Protein AF-0000000068599208 (afdb_homodimer)

Solvent-accessible surface area (backbone atoms only — not comparable to full-atom values): 52312 Å² total; per-residue (Å²): 107,69,65,44,22,52,49,22,46,52,49,43,52,50,44,40,50,46,37,23,48,51,23,28,38,49,35,40,52,51,52,30,48,41,53,28,25,32,39,45,52,43,44,79,51,53,27,65,34,34,43,33,36,42,42,16,14,53,29,18,14,55,30,34,52,46,36,64,61,46,26,70,73,67,27,31,35,56,40,32,36,53,15,32,59,48,28,39,50,16,25,51,36,27,32,53,22,52,75,43,81,79,21,56,68,43,41,28,54,20,24,30,32,40,15,30,18,52,21,27,28,51,50,30,40,32,53,38,31,20,40,29,40,13,80,92,35,38,46,48,22,42,15,49,43,46,22,41,19,26,36,24,28,20,55,27,31,55,52,43,41,52,44,47,72,72,52,29,43,27,38,71,73,48,80,60,89,42,71,69,40,35,52,34,56,75,69,59,52,31,51,39,74,72,43,57,50,66,88,34,52,65,26,42,36,37,45,48,46,27,43,58,54,22,50,52,35,36,52,48,31,50,50,45,34,48,41,37,71,74,66,51,64,73,36,80,82,54,52,61,71,42,5,52,65,39,77,67,80,70,58,74,82,62,67,78,75,74,80,70,68,75,71,68,78,65,76,73,78,72,74,66,79,92,69,82,72,74,72,78,70,74,54,75,88,67,48,68,67,55,39,42,45,41,37,54,65,68,35,66,46,33,23,42,46,27,50,43,30,19,44,54,28,26,51,48,24,34,54,64,32,47,50,43,49,43,36,41,58,72,65,63,42,43,64,62,59,48,33,46,29,51,18,35,18,32,31,32,20,10,62,32,14,36,57,29,22,57,46,32,77,73,77,38,47,43,60,43,38,15,52,12,29,35,43,29,17,52,17,35,42,36,28,26,57,50,41,22,72,86,48,69,74,49,87,69,92,67,56,72,69,55,44,48,35,47,25,49,30,27,36,24,48,15,23,36,45,27,9,38,18,46,10,31,22,56,54,35,50,56,54,50,33,43,64,69,30,91,44,83,65,35,32,64,53,39,39,20,45,35,47,22,36,16,35,42,14,21,36,49,27,27,62,44,19,42,43,20,64,75,68,31,60,42,57,33,32,46,51,52,20,51,53,28,33,51,42,12,49,46,25,59,73,61,44,68,79,72,69,78,63,70,63,62,70,75,41,59,94,66,67,80,74,75,78,71,76,74,75,76,75,76,76,74,75,71,70,70,75,70,74,72,74,84,78,73,137,106,70,65,44,24,50,50,24,45,53,50,43,51,49,43,43,51,46,36,23,47,50,23,28,38,49,34,41,52,51,53,31,49,41,53,29,25,33,38,48,50,44,45,80,51,53,26,66,34,32,43,32,37,41,42,15,14,54,29,19,14,55,29,33,52,47,35,64,62,47,28,69,74,66,27,30,34,57,42,32,36,52,15,32,57,47,29,40,50,15,26,51,36,27,33,53,21,51,75,43,80,77,21,56,66,43,40,29,54,19,23,29,31,40,16,30,17,51,22,28,26,51,49,29,41,34,53,38,32,21,40,30,40,14,82,89,35,38,45,47,23,42,12,48,43,46,21,41,18,26,36,24,26,19,55,25,31,54,56,44,42,52,44,46,72,72,53,27,44,28,39,72,73,49,81,60,89,42,71,69,40,36,53,34,57,75,68,59,53,31,52,40,73,72,42,56,50,67,90,34,52,66,26,42,36,37,44,49,47,27,43,58,54,20,49,54,35,35,54,46,32,51,48,46,34,50,41,35,71,73,66,50,64,75,36,82,81,53,53,60,70,41,5,55,64,39,76,66,81,71,59,74,82,64,65,78,75,72,79,70,67,76,69,68,75,63,77,71,80,75,70,67,80,93,64,81,70,78,67,78,67,71,55,75,86,68,48,70,67,54,38,42,46,41,39,54,66,67,34,65,48,35,22,42,48,28,51,42,30,19,43,56,28,25,53,48,23,33,53,65,31,46,50,44,49,43,38,42,58,71,64,63,43,44,65,62,58,47,35,46,28,52,20,36,19,32,31,32,21,10,64,33,13,36,57,29,21,57,46,32,75,73,77,39,48,44,60,42,37,14,51,13,29,34,43,28,16,51,18,36,42,38,28,26,57,51,41,22,74,85,49,70,74,50,87,70,92,66,56,73,69,55,43,48,34,46,24,48,29,27,37,25,48,16,21,35,44,28,9,36,18,45,9,30,22,57,55,35,49,55,54,50,35,45,64,68,30,90,44,84,68,35,32,64,52,38,40,20,46,34,46,22,35,17,35,43,14,22,37,49,27,27,62,44,18,41,44,20,63,74,69,31,60,42,58,33,35,47,52,51,20,50,54,27,34,51,44,12,51,47,25,58,72,58,42,70,79,74,69,78,61,68,63,62,71,75,39,56,94,74,68,78,74,75,78,71,76,74,74,74,74,73,77,74,75,71,73,73,73,74,77,75,77,85,78,76,134

InterPro domains:
  IPR011701 Major facilitator superfamily [PF07690] (306-489)
  IPR020846 Major facilitator superfamily domain [PS50850] (301-537)
  IPR036259 MFS transporter superfamily [G3DSA:1.20.1250.20] (47-239)
  IPR036259 MFS transporter superfamily [G3DSA:1.20.1250.20] (295-498)
  IPR036259 MFS transporter superfamily [SSF103473] (67-496)
  IPR050171 Major Facilitator Superfamily (MFS) Transporters [PTHR23517] (13-494)

Sequence (1074 aa):
MASRARNSVAQLVVACALTALLGGSLQIHKLASLDSAGRRFGRVRTSAKVGFLVPFALAKSGANAGVGGVADRRGRRRTTIVGWCVGCVAPILGFIAGGVEDGLSVVTASALFLGFAQGTVWTALVLASVDLCGKARRGFASGLNETVGYTAIALFAEVYGSMERNWVRCAWKTQSRSAACAAKNVAGTCATADDWVKQCVGECVCEGYMRGPMGVELAMCLIGLAVAVFVFKETSRLSDSGSVFGGGGSHPWASEIQEEDEDELRANEVESSDGGTIRVIAAPKESLKDAMIRTTWRNKNTAVVCAAAFCANFETAVAWGLMSVWARDSLGLTGRERDFFTACYSFMKGFTQIAAGTLSDTIGRRRPIAYGLIGGSIALLIAAFGAGFHGKLSIGKTGESELKSMQLAYLTLSSTTLGVCTGMTYPVLAAAAVDHAPDARHYASTLGVVRFWRDLGYVMGVPIAAVADAASAELALILVAAFMATAGYAVNRVYEEAIPTLENASIDPRSSGYVHTPSEPTAGVDIELSSASNGSLMASRARNSVAQLVVACALTALLGGSLQIHKLASLDSAGRRFGRVRTSAKVGFLVPFALAKSGANAGVGGVADRRGRRRTTIVGWCVGCVAPILGFIAGGVEDGLSVVTASALFLGFAQGTVWTALVLASVDLCGKARRGFASGLNETVGYTAIALFAEVYGSMERNWVRCAWKTQSRSAACAAKNVAGTCATADDWVKQCVGECVCEGYMRGPMGVELAMCLIGLAVAVFVFKETSRLSDSGSVFGGGGSHPWASEIQEEDEDELRANEVESSDGGTIRVIAAPKESLKDAMIRTTWRNKNTAVVCAAAFCANFETAVAWGLMSVWARDSLGLTGRERDFFTACYSFMKGFTQIAAGTLSDTIGRRRPIAYGLIGGSIALLIAAFGAGFHGKLSIGKTGESELKSMQLAYLTLSSTTLGVCTGMTYPVLAAAAVDHAPDARHYASTLGVVRFWRDLGYVMGVPIAAVADAASAELALILVAAFMATAGYAVNRVYEEAIPTLENASIDPRSSGYVHTPSEPTAGVDIELSSASNGSL

Secondary structure (DSSP, 8-state):
-HHHHHHHHHHHHHHHHHHHHHHHHHHHHHHHHHHHHHHTT----HHHHTTTHHHHHHHHHHHHHHHHHHHHHH-HHHHHHHHHHHHTHHHHHHHHHTTSSS-HHHHHHHHHHHHHHHHHHHHHHHHHHHHHH-GGGHHHHHHHHHHHHHHHHHHHHHHHHHHHHHH-EEEE-S--SSHHHHHHHHHT--SSGGG--GGGBTTEEEE-SSHHHHHHHHHHHHHHHHHHHHT----TT--GGGSTTTTS---TTS-------TTTTTT-----SS-------------HHHHHHIIIII-HHHHHHHHHHHHHHHHHHIIIIIHHHIIIIIS---HHHHHHHHHHHHHHHHHHHHHHHHHHHHH-SHHHHHHHHHHHHHHHHHIIIIISGGGTTSSS---HHHHHHHHHHHHHHHHHHHHHHHHHHHHHHHHHHHHTSSSGGGHHHHHHHHHHHHHHGGGGHHHHHHHHHHS-HHHHHHHHHHHHHHHHHHHHHH-------THHHHS-TT---------------------------/-HHHHHHHHHHHHHHHHHHHHHHHHHHHHHHHHHHHHHHTT----HHHHTTTHHHHHHHHHHHHHHHHHHHHHH-HHHHHHHHHHHHTHHHHHHHHHTTSSS-HHHHHHHHHHHHHHHHHHHHHHHHHHHHHH-GGGHHHHHHHHHHHHHHHHHHHHHHHHHHHHHH-EEEE-S--SSHHHHHHHHHT--SSGGG--GGGBTTEEEE-SSHHHHHHHHHHHHHHHHHHHHT----TT--GGGSTTTTS---TTS-------TTTTTT-----SS-------------HHHHHHIIIII-HHHHHHHHHHHHHHHHHHIIIIIHHHIIIIIS---HHHHHHHHHHHHHHHHHHHHHHHHHHHHH-SHHHHHHHHHHHHHHHHHIIIIISGGGTTSSS---HHHHHHHHHHHHHHHHHHHHHHHHHHHHHHHHHHHHTSSSGGGHHHHHHHHHHHHHHGGGGHHHHHHHHHHS-HHHHHHHHHHHHHHHHHHHHHHPPP----THHHHS-TT---------------------------

pLDDT: mean 80.69, std 23.67, range [20.53, 98.5]

Radius of gyration: 32.49 Å; Cα contacts (8 Å, |Δi|>4): 1851; chains: 2; bounding box: 89×99×117 Å

Nearest PDB structures (foldseek):
  4iu9-assembly1_B  TM=7.649E-01  e=3.755E-07  Escherichia coli K-12
  4iu8-assembly1_A  TM=7.713E-01  e=1.629E-06  Escherichia coli K-12
  4iu9-assembly2_A  TM=7.721E-01  e=2.110E-06  Escherichia coli K-12
  6h7d-assembly1_A  TM=6.397E-01  e=1.013E-06  Arabidopsis thaliana
  4jr9-assembly1_A  TM=6.734E-01  e=1.313E-06  Escherichia coli K-12

Foldseek 3Di:
DVVLLVVLVVLLVLLLVLLLLLLLLVLLLLVLQLLCVFQAQQDQFLLLSLLLLQLLLQLLLVLLLCQVVVCLVPFLLVQLLVLLVLLLQLLVLLQVLQVDRHSSVSSSVSSNSSSNSCNRNLVSSLVLQCLQADVVCSLLSNLSSLLSSLLSSLVSLVVSVVQQQPFKFKDFDDAFPDPVVNVLVVVVQQGGSLSDASVRGPGIHMHRSGNVSSVVSSVSSVVSSCCSVPPNDTRSPRDRCSHNPNPDDDPPVPPPPPPPDVPPVPDDPPPPDPDQPLPPPQPPPQDLVNLLCCQCPVDLQSVLLLLLLLLLLLLVLCLSRVVLCCLCHPLSDDSVLSSNLSSLLSNLLSVLQSVLSVVCVPPHLLCLSLVLLLQLLVLLLLLLQFLHPQCPNPDDDDDSVRSSVRNSVSSSSSSNSNSNSSSNNNSSSLVSQQLPAPDPNCSSSSSSSSSSSNSSSSNVSSVLSVVCSVPRSSVSSNVSSVSSNVSSVSSNPGHDGSPPPPVVVPPDVRDPDPPPPDPPPPPPPCPVPVPPPPPDD/DVVLLVVLVVLLVLLLVLLLLLLLLVLLLLVLQLLCVFQAQQDQFLLLSLLLLQLLLQLLLVLLLCQLVVCLVPFLLVLLLVLLVLLLQLLVLLQVLQPDRHSSVSSSVSSNSSSNSCNRNLVSSLVLQCLQADVVCSLLSNLSSLLSSLLSSLVSLVVSVVQQQPFKFKDFDDAFPDPVVNVLVVVVQQGGSLSDASVRGPGIHMHRSGNVSSVVSSVSSVVSSCCSVPPNDTRSPRDRCSHNPNPDDCPVPPPPPPPPDPPPVPDDPPPPDPPQPLPPPQPPPDDLVNLLCCQCPVDLQSVLLLLLLLLLLLLVLCLSRVVLCCLCHPLSDDSVLSSNLSSLLSNLLSVLQSVLSVVCVPPHLLCLSLVLLLQLLVLLLLLLQFLHPQCPNPPDDDDSVRSSVRNSVSSSSSSNSNSNSSSNNNSSSLVSQQLPAPDPSCSSSSSSSSSSSNSSSSNVSSVLSVVCSVPRSSVSSNVSSVSSNVSSVSSNPGHDGSPPPPVVVVPDVRPPDPPPPDPPPPPPPPPVPPPPPPPDD

Structure (mmCIF, N/CA/C/O backbone):
data_AF-0000000068599208-model_v1
#
loop_
_entity.id
_entity.type
_entity.pdbx_description
1 polymer 'Major facilitator superfamily domain, general substrate transporter'
#
loop_
_atom_site.group_PDB
_atom_site.id
_atom_site.type_symbol
_atom_site.label_atom_id
_atom_site.label_alt_id
_atom_site.label_comp_id
_atom_site.label_asym_id
_atom_site.label_entity_id
_atom_site.label_seq_id
_atom_site.pdbx_PDB_ins_code
_atom_site.Cartn_x
_atom_site.Cartn_y
_atom_site.Cartn_z
_atom_site.occupancy
_atom_site.B_iso_or_equiv
_atom_site.auth_seq_id
_atom_site.auth_comp_id
_atom_site.auth_asym_id
_atom_site.auth_atom_id
_atom_site.pdbx_PDB_model_num
ATOM 1 N N . MET A 1 1 ? 20.953 31.047 -22.375 1 53.97 1 MET A N 1
ATOM 2 C CA . MET A 1 1 ? 20.516 30.484 -21.094 1 53.97 1 MET A CA 1
ATOM 3 C C . MET A 1 1 ? 19.422 29.438 -21.297 1 53.97 1 MET A C 1
ATOM 5 O O . MET A 1 1 ? 19.516 28.328 -20.766 1 53.97 1 MET A O 1
ATOM 9 N N . ALA A 1 2 ? 18.469 29.797 -22.203 1 56.53 2 ALA A N 1
ATOM 10 C CA . ALA A 1 2 ? 17.391 28.859 -22.531 1 56.53 2 ALA A CA 1
ATOM 11 C C . ALA A 1 2 ? 17.938 27.641 -23.25 1 56.53 2 ALA A C 1
ATOM 13 O O . ALA A 1 2 ? 17.5 26.516 -23.016 1 56.53 2 ALA A O 1
ATOM 14 N N . SER A 1 3 ? 18.891 27.875 -24.078 1 63.75 3 SER A N 1
ATOM 15 C CA . SER A 1 3 ? 19.469 26.75 -24.828 1 63.75 3 SER A CA 1
ATOM 16 C C . SER A 1 3 ? 20.234 25.812 -23.906 1 63.75 3 SER A C 1
ATOM 18 O O . SER A 1 3 ? 20.156 24.594 -24.047 1 63.75 3 SER A O 1
ATOM 20 N N . ARG A 1 4 ? 20.844 26.281 -22.953 1 69.5 4 ARG A N 1
ATOM 21 C CA . ARG A 1 4 ? 21.594 25.453 -22 1 69.5 4 ARG A CA 1
ATOM 22 C C . ARG A 1 4 ? 20.656 24.672 -21.094 1 69.5 4 ARG A C 1
ATOM 24 O O . ARG A 1 4 ? 20.906 23.5 -20.781 1 69.5 4 ARG A O 1
ATOM 31 N N . ALA A 1 5 ? 19.609 25.375 -20.781 1 72.94 5 ALA A N 1
ATOM 32 C CA . ALA A 1 5 ? 18.609 24.688 -19.969 1 72.94 5 ALA A CA 1
ATOM 33 C C . ALA A 1 5 ? 17.969 23.531 -20.719 1 72.94 5 ALA A C 1
ATOM 35 O O . ALA A 1 5 ? 17.734 22.469 -20.156 1 72.94 5 ALA A O 1
ATOM 36 N N . ARG A 1 6 ? 17.781 23.797 -21.984 1 76 6 ARG A N 1
ATOM 37 C CA . ARG A 1 6 ? 17.203 22.75 -22.812 1 76 6 ARG A CA 1
ATOM 38 C C . ARG A 1 6 ? 18.156 21.562 -22.953 1 76 6 ARG A C 1
ATOM 40 O O . ARG A 1 6 ? 17.734 20.406 -22.953 1 76 6 ARG A O 1
ATOM 47 N N . ASN A 1 7 ? 19.359 21.891 -23.031 1 82.31 7 ASN A N 1
ATOM 48 C CA . ASN A 1 7 ? 20.359 20.828 -23.109 1 82.31 7 ASN A CA 1
ATOM 49 C C . ASN A 1 7 ? 20.469 20.062 -21.812 1 82.31 7 ASN A C 1
ATOM 51 O O . ASN A 1 7 ? 20.672 18.844 -21.812 1 82.31 7 ASN A O 1
ATOM 55 N N . SER A 1 8 ? 20.297 20.734 -20.766 1 87.88 8 SER A N 1
ATOM 56 C CA . SER A 1 8 ? 20.359 20.078 -19.469 1 87.88 8 SER A CA 1
ATOM 57 C C . SER A 1 8 ? 19.172 19.156 -19.266 1 87.88 8 SER A C 1
ATOM 59 O O . SER A 1 8 ? 19.297 18.078 -18.672 1 87.88 8 SER A O 1
ATOM 61 N N . VAL A 1 9 ? 18.109 19.609 -19.797 1 89.94 9 VAL A N 1
ATOM 62 C CA . VAL A 1 9 ? 16.922 18.781 -19.688 1 89.94 9 VAL A CA 1
ATOM 63 C C . VAL A 1 9 ? 17.094 17.531 -20.547 1 89.94 9 VAL A C 1
ATOM 65 O O . VAL A 1 9 ? 16.734 16.422 -20.125 1 89.94 9 VAL A O 1
ATOM 68 N N . ALA A 1 10 ? 17.625 17.703 -21.688 1 92.5 10 ALA A N 1
ATOM 69 C CA . ALA A 1 10 ? 17.859 16.562 -22.578 1 92.5 10 ALA A CA 1
ATOM 70 C C . ALA A 1 10 ? 18.828 15.562 -21.938 1 92.5 10 ALA A C 1
ATOM 72 O O . ALA A 1 10 ? 18.609 14.352 -22.016 1 92.5 10 ALA A O 1
ATOM 73 N N . GLN A 1 11 ? 19.812 16.031 -21.344 1 93.69 11 GLN A N 1
ATOM 74 C CA . GLN A 1 11 ? 20.797 15.148 -20.719 1 93.69 11 GLN A CA 1
ATOM 75 C C . GLN A 1 11 ? 20.234 14.492 -19.453 1 93.69 11 GLN A C 1
ATOM 77 O O . GLN A 1 11 ? 20.609 13.367 -19.125 1 93.69 11 GLN A O 1
ATOM 82 N N . LEU A 1 12 ? 19.391 15.211 -18.859 1 92.94 12 LEU A N 1
ATOM 83 C CA . LEU A 1 12 ? 18.719 14.586 -17.734 1 92.94 12 LEU A CA 1
ATOM 84 C C . LEU A 1 12 ? 17.859 13.406 -18.188 1 92.94 12 LEU A C 1
ATOM 86 O O . LEU A 1 12 ? 17.828 12.375 -17.516 1 92.94 12 LEU A O 1
ATOM 90 N N . VAL A 1 13 ? 17.219 13.578 -19.266 1 94.88 13 VAL A N 1
ATOM 91 C CA . VAL A 1 13 ? 16.422 12.5 -19.828 1 94.88 13 VAL A CA 1
ATOM 92 C C . VAL A 1 13 ? 17.328 11.336 -20.219 1 94.88 13 VAL A C 1
ATOM 94 O O . VAL A 1 13 ? 16.969 10.172 -20.016 1 94.88 13 VAL A O 1
ATOM 97 N N . VAL A 1 14 ? 18.422 11.648 -20.703 1 96.31 14 VAL A N 1
ATOM 98 C CA . VAL A 1 14 ? 19.375 10.609 -21.094 1 96.31 14 VAL A CA 1
ATOM 99 C C . VAL A 1 14 ? 19.859 9.867 -19.844 1 96.31 14 VAL A C 1
ATOM 101 O O . VAL A 1 14 ? 19.938 8.641 -19.844 1 96.31 14 VAL A O 1
ATOM 104 N N . ALA A 1 15 ? 20.172 10.602 -18.828 1 95.12 15 ALA A N 1
ATOM 105 C CA . ALA A 1 15 ? 20.594 9.977 -17.578 1 95.12 15 ALA A CA 1
ATOM 106 C C . ALA A 1 15 ? 19.516 9.062 -17.016 1 95.12 15 ALA A C 1
ATOM 108 O O . ALA A 1 15 ? 19.797 7.961 -16.547 1 95.12 15 ALA A O 1
ATOM 109 N N . CYS A 1 16 ? 18.344 9.523 -17.094 1 94.81 16 CYS A N 1
ATOM 110 C CA . CYS A 1 16 ? 17.219 8.727 -16.609 1 94.81 16 CYS A CA 1
ATOM 111 C C . CYS A 1 16 ? 17.047 7.477 -17.453 1 94.81 16 CYS A C 1
ATOM 113 O O . CYS A 1 16 ? 16.75 6.402 -16.922 1 94.81 16 CYS A O 1
ATOM 115 N N . ALA A 1 17 ? 17.172 7.605 -18.719 1 97.19 17 ALA A N 1
ATOM 116 C CA . ALA A 1 17 ? 17.062 6.453 -19.609 1 97.19 17 ALA A CA 1
ATOM 117 C C . ALA A 1 17 ? 18.125 5.41 -19.297 1 97.19 17 ALA A C 1
ATOM 119 O O . ALA A 1 17 ? 17.859 4.207 -19.328 1 97.19 17 ALA A O 1
ATOM 120 N N . LEU A 1 18 ? 19.281 5.887 -19.047 1 97.81 18 LEU A N 1
ATOM 121 C CA . LEU A 1 18 ? 20.375 4.988 -18.688 1 97.81 18 LEU A CA 1
ATOM 122 C C . LEU A 1 18 ? 20.094 4.289 -17.359 1 97.81 18 LEU A C 1
ATOM 124 O O . LEU A 1 18 ? 20.391 3.1 -17.219 1 97.81 18 LEU A O 1
ATOM 128 N N . THR A 1 19 ? 19.562 5.039 -16.469 1 96.38 19 THR A N 1
ATOM 129 C CA . THR A 1 19 ? 19.203 4.453 -15.188 1 96.38 19 THR A CA 1
ATOM 130 C C . THR A 1 19 ? 18.109 3.4 -15.359 1 96.38 19 THR A C 1
ATOM 132 O O . THR A 1 19 ? 18.141 2.348 -14.719 1 96.38 19 THR A O 1
ATOM 135 N N . ALA A 1 20 ? 17.156 3.703 -16.156 1 97 20 ALA A N 1
ATOM 136 C CA . ALA A 1 20 ? 16.078 2.75 -16.438 1 97 20 ALA A CA 1
ATOM 137 C C . ALA A 1 20 ? 16.625 1.464 -17.047 1 97 20 ALA A C 1
ATOM 139 O O . ALA A 1 20 ? 16.219 0.365 -16.672 1 97 20 ALA A O 1
ATOM 140 N N . LEU A 1 21 ? 17.531 1.623 -17.953 1 97.75 21 LEU A N 1
ATOM 141 C CA . LEU A 1 21 ? 18.156 0.46 -18.578 1 97.75 21 LEU A CA 1
ATOM 142 C C . LEU A 1 21 ? 18.922 -0.355 -17.547 1 97.75 21 LEU A C 1
ATOM 144 O O . LEU A 1 21 ? 18.922 -1.588 -17.594 1 97.75 21 LEU A O 1
ATOM 148 N N . LEU A 1 22 ? 19.594 0.342 -16.703 1 97.38 22 LEU A N 1
ATOM 149 C CA . LEU A 1 22 ? 20.359 -0.311 -15.656 1 97.38 22 LEU A CA 1
ATOM 150 C C . LEU A 1 22 ? 19.453 -1.092 -14.711 1 97.38 22 LEU A C 1
ATOM 152 O O . LEU A 1 22 ? 19.75 -2.232 -14.352 1 97.38 22 LEU A O 1
ATOM 156 N N . GLY A 1 23 ? 18.406 -0.489 -14.312 1 96.62 23 GLY A N 1
ATOM 157 C CA . GLY A 1 23 ? 17.438 -1.161 -13.461 1 96.62 23 GLY A CA 1
ATOM 158 C C . GLY A 1 23 ? 16.797 -2.377 -14.117 1 96.62 23 GLY A C 1
ATOM 159 O O . GLY A 1 23 ? 16.641 -3.422 -13.484 1 96.62 23 GLY A O 1
ATOM 160 N N . GLY A 1 24 ? 16.422 -2.203 -15.367 1 97.06 24 GLY A N 1
ATOM 161 C CA . GLY A 1 24 ? 15.883 -3.332 -16.094 1 97.06 24 GLY A CA 1
ATOM 162 C C . GLY A 1 24 ? 16.859 -4.488 -16.219 1 97.06 24 GLY A C 1
ATOM 163 O O . GLY A 1 24 ? 16.469 -5.652 -16.062 1 97.06 24 GLY A O 1
ATOM 164 N N . SER A 1 25 ? 18.094 -4.16 -16.5 1 97.56 25 SER A N 1
ATOM 165 C CA . SER A 1 25 ? 19.125 -5.184 -16.594 1 97.56 25 SER A CA 1
ATOM 166 C C . SER A 1 25 ? 19.297 -5.934 -15.281 1 97.56 25 SER A C 1
ATOM 168 O O . SER A 1 25 ? 19.484 -7.152 -15.273 1 97.56 25 SER A O 1
ATOM 170 N N . LEU A 1 26 ? 19.281 -5.215 -14.242 1 97.19 26 LEU A N 1
ATOM 171 C CA . LEU A 1 26 ? 19.406 -5.816 -12.922 1 97.19 26 LEU A CA 1
ATOM 172 C C . LEU A 1 26 ? 18.266 -6.797 -12.672 1 97.19 26 LEU A C 1
ATOM 174 O O . LEU A 1 26 ? 18.484 -7.91 -12.188 1 97.19 26 LEU A O 1
ATOM 178 N N . GLN A 1 27 ? 17.094 -6.391 -13.023 1 96.69 27 GLN A N 1
ATOM 179 C CA . GLN A 1 27 ? 15.914 -7.203 -12.727 1 96.69 27 GLN A CA 1
ATOM 180 C C . GLN A 1 27 ? 15.938 -8.508 -13.523 1 96.69 27 GLN A C 1
ATOM 182 O O . GLN A 1 27 ? 15.641 -9.57 -12.984 1 96.69 27 GLN A O 1
ATOM 187 N N . ILE A 1 28 ? 16.266 -8.414 -14.781 1 97.06 28 ILE A N 1
ATOM 188 C CA . ILE A 1 28 ? 16.297 -9.594 -15.641 1 97.06 28 ILE A CA 1
ATOM 189 C C . ILE A 1 28 ? 17.359 -10.57 -15.133 1 97.06 28 ILE A C 1
ATOM 191 O O . ILE A 1 28 ? 17.094 -11.773 -15.016 1 97.06 28 ILE A O 1
ATOM 195 N N . HIS A 1 29 ? 18.484 -10.047 -14.812 1 97.75 29 HIS A N 1
ATOM 196 C CA . HIS A 1 29 ? 19.578 -10.891 -14.336 1 97.75 29 HIS A CA 1
ATOM 197 C C . HIS A 1 29 ? 19.234 -11.562 -13.016 1 97.75 29 HIS A C 1
ATOM 199 O O . HIS A 1 29 ? 19.5 -12.75 -12.828 1 97.75 29 HIS A O 1
ATOM 205 N N . LYS A 1 30 ? 18.703 -10.812 -12.164 1 96.25 30 LYS A N 1
ATOM 206 C CA . LYS A 1 30 ? 18.375 -11.289 -10.828 1 96.25 30 LYS A CA 1
ATOM 207 C C . LYS A 1 30 ? 17.328 -12.398 -10.883 1 96.25 30 LYS A C 1
ATOM 209 O O . LYS A 1 30 ? 17.5 -13.453 -10.273 1 96.25 30 LYS A O 1
ATOM 214 N N . LEU A 1 31 ? 16.25 -12.195 -11.602 1 96.31 31 LEU A N 1
ATOM 215 C CA . LEU A 1 31 ? 15.164 -13.172 -11.633 1 96.31 31 LEU A CA 1
ATOM 216 C C . LEU A 1 31 ? 15.586 -14.438 -12.375 1 96.31 31 LEU A C 1
ATOM 218 O O . LEU A 1 31 ? 15.227 -15.547 -11.977 1 96.31 31 LEU A O 1
ATOM 222 N N . ALA A 1 32 ? 16.344 -14.242 -13.453 1 96.69 32 ALA A N 1
ATOM 223 C CA . ALA A 1 32 ? 16.859 -15.406 -14.18 1 96.69 32 ALA A CA 1
ATOM 224 C C . ALA A 1 32 ? 17.766 -16.25 -13.289 1 96.69 32 ALA A C 1
ATOM 226 O O . ALA A 1 32 ? 17.703 -17.469 -13.312 1 96.69 32 ALA A O 1
ATOM 227 N N . SER A 1 33 ? 18.609 -15.578 -12.555 1 96.31 33 SER A N 1
ATOM 228 C CA . SER A 1 33 ? 19.531 -16.266 -11.641 1 96.31 33 SER A CA 1
ATOM 229 C C . SER A 1 33 ? 18.766 -17.016 -10.562 1 96.31 33 SER A C 1
ATOM 231 O O . SER A 1 33 ? 19.094 -18.172 -10.258 1 96.31 33 SER A O 1
ATOM 233 N N . LEU A 1 34 ? 17.766 -16.422 -10.078 1 94.81 34 LEU A N 1
ATOM 234 C CA . LEU A 1 34 ? 16.984 -17 -8.992 1 94.81 34 LEU A CA 1
ATOM 235 C C . LEU A 1 34 ? 16.219 -18.234 -9.469 1 94.81 34 LEU A C 1
ATOM 237 O O . LEU A 1 34 ? 16.25 -19.281 -8.82 1 94.81 34 LEU A O 1
ATOM 241 N N . ASP A 1 35 ? 15.578 -18.156 -10.57 1 95.38 35 ASP A N 1
ATOM 242 C CA . ASP A 1 35 ? 14.695 -19.219 -11.039 1 95.38 35 ASP A CA 1
ATOM 243 C C . ASP A 1 35 ? 15.492 -20.375 -11.625 1 95.38 35 ASP A C 1
ATOM 245 O O . ASP A 1 35 ? 15.086 -21.531 -11.516 1 95.38 35 ASP A O 1
ATOM 249 N N . SER A 1 36 ? 16.594 -20.078 -12.227 1 95.69 36 SER A N 1
ATOM 250 C CA . SER A 1 36 ? 17.391 -21.141 -12.836 1 95.69 36 SER A CA 1
ATOM 251 C C . SER A 1 36 ? 18.031 -22.016 -11.766 1 95.69 36 SER A C 1
ATOM 253 O O . SER A 1 36 ? 18.281 -23.203 -12 1 95.69 36 SER A O 1
ATOM 255 N N . ALA A 1 37 ? 18.328 -21.484 -10.609 1 95 37 ALA A N 1
ATOM 256 C CA . ALA A 1 37 ? 19.062 -22.203 -9.57 1 95 37 ALA A CA 1
ATOM 257 C C . ALA A 1 37 ? 18.359 -23.5 -9.18 1 95 37 ALA A C 1
ATOM 259 O O . ALA A 1 37 ? 18.984 -24.547 -9.078 1 95 37 ALA A O 1
ATOM 260 N N . GLY A 1 38 ? 17.094 -23.438 -9.016 1 92.56 38 GLY A N 1
ATOM 261 C CA . GLY A 1 38 ? 16.344 -24.625 -8.648 1 92.56 38 GLY A CA 1
ATOM 262 C C . GLY A 1 38 ? 15.805 -25.375 -9.852 1 92.56 38 GLY A C 1
ATOM 263 O O . GLY A 1 38 ? 15.938 -26.594 -9.93 1 92.56 38 GLY A O 1
ATOM 264 N N . ARG A 1 39 ? 15.32 -24.688 -10.758 1 94.06 39 ARG A N 1
ATOM 265 C CA . ARG A 1 39 ? 14.523 -25.281 -11.828 1 94.06 39 ARG A CA 1
ATOM 266 C C . ARG A 1 39 ? 15.414 -25.797 -12.945 1 94.06 39 ARG A C 1
ATOM 268 O O . ARG A 1 39 ? 15.047 -26.734 -13.656 1 94.06 39 ARG A O 1
ATOM 275 N N . ARG A 1 40 ? 16.516 -25.188 -13.102 1 94.25 40 ARG A N 1
ATOM 276 C CA . ARG A 1 40 ? 17.438 -25.609 -14.156 1 94.25 40 ARG A CA 1
ATOM 277 C C . ARG A 1 40 ? 18.641 -26.328 -13.562 1 94.25 40 ARG A C 1
ATOM 279 O O . ARG A 1 40 ? 19.094 -27.344 -14.109 1 94.25 40 ARG A O 1
ATOM 286 N N . PHE A 1 41 ? 19.141 -25.859 -12.445 1 95.12 41 PHE A N 1
ATOM 287 C CA . PHE A 1 41 ? 20.422 -26.359 -11.961 1 95.12 41 PHE A CA 1
ATOM 288 C C . PHE A 1 41 ? 20.234 -27.25 -10.734 1 95.12 41 PHE A C 1
ATOM 290 O O . PHE A 1 41 ? 21.203 -27.719 -10.148 1 95.12 41 PHE A O 1
ATOM 297 N N . GLY A 1 42 ? 19.062 -27.359 -10.242 1 92.5 42 GLY A N 1
ATOM 298 C CA . GLY A 1 42 ? 18.688 -28.422 -9.312 1 92.5 42 GLY A CA 1
ATOM 299 C C . GLY A 1 42 ? 19.062 -28.109 -7.871 1 92.5 42 GLY A C 1
ATOM 300 O O . GLY A 1 42 ? 19.328 -29.016 -7.082 1 92.5 42 GLY A O 1
ATOM 301 N N . ARG A 1 43 ? 19.094 -26.891 -7.527 1 93.56 43 ARG A N 1
ATOM 302 C CA . ARG A 1 43 ? 19.391 -26.547 -6.141 1 93.56 43 ARG A CA 1
ATOM 303 C C . ARG A 1 43 ? 18.109 -26.5 -5.305 1 93.56 43 ARG A C 1
ATOM 305 O O . ARG A 1 43 ? 17.109 -25.891 -5.711 1 93.56 43 ARG A O 1
ATOM 312 N N . VAL A 1 44 ? 18.203 -27.062 -4.141 1 91.44 44 VAL A N 1
ATOM 313 C CA . VAL A 1 44 ? 17.016 -27.156 -3.297 1 91.44 44 VAL A CA 1
ATOM 314 C C . VAL A 1 44 ? 17.031 -26.047 -2.252 1 91.44 44 VAL A C 1
ATOM 316 O O . VAL A 1 44 ? 16 -25.422 -1.995 1 91.44 44 VAL A O 1
ATOM 319 N N . ARG A 1 45 ? 18.203 -25.812 -1.685 1 93.81 45 ARG A N 1
ATOM 320 C CA . ARG A 1 45 ? 18.312 -24.859 -0.577 1 93.81 45 ARG A CA 1
ATOM 321 C C . ARG A 1 45 ? 18.094 -23.438 -1.054 1 93.81 45 ARG A C 1
ATOM 323 O O . ARG A 1 45 ? 18.594 -23.047 -2.113 1 93.81 45 ARG A O 1
ATOM 330 N N . THR A 1 46 ? 17.312 -22.734 -0.205 1 95.06 46 THR A N 1
ATOM 331 C CA . THR A 1 46 ? 17.062 -21.328 -0.506 1 95.06 46 THR A CA 1
ATOM 332 C C . THR A 1 46 ? 18.359 -20.531 -0.492 1 95.06 46 THR A C 1
ATOM 334 O O . THR A 1 46 ? 18.562 -19.641 -1.32 1 95.06 46 THR A O 1
ATOM 337 N N . SER A 1 47 ? 19.266 -20.859 0.389 1 95.62 47 SER A N 1
ATOM 338 C CA . SER A 1 47 ? 20.547 -20.141 0.498 1 95.62 47 SER A CA 1
ATOM 339 C C . SER A 1 47 ? 21.375 -20.312 -0.765 1 95.62 47 SER A C 1
ATOM 341 O O . SER A 1 47 ? 22.078 -19.391 -1.184 1 95.62 47 SER A O 1
ATOM 343 N N . ALA A 1 48 ? 21.266 -21.438 -1.35 1 94.44 48 ALA A N 1
ATOM 344 C CA . ALA A 1 48 ? 21.984 -21.672 -2.6 1 94.44 48 ALA A CA 1
ATOM 345 C C . ALA A 1 48 ? 21.375 -20.875 -3.744 1 94.44 48 ALA A C 1
ATOM 347 O O . ALA A 1 48 ? 22.094 -20.359 -4.605 1 94.44 48 ALA A O 1
ATOM 348 N N . LYS A 1 49 ? 20.125 -20.797 -3.752 1 95.38 49 LYS A N 1
ATOM 349 C CA . LYS A 1 49 ? 19.406 -20.094 -4.82 1 95.38 49 LYS A CA 1
ATOM 350 C C . LYS A 1 49 ? 19.703 -18.594 -4.781 1 95.38 49 LYS A C 1
ATOM 352 O O . LYS A 1 49 ? 19.734 -17.938 -5.824 1 95.38 49 LYS A O 1
ATOM 357 N N . VAL A 1 50 ? 19.906 -18.062 -3.594 1 96.06 50 VAL A N 1
ATOM 358 C CA . VAL A 1 50 ? 20.125 -16.625 -3.479 1 96.06 50 VAL A CA 1
ATOM 359 C C . VAL A 1 50 ? 21.625 -16.344 -3.34 1 96.06 50 VAL A C 1
ATOM 361 O O . VAL A 1 50 ? 22.031 -15.219 -3.027 1 96.06 50 VAL A O 1
ATOM 364 N N . GLY A 1 51 ? 22.484 -17.281 -3.621 1 95.69 51 GLY A N 1
ATOM 365 C CA . GLY A 1 51 ? 23.922 -17.172 -3.449 1 95.69 51 GLY A CA 1
ATOM 366 C C . GLY A 1 51 ? 24.531 -16.062 -4.273 1 95.69 51 GLY A C 1
ATOM 367 O O . GLY A 1 51 ? 25.578 -15.508 -3.895 1 95.69 51 GLY A O 1
ATOM 368 N N . PHE A 1 52 ? 23.969 -15.688 -5.371 1 95.69 52 PHE A N 1
ATOM 369 C CA . PHE A 1 52 ? 24.5 -14.656 -6.25 1 95.69 52 PHE A CA 1
ATOM 370 C C . PHE A 1 52 ? 24.516 -13.305 -5.551 1 95.69 52 PHE A C 1
ATOM 372 O O . PHE A 1 52 ? 25.234 -12.391 -5.973 1 95.69 52 PHE A O 1
ATOM 379 N N . LEU A 1 53 ? 23.797 -13.086 -4.441 1 95.12 53 LEU A N 1
ATOM 380 C CA . LEU A 1 53 ? 23.703 -11.812 -3.744 1 95.12 53 LEU A CA 1
ATOM 381 C C . LEU A 1 53 ? 25.016 -11.453 -3.076 1 95.12 53 LEU A C 1
ATOM 383 O O . LEU A 1 53 ? 25.344 -10.281 -2.9 1 95.12 53 LEU A O 1
ATOM 387 N N . VAL A 1 54 ? 25.828 -12.445 -2.752 1 95.19 54 VAL A N 1
ATOM 388 C CA . VAL A 1 54 ? 27.062 -12.195 -2.027 1 95.19 54 VAL A CA 1
ATOM 389 C C . VAL A 1 54 ? 28.078 -11.508 -2.949 1 95.19 54 VAL A C 1
ATOM 391 O O . VAL A 1 54 ? 28.5 -10.391 -2.682 1 95.19 54 VAL A O 1
ATOM 394 N N . PRO A 1 55 ? 28.406 -12.156 -4.07 1 97.12 55 PRO A N 1
ATOM 395 C CA . PRO A 1 55 ? 29.344 -11.438 -4.945 1 97.12 55 PRO A CA 1
ATOM 396 C C . PRO A 1 55 ? 28.766 -10.133 -5.48 1 97.12 55 PRO A C 1
ATOM 398 O O . PRO A 1 55 ? 29.484 -9.164 -5.68 1 97.12 55 PRO A O 1
ATOM 401 N N . PHE A 1 56 ? 27.531 -10.062 -5.766 1 96.88 56 PHE A N 1
ATOM 402 C CA . PHE A 1 56 ? 26.875 -8.844 -6.191 1 96.88 56 PHE A CA 1
ATOM 403 C C . PHE A 1 56 ? 27.094 -7.723 -5.184 1 96.88 56 PHE A C 1
ATOM 405 O O . PHE A 1 56 ? 27.516 -6.621 -5.547 1 96.88 56 PHE A O 1
ATOM 412 N N . ALA A 1 57 ? 26.797 -8.008 -3.922 1 95.94 57 ALA A N 1
ATOM 413 C CA . ALA A 1 57 ? 26.844 -7.023 -2.842 1 95.94 57 ALA A CA 1
ATOM 414 C C . ALA A 1 57 ? 28.266 -6.543 -2.588 1 95.94 57 ALA A C 1
ATOM 416 O O . ALA A 1 57 ? 28.5 -5.348 -2.381 1 95.94 57 ALA A O 1
ATOM 417 N N . LEU A 1 58 ? 29.172 -7.434 -2.566 1 95.75 58 LEU A N 1
ATOM 418 C CA . LEU A 1 58 ? 30.562 -7.082 -2.301 1 95.75 58 LEU A CA 1
ATOM 419 C C . LEU A 1 58 ? 31.125 -6.199 -3.41 1 95.75 58 LEU A C 1
ATOM 421 O O . LEU A 1 58 ? 31.797 -5.207 -3.139 1 95.75 58 LEU A O 1
ATOM 425 N N . ALA A 1 59 ? 30.781 -6.562 -4.598 1 96.44 59 ALA A N 1
ATOM 426 C CA . ALA A 1 59 ? 31.25 -5.762 -5.727 1 96.44 59 ALA A CA 1
ATOM 427 C C . ALA A 1 59 ? 30.594 -4.387 -5.738 1 96.44 59 ALA A C 1
ATOM 429 O O . ALA A 1 59 ? 31.266 -3.375 -5.977 1 96.44 59 ALA A O 1
ATOM 430 N N . LYS A 1 60 ? 29.328 -4.395 -5.512 1 94.5 60 LYS A N 1
ATOM 431 C CA . LYS A 1 60 ? 28.594 -3.129 -5.527 1 94.5 60 LYS A CA 1
ATOM 432 C C . LYS A 1 60 ? 29.047 -2.213 -4.398 1 94.5 60 LYS A C 1
ATOM 434 O O . LYS A 1 60 ? 29.266 -1.018 -4.613 1 94.5 60 LYS A O 1
ATOM 439 N N . SER A 1 61 ? 29.188 -2.762 -3.223 1 93.69 61 SER A N 1
ATOM 440 C CA . SER A 1 61 ? 29.656 -1.98 -2.08 1 93.69 61 SER A CA 1
ATOM 441 C C . SER A 1 61 ? 31.078 -1.458 -2.305 1 93.69 61 SER A C 1
ATOM 443 O O . SER A 1 61 ? 31.359 -0.301 -1.998 1 93.69 61 SER A O 1
ATOM 445 N N . GLY A 1 62 ? 31.922 -2.287 -2.801 1 91.31 62 GLY A N 1
ATOM 446 C CA . GLY A 1 62 ? 33.281 -1.865 -3.117 1 91.31 62 GLY A CA 1
ATOM 447 C C . GLY A 1 62 ? 33.344 -0.761 -4.156 1 91.31 62 GLY A C 1
ATOM 448 O O . GLY A 1 62 ? 34.094 0.203 -4.008 1 91.31 62 GLY A O 1
ATOM 449 N N . ALA A 1 63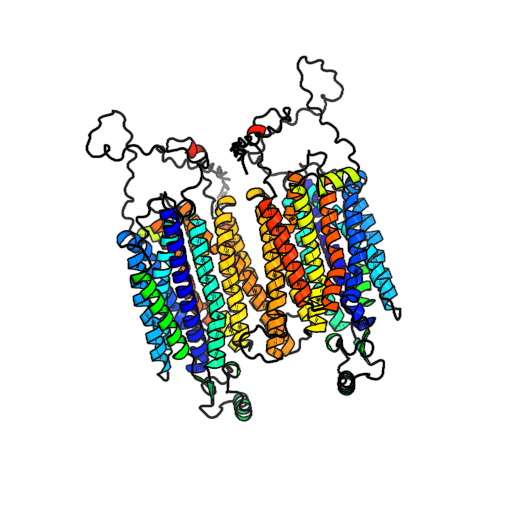 ? 32.562 -0.889 -5.18 1 90.69 63 ALA A N 1
ATOM 450 C CA . ALA A 1 63 ? 32.5 0.128 -6.227 1 90.69 63 ALA A CA 1
ATOM 451 C C . ALA A 1 63 ? 32 1.457 -5.672 1 90.69 63 ALA A C 1
ATOM 453 O O . ALA A 1 63 ? 32.531 2.518 -6 1 90.69 63 ALA A O 1
ATOM 454 N N . ASN A 1 64 ? 31.031 1.394 -4.859 1 84.25 64 ASN A N 1
ATOM 455 C CA . ASN A 1 64 ? 30.438 2.604 -4.305 1 84.25 64 ASN A CA 1
ATOM 456 C C . ASN A 1 64 ? 31.422 3.34 -3.391 1 84.25 64 ASN A C 1
ATOM 458 O O . ASN A 1 64 ? 31.375 4.566 -3.285 1 84.25 64 ASN A O 1
ATOM 462 N N . ALA A 1 65 ? 32.281 2.619 -2.803 1 81.44 65 ALA A N 1
ATOM 463 C CA . ALA A 1 65 ? 33.25 3.225 -1.896 1 81.44 65 ALA A CA 1
ATOM 464 C C . ALA A 1 65 ? 34.219 4.121 -2.656 1 81.44 65 ALA A C 1
ATOM 466 O O . ALA A 1 65 ? 34.719 5.121 -2.119 1 81.44 65 ALA A O 1
ATOM 467 N N . GLY A 1 66 ? 34.406 3.838 -3.92 1 80.5 66 GLY A N 1
ATOM 468 C CA . GLY A 1 66 ? 35.469 4.57 -4.625 1 80.5 66 GLY A CA 1
ATOM 469 C C . GLY A 1 66 ? 34.938 5.391 -5.789 1 80.5 66 GLY A C 1
ATOM 470 O O . GLY A 1 66 ? 35.594 6.305 -6.266 1 80.5 66 GLY A O 1
ATOM 471 N N . VAL A 1 67 ? 33.75 5.164 -6.223 1 83 67 VAL A N 1
ATOM 472 C CA . VAL A 1 67 ? 33.281 5.684 -7.496 1 83 67 VAL A CA 1
ATOM 473 C C . VAL A 1 67 ? 33.062 7.195 -7.395 1 83 67 VAL A C 1
ATOM 475 O O . VAL A 1 67 ? 33.219 7.914 -8.383 1 83 67 VAL A O 1
ATOM 478 N N . GLY A 1 68 ? 32.688 7.617 -6.289 1 76.62 68 GLY A N 1
ATOM 479 C CA . GLY A 1 68 ? 32.562 9.055 -6.148 1 76.62 68 GLY A CA 1
ATOM 480 C C . GLY A 1 68 ? 33.844 9.812 -6.48 1 76.62 68 GLY A C 1
ATOM 481 O O . GLY A 1 68 ? 33.812 10.758 -7.273 1 76.62 68 GLY A O 1
ATOM 482 N N . GLY A 1 69 ? 34.938 9.375 -5.914 1 75.94 69 GLY A N 1
ATOM 483 C CA . GLY A 1 69 ? 36.219 9.992 -6.203 1 75.94 69 GLY A CA 1
ATOM 484 C C . GLY A 1 69 ? 36.656 9.828 -7.648 1 75.94 69 GLY A C 1
ATOM 485 O O . GLY A 1 69 ? 37.188 10.766 -8.25 1 75.94 69 GLY A O 1
ATOM 486 N N . VAL A 1 70 ? 36.406 8.758 -8.148 1 83.25 70 VAL A N 1
ATOM 487 C CA . VAL A 1 70 ? 36.781 8.477 -9.531 1 83.25 70 VAL A CA 1
ATOM 488 C C . VAL A 1 70 ? 35.969 9.352 -10.477 1 83.25 70 VAL A C 1
ATOM 490 O O . VAL A 1 70 ? 36.5 9.906 -11.438 1 83.25 70 VAL A O 1
ATOM 493 N N . ALA A 1 71 ? 34.719 9.438 -10.211 1 85.06 71 ALA A N 1
ATOM 494 C CA . ALA A 1 71 ? 33.844 10.242 -11.047 1 85.06 71 ALA A CA 1
ATOM 495 C C . ALA A 1 71 ? 34.219 11.719 -10.977 1 85.06 71 ALA A C 1
ATOM 497 O O . ALA A 1 71 ? 34.094 12.445 -11.969 1 85.06 71 ALA A O 1
ATOM 498 N N . ASP A 1 72 ? 34.719 12.117 -9.906 1 79 72 ASP A N 1
ATOM 499 C CA . ASP A 1 72 ? 35.156 13.508 -9.758 1 79 72 ASP A CA 1
ATOM 500 C C . ASP A 1 72 ? 36.438 13.758 -10.516 1 79 72 ASP A C 1
ATOM 502 O O . ASP A 1 72 ? 36.656 14.836 -11.07 1 79 72 ASP A O 1
ATOM 506 N N . ARG A 1 73 ? 37.25 12.828 -10.5 1 83.06 73 ARG A N 1
ATOM 507 C CA . ARG A 1 73 ? 38.562 13 -11.109 1 83.06 73 ARG A CA 1
ATOM 508 C C . ARG A 1 73 ? 38.5 12.758 -12.617 1 83.06 73 ARG A C 1
ATOM 510 O O . ARG A 1 73 ? 39.156 13.461 -13.391 1 83.06 73 ARG A O 1
ATOM 517 N N . ARG 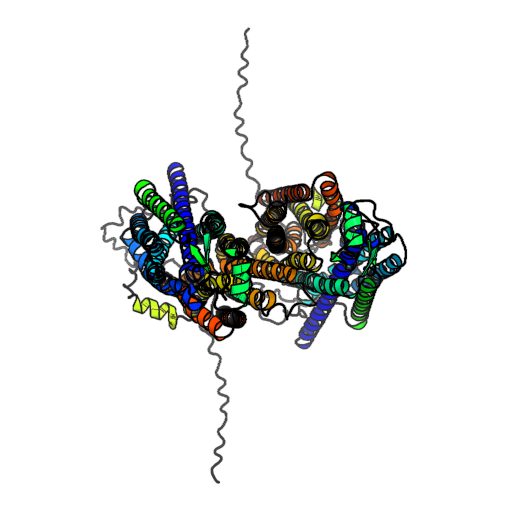A 1 74 ? 37.781 11.758 -12.938 1 90.25 74 ARG A N 1
ATOM 518 C CA . ARG A 1 74 ? 37.844 11.305 -14.32 1 90.25 74 ARG A CA 1
ATOM 519 C C . ARG A 1 74 ? 36.594 11.68 -15.078 1 90.25 74 ARG A C 1
ATOM 521 O O . ARG A 1 74 ? 36.531 11.586 -16.312 1 90.25 74 ARG A O 1
ATOM 528 N N . GLY A 1 75 ? 35.562 12.008 -14.328 1 88.62 75 GLY A N 1
ATOM 529 C CA . GLY A 1 75 ? 34.344 12.422 -14.984 1 88.62 75 GLY A CA 1
ATOM 530 C C . GLY A 1 75 ? 33.219 11.422 -14.82 1 88.62 75 GLY A C 1
ATOM 531 O O . GLY A 1 75 ? 33.469 10.242 -14.562 1 88.62 75 GLY A O 1
ATOM 532 N N . ARG A 1 76 ? 32 11.945 -15.047 1 92.31 76 ARG A N 1
ATOM 533 C CA . ARG A 1 76 ? 30.812 11.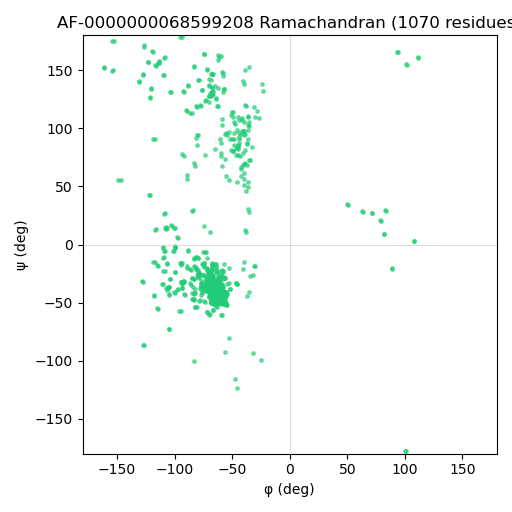109 -14.93 1 92.31 76 ARG A CA 1
ATOM 534 C C . ARG A 1 76 ? 30.656 10.195 -16.141 1 92.31 76 ARG A C 1
ATOM 536 O O . ARG A 1 76 ? 30.312 9.023 -16 1 92.31 76 ARG A O 1
ATOM 543 N N . ARG A 1 77 ? 30.906 10.758 -17.25 1 95.56 77 ARG A N 1
ATOM 544 C CA . ARG A 1 77 ? 30.703 10.031 -18.5 1 95.56 77 ARG A CA 1
ATOM 545 C C . ARG A 1 77 ? 31.641 8.836 -18.594 1 95.56 77 ARG A C 1
ATOM 547 O O . ARG A 1 77 ? 31.219 7.723 -18.891 1 95.56 77 ARG A O 1
ATOM 554 N N . ARG A 1 78 ? 32.875 9.023 -18.359 1 96 78 ARG A N 1
ATOM 555 C CA . ARG A 1 78 ? 33.875 7.941 -18.438 1 96 78 ARG A CA 1
ATOM 556 C C . ARG A 1 78 ? 33.562 6.84 -17.422 1 96 78 ARG A C 1
ATOM 558 O O . ARG A 1 78 ? 33.719 5.656 -17.734 1 96 78 ARG A O 1
ATOM 565 N N . THR A 1 79 ? 33.188 7.266 -16.312 1 94.75 79 THR A N 1
ATOM 566 C CA . THR A 1 79 ? 32.812 6.305 -15.273 1 94.75 79 THR A CA 1
ATOM 567 C C . THR A 1 79 ? 31.641 5.461 -15.719 1 94.75 79 THR A C 1
ATOM 569 O O . THR A 1 79 ? 31.609 4.25 -15.5 1 94.75 79 THR A O 1
ATOM 572 N N . THR A 1 80 ? 30.672 6.074 -16.312 1 96.69 80 THR A N 1
ATOM 573 C CA . THR A 1 80 ? 29.484 5.383 -16.812 1 96.69 80 THR A CA 1
ATOM 574 C C . THR A 1 80 ? 29.859 4.406 -17.922 1 96.69 80 THR A C 1
ATOM 576 O O . THR A 1 80 ? 29.344 3.285 -17.969 1 96.69 80 THR A O 1
ATOM 579 N N . ILE A 1 81 ? 30.734 4.812 -18.75 1 97.81 81 ILE A N 1
ATOM 580 C CA . ILE A 1 81 ? 31.172 3.969 -19.859 1 97.81 81 ILE A CA 1
ATOM 581 C C . ILE A 1 81 ? 31.891 2.732 -19.312 1 97.81 81 ILE A C 1
ATOM 583 O O . ILE A 1 81 ? 31.594 1.608 -19.734 1 97.81 81 ILE A O 1
ATOM 587 N N . VAL A 1 82 ? 32.75 2.896 -18.359 1 97.19 82 VAL A N 1
ATOM 588 C CA . VAL A 1 82 ? 33.5 1.778 -17.766 1 97.19 82 VAL A CA 1
ATOM 589 C C . VAL A 1 82 ? 32.5 0.824 -17.094 1 97.19 82 VAL A C 1
ATOM 591 O O . VAL A 1 82 ? 32.656 -0.397 -17.203 1 97.19 82 VAL A O 1
ATOM 594 N N . GLY A 1 83 ? 31.562 1.369 -16.406 1 97.44 83 GLY A N 1
ATOM 595 C CA . GLY A 1 83 ? 30.562 0.547 -15.758 1 97.44 83 GLY A CA 1
ATOM 596 C C . GLY A 1 83 ? 29.781 -0.323 -16.719 1 97.44 83 GLY A C 1
ATOM 597 O O . GLY A 1 83 ? 29.578 -1.513 -16.469 1 97.44 83 GLY A O 1
ATOM 598 N N . TRP A 1 84 ? 29.344 0.256 -17.797 1 97.88 84 TRP A N 1
ATOM 599 C CA . TRP A 1 84 ? 28.578 -0.498 -18.781 1 97.88 84 TRP A CA 1
ATOM 600 C C . TRP A 1 84 ? 29.453 -1.549 -19.469 1 97.88 84 TRP A C 1
ATOM 602 O O . TRP A 1 84 ? 28.984 -2.639 -19.797 1 97.88 84 TRP A O 1
ATOM 612 N N . CYS A 1 85 ? 30.75 -1.259 -19.672 1 98 85 CYS A N 1
ATOM 613 C CA . CYS A 1 85 ? 31.672 -2.238 -20.25 1 98 85 CYS A CA 1
ATOM 614 C C . CYS A 1 85 ? 31.797 -3.463 -19.359 1 98 85 CYS A C 1
ATOM 616 O O . CYS A 1 85 ? 31.656 -4.598 -19.812 1 98 85 CYS A O 1
ATOM 618 N N . VAL A 1 86 ? 32.031 -3.182 -18.141 1 97.81 86 VAL A N 1
ATOM 619 C CA . VAL A 1 86 ? 32.156 -4.281 -17.188 1 97.81 86 VAL A CA 1
ATOM 620 C C . VAL A 1 86 ? 30.797 -4.984 -17.031 1 97.81 86 VAL A C 1
ATOM 622 O O . VAL A 1 86 ? 30.734 -6.207 -16.859 1 97.81 86 VAL A O 1
ATOM 625 N N . GLY A 1 87 ? 29.734 -4.23 -17.125 1 97.81 87 GLY A N 1
ATOM 626 C CA . GLY A 1 87 ? 28.391 -4.777 -17 1 97.81 87 GLY A CA 1
ATOM 627 C C . GLY A 1 87 ? 28.031 -5.777 -18.078 1 97.81 87 GLY A C 1
ATOM 628 O O . GLY A 1 87 ? 27.234 -6.68 -17.859 1 97.81 87 GLY A O 1
ATOM 629 N N . CYS A 1 88 ? 28.656 -5.719 -19.203 1 98.19 88 CYS A N 1
ATOM 630 C CA . CYS A 1 88 ? 28.375 -6.625 -20.312 1 98.19 88 CYS A CA 1
ATOM 631 C C . CYS A 1 88 ? 28.891 -8.031 -20.016 1 98.19 88 CYS A C 1
ATOM 633 O O . CYS A 1 88 ? 28.391 -9.008 -20.562 1 98.19 88 CYS A O 1
ATOM 635 N N . VAL A 1 89 ? 29.797 -8.125 -19.109 1 98.5 89 VAL A N 1
ATOM 636 C CA . VAL A 1 89 ? 30.391 -9.422 -18.797 1 98.5 89 VAL A CA 1
ATOM 637 C C . VAL A 1 89 ? 29.359 -10.289 -18.062 1 98.5 89 VAL A C 1
ATOM 639 O O . VAL A 1 89 ? 29.328 -11.508 -18.234 1 98.5 89 VAL A O 1
ATOM 642 N N . ALA A 1 90 ? 28.469 -9.648 -17.328 1 98.31 90 ALA A N 1
ATOM 643 C CA . ALA A 1 90 ? 27.484 -10.383 -16.531 1 98.31 90 ALA A CA 1
ATOM 644 C C . ALA A 1 90 ? 26.562 -11.203 -17.422 1 98.31 90 ALA A C 1
ATOM 646 O O . ALA A 1 90 ? 26.484 -12.43 -17.281 1 98.31 90 ALA A O 1
ATOM 647 N N . PRO A 1 91 ? 25.891 -10.578 -18.438 1 98.31 91 PRO A N 1
ATOM 648 C CA . PRO A 1 91 ? 25.016 -11.383 -19.281 1 98.31 91 PRO A CA 1
ATOM 649 C C . PRO A 1 91 ? 25.797 -12.359 -20.172 1 98.31 91 PRO A C 1
ATOM 651 O O . PRO A 1 91 ? 25.281 -13.43 -20.516 1 98.31 91 PRO A O 1
ATOM 654 N N . ILE A 1 92 ? 27.016 -12.094 -20.5 1 98.31 92 ILE A N 1
ATOM 655 C CA . ILE A 1 92 ? 27.828 -13.023 -21.281 1 98.31 92 ILE A CA 1
ATOM 656 C C . ILE A 1 92 ? 28.078 -14.297 -20.484 1 98.31 92 ILE A C 1
ATOM 658 O O . ILE A 1 92 ? 27.906 -15.406 -21 1 98.31 92 ILE A O 1
ATOM 662 N N . LEU A 1 93 ? 28.469 -14.117 -19.25 1 97.94 93 LEU A N 1
ATOM 663 C CA . LEU A 1 93 ? 28.672 -15.273 -18.391 1 97.94 93 LEU A CA 1
ATOM 664 C C . LEU A 1 93 ? 27.359 -16.016 -18.156 1 97.94 93 LEU A C 1
ATOM 666 O O . LEU A 1 93 ? 27.344 -17.25 -18.125 1 97.94 93 LEU A O 1
ATOM 670 N N . GLY A 1 94 ? 26.312 -15.289 -17.984 1 96.94 94 GLY A N 1
ATOM 671 C CA . GLY A 1 94 ? 25.016 -15.93 -17.844 1 96.94 94 GLY A CA 1
ATOM 672 C C . GLY A 1 94 ? 24.625 -16.75 -19.062 1 96.94 94 GLY A C 1
ATOM 673 O O . GLY A 1 94 ? 24.062 -17.844 -18.922 1 96.94 94 GLY A O 1
ATOM 674 N N . PHE A 1 95 ? 24.938 -16.172 -20.172 1 96.38 95 PHE A N 1
ATOM 675 C CA . PHE A 1 95 ? 24.656 -16.859 -21.422 1 96.38 95 PHE A CA 1
ATOM 676 C C . PHE A 1 95 ? 25.438 -18.172 -21.516 1 96.38 95 PHE A C 1
ATOM 678 O O . PHE A 1 95 ? 24.906 -19.203 -21.922 1 96.38 95 PHE A O 1
ATOM 685 N N . ILE A 1 96 ? 26.625 -18.188 -21.094 1 96.19 96 ILE A N 1
ATOM 686 C CA . ILE A 1 96 ? 27.5 -19.359 -21.078 1 96.19 96 ILE A CA 1
ATOM 687 C C . ILE A 1 96 ? 26.969 -20.375 -20.078 1 96.19 96 ILE A C 1
ATOM 689 O O . ILE A 1 96 ? 26.938 -21.578 -20.359 1 96.19 96 ILE A O 1
ATOM 693 N N . ALA A 1 97 ? 26.516 -19.922 -18.953 1 96.31 97 ALA A N 1
ATOM 694 C CA . ALA A 1 97 ? 25.969 -20.797 -17.922 1 96.31 97 ALA A CA 1
ATOM 695 C C . ALA A 1 97 ? 24.781 -21.594 -18.438 1 96.31 97 ALA A C 1
ATOM 697 O O . ALA A 1 97 ? 24.578 -22.734 -18.062 1 96.31 97 ALA A O 1
ATOM 698 N N . GLY A 1 98 ? 24.047 -20.969 -19.312 1 93.38 98 GLY A N 1
ATOM 699 C CA . GLY A 1 98 ? 22.875 -21.625 -19.875 1 93.38 98 GLY A CA 1
ATOM 700 C C . GLY A 1 98 ? 23.219 -22.797 -20.766 1 93.38 98 GLY A C 1
ATOM 701 O O . GLY A 1 98 ? 22.375 -23.672 -21 1 93.38 98 GLY A O 1
ATOM 702 N N . GLY A 1 99 ? 24.453 -22.875 -21.172 1 91.62 99 GLY A N 1
ATOM 703 C CA . GLY A 1 99 ? 24.859 -23.922 -22.094 1 91.62 99 GLY A CA 1
ATOM 704 C C . GLY A 1 99 ? 25.547 -25.094 -21.391 1 91.62 99 GLY A C 1
ATOM 705 O O . GLY A 1 99 ? 25.875 -26.094 -22.031 1 91.62 99 GLY A O 1
ATOM 706 N N . VAL A 1 100 ? 25.688 -24.938 -20.141 1 92.19 100 VAL A N 1
ATOM 707 C CA . VAL A 1 100 ? 26.375 -26 -19.406 1 92.19 100 VAL A CA 1
ATOM 708 C C . VAL A 1 100 ? 25.406 -26.688 -18.453 1 92.19 100 VAL A C 1
ATOM 710 O O . VAL A 1 100 ? 24.391 -26.109 -18.062 1 92.19 100 VAL A O 1
ATOM 713 N N . GLU A 1 101 ? 25.719 -27.953 -18.047 1 87.31 101 GLU A N 1
ATOM 714 C CA . GLU A 1 101 ? 24.828 -28.766 -17.219 1 87.31 101 GLU A CA 1
ATOM 715 C C . GLU A 1 101 ? 24.703 -28.188 -15.812 1 87.31 101 GLU A C 1
ATOM 717 O O . GLU A 1 101 ? 23.594 -28.047 -15.289 1 87.31 101 GLU A O 1
ATOM 722 N N . ASP A 1 102 ? 25.828 -27.891 -15.188 1 90.5 102 ASP A N 1
ATOM 723 C CA . ASP A 1 102 ? 25.812 -27.234 -13.891 1 90.5 102 ASP A CA 1
ATOM 724 C C . ASP A 1 102 ? 26.5 -25.875 -13.953 1 90.5 102 ASP A C 1
ATOM 726 O O . ASP A 1 102 ? 27.703 -25.766 -13.703 1 90.5 102 ASP A O 1
ATOM 730 N N . GLY A 1 103 ? 25.719 -24.891 -14.219 1 94.75 103 GLY A N 1
ATOM 731 C CA . GLY A 1 103 ? 26.266 -23.562 -14.461 1 94.75 103 GLY A CA 1
ATOM 732 C C . GLY A 1 103 ? 26 -22.594 -13.328 1 94.75 103 GLY A C 1
ATOM 733 O O . GLY A 1 103 ? 26.172 -21.391 -13.484 1 94.75 103 GLY A O 1
ATOM 734 N N . LEU A 1 104 ? 25.609 -23.094 -12.148 1 94.94 104 LEU A N 1
ATOM 735 C CA . LEU A 1 104 ? 25.219 -22.188 -11.07 1 94.94 104 LEU A CA 1
ATOM 736 C C . LEU A 1 104 ? 26.406 -21.359 -10.586 1 94.94 104 LEU A C 1
ATOM 738 O O . LEU A 1 104 ? 26.25 -20.203 -10.211 1 94.94 104 LEU A O 1
ATOM 742 N N . SER A 1 105 ? 27.547 -21.984 -10.516 1 96.06 105 SER A N 1
ATOM 743 C CA . SER A 1 105 ? 28.734 -21.25 -10.078 1 96.06 105 SER A CA 1
ATOM 744 C C . SER A 1 105 ? 29.047 -20.094 -11.023 1 96.06 105 SER A C 1
ATOM 746 O O . SER A 1 105 ? 29.484 -19.031 -10.586 1 96.06 105 SER A O 1
ATOM 748 N N . VAL A 1 106 ? 28.844 -20.312 -12.297 1 97.06 106 VAL A N 1
ATOM 749 C CA . VAL A 1 106 ? 29.078 -19.266 -13.281 1 97.06 106 VAL A CA 1
ATOM 750 C C . VAL A 1 106 ? 28.047 -18.156 -13.117 1 97.06 106 VAL A C 1
ATOM 752 O O . VAL A 1 106 ? 28.375 -16.984 -13.242 1 97.06 106 VAL A O 1
ATOM 755 N N . VAL A 1 107 ? 26.828 -18.578 -12.883 1 97.06 107 VAL A N 1
ATOM 756 C CA . VAL A 1 107 ? 25.766 -17.594 -12.625 1 97.06 107 VAL A CA 1
ATOM 757 C C . VAL A 1 107 ? 26.125 -16.766 -11.398 1 97.06 107 VAL A C 1
ATOM 759 O O . VAL A 1 107 ? 26.016 -15.531 -11.43 1 97.06 107 VAL A O 1
ATOM 762 N N . THR A 1 108 ? 26.562 -17.391 -10.367 1 96.94 108 THR A N 1
ATOM 763 C CA . THR A 1 108 ? 26.938 -16.703 -9.141 1 96.94 108 THR A CA 1
ATOM 764 C C . THR A 1 108 ? 28.094 -15.75 -9.383 1 96.94 108 THR A C 1
ATOM 766 O O . THR A 1 108 ? 28.094 -14.617 -8.898 1 96.94 108 THR A O 1
ATOM 769 N N . ALA A 1 109 ? 29.016 -16.172 -10.141 1 96.94 109 ALA A N 1
ATOM 770 C CA . ALA A 1 109 ? 30.172 -15.328 -10.461 1 96.94 109 ALA A CA 1
ATOM 771 C C . ALA A 1 109 ? 29.766 -14.133 -11.32 1 96.94 109 ALA A C 1
ATOM 773 O O . ALA A 1 109 ? 30.328 -13.047 -11.195 1 96.94 109 ALA A O 1
ATOM 774 N N . SER A 1 110 ? 28.828 -14.344 -12.195 1 97.81 110 SER A N 1
ATOM 775 C CA . SER A 1 110 ? 28.375 -13.266 -13.07 1 97.81 110 SER A CA 1
ATOM 776 C C . SER A 1 110 ? 27.828 -12.094 -12.266 1 97.81 110 SER A C 1
ATOM 778 O O . SER A 1 110 ? 27.891 -10.945 -12.711 1 97.81 110 SER A O 1
ATOM 780 N N . ALA A 1 111 ? 27.344 -12.367 -11.07 1 97.69 111 ALA A N 1
ATOM 781 C CA . ALA A 1 111 ? 26.75 -11.336 -10.219 1 97.69 111 ALA A CA 1
ATOM 782 C C . ALA A 1 111 ? 27.812 -10.352 -9.734 1 97.69 111 ALA A C 1
ATOM 784 O O . ALA A 1 111 ? 27.484 -9.211 -9.383 1 97.69 111 ALA A O 1
ATOM 785 N N . LEU A 1 112 ? 29.062 -10.75 -9.734 1 97.75 112 LEU A N 1
ATOM 786 C CA . LEU A 1 112 ? 30.156 -9.852 -9.391 1 97.75 112 LEU A CA 1
ATOM 787 C C . LEU A 1 112 ? 30.234 -8.68 -10.359 1 97.75 112 LEU A C 1
ATOM 789 O O . LEU A 1 112 ? 30.359 -7.527 -9.945 1 97.75 112 LEU A O 1
ATOM 793 N N . PHE A 1 113 ? 30.062 -8.977 -11.57 1 98.31 113 PHE A N 1
ATOM 794 C CA . PHE A 1 113 ? 30.172 -7.961 -12.609 1 98.31 113 PHE A CA 1
ATOM 795 C C . PHE A 1 113 ? 28.906 -7.105 -12.656 1 98.31 113 PHE A C 1
ATOM 797 O O . PHE A 1 113 ? 28.984 -5.902 -12.93 1 98.31 113 PHE A O 1
ATOM 804 N N . LEU A 1 114 ? 27.828 -7.758 -12.445 1 97.81 114 LEU A N 1
ATOM 805 C CA . LEU A 1 114 ? 26.578 -7.008 -12.336 1 97.81 114 LEU A CA 1
ATOM 806 C C . LEU A 1 114 ? 26.656 -5.996 -11.195 1 97.81 114 LEU A C 1
ATOM 808 O O . LEU A 1 114 ? 26.266 -4.836 -11.359 1 97.81 114 LEU A O 1
ATOM 812 N N . GLY A 1 115 ? 27.125 -6.426 -10.047 1 97.44 115 GLY A N 1
ATOM 813 C CA . GLY A 1 115 ? 27.25 -5.551 -8.891 1 97.44 115 GLY A CA 1
ATOM 814 C C . GLY A 1 115 ? 28.172 -4.371 -9.133 1 97.44 115 GLY A C 1
ATOM 815 O O . GLY A 1 115 ? 27.859 -3.244 -8.734 1 97.44 115 GLY A O 1
ATOM 816 N N . PHE A 1 116 ? 29.234 -4.641 -9.75 1 96.69 116 PHE A N 1
ATOM 817 C CA . PHE A 1 116 ? 30.172 -3.576 -10.07 1 96.69 116 PHE A CA 1
ATOM 818 C C . PHE A 1 116 ? 29.531 -2.535 -10.977 1 96.69 116 PHE A C 1
ATOM 820 O O . PHE A 1 116 ? 29.672 -1.332 -10.742 1 96.69 116 PHE A O 1
ATOM 827 N N . ALA A 1 117 ? 28.891 -3.02 -11.961 1 97.19 117 ALA A N 1
ATOM 828 C CA . ALA A 1 117 ? 28.219 -2.115 -12.891 1 97.19 117 ALA A CA 1
ATOM 829 C C . ALA A 1 117 ? 27.141 -1.288 -12.172 1 97.19 117 ALA A C 1
ATOM 831 O O . ALA A 1 117 ? 27.016 -0.086 -12.422 1 97.19 117 ALA A O 1
ATOM 832 N N . GLN A 1 118 ? 26.375 -1.92 -11.32 1 95.75 118 GLN A N 1
ATOM 833 C CA . GLN A 1 118 ? 25.328 -1.229 -10.57 1 95.75 118 GLN A CA 1
ATOM 834 C C . GLN A 1 118 ? 25.922 -0.141 -9.68 1 95.75 118 GLN A C 1
ATOM 836 O O . GLN A 1 118 ? 25.406 0.975 -9.625 1 95.75 118 GLN A O 1
ATOM 841 N N . GLY A 1 119 ? 27 -0.439 -9.039 1 92.56 119 GLY A N 1
ATOM 842 C CA . GLY A 1 119 ? 27.625 0.533 -8.148 1 92.56 119 GLY A CA 1
ATOM 843 C C . GLY A 1 119 ? 28.234 1.705 -8.891 1 92.56 119 GLY A C 1
ATOM 844 O O . GLY A 1 119 ? 28.109 2.852 -8.461 1 92.56 119 GLY A O 1
ATOM 845 N N . THR A 1 120 ? 28.797 1.455 -9.977 1 93.5 120 THR A N 1
ATOM 846 C CA . THR A 1 120 ? 29.547 2.475 -10.711 1 93.5 120 THR A CA 1
ATOM 847 C C . THR A 1 120 ? 28.594 3.34 -11.539 1 93.5 120 THR A C 1
ATOM 849 O O . THR A 1 120 ? 28.547 4.559 -11.359 1 93.5 120 THR A O 1
ATOM 852 N N . VAL A 1 121 ? 27.797 2.703 -12.336 1 95.31 121 VAL A N 1
ATOM 853 C CA . VAL A 1 121 ? 26.938 3.441 -13.258 1 95.31 121 VAL A CA 1
ATOM 854 C C . VAL A 1 121 ? 25.844 4.176 -12.477 1 95.31 121 VAL A C 1
ATOM 856 O O . VAL A 1 121 ? 25.578 5.352 -12.734 1 95.31 121 VAL A O 1
ATOM 859 N N . TRP A 1 122 ? 25.234 3.502 -11.539 1 91.81 122 TRP A N 1
ATOM 860 C CA . TRP A 1 122 ? 24.156 4.109 -10.766 1 91.81 122 TRP A CA 1
ATOM 861 C C . TRP A 1 122 ? 24.641 5.363 -10.039 1 91.81 122 TRP A C 1
ATOM 863 O O . TRP A 1 122 ? 24 6.414 -10.117 1 91.81 122 TRP A O 1
ATOM 873 N N . THR A 1 123 ? 25.734 5.238 -9.422 1 86.38 123 THR A N 1
ATOM 874 C CA . THR A 1 123 ? 26.281 6.367 -8.672 1 86.38 123 THR A CA 1
ATOM 875 C C . THR A 1 123 ? 26.688 7.496 -9.617 1 86.38 123 THR A C 1
ATOM 877 O O . THR A 1 123 ? 26.406 8.664 -9.344 1 86.38 123 THR A O 1
ATOM 880 N N . ALA A 1 124 ? 27.297 7.203 -10.641 1 89.62 124 ALA A N 1
ATOM 881 C CA . ALA A 1 124 ? 27.703 8.211 -11.609 1 89.62 124 ALA A CA 1
ATOM 882 C C . ALA A 1 124 ? 26.484 8.969 -12.156 1 89.62 124 ALA A C 1
ATOM 884 O O . ALA A 1 124 ? 26.547 10.18 -12.352 1 89.62 124 ALA A O 1
ATOM 885 N N . LEU A 1 125 ? 25.453 8.25 -12.375 1 91.56 125 LEU A N 1
ATOM 886 C CA . LEU A 1 125 ? 24.25 8.867 -12.945 1 91.56 125 LEU A CA 1
ATOM 887 C C . LEU A 1 125 ? 23.531 9.719 -11.906 1 91.56 125 LEU A C 1
ATOM 889 O O . LEU A 1 125 ? 22.938 10.742 -12.242 1 91.56 125 LEU A O 1
ATOM 893 N N . VAL A 1 126 ? 23.547 9.297 -10.672 1 85.25 126 VAL A N 1
ATOM 894 C CA . VAL A 1 126 ? 23 10.133 -9.609 1 85.25 126 VAL A CA 1
ATOM 895 C C . VAL A 1 126 ? 23.766 11.453 -9.555 1 85.25 126 VAL A C 1
ATOM 897 O O . VAL A 1 126 ? 23.156 12.523 -9.477 1 85.25 126 VAL A O 1
ATOM 900 N N . LEU A 1 127 ? 25.062 11.344 -9.602 1 81.5 127 LEU A N 1
ATOM 901 C CA . LEU A 1 127 ? 25.906 12.539 -9.57 1 81.5 127 LEU A CA 1
ATOM 902 C C . LEU A 1 127 ? 25.641 13.422 -10.781 1 81.5 127 LEU A C 1
ATOM 904 O O . LEU A 1 127 ? 25.578 14.648 -10.664 1 81.5 127 LEU A O 1
ATOM 908 N N . ALA A 1 128 ? 25.484 12.781 -11.875 1 89 128 ALA A N 1
ATOM 909 C CA . ALA A 1 128 ? 25.188 13.531 -13.094 1 89 128 ALA A CA 1
ATOM 910 C C . ALA A 1 128 ? 23.844 14.258 -12.969 1 89 128 ALA A C 1
ATOM 912 O O . ALA A 1 128 ? 23.719 15.406 -13.414 1 89 128 ALA A O 1
ATOM 913 N N . SER A 1 129 ? 22.891 13.578 -12.445 1 86.88 129 SER A N 1
ATOM 914 C CA . SER A 1 129 ? 21.578 14.195 -12.266 1 86.88 129 SER A CA 1
ATOM 915 C C . SER A 1 129 ? 21.656 15.391 -11.328 1 86.88 129 SER A C 1
ATOM 917 O O . SER A 1 129 ? 20.953 16.391 -11.523 1 86.88 129 SER A O 1
ATOM 919 N N . VAL A 1 130 ? 22.438 15.242 -10.344 1 78.62 130 VAL A N 1
ATOM 920 C CA . VAL A 1 130 ? 22.625 16.344 -9.414 1 78.62 130 VAL A CA 1
ATOM 921 C C . VAL A 1 130 ? 23.297 17.516 -10.133 1 78.62 130 VAL A C 1
ATOM 923 O O . VAL A 1 130 ? 22.906 18.672 -9.938 1 78.62 130 VAL A O 1
ATOM 926 N N . ASP A 1 131 ? 24.25 17.266 -10.898 1 82.25 131 ASP A N 1
ATOM 927 C CA . ASP A 1 131 ? 24.922 18.312 -11.688 1 82.25 131 ASP A CA 1
ATOM 928 C C . ASP A 1 131 ? 23.922 19.016 -12.609 1 82.25 131 ASP A C 1
ATOM 930 O O . ASP A 1 131 ? 24 20.234 -12.781 1 82.25 131 ASP A O 1
ATOM 934 N N . LEU A 1 132 ? 23.094 18.312 -13.156 1 85.94 132 LEU A N 1
ATOM 935 C CA . LEU A 1 132 ? 22.172 18.812 -14.164 1 85.94 132 LEU A CA 1
ATOM 936 C C . LEU A 1 132 ? 21.031 19.594 -13.523 1 85.94 132 LEU A C 1
ATOM 938 O O . LEU A 1 132 ? 20.516 20.547 -14.117 1 85.94 132 LEU A O 1
ATOM 942 N N . CYS A 1 133 ? 20.641 19.141 -12.359 1 81.19 133 CYS A N 1
ATOM 943 C CA . CYS A 1 133 ? 19.516 19.781 -11.688 1 81.19 133 CYS A CA 1
ATOM 944 C C . CYS A 1 133 ? 20 20.938 -10.805 1 81.19 133 CYS A C 1
ATOM 946 O O . CYS A 1 133 ? 19.219 21.812 -10.438 1 81.19 133 CYS A O 1
ATOM 948 N N . GLY A 1 134 ? 21.188 20.938 -10.469 1 73.88 134 GLY A N 1
ATOM 949 C CA . GLY A 1 134 ? 21.719 21.953 -9.586 1 73.88 134 GLY A CA 1
ATOM 950 C C . GLY A 1 134 ? 21.891 21.484 -8.156 1 73.88 134 GLY A C 1
ATOM 951 O O . GLY A 1 134 ? 21.125 20.625 -7.684 1 73.88 134 GLY A O 1
ATOM 952 N N . LYS A 1 135 ? 22.781 22.078 -7.43 1 65.56 135 LYS A N 1
ATOM 953 C CA . LYS A 1 135 ? 23.141 21.672 -6.078 1 65.56 135 LYS A CA 1
ATOM 954 C C . LYS A 1 135 ? 22.031 21.969 -5.086 1 65.56 135 LYS A C 1
ATOM 956 O O . LYS A 1 135 ? 21.906 21.312 -4.055 1 65.56 135 LYS A O 1
ATOM 961 N N . ALA A 1 136 ? 21.203 22.891 -5.441 1 62.16 136 ALA A N 1
ATOM 962 C CA . ALA A 1 136 ? 20.094 23.281 -4.559 1 62.16 136 ALA A CA 1
ATOM 963 C C . ALA A 1 136 ? 18.984 22.234 -4.586 1 62.16 136 ALA A C 1
ATOM 965 O O . ALA A 1 136 ? 18.172 22.172 -3.658 1 62.16 136 ALA A O 1
ATOM 966 N N . ARG A 1 137 ? 19.047 21.438 -5.574 1 72.62 137 ARG A N 1
ATOM 967 C CA . ARG A 1 137 ? 17.984 20.438 -5.723 1 72.62 137 ARG A CA 1
ATOM 968 C C . ARG A 1 137 ? 18.562 19.031 -5.723 1 72.62 137 ARG A C 1
ATOM 970 O O . ARG A 1 137 ? 18.203 18.203 -6.559 1 72.62 137 ARG A O 1
ATOM 977 N N . ARG A 1 138 ? 19.422 18.812 -4.91 1 70.38 138 ARG A N 1
ATOM 978 C CA . ARG A 1 138 ? 20.109 17.516 -4.84 1 70.38 138 ARG A CA 1
ATOM 979 C C . ARG A 1 138 ? 19.156 16.406 -4.449 1 70.38 138 ARG A C 1
ATOM 981 O O . ARG A 1 138 ? 19.234 15.297 -4.973 1 70.38 138 ARG A O 1
ATOM 988 N N . GLY A 1 139 ? 18.312 16.703 -3.502 1 69.44 139 GLY A N 1
ATOM 989 C CA . GLY A 1 139 ? 17.344 15.703 -3.09 1 69.44 139 GLY A CA 1
ATOM 990 C C . GLY A 1 139 ? 16.406 15.281 -4.211 1 69.44 139 GLY A C 1
ATOM 991 O O . GLY A 1 139 ? 16.156 14.086 -4.391 1 69.44 139 GLY A O 1
ATOM 992 N N . PHE A 1 140 ? 16.016 16.203 -4.918 1 73.25 140 PHE A N 1
ATOM 993 C CA . PHE A 1 140 ? 15.141 15.914 -6.051 1 73.25 140 PHE A CA 1
ATOM 994 C C . PHE A 1 140 ? 15.867 15.07 -7.094 1 73.25 140 PHE A C 1
ATOM 996 O O . PHE A 1 140 ? 15.312 14.102 -7.613 1 73.25 140 PHE A O 1
ATOM 1003 N N . ALA A 1 141 ? 17.047 15.523 -7.434 1 77.69 141 ALA A N 1
ATOM 1004 C CA . ALA A 1 141 ? 17.828 14.828 -8.453 1 77.69 141 ALA A CA 1
ATOM 1005 C C . ALA A 1 141 ? 18.062 13.375 -8.062 1 77.69 141 ALA A C 1
ATOM 1007 O O . ALA A 1 141 ? 17.859 12.469 -8.883 1 77.69 141 ALA A O 1
ATOM 1008 N N . SER A 1 142 ? 18.453 13.211 -6.895 1 77.44 142 SER A N 1
ATOM 1009 C CA . SER A 1 142 ? 18.688 11.852 -6.402 1 77.44 142 SER A CA 1
ATOM 1010 C C . SER A 1 142 ? 17.391 11.047 -6.363 1 77.44 142 SER A C 1
ATOM 1012 O O . SER A 1 142 ? 17.375 9.883 -6.754 1 77.44 142 SER A O 1
ATOM 1014 N N . GLY A 1 143 ? 16.359 11.648 -5.902 1 77.88 143 GLY A N 1
ATOM 1015 C CA . GLY A 1 143 ? 15.062 11 -5.855 1 77.88 143 GLY A CA 1
ATOM 1016 C C . GLY A 1 143 ? 14.555 10.594 -7.227 1 77.88 143 GLY A C 1
ATOM 1017 O O . GLY A 1 143 ? 13.992 9.508 -7.387 1 77.88 143 GLY A O 1
ATOM 1018 N N . LEU A 1 144 ? 14.742 11.461 -8.125 1 82.62 144 LEU A N 1
ATOM 1019 C CA . LEU A 1 144 ? 14.305 11.172 -9.484 1 82.62 144 LEU A CA 1
ATOM 1020 C C . LEU A 1 144 ? 15.031 9.961 -10.047 1 82.62 144 LEU A C 1
ATOM 1022 O O . LEU A 1 144 ? 14.414 9.086 -10.656 1 82.62 144 LEU A O 1
ATOM 1026 N N . ASN A 1 145 ? 16.297 9.969 -9.859 1 86.56 145 ASN A N 1
ATOM 1027 C CA . ASN A 1 145 ? 17.094 8.844 -10.344 1 86.56 145 ASN A CA 1
ATOM 1028 C C . ASN A 1 145 ? 16.656 7.527 -9.711 1 86.56 145 ASN A C 1
ATOM 1030 O O . ASN A 1 145 ? 16.516 6.516 -10.398 1 86.56 145 ASN A O 1
ATOM 1034 N N . GLU A 1 146 ? 16.422 7.547 -8.469 1 85.44 146 GLU A N 1
ATOM 1035 C CA . GLU A 1 146 ? 15.984 6.352 -7.754 1 85.44 146 GLU A CA 1
ATOM 1036 C C . GLU A 1 146 ? 14.594 5.91 -8.203 1 85.44 146 GLU A C 1
ATOM 1038 O O . GLU A 1 146 ? 14.336 4.715 -8.344 1 85.44 146 GLU A O 1
ATOM 1043 N N . THR A 1 147 ? 13.75 6.898 -8.391 1 87.94 147 THR A N 1
ATOM 1044 C CA . THR A 1 147 ? 12.398 6.598 -8.852 1 87.94 147 THR A CA 1
ATOM 1045 C C . THR A 1 147 ? 12.43 5.91 -10.211 1 87.94 147 THR A C 1
ATOM 1047 O O . THR A 1 147 ? 11.758 4.898 -10.422 1 87.94 147 THR A O 1
ATOM 1050 N N . VAL A 1 148 ? 13.195 6.445 -11.094 1 91.56 148 VAL A N 1
ATOM 1051 C CA . VAL A 1 148 ? 13.273 5.895 -12.445 1 91.56 148 VAL A CA 1
ATOM 1052 C C . VAL A 1 148 ? 13.867 4.488 -12.391 1 91.56 148 VAL A C 1
ATOM 1054 O O . VAL A 1 148 ? 13.352 3.568 -13.023 1 91.56 148 VAL A O 1
ATOM 1057 N N . GLY A 1 149 ? 14.859 4.332 -11.641 1 93.5 149 GLY A N 1
ATOM 1058 C CA . GLY A 1 149 ? 15.523 3.039 -11.539 1 93.5 149 GLY A CA 1
ATOM 1059 C C . GLY A 1 149 ? 14.625 1.958 -10.961 1 93.5 149 GLY A C 1
ATOM 1060 O O . GLY A 1 149 ? 14.484 0.883 -11.547 1 93.5 149 GLY A O 1
ATOM 1061 N N . TYR A 1 150 ? 13.969 2.256 -9.914 1 91.25 150 TYR A N 1
ATOM 1062 C CA . TYR A 1 150 ? 13.18 1.242 -9.219 1 91.25 150 TYR A CA 1
ATOM 1063 C C . TYR A 1 150 ? 11.844 1.014 -9.93 1 91.25 150 TYR A C 1
ATOM 1065 O O . TYR A 1 150 ? 11.289 -0.088 -9.883 1 91.25 150 TYR A O 1
ATOM 1073 N N . THR A 1 151 ? 11.391 2.016 -10.617 1 90.31 151 THR A N 1
ATOM 1074 C CA . THR A 1 151 ? 10.234 1.8 -11.477 1 90.31 151 THR A CA 1
ATOM 1075 C C . THR A 1 151 ? 10.578 0.853 -12.625 1 90.31 151 THR A C 1
ATOM 1077 O O . THR A 1 151 ? 9.773 -0.007 -12.992 1 90.31 151 THR A O 1
ATOM 1080 N N . ALA A 1 152 ? 11.734 1.044 -13.133 1 95.06 152 ALA A N 1
ATOM 1081 C CA . ALA A 1 152 ? 12.188 0.131 -14.18 1 95.06 152 ALA A CA 1
ATOM 1082 C C . ALA A 1 152 ? 12.305 -1.295 -13.648 1 95.06 152 ALA A C 1
ATOM 1084 O O . ALA A 1 152 ? 11.922 -2.25 -14.328 1 95.06 152 ALA A O 1
ATOM 1085 N N . ILE A 1 153 ? 12.852 -1.419 -12.5 1 94.75 153 ILE A N 1
ATOM 1086 C CA . ILE A 1 153 ? 12.969 -2.734 -11.883 1 94.75 153 ILE A CA 1
ATOM 1087 C C . ILE A 1 153 ? 11.586 -3.373 -11.758 1 94.75 153 ILE A C 1
ATOM 1089 O O . ILE A 1 153 ? 11.406 -4.547 -12.086 1 94.75 153 ILE A O 1
ATOM 1093 N N . ALA A 1 154 ? 10.609 -2.596 -11.406 1 93.44 154 ALA A N 1
ATOM 1094 C CA . ALA A 1 154 ? 9.25 -3.092 -11.258 1 93.44 154 ALA A CA 1
ATOM 1095 C C . ALA A 1 154 ? 8.664 -3.504 -12.609 1 93.44 154 ALA A C 1
ATOM 1097 O O . ALA A 1 154 ? 8.062 -4.574 -12.734 1 93.44 154 ALA A O 1
ATOM 1098 N N . LEU A 1 155 ? 8.875 -2.752 -13.602 1 91.75 155 LEU A N 1
ATOM 1099 C CA . LEU A 1 155 ? 8.312 -3.006 -14.922 1 91.75 155 LEU A CA 1
ATOM 1100 C C . LEU A 1 155 ? 8.969 -4.227 -15.57 1 91.75 155 LEU A C 1
ATOM 1102 O O . LEU A 1 155 ? 8.297 -5.008 -16.25 1 91.75 155 LEU A O 1
ATOM 1106 N N . PHE A 1 156 ? 10.18 -4.379 -15.312 1 95.19 156 PHE A N 1
ATOM 1107 C CA . PHE A 1 156 ? 10.906 -5.457 -15.977 1 95.19 156 PHE A CA 1
ATOM 1108 C C . PHE A 1 156 ? 10.656 -6.785 -15.273 1 95.19 156 PHE A C 1
ATOM 1110 O O . PHE A 1 156 ? 11.07 -7.84 -15.766 1 95.19 156 PHE A O 1
ATOM 1117 N N . ALA A 1 157 ? 10.055 -6.727 -14.125 1 92.94 157 ALA A N 1
ATOM 1118 C CA . ALA A 1 157 ? 9.562 -7.98 -13.555 1 92.94 157 ALA A CA 1
ATOM 1119 C C . ALA A 1 157 ? 8.531 -8.633 -14.477 1 92.94 157 ALA A C 1
ATOM 1121 O O . ALA A 1 157 ? 8.547 -9.859 -14.656 1 92.94 157 ALA A O 1
ATOM 1122 N N . GLU A 1 158 ? 7.691 -7.781 -15.039 1 89.38 158 GLU A N 1
ATOM 1123 C CA . GLU A 1 158 ? 6.684 -8.289 -15.969 1 89.38 158 GLU A CA 1
ATOM 1124 C C . GLU A 1 158 ? 7.316 -8.711 -17.297 1 89.38 158 GLU A C 1
ATOM 1126 O O . GLU A 1 158 ? 6.875 -9.672 -17.922 1 89.38 158 GLU A O 1
ATOM 1131 N N . VAL A 1 159 ? 8.258 -8.008 -17.688 1 92.25 159 VAL A N 1
ATOM 1132 C CA . VAL A 1 159 ? 8.961 -8.367 -18.922 1 92.25 159 VAL A CA 1
ATOM 1133 C C . VAL A 1 159 ? 9.617 -9.734 -18.766 1 92.25 159 VAL A C 1
ATOM 1135 O O . VAL A 1 159 ? 9.469 -10.602 -19.625 1 92.25 159 VAL A O 1
ATOM 1138 N N . TYR A 1 160 ? 10.281 -9.922 -17.688 1 95.06 160 TYR A N 1
ATOM 1139 C CA . TYR A 1 160 ? 10.883 -11.219 -17.406 1 95.06 160 TYR A CA 1
ATOM 1140 C C . TYR A 1 160 ? 9.82 -12.305 -17.312 1 95.06 160 TYR A C 1
ATOM 1142 O O . TYR A 1 160 ? 10 -13.406 -17.828 1 95.06 160 TYR A O 1
ATOM 1150 N N . GLY A 1 161 ? 8.773 -11.984 -16.609 1 92.44 161 GLY A N 1
ATOM 1151 C CA . GLY A 1 161 ? 7.691 -12.953 -16.516 1 92.44 161 GLY A CA 1
ATOM 1152 C C . GLY A 1 161 ? 7.176 -13.414 -17.859 1 92.44 161 GLY A C 1
ATOM 1153 O O . GLY A 1 161 ? 6.883 -14.594 -18.062 1 92.44 161 GLY A O 1
ATOM 1154 N N . SER A 1 162 ? 7.027 -12.469 -18.734 1 90.25 162 SER A N 1
ATOM 1155 C CA . SER A 1 162 ? 6.594 -12.797 -20.094 1 90.25 162 SER A CA 1
ATOM 1156 C C . SER A 1 162 ? 7.602 -13.711 -20.781 1 90.25 162 SER A C 1
ATOM 1158 O O . SER A 1 162 ? 7.219 -14.633 -21.5 1 90.25 162 SER A O 1
ATOM 1160 N N . MET A 1 163 ? 8.828 -13.508 -20.578 1 93.62 163 MET A N 1
ATOM 1161 C CA . MET A 1 163 ? 9.867 -14.367 -21.125 1 93.62 163 MET A CA 1
ATOM 1162 C C . MET A 1 163 ? 9.773 -15.773 -20.547 1 93.62 163 MET A C 1
ATOM 1164 O O . MET A 1 163 ? 9.898 -16.766 -21.266 1 93.62 163 MET A O 1
ATOM 1168 N N . GLU A 1 164 ? 9.633 -15.805 -19.266 1 93.81 164 GLU A N 1
ATOM 1169 C CA . GLU A 1 164 ? 9.531 -17.109 -18.609 1 93.81 164 GLU A CA 1
ATOM 1170 C C . GLU A 1 164 ? 8.367 -17.906 -19.188 1 93.81 164 GLU A C 1
ATOM 1172 O O . GLU A 1 164 ? 8.516 -19.094 -19.484 1 93.81 164 GLU A O 1
ATOM 1177 N N . ARG A 1 165 ? 7.23 -17.281 -19.344 1 89.88 165 ARG A N 1
ATOM 1178 C CA . ARG A 1 165 ? 6.027 -17.953 -19.812 1 89.88 165 ARG A CA 1
ATOM 1179 C C . ARG A 1 165 ? 6.184 -18.406 -21.266 1 89.88 165 ARG A C 1
ATOM 1181 O O . ARG A 1 165 ? 5.66 -19.453 -21.656 1 89.88 165 ARG A O 1
ATOM 1188 N N . ASN A 1 166 ? 6.953 -17.688 -22.031 1 90 166 ASN A N 1
ATOM 1189 C CA . ASN A 1 166 ? 7.031 -17.969 -23.469 1 90 166 ASN A CA 1
ATOM 1190 C C . ASN A 1 166 ? 8.266 -18.781 -23.812 1 90 166 ASN A C 1
ATOM 1192 O O . ASN A 1 166 ? 8.273 -19.5 -24.812 1 90 166 ASN A O 1
ATOM 1196 N N . TRP A 1 167 ? 9.273 -18.719 -22.984 1 93.56 167 TRP A N 1
ATOM 1197 C CA . TRP A 1 167 ? 10.547 -19.266 -23.438 1 93.56 167 TRP A CA 1
ATOM 1198 C C . TRP A 1 167 ? 10.945 -20.469 -22.594 1 93.56 167 TRP A C 1
ATOM 1200 O O . TRP A 1 167 ? 11.812 -21.25 -22.984 1 93.56 167 TRP A O 1
ATOM 1210 N N . VAL A 1 168 ? 10.383 -20.656 -21.438 1 94.44 168 VAL A N 1
ATOM 1211 C CA . VAL A 1 168 ? 10.805 -21.734 -20.547 1 94.44 168 VAL A CA 1
ATOM 1212 C C . VAL A 1 168 ? 9.945 -22.969 -20.797 1 94.44 168 VAL A C 1
ATOM 1214 O O . VAL A 1 168 ? 8.727 -22.875 -20.938 1 94.44 168 VAL A O 1
ATOM 1217 N N . ARG A 1 169 ? 10.609 -24.109 -20.938 1 93.81 169 ARG A N 1
ATOM 1218 C CA . ARG A 1 169 ? 9.969 -25.406 -21.078 1 93.81 169 ARG A CA 1
ATOM 1219 C C . ARG A 1 169 ? 10.578 -26.422 -20.125 1 93.81 169 ARG A C 1
ATOM 1221 O O . ARG A 1 169 ? 11.789 -26.422 -19.906 1 93.81 169 ARG A O 1
ATOM 1228 N N . CYS A 1 170 ? 9.703 -27.234 -19.562 1 93.25 170 CYS A N 1
ATOM 1229 C CA . CYS A 1 170 ? 10.156 -28.234 -18.609 1 93.25 170 CYS A CA 1
ATOM 1230 C C . CYS A 1 170 ? 9.891 -29.656 -19.125 1 93.25 170 CYS A C 1
ATOM 1232 O O . CYS A 1 170 ? 9.055 -29.844 -20.016 1 93.25 170 CYS A O 1
ATOM 1234 N N . ALA A 1 171 ? 10.727 -30.609 -18.625 1 91.88 171 ALA A N 1
ATOM 1235 C CA . ALA A 1 171 ? 10.57 -32.031 -18.984 1 91.88 171 ALA A CA 1
ATOM 1236 C C . ALA A 1 171 ? 11.125 -32.938 -17.891 1 91.88 171 ALA A C 1
ATOM 1238 O O . ALA A 1 171 ? 12.031 -32.531 -17.156 1 91.88 171 ALA A O 1
ATOM 1239 N N . TRP A 1 172 ? 10.516 -34.094 -17.797 1 90.81 172 TRP A N 1
ATOM 1240 C CA . TRP A 1 172 ? 11.016 -35.094 -16.875 1 90.81 172 TRP A CA 1
ATOM 1241 C C . TRP A 1 172 ? 12.305 -35.719 -17.391 1 90.81 172 TRP A C 1
ATOM 1243 O O . TRP A 1 172 ? 12.383 -36.125 -18.562 1 90.81 172 TRP A O 1
ATOM 1253 N N . LYS A 1 173 ? 13.383 -35.688 -16.656 1 84.06 173 LYS A N 1
ATOM 1254 C CA . LYS A 1 173 ? 14.672 -36.25 -17.078 1 84.06 173 LYS A CA 1
ATOM 1255 C C . LYS A 1 173 ? 14.898 -37.625 -16.531 1 84.06 173 LYS A C 1
ATOM 1257 O O . LYS A 1 173 ? 15.695 -38.406 -17.078 1 84.06 173 LYS A O 1
ATOM 1262 N N . THR A 1 174 ? 14.5 -37.812 -15.352 1 75.81 174 THR A N 1
ATOM 1263 C CA . THR A 1 174 ? 14.773 -39.125 -14.75 1 75.81 174 THR A CA 1
ATOM 1264 C C . THR A 1 174 ? 13.484 -39.75 -14.211 1 75.81 174 THR A C 1
ATOM 1266 O O . THR A 1 174 ? 12.453 -39.062 -14.125 1 75.81 174 THR A O 1
ATOM 1269 N N . GLN A 1 175 ? 13.711 -40.969 -13.844 1 71.25 175 GLN A N 1
ATOM 1270 C CA . GLN A 1 175 ? 12.609 -41.656 -13.211 1 71.25 175 GLN A CA 1
ATOM 1271 C C . GLN A 1 175 ? 12.312 -41.094 -11.828 1 71.25 175 GLN A C 1
ATOM 1273 O O . GLN A 1 175 ? 13.219 -40.688 -11.109 1 71.25 175 GLN A O 1
ATOM 1278 N N . SER A 1 176 ? 11.055 -41.031 -11.516 1 71.81 176 SER A N 1
ATOM 1279 C CA . SER A 1 176 ? 10.547 -40.406 -10.312 1 71.81 176 SER A CA 1
ATOM 1280 C C . SER A 1 176 ? 10.961 -41.156 -9.055 1 71.81 176 SER A C 1
ATOM 1282 O O . SER A 1 176 ? 10.891 -42.375 -9.016 1 71.81 176 SER A O 1
ATOM 1284 N N . ARG A 1 177 ? 11.531 -40.438 -8.055 1 75.38 177 ARG A N 1
ATOM 1285 C CA . ARG A 1 177 ? 12.055 -41 -6.82 1 75.38 177 ARG A CA 1
ATOM 1286 C C . ARG A 1 177 ? 10.961 -41.125 -5.773 1 75.38 177 ARG A C 1
ATOM 1288 O O . ARG A 1 177 ? 11.016 -42.031 -4.93 1 75.38 177 ARG A O 1
ATOM 1295 N N . SER A 1 178 ? 10.055 -40.188 -5.84 1 78.69 178 SER A N 1
ATOM 1296 C CA . SER A 1 178 ? 8.992 -40.219 -4.844 1 78.69 178 SER A CA 1
ATOM 1297 C C . SER A 1 178 ? 7.637 -40.5 -5.484 1 78.69 178 SER A C 1
ATOM 1299 O O . SER A 1 178 ? 7.469 -40.312 -6.695 1 78.69 178 SER A O 1
ATOM 1301 N N . ALA A 1 179 ? 6.805 -41 -4.641 1 80 179 ALA A N 1
ATOM 1302 C CA . ALA A 1 179 ? 5.449 -41.281 -5.109 1 80 179 ALA A CA 1
ATOM 1303 C C . ALA A 1 179 ? 4.773 -40.031 -5.633 1 80 179 ALA A C 1
ATOM 1305 O O . ALA A 1 179 ? 4.039 -40.062 -6.621 1 80 179 ALA A O 1
ATOM 1306 N N . ALA A 1 180 ? 5.043 -38.969 -4.965 1 78.81 180 ALA A N 1
ATOM 1307 C CA . ALA A 1 180 ? 4.426 -37.688 -5.375 1 78.81 180 ALA A CA 1
ATOM 1308 C C . ALA A 1 180 ? 4.941 -37.25 -6.742 1 78.81 180 ALA A C 1
ATOM 1310 O O . ALA A 1 180 ? 4.168 -36.781 -7.578 1 78.81 180 ALA A O 1
ATOM 1311 N N . CYS A 1 181 ? 6.145 -37.438 -6.953 1 86.06 181 CYS A N 1
ATOM 1312 C CA . CYS A 1 181 ? 6.742 -37.062 -8.234 1 86.06 181 CYS A CA 1
ATOM 1313 C C . CYS A 1 181 ? 6.301 -38.031 -9.336 1 86.06 181 CYS A C 1
ATOM 1315 O O . CYS A 1 181 ? 6.09 -37.594 -10.477 1 86.06 181 CYS A O 1
ATOM 1317 N N . ALA A 1 182 ? 6.176 -39.25 -8.859 1 85.12 182 ALA A N 1
ATOM 1318 C CA . ALA A 1 182 ? 5.711 -40.219 -9.828 1 85.12 182 ALA A CA 1
ATOM 1319 C C . ALA A 1 182 ? 4.297 -39.906 -10.305 1 85.12 182 ALA A C 1
ATOM 1321 O O . ALA A 1 182 ? 3.988 -40.031 -11.492 1 85.12 182 ALA A O 1
ATOM 1322 N N . ALA A 1 183 ? 3.535 -39.562 -9.391 1 84.56 183 ALA A N 1
ATOM 1323 C CA . ALA A 1 183 ? 2.158 -39.219 -9.734 1 84.56 183 ALA A CA 1
ATOM 1324 C C . ALA A 1 183 ? 2.119 -38.031 -10.68 1 84.56 183 ALA A C 1
ATOM 1326 O O . ALA A 1 183 ? 1.318 -38 -11.617 1 84.56 183 ALA A O 1
ATOM 1327 N N . LYS A 1 184 ? 2.984 -37.156 -10.453 1 84.38 184 LYS A N 1
ATOM 1328 C CA . LYS A 1 184 ? 3.039 -35.969 -11.312 1 84.38 184 LYS A CA 1
ATOM 1329 C C . LYS A 1 184 ? 3.605 -36.312 -12.688 1 84.38 184 LYS A C 1
ATOM 1331 O O . LYS A 1 184 ? 3.182 -35.75 -13.695 1 84.38 184 LYS A O 1
ATOM 1336 N N . ASN A 1 185 ? 4.453 -37.188 -12.68 1 82.69 185 ASN A N 1
ATOM 1337 C CA . ASN A 1 185 ? 5.035 -37.625 -13.938 1 82.69 185 ASN A CA 1
ATOM 1338 C C . ASN A 1 185 ? 4.004 -38.344 -14.812 1 82.69 185 ASN A C 1
ATOM 1340 O O . ASN A 1 185 ? 3.914 -38.062 -16.016 1 82.69 185 ASN A O 1
ATOM 1344 N N . VAL A 1 186 ? 3.229 -39.094 -14.133 1 79.88 186 VAL A N 1
ATOM 1345 C CA . VAL A 1 186 ? 2.186 -39.812 -14.852 1 79.88 186 VAL A CA 1
ATOM 1346 C C . VAL A 1 186 ? 1.141 -38.844 -15.375 1 79.88 186 VAL A C 1
ATOM 1348 O O . VAL A 1 186 ? 0.619 -39 -16.484 1 79.88 186 VAL A O 1
ATOM 1351 N N . ALA A 1 187 ? 0.952 -37.844 -14.602 1 80.44 187 ALA A N 1
ATOM 1352 C CA . ALA A 1 187 ? -0.049 -36.844 -14.961 1 80.44 187 ALA A CA 1
ATOM 1353 C C . ALA A 1 187 ? 0.496 -35.875 -16.016 1 80.44 187 ALA A C 1
ATOM 1355 O O . ALA A 1 187 ? -0.263 -35.094 -16.625 1 80.44 187 ALA A O 1
ATOM 1356 N N . GLY A 1 188 ? 1.841 -35.906 -16.281 1 77.69 188 GLY A N 1
ATOM 1357 C CA . GLY A 1 188 ? 2.463 -35.031 -17.266 1 77.69 188 GLY A CA 1
ATOM 1358 C C . GLY A 1 188 ? 2.535 -33.594 -16.828 1 77.69 188 GLY A C 1
ATOM 1359 O O . GLY A 1 188 ? 2.471 -32.656 -17.641 1 77.69 188 GLY A O 1
ATOM 1360 N N . THR A 1 189 ? 2.586 -33.406 -15.492 1 85.19 189 THR A N 1
ATOM 1361 C CA . THR A 1 189 ? 2.566 -32.062 -14.953 1 85.19 189 THR A CA 1
ATOM 1362 C C . THR A 1 189 ? 3.984 -31.5 -14.828 1 85.19 189 THR A C 1
ATOM 1364 O O . THR A 1 189 ? 4.457 -31.25 -13.719 1 85.19 189 THR A O 1
ATOM 1367 N N . CYS A 1 190 ? 4.844 -31.406 -15.836 1 89.25 190 CYS A N 1
ATOM 1368 C CA . CYS A 1 190 ? 6.172 -30.812 -15.938 1 89.25 190 CYS A CA 1
ATOM 1369 C C . CYS A 1 190 ? 6.406 -30.234 -17.328 1 89.25 190 CYS A C 1
ATOM 1371 O O . CYS A 1 190 ? 7.367 -30.594 -18.016 1 89.25 190 CYS A O 1
ATOM 1373 N N . ALA A 1 191 ? 5.484 -29.375 -17.672 1 87.94 191 ALA A N 1
ATOM 1374 C CA . ALA A 1 191 ? 5.562 -28.797 -19.016 1 87.94 191 ALA A CA 1
ATOM 1375 C C . ALA A 1 191 ? 5.934 -27.312 -18.953 1 87.94 191 ALA A C 1
ATOM 1377 O O . ALA A 1 191 ? 6.602 -26.812 -19.859 1 87.94 191 ALA A O 1
ATOM 1378 N N . THR A 1 192 ? 5.453 -26.656 -17.906 1 88.5 192 THR A N 1
ATOM 1379 C CA . THR A 1 192 ? 5.691 -25.234 -17.766 1 88.5 192 THR A CA 1
ATOM 1380 C C . THR A 1 192 ? 6.469 -24.938 -16.484 1 88.5 192 THR A C 1
ATOM 1382 O O . THR A 1 192 ? 6.602 -25.797 -15.617 1 88.5 192 THR A O 1
ATOM 1385 N N . ALA A 1 193 ? 6.969 -23.734 -16.422 1 90.56 193 ALA A N 1
ATOM 1386 C CA . ALA A 1 193 ? 7.746 -23.312 -15.258 1 90.56 193 ALA A CA 1
ATOM 1387 C C . ALA A 1 193 ? 6.945 -23.469 -13.969 1 90.56 193 ALA A C 1
ATOM 1389 O O . ALA A 1 193 ? 7.504 -23.781 -12.914 1 90.56 193 ALA A O 1
ATOM 1390 N N . ASP A 1 194 ? 5.637 -23.375 -14.008 1 89.38 194 ASP A N 1
ATOM 1391 C CA . ASP A 1 194 ? 4.793 -23.391 -12.812 1 89.38 194 ASP A CA 1
ATOM 1392 C C . ASP A 1 194 ? 4.406 -24.828 -12.438 1 89.38 194 ASP A C 1
ATOM 1394 O O . ASP A 1 194 ? 3.871 -25.062 -11.359 1 89.38 194 ASP A O 1
ATOM 1398 N N . ASP A 1 195 ? 4.77 -25.781 -13.25 1 87.19 195 ASP A N 1
ATOM 1399 C CA . ASP A 1 195 ? 4.555 -27.188 -12.938 1 87.19 195 ASP A CA 1
ATOM 1400 C C . ASP A 1 195 ? 5.645 -27.703 -12.008 1 87.19 195 ASP A C 1
ATOM 1402 O O . ASP A 1 195 ? 5.473 -28.75 -11.367 1 87.19 195 ASP A O 1
ATOM 1406 N N . TRP A 1 196 ? 6.734 -26.984 -12.016 1 89.31 196 TRP A N 1
ATOM 1407 C CA . TRP A 1 196 ? 7.883 -27.406 -11.234 1 89.31 196 TRP A CA 1
ATOM 1408 C C . TRP A 1 196 ? 7.586 -27.312 -9.742 1 89.31 196 TRP A C 1
ATOM 1410 O O . TRP A 1 196 ? 6.98 -26.344 -9.273 1 89.31 196 TRP A O 1
ATOM 1420 N N . VAL A 1 197 ? 7.969 -28.359 -9 1 87.44 197 VAL A N 1
ATOM 1421 C CA . VAL A 1 197 ? 7.805 -28.375 -7.555 1 87.44 197 VAL A CA 1
ATOM 1422 C C . VAL A 1 197 ? 9.133 -28.719 -6.883 1 87.44 197 VAL A C 1
ATOM 1424 O O . VAL A 1 197 ? 9.906 -29.516 -7.41 1 87.44 197 VAL A O 1
ATOM 1427 N N . LYS A 1 198 ? 9.344 -28.141 -5.758 1 86.94 198 LYS A N 1
ATOM 1428 C CA . LYS A 1 198 ? 10.594 -28.297 -5.02 1 86.94 198 LYS A CA 1
ATOM 1429 C C . LYS A 1 198 ? 10.859 -29.766 -4.684 1 86.94 198 LYS A C 1
ATOM 1431 O O . LYS A 1 198 ? 12.016 -30.203 -4.668 1 86.94 198 LYS A O 1
ATOM 1436 N N . GLN A 1 199 ? 9.906 -30.516 -4.52 1 85.62 199 GLN A N 1
ATOM 1437 C CA . GLN A 1 199 ? 10.039 -31.922 -4.125 1 85.62 199 GLN A CA 1
ATOM 1438 C C . GLN A 1 199 ? 10.609 -32.75 -5.262 1 85.62 199 GLN A C 1
ATOM 1440 O O . GLN A 1 199 ? 11.188 -33.812 -5.023 1 85.62 199 GLN A O 1
ATOM 1445 N N . CYS A 1 200 ? 10.445 -32.312 -6.469 1 87.75 200 CYS A N 1
ATOM 1446 C CA . CYS A 1 200 ? 10.883 -33.094 -7.625 1 87.75 200 CYS A CA 1
ATOM 1447 C C . CYS A 1 200 ? 12.102 -32.469 -8.281 1 87.75 200 CYS A C 1
ATOM 1449 O O . CYS A 1 200 ? 12.297 -32.562 -9.492 1 87.75 200 CYS A O 1
ATOM 1451 N N . VAL A 1 201 ? 12.844 -31.766 -7.461 1 88.56 201 VAL A N 1
ATOM 1452 C CA . VAL A 1 201 ? 14.055 -31.109 -7.949 1 88.56 201 VAL A CA 1
ATOM 1453 C C . VAL A 1 201 ? 14.984 -32.156 -8.57 1 88.56 201 VAL A C 1
ATOM 1455 O O . VAL A 1 201 ? 15.195 -33.219 -8 1 88.56 201 VAL A O 1
ATOM 1458 N N . GLY A 1 202 ? 15.547 -31.859 -9.789 1 86.44 202 GLY A N 1
ATOM 1459 C CA . GLY A 1 202 ? 16.438 -32.781 -10.484 1 86.44 202 GLY A CA 1
ATOM 1460 C C . GLY A 1 202 ? 15.711 -33.75 -11.383 1 86.44 202 GLY A C 1
ATOM 1461 O O . GLY A 1 202 ? 16.312 -34.344 -12.281 1 86.44 202 GLY A O 1
ATOM 1462 N N . GLU A 1 203 ? 14.414 -33.938 -11.125 1 89.5 203 GLU A N 1
ATOM 1463 C CA . GLU A 1 203 ? 13.602 -34.812 -11.953 1 89.5 203 GLU A CA 1
ATOM 1464 C C . GLU A 1 203 ? 12.852 -34.031 -13.023 1 89.5 203 GLU A C 1
ATOM 1466 O O . GLU A 1 203 ? 12.906 -34.375 -14.203 1 89.5 203 GLU A O 1
ATOM 1471 N N . CYS A 1 204 ? 12.109 -33.125 -12.57 1 91.06 204 CYS A N 1
ATOM 1472 C CA . CYS A 1 204 ? 11.539 -32.125 -13.484 1 91.06 204 CYS A CA 1
ATOM 1473 C C . CYS A 1 204 ? 12.508 -30.984 -13.719 1 91.06 204 CYS A C 1
ATOM 1475 O O . CYS A 1 204 ? 12.812 -30.219 -12.789 1 91.06 204 CYS A O 1
ATOM 1477 N N . VAL A 1 205 ? 13 -30.859 -14.922 1 92.38 205 VAL A N 1
ATOM 1478 C CA . VAL A 1 205 ? 14.023 -29.859 -15.211 1 92.38 205 VAL A CA 1
ATOM 1479 C C . VAL A 1 205 ? 13.516 -28.891 -16.281 1 92.38 205 VAL A C 1
ATOM 1481 O O . VAL A 1 205 ? 12.922 -29.312 -17.281 1 92.38 205 VAL A O 1
ATOM 1484 N N . CYS A 1 206 ? 13.742 -27.672 -15.984 1 94 206 CYS A N 1
ATOM 1485 C CA . CYS A 1 206 ? 13.289 -26.641 -16.906 1 94 206 CYS A CA 1
ATOM 1486 C C . CYS A 1 206 ? 14.461 -25.984 -17.625 1 94 206 CYS A C 1
ATOM 1488 O O . CYS A 1 206 ? 15.516 -25.766 -17.016 1 94 206 CYS A O 1
ATOM 1490 N N . GLU A 1 207 ? 14.273 -25.594 -18.859 1 93.62 207 GLU A N 1
ATOM 1491 C CA . GLU A 1 207 ? 15.258 -24.906 -19.688 1 93.62 207 GLU A CA 1
ATOM 1492 C C . GLU A 1 207 ? 14.711 -23.578 -20.188 1 93.62 207 GLU A C 1
ATOM 1494 O O . GLU A 1 207 ? 13.5 -23.344 -20.156 1 93.62 207 GLU A O 1
ATOM 1499 N N . GLY A 1 208 ? 15.656 -22.688 -20.531 1 94.88 208 GLY A N 1
ATOM 1500 C CA . GLY A 1 208 ? 15.227 -21.438 -21.125 1 94.88 208 GLY A CA 1
ATOM 1501 C C . GLY A 1 208 ? 15.383 -20.25 -20.188 1 94.88 208 GLY A C 1
ATOM 1502 O O . GLY A 1 208 ? 15.062 -19.109 -20.562 1 94.88 208 GLY A O 1
ATOM 1503 N N . TYR A 1 209 ? 15.914 -20.469 -19.047 1 96.06 209 TYR A N 1
ATOM 1504 C CA . TYR A 1 209 ? 16.016 -19.422 -18.047 1 96.06 209 TYR A CA 1
ATOM 1505 C C . TYR A 1 209 ? 17.234 -18.531 -18.297 1 96.06 209 TYR A C 1
ATOM 1507 O O . TYR A 1 209 ? 17.312 -17.406 -17.797 1 96.06 209 TYR A O 1
ATOM 1515 N N . MET A 1 210 ? 18.172 -18.969 -19.031 1 95.5 210 MET A N 1
ATOM 1516 C CA . MET A 1 210 ? 19.453 -18.266 -19.062 1 95.5 210 MET A CA 1
ATOM 1517 C C . MET A 1 210 ? 19.719 -17.656 -20.438 1 95.5 210 MET A C 1
ATOM 1519 O O . MET A 1 210 ? 19.688 -16.438 -20.594 1 95.5 210 MET A O 1
ATOM 1523 N N . ARG A 1 211 ? 19.703 -18.359 -21.453 1 94.12 211 ARG A N 1
ATOM 1524 C CA . ARG A 1 211 ? 20.156 -17.875 -22.75 1 94.12 211 ARG A CA 1
ATOM 1525 C C . ARG A 1 211 ? 19.25 -16.75 -23.266 1 94.12 211 ARG A C 1
ATOM 1527 O O . ARG A 1 211 ? 19.719 -15.695 -23.672 1 94.12 211 ARG A O 1
ATOM 1534 N N . GLY A 1 212 ? 17.984 -16.922 -23.281 1 95.44 212 GLY A N 1
ATOM 1535 C CA . GLY A 1 212 ? 17.062 -15.891 -23.75 1 95.44 212 GLY A CA 1
ATOM 1536 C C . GLY A 1 212 ? 17.156 -14.609 -22.953 1 95.44 212 GLY A C 1
ATOM 1537 O O . GLY A 1 212 ? 17.516 -13.555 -23.484 1 95.44 212 GLY A O 1
ATOM 1538 N N . PRO A 1 213 ? 16.875 -14.719 -21.656 1 97.25 213 PRO A N 1
ATOM 1539 C CA . PRO A 1 213 ? 16.938 -13.516 -20.828 1 97.25 213 PRO A CA 1
ATOM 1540 C C . PRO A 1 213 ? 18.312 -12.852 -20.828 1 97.25 213 PRO A C 1
ATOM 1542 O O . PRO A 1 213 ? 18.406 -11.617 -20.859 1 97.25 213 PRO A O 1
ATOM 1545 N N . MET A 1 214 ? 19.375 -13.609 -20.875 1 98 214 MET A N 1
ATOM 1546 C CA . MET A 1 214 ? 20.719 -13.039 -20.906 1 98 214 MET A CA 1
ATOM 1547 C C . MET A 1 214 ? 21.016 -12.367 -22.234 1 98 214 MET A C 1
ATOM 1549 O O . MET A 1 214 ? 21.734 -11.367 -22.297 1 98 214 MET A O 1
ATOM 1553 N N . GLY A 1 215 ? 20.422 -12.922 -23.234 1 97.69 215 GLY A N 1
ATOM 1554 C CA . GLY A 1 215 ? 20.531 -12.242 -24.516 1 97.69 215 GLY A CA 1
ATOM 1555 C C . GLY A 1 215 ? 19.875 -10.875 -24.516 1 97.69 215 GLY A C 1
ATOM 1556 O O . GLY A 1 215 ? 20.438 -9.914 -25.047 1 97.69 215 GLY A O 1
ATOM 1557 N N . VAL A 1 216 ? 18.734 -10.789 -23.922 1 97.69 216 VAL A N 1
ATOM 1558 C CA . VAL A 1 216 ? 18.031 -9.516 -23.828 1 97.69 216 VAL A CA 1
ATOM 1559 C C . VAL A 1 216 ? 18.812 -8.547 -22.953 1 97.69 216 VAL A C 1
ATOM 1561 O O . VAL A 1 216 ? 18.953 -7.367 -23.281 1 97.69 216 VAL A O 1
ATOM 1564 N N . GLU A 1 217 ? 19.328 -9.031 -21.828 1 98.19 217 GLU A N 1
ATOM 1565 C CA . GLU A 1 217 ? 20.141 -8.188 -20.953 1 98.19 217 GLU A CA 1
ATOM 1566 C C . GLU A 1 217 ? 21.375 -7.676 -21.672 1 98.19 217 GLU A C 1
ATOM 1568 O O . GLU A 1 217 ? 21.766 -6.512 -21.516 1 98.19 217 GLU A O 1
ATOM 1573 N N . LEU A 1 218 ? 22 -8.547 -22.438 1 98.38 218 LEU A N 1
ATOM 1574 C CA . LEU A 1 218 ? 23.188 -8.133 -23.188 1 98.38 218 LEU A CA 1
ATOM 1575 C C . LEU A 1 218 ? 22.844 -7.023 -24.172 1 98.38 218 LEU A C 1
ATOM 1577 O O . LEU A 1 218 ? 23.594 -6.055 -24.312 1 98.38 218 LEU A O 1
ATOM 1581 N N . ALA A 1 219 ? 21.766 -7.227 -24.859 1 98.25 219 ALA A N 1
ATOM 1582 C CA . ALA A 1 219 ? 21.312 -6.18 -25.766 1 98.25 219 ALA A CA 1
ATOM 1583 C C . ALA A 1 219 ? 21.109 -4.859 -25.031 1 98.25 219 ALA A C 1
ATOM 1585 O O . ALA A 1 219 ? 21.469 -3.797 -25.531 1 98.25 219 ALA A O 1
ATOM 1586 N N . MET A 1 220 ? 20.516 -4.918 -23.891 1 98.19 220 MET A N 1
ATOM 1587 C CA . MET A 1 220 ? 20.266 -3.719 -23.094 1 98.19 220 MET A CA 1
ATOM 1588 C C . MET A 1 220 ? 21.594 -3.078 -22.656 1 98.19 220 MET A C 1
ATOM 1590 O O . MET A 1 220 ? 21.719 -1.854 -22.688 1 98.19 220 MET A O 1
ATOM 1594 N N . CYS A 1 221 ? 22.531 -3.896 -22.281 1 97.94 221 CYS A N 1
ATOM 1595 C CA . CYS A 1 221 ? 23.828 -3.389 -21.859 1 97.94 221 CYS A CA 1
ATOM 1596 C C . CYS A 1 221 ? 24.531 -2.705 -23.031 1 97.94 221 CYS A C 1
ATOM 1598 O O . CYS A 1 221 ? 25.141 -1.648 -22.859 1 97.94 221 CYS A O 1
ATOM 1600 N N . LEU A 1 222 ? 24.391 -3.287 -24.172 1 98.25 222 LEU A N 1
ATOM 1601 C CA . LEU A 1 222 ? 25.031 -2.705 -25.359 1 98.25 222 LEU A CA 1
ATOM 1602 C C . LEU A 1 222 ? 24.359 -1.389 -25.734 1 98.25 222 LEU A C 1
ATOM 1604 O O . LEU A 1 222 ? 25.031 -0.445 -26.156 1 98.25 222 LEU A O 1
ATOM 1608 N N . ILE A 1 223 ? 23.109 -1.351 -25.609 1 98.25 223 ILE A N 1
ATOM 1609 C CA . ILE A 1 223 ? 22.391 -0.1 -25.844 1 98.25 223 ILE A CA 1
ATOM 1610 C C . ILE A 1 223 ? 22.828 0.949 -24.828 1 98.25 223 ILE A C 1
ATOM 1612 O O . ILE A 1 223 ? 23.094 2.1 -25.188 1 98.25 223 ILE A O 1
ATOM 1616 N N . GLY A 1 224 ? 22.891 0.544 -23.562 1 98.12 224 GLY A N 1
ATOM 1617 C CA . GLY A 1 224 ? 23.391 1.456 -22.531 1 98.12 224 GLY A CA 1
ATOM 1618 C C . GLY A 1 224 ? 24.781 1.966 -22.812 1 98.12 224 GLY A C 1
ATOM 1619 O O . GLY A 1 224 ? 25.062 3.158 -22.672 1 98.12 224 GLY A O 1
ATOM 1620 N N . LEU A 1 225 ? 25.625 1.073 -23.25 1 98 225 LEU A N 1
ATOM 1621 C CA . LEU A 1 225 ? 27 1.445 -23.594 1 98 225 LEU A CA 1
ATOM 1622 C C . LEU A 1 225 ? 27.016 2.414 -24.781 1 98 225 LEU A C 1
ATOM 1624 O O . LEU A 1 225 ? 27.75 3.41 -24.75 1 98 225 LEU A O 1
ATOM 1628 N N . ALA A 1 226 ? 26.219 2.158 -25.766 1 98.25 226 ALA A N 1
ATOM 1629 C CA . ALA A 1 226 ? 26.141 3.033 -26.938 1 98.25 226 ALA A CA 1
ATOM 1630 C C . ALA A 1 226 ? 25.641 4.418 -26.562 1 98.25 226 ALA A C 1
ATOM 1632 O O . ALA A 1 226 ? 26.172 5.434 -27.016 1 98.25 226 ALA A O 1
ATOM 1633 N N . VAL A 1 227 ? 24.625 4.457 -25.734 1 98.06 227 VAL A N 1
ATOM 1634 C CA . VAL A 1 227 ? 24.078 5.738 -25.297 1 98.06 227 VAL A CA 1
ATOM 1635 C C . VAL A 1 227 ? 25.109 6.488 -24.469 1 98.06 227 VAL A C 1
ATOM 1637 O O . VAL A 1 227 ? 25.25 7.707 -24.594 1 98.06 227 VAL A O 1
ATOM 1640 N N . ALA A 1 228 ? 25.797 5.797 -23.625 1 97.69 228 ALA A N 1
ATOM 1641 C CA . ALA A 1 228 ? 26.828 6.414 -22.797 1 97.69 228 ALA A CA 1
ATOM 1642 C C . ALA A 1 228 ? 27.953 6.984 -23.641 1 97.69 228 ALA A C 1
ATOM 1644 O O . ALA A 1 228 ? 28.5 8.047 -23.328 1 97.69 228 ALA A O 1
ATOM 1645 N N . VAL A 1 229 ? 28.312 6.359 -24.734 1 97.38 229 VAL A N 1
ATOM 1646 C CA . VAL A 1 229 ? 29.453 6.754 -25.578 1 97.38 229 VAL A CA 1
ATOM 1647 C C . VAL A 1 229 ? 29.031 7.871 -26.516 1 97.38 229 VAL A C 1
ATOM 1649 O O . VAL A 1 229 ? 29.766 8.844 -26.703 1 97.38 229 VAL A O 1
ATOM 1652 N N . PHE A 1 230 ? 27.812 7.785 -27.016 1 97.31 230 PHE A N 1
ATOM 1653 C CA . PHE A 1 230 ? 27.5 8.633 -28.156 1 97.31 230 PHE A CA 1
ATOM 1654 C C . PHE A 1 230 ? 26.562 9.766 -27.766 1 97.31 230 PHE A C 1
ATOM 1656 O O . PHE A 1 230 ? 26.5 10.789 -28.438 1 97.31 230 PHE A O 1
ATOM 1663 N N . VAL A 1 231 ? 25.844 9.578 -26.719 1 97 231 VAL A N 1
ATOM 1664 C CA . VAL A 1 231 ? 24.781 10.547 -26.453 1 97 231 VAL A CA 1
ATOM 1665 C C . VAL A 1 231 ? 25.062 11.25 -25.109 1 97 231 VAL A C 1
ATOM 1667 O O . VAL A 1 231 ? 24.891 12.461 -25 1 97 231 VAL A O 1
ATOM 1670 N N . PHE A 1 232 ? 25.438 10.477 -24.109 1 96 232 PHE A N 1
ATOM 1671 C CA . PHE A 1 232 ? 25.672 11.016 -22.766 1 96 232 PHE A CA 1
ATOM 1672 C C . PHE A 1 232 ? 26.906 11.906 -22.75 1 96 232 PHE A C 1
ATOM 1674 O O . PHE A 1 232 ? 27.969 11.508 -23.234 1 96 232 PHE A O 1
ATOM 1681 N N . LYS A 1 233 ? 26.734 13.117 -22.234 1 94.69 233 LYS A N 1
ATOM 1682 C CA . LYS A 1 233 ? 27.828 14.078 -22.188 1 94.69 233 LYS A CA 1
ATOM 1683 C C . LYS A 1 233 ? 28.312 14.297 -20.75 1 94.69 233 LYS A C 1
ATOM 1685 O O . LYS A 1 233 ? 27.594 13.984 -19.797 1 94.69 233 LYS A O 1
ATOM 1690 N N . GLU A 1 234 ? 29.469 14.789 -20.734 1 92.25 234 GLU A N 1
ATOM 1691 C CA . GLU A 1 234 ? 30.062 15.07 -19.422 1 92.25 234 GLU A CA 1
ATOM 1692 C C . GLU A 1 234 ? 29.328 16.203 -18.719 1 92.25 234 GLU A C 1
ATOM 1694 O O . GLU A 1 234 ? 29.047 17.25 -19.328 1 92.25 234 GLU A O 1
ATOM 1699 N N . THR A 1 235 ? 28.953 15.93 -17.484 1 87.81 235 THR A N 1
ATOM 1700 C CA . THR A 1 235 ? 28.125 16.891 -16.766 1 87.81 235 THR A CA 1
ATOM 1701 C C . THR A 1 235 ? 28.906 17.578 -15.664 1 87.81 235 THR A C 1
ATOM 1703 O O . THR A 1 235 ? 28.469 18.594 -15.109 1 87.81 235 THR A O 1
ATOM 1706 N N . SER A 1 236 ? 30.047 17.219 -15.266 1 78.38 236 SER A N 1
ATOM 1707 C CA . SER A 1 236 ? 30.781 17.734 -14.117 1 78.38 236 SER A CA 1
ATOM 1708 C C . SER A 1 236 ? 31.203 19.188 -14.328 1 78.38 236 SER A C 1
ATOM 1710 O O . SER A 1 236 ? 31.422 19.922 -13.367 1 78.38 236 SER A O 1
ATOM 1712 N N . ARG A 1 237 ? 31.219 19.672 -15.5 1 67.31 237 ARG A N 1
ATOM 1713 C CA . ARG A 1 237 ? 31.703 21.031 -15.789 1 67.31 237 ARG A CA 1
ATOM 1714 C C . ARG A 1 237 ? 30.547 22.016 -15.883 1 67.31 237 ARG A C 1
ATOM 1716 O O . ARG A 1 237 ? 30.75 23.188 -16.188 1 67.31 237 ARG A O 1
ATOM 1723 N N . LEU A 1 238 ? 29.391 21.453 -15.57 1 67.75 238 LEU A N 1
ATOM 1724 C CA . LEU A 1 238 ? 28.219 22.328 -15.703 1 67.75 238 LEU A CA 1
ATOM 1725 C C . LEU A 1 238 ? 28.125 23.297 -14.531 1 67.75 238 LEU A C 1
ATOM 1727 O O . LEU A 1 238 ? 28.328 22.906 -13.375 1 67.75 238 LEU A O 1
ATOM 1731 N N . SER A 1 239 ? 28.188 24.625 -14.812 1 55.12 239 SER A N 1
ATOM 1732 C CA . SER A 1 239 ? 27.969 25.672 -13.805 1 55.12 239 SER A CA 1
ATOM 1733 C C . SER A 1 239 ? 26.516 25.688 -13.336 1 55.12 239 SER A C 1
ATOM 1735 O O . SER A 1 239 ? 25.625 25.219 -14.047 1 55.12 239 SER A O 1
ATOM 1737 N N . ASP A 1 240 ? 26.234 26.016 -12.086 1 57.75 240 ASP A N 1
ATOM 1738 C CA . ASP A 1 240 ? 24.906 26.094 -11.492 1 57.75 240 ASP A CA 1
ATOM 1739 C C . ASP A 1 240 ? 23.953 26.859 -12.398 1 57.75 240 ASP A C 1
ATOM 1741 O O . ASP A 1 240 ? 22.75 26.547 -12.445 1 57.75 240 ASP A O 1
ATOM 1745 N N . SER A 1 241 ? 24.391 27.812 -13.109 1 53.38 241 SER A N 1
ATOM 1746 C CA . SER A 1 241 ? 23.547 28.641 -13.969 1 53.38 241 SER A CA 1
ATOM 1747 C C . SER A 1 241 ? 23 27.828 -15.133 1 53.38 241 SER A C 1
ATOM 1749 O O . SER A 1 241 ? 21.969 28.172 -15.711 1 53.38 241 SER A O 1
ATOM 1751 N N . GLY A 1 242 ? 23.547 26.766 -15.398 1 55.88 242 GLY A N 1
ATOM 1752 C CA . GLY A 1 242 ? 23.109 25.969 -16.531 1 55.88 242 GLY A CA 1
ATOM 1753 C C . GLY A 1 242 ? 22.266 24.781 -16.141 1 55.88 242 GLY A C 1
ATOM 1754 O O . GLY A 1 242 ? 21.922 23.938 -16.984 1 55.88 242 GLY A O 1
ATOM 1755 N N . SER A 1 243 ? 21.797 24.859 -14.945 1 71.25 243 SER A N 1
ATOM 1756 C CA . SER A 1 243 ? 21.016 23.734 -14.461 1 71.25 243 SER A CA 1
ATOM 1757 C C . SER A 1 243 ? 19.562 23.828 -14.922 1 71.25 243 SER A C 1
ATOM 1759 O O . SER A 1 243 ? 19.125 24.875 -15.383 1 71.25 243 SER A O 1
ATOM 1761 N N . VAL A 1 244 ? 18.891 22.812 -15.055 1 70.06 244 VAL A N 1
ATOM 1762 C CA . VAL A 1 244 ? 17.5 22.703 -15.508 1 70.06 244 VAL A CA 1
ATOM 1763 C C . VAL A 1 244 ? 16.641 23.734 -14.789 1 70.06 244 VAL A C 1
ATOM 1765 O O . VAL A 1 244 ? 15.75 24.328 -15.398 1 70.06 244 VAL A O 1
ATOM 1768 N N . PHE A 1 245 ? 16.938 24.094 -13.484 1 56.09 245 PHE A N 1
ATOM 1769 C CA . PHE A 1 245 ? 16.125 25 -12.672 1 56.09 245 PHE A CA 1
ATOM 1770 C C . PHE A 1 245 ? 16.828 26.328 -12.445 1 56.09 245 PHE A C 1
ATOM 1772 O O . PHE A 1 245 ? 16.422 27.125 -11.609 1 56.09 245 PHE A O 1
ATOM 1779 N N . GLY A 1 246 ? 18 26.609 -12.867 1 52.53 246 GLY A N 1
ATOM 1780 C CA . GLY A 1 246 ? 18.812 27.797 -12.672 1 52.53 246 GLY A CA 1
ATOM 1781 C C . GLY A 1 246 ? 18.125 29.062 -13.156 1 52.53 246 GLY A C 1
ATOM 1782 O O . GLY A 1 246 ? 18.609 30.172 -12.906 1 52.53 246 GLY A O 1
ATOM 1783 N N . GLY A 1 247 ? 17.453 29.156 -14.258 1 39.78 247 GLY A N 1
ATOM 1784 C CA . GLY A 1 247 ? 16.984 30.469 -14.68 1 39.78 247 GLY A CA 1
ATOM 1785 C C . GLY A 1 247 ? 16.078 31.141 -13.672 1 39.78 247 GLY A C 1
ATOM 1786 O O . GLY A 1 247 ? 15.578 32.25 -13.906 1 39.78 247 GLY A O 1
ATOM 1787 N N . GLY A 1 248 ? 15.156 30.609 -13.094 1 35.25 248 GLY A N 1
ATOM 1788 C CA . GLY A 1 248 ? 14.125 31.359 -12.406 1 35.25 248 GLY A CA 1
ATOM 1789 C C . GLY A 1 248 ? 14.656 32.188 -11.242 1 35.25 248 GLY A C 1
ATOM 1790 O O . GLY A 1 248 ? 15.789 31.984 -10.805 1 35.25 248 GLY A O 1
ATOM 1791 N N . GLY A 1 249 ? 13.742 33.438 -10.758 1 30.33 249 GLY A N 1
ATOM 1792 C CA . GLY A 1 249 ? 13.875 34.469 -9.75 1 30.33 249 GLY A CA 1
ATOM 1793 C C . GLY A 1 249 ? 14.555 34 -8.484 1 30.33 249 GLY A C 1
ATOM 1794 O O . GLY A 1 249 ? 14.672 32.781 -8.25 1 30.33 249 GLY A O 1
ATOM 1795 N N . SER A 1 250 ? 15.195 35.031 -7.824 1 27.59 250 SER A N 1
ATOM 1796 C CA . SER A 1 250 ? 15.734 35.125 -6.469 1 27.59 250 SER A CA 1
ATOM 1797 C C . SER A 1 250 ? 14.828 34.406 -5.469 1 27.59 250 SER A C 1
ATOM 1799 O O . SER A 1 250 ? 13.719 34.875 -5.195 1 27.59 250 SER A O 1
ATOM 1801 N N . HIS A 1 251 ? 14.406 33.469 -5.566 1 26.5 251 HIS A N 1
ATOM 1802 C CA . HIS A 1 251 ? 13.75 33.219 -4.293 1 26.5 251 HIS A CA 1
ATOM 1803 C C . HIS A 1 251 ? 14.531 33.812 -3.133 1 26.5 251 HIS A C 1
ATOM 1805 O O . HIS A 1 251 ? 15.758 33.688 -3.078 1 26.5 251 HIS A O 1
ATOM 1811 N N . PRO A 1 252 ? 14.008 35 -2.549 1 26.94 252 PRO A N 1
ATOM 1812 C CA . PRO A 1 252 ? 14.602 35.938 -1.594 1 26.94 252 PRO A CA 1
ATOM 1813 C C . PRO A 1 252 ? 15.523 35.25 -0.585 1 26.94 252 PRO A C 1
ATOM 1815 O O . PRO A 1 252 ? 16.203 35.938 0.195 1 26.94 252 PRO A O 1
ATOM 1818 N N . TRP A 1 253 ? 15.25 34.031 -0.345 1 24.92 253 TRP A N 1
ATOM 1819 C CA . TRP A 1 253 ? 16.047 33.688 0.825 1 24.92 253 TRP A CA 1
ATOM 1820 C C . TRP A 1 253 ? 17.531 33.656 0.48 1 24.92 253 TRP A C 1
ATOM 1822 O O . TRP A 1 253 ? 18.391 33.656 1.372 1 24.92 253 TRP A O 1
ATOM 1832 N N . ALA A 1 254 ? 17.844 33.25 -0.875 1 25.17 254 ALA A N 1
ATOM 1833 C CA . ALA A 1 254 ? 19.297 33.312 -0.989 1 25.17 254 ALA A CA 1
ATOM 1834 C C . ALA A 1 254 ? 19.75 34.656 -1.534 1 25.17 254 ALA A C 1
ATOM 1836 O O . ALA A 1 254 ? 19.422 35.031 -2.67 1 25.17 254 ALA A O 1
ATOM 1837 N N . SER A 1 255 ? 19.812 35.75 -0.806 1 24.25 255 SER A N 1
ATOM 1838 C CA . SER A 1 255 ? 20.5 37 -1.118 1 24.25 255 SER A CA 1
ATOM 1839 C C . SER A 1 255 ? 21.625 36.75 -2.119 1 24.25 255 SER A C 1
ATOM 1841 O O . SER A 1 255 ? 22.234 35.688 -2.148 1 24.25 255 SER A O 1
ATOM 1843 N N . GLU A 1 256 ? 21.672 37.562 -3.129 1 23.75 256 GLU A N 1
ATOM 1844 C CA . GLU A 1 256 ? 22.656 37.812 -4.176 1 23.75 256 GLU A CA 1
ATOM 1845 C C . GLU A 1 256 ? 24.062 37.781 -3.621 1 23.75 256 GLU A C 1
ATOM 1847 O O . GLU A 1 256 ? 24.484 38.719 -2.924 1 23.75 256 GLU A O 1
ATOM 1852 N N . ILE A 1 257 ? 24.625 36.781 -3.203 1 24.42 257 ILE A N 1
ATOM 1853 C CA . ILE A 1 257 ? 26.047 37.031 -3.004 1 24.42 257 ILE A CA 1
ATOM 1854 C C . ILE A 1 257 ? 26.672 37.531 -4.305 1 24.42 257 ILE A C 1
ATOM 1856 O O . ILE A 1 257 ? 26.531 36.906 -5.355 1 24.42 257 ILE A O 1
ATOM 1860 N N . GLN A 1 258 ? 26.812 38.844 -4.535 1 22.39 258 GLN A N 1
ATOM 1861 C CA . GLN A 1 258 ? 27.547 39.594 -5.543 1 22.39 258 GLN A CA 1
ATOM 1862 C C . GLN A 1 258 ? 28.75 38.812 -6.051 1 22.39 258 GLN A C 1
ATOM 1864 O O . GLN A 1 258 ? 29.562 38.312 -5.262 1 22.39 258 GLN A O 1
ATOM 1869 N N . GLU A 1 259 ? 28.609 38.406 -7.199 1 24.2 259 GLU A N 1
ATOM 1870 C CA . GLU A 1 259 ? 29.688 37.844 -8.008 1 24.2 259 GLU A CA 1
ATOM 1871 C C . GLU A 1 259 ? 30.859 38.844 -8.102 1 24.2 259 GLU A C 1
ATOM 1873 O O . GLU A 1 259 ? 30.781 39.844 -8.828 1 24.2 259 GLU A O 1
ATOM 1878 N N . GLU A 1 260 ? 31.484 39.281 -7.027 1 23.86 260 GLU A N 1
ATOM 1879 C CA . GLU A 1 260 ? 32.719 40.031 -7.246 1 23.86 260 GLU A CA 1
ATOM 1880 C C . GLU A 1 260 ? 33.562 39.406 -8.359 1 23.86 260 GLU A C 1
ATOM 1882 O O . GLU A 1 260 ? 33.438 38.219 -8.625 1 23.86 260 GLU A O 1
ATOM 1887 N N . ASP A 1 261 ? 34.156 40.281 -9.164 1 22.14 261 ASP A N 1
ATOM 1888 C CA . ASP A 1 261 ? 35 40.25 -10.352 1 22.14 261 ASP A CA 1
ATOM 1889 C C . ASP A 1 261 ? 36.062 39.156 -10.227 1 22.14 261 ASP A C 1
ATOM 1891 O O . ASP A 1 261 ? 36.906 39.219 -9.32 1 22.14 261 ASP A O 1
ATOM 1895 N N . GLU A 1 262 ? 35.844 38.156 -10.688 1 24.45 262 GLU A N 1
ATOM 1896 C CA . GLU A 1 262 ? 36.781 37.031 -10.727 1 24.45 262 GLU A CA 1
ATOM 1897 C C . GLU A 1 262 ? 38.094 37.406 -11.422 1 24.45 262 GLU A C 1
ATOM 1899 O O . GLU A 1 262 ? 39 36.594 -11.531 1 24.45 262 GLU A O 1
ATOM 1904 N N . ASP A 1 263 ? 38.031 38.5 -12.156 1 23.66 263 ASP A N 1
ATOM 1905 C CA . ASP A 1 263 ? 39.281 38.688 -12.875 1 23.66 263 ASP A CA 1
ATOM 1906 C C . ASP A 1 263 ? 40.406 39.062 -11.914 1 23.66 263 ASP A C 1
ATOM 1908 O O . ASP A 1 263 ? 41.531 38.625 -12.109 1 23.66 263 ASP A O 1
ATOM 1912 N N . GLU A 1 264 ? 40.25 40.188 -11.211 1 22.47 264 GLU A N 1
ATOM 1913 C CA . GLU A 1 264 ? 41.344 40.812 -10.484 1 22.47 264 GLU A CA 1
ATOM 1914 C C . GLU A 1 264 ? 41.719 40.031 -9.242 1 22.47 264 GLU A C 1
ATOM 1916 O O . GLU A 1 264 ? 42.719 40.281 -8.602 1 22.47 264 GLU A O 1
ATOM 1921 N N . LEU A 1 265 ? 40.812 39.281 -8.578 1 23.73 265 LEU A N 1
ATOM 1922 C CA . LEU A 1 265 ? 41.406 38.75 -7.359 1 23.73 265 LEU A CA 1
ATOM 1923 C C . LEU A 1 265 ? 42.375 37.625 -7.684 1 23.73 265 LEU A C 1
ATOM 1925 O O . LEU A 1 265 ? 42.562 36.719 -6.879 1 23.73 265 LEU A O 1
ATOM 1929 N N . ARG A 1 266 ? 42.812 37.469 -8.953 1 23.08 266 ARG A N 1
ATOM 1930 C CA . ARG A 1 266 ? 44 36.656 -9.258 1 23.08 266 ARG A CA 1
ATOM 1931 C C . ARG A 1 266 ? 45.156 37 -8.352 1 23.08 266 ARG A C 1
ATOM 1933 O O . ARG A 1 266 ? 45.75 36.125 -7.723 1 23.08 266 ARG A O 1
ATOM 1940 N N . ALA A 1 267 ? 46.281 37.531 -8.812 1 21.64 267 ALA A N 1
ATOM 1941 C CA . ALA A 1 267 ? 47.656 37.781 -8.383 1 21.64 267 ALA A CA 1
ATOM 1942 C C . ALA A 1 267 ? 47.719 38.875 -7.324 1 21.64 267 ALA A C 1
ATOM 1944 O O . ALA A 1 267 ? 48.781 39.125 -6.762 1 21.64 267 ALA A O 1
ATOM 1945 N N . ASN A 1 268 ? 46.875 39.875 -7.406 1 21.61 268 ASN A N 1
ATOM 1946 C CA . ASN A 1 268 ? 47.406 41 -6.652 1 21.61 268 ASN A CA 1
ATOM 1947 C C . ASN A 1 268 ? 47.375 40.75 -5.148 1 21.61 268 ASN A C 1
ATOM 1949 O O . ASN A 1 268 ? 46.375 40.219 -4.637 1 21.61 268 ASN A O 1
ATOM 1953 N N . GLU A 1 269 ? 48.688 40.844 -4.426 1 23.67 269 GLU A N 1
ATOM 1954 C CA . GLU A 1 269 ? 49.25 41.125 -3.123 1 23.67 269 GLU A CA 1
ATOM 1955 C C . GLU A 1 269 ? 48.469 42.219 -2.4 1 23.67 269 GLU A C 1
ATOM 1957 O O . GLU A 1 269 ? 48.719 43.406 -2.57 1 23.67 269 GLU A O 1
ATOM 1962 N N . VAL A 1 270 ? 47.125 42.344 -2.637 1 22.72 270 VAL A N 1
ATOM 1963 C CA . VAL A 1 270 ? 46.719 43.469 -1.81 1 22.72 270 VAL A CA 1
ATOM 1964 C C . VAL A 1 270 ? 47.031 43.188 -0.344 1 22.72 270 VAL A C 1
ATOM 1966 O O . VAL A 1 270 ? 46.656 42.125 0.182 1 22.72 270 VAL A O 1
ATOM 1969 N N . GLU A 1 271 ? 48.094 43.75 0.277 1 23.64 271 GLU A N 1
ATOM 1970 C CA . GLU A 1 271 ? 48.531 44.062 1.637 1 23.64 271 GLU A CA 1
ATOM 1971 C C . GLU A 1 271 ? 47.344 44.562 2.482 1 23.64 271 GLU A C 1
ATOM 1973 O O . GLU A 1 271 ? 47.531 45.062 3.594 1 23.64 271 GLU A O 1
ATOM 1978 N N . SER A 1 272 ? 45.969 44.406 1.992 1 22.25 272 SER A N 1
ATOM 1979 C CA . SER A 1 272 ? 45.219 45.219 2.936 1 22.25 272 SER A CA 1
ATOM 1980 C C . SER A 1 272 ? 45.406 44.75 4.371 1 22.25 272 SER A C 1
ATOM 1982 O O . SER A 1 272 ? 45.75 43.594 4.605 1 22.25 272 SER A O 1
ATOM 1984 N N . SER A 1 273 ? 45.438 45.562 5.367 1 23.8 273 SER A N 1
ATOM 1985 C CA . SER A 1 273 ? 45.812 45.531 6.777 1 23.8 273 SER A CA 1
ATOM 1986 C C . SER A 1 273 ? 45.031 44.438 7.531 1 23.8 273 SER A C 1
ATOM 1988 O O . SER A 1 273 ? 45.656 43.656 8.258 1 23.8 273 SER A O 1
ATOM 1990 N N . ASP A 1 274 ? 43.75 44.531 8.281 1 22.14 274 ASP A N 1
ATOM 1991 C CA . ASP A 1 274 ? 43.344 43.469 9.203 1 22.14 274 ASP A CA 1
ATOM 1992 C C . ASP A 1 274 ? 42.625 42.344 8.469 1 22.14 274 ASP A C 1
ATOM 1994 O O . ASP A 1 274 ? 41.688 41.719 9 1 22.14 274 ASP A O 1
ATOM 1998 N N . GLY A 1 275 ? 42.719 41.875 7.215 1 22.34 275 GLY A N 1
ATOM 1999 C CA . GLY A 1 275 ? 42.062 41.25 6.074 1 22.34 275 GLY A CA 1
ATOM 2000 C C . GLY A 1 275 ? 41.781 39.781 6.285 1 22.34 275 GLY A C 1
ATOM 2001 O O . GLY A 1 275 ? 42.719 38.938 6.246 1 22.34 275 GLY A O 1
ATOM 2002 N N . GLY A 1 276 ? 40.812 39.281 7.02 1 22.7 276 GLY A N 1
ATOM 2003 C CA . GLY A 1 276 ? 40.562 37.906 7.484 1 22.7 276 GLY A CA 1
ATOM 2004 C C . GLY A 1 276 ? 40.281 36.938 6.355 1 22.7 276 GLY A C 1
ATOM 2005 O O . GLY A 1 276 ? 39.406 37.188 5.523 1 22.7 276 GLY A O 1
ATOM 2006 N N . THR A 1 277 ? 41.25 36.344 5.605 1 24.27 277 THR A N 1
ATOM 2007 C CA . THR A 1 277 ? 41.344 35.344 4.555 1 24.27 277 THR A CA 1
ATOM 2008 C C . THR A 1 277 ? 40.531 34.094 4.926 1 24.27 277 THR A C 1
ATOM 2010 O O . THR A 1 277 ? 40.719 33.5 5.992 1 24.27 277 THR A O 1
ATOM 2013 N N . ILE A 1 278 ? 39.344 34.094 4.547 1 25.69 278 ILE A N 1
ATOM 2014 C CA . ILE A 1 278 ? 38.625 32.844 4.758 1 25.69 278 ILE A CA 1
ATOM 2015 C C . ILE A 1 278 ? 39.312 31.703 4.016 1 25.69 278 ILE A C 1
ATOM 2017 O O . ILE A 1 278 ? 39.406 31.719 2.783 1 25.69 278 ILE A O 1
ATOM 2021 N N . ARG A 1 279 ? 40.469 31.078 4.426 1 26.38 279 ARG A N 1
ATOM 2022 C CA . ARG A 1 279 ? 41.188 29.875 3.994 1 26.38 279 ARG A CA 1
ATOM 2023 C C . ARG A 1 279 ? 40.219 28.719 3.779 1 26.38 279 ARG A C 1
ATOM 2025 O O . ARG A 1 279 ? 39.531 28.297 4.707 1 26.38 279 ARG A O 1
ATOM 2032 N N . VAL A 1 280 ? 39.656 28.641 2.637 1 28.47 280 VAL A N 1
ATOM 2033 C CA . VAL A 1 280 ? 39.062 27.344 2.334 1 28.47 280 VAL A CA 1
ATOM 2034 C C . VAL A 1 280 ? 40.094 26.234 2.586 1 28.47 280 VAL A C 1
ATOM 2036 O O . VAL A 1 280 ? 41.156 26.219 1.966 1 28.47 280 VAL A O 1
ATOM 2039 N N . ILE A 1 281 ? 40.312 25.797 3.691 1 31.08 281 ILE A N 1
ATOM 2040 C CA . ILE A 1 281 ? 41.219 24.703 4.105 1 31.08 281 ILE A CA 1
ATOM 2041 C C . ILE A 1 281 ? 40.906 23.453 3.271 1 31.08 281 ILE A C 1
ATOM 2043 O O . ILE A 1 281 ? 39.75 23.031 3.172 1 31.08 281 ILE A O 1
ATOM 2047 N N . ALA A 1 282 ? 41.625 23.188 2.213 1 33.5 282 ALA A N 1
ATOM 2048 C CA . ALA A 1 282 ? 41.625 21.891 1.554 1 33.5 282 ALA A CA 1
ATOM 2049 C C . ALA A 1 282 ? 41.375 20.766 2.549 1 33.5 282 ALA A C 1
ATOM 2051 O O . ALA A 1 282 ? 41.875 20.781 3.674 1 33.5 282 ALA A O 1
ATOM 2052 N N . ALA A 1 283 ? 40.344 19.984 2.465 1 40.94 283 ALA A N 1
ATOM 2053 C CA . ALA A 1 283 ? 40.094 18.859 3.367 1 40.94 283 ALA A CA 1
ATOM 2054 C C . ALA A 1 283 ? 41.344 18.047 3.582 1 40.94 283 ALA A C 1
ATOM 2056 O O . ALA A 1 283 ? 42.094 17.797 2.641 1 40.94 283 ALA A O 1
ATOM 2057 N N . PRO A 1 284 ? 42 17.984 4.598 1 46.31 284 PRO A N 1
ATOM 2058 C CA . PRO A 1 284 ? 43.062 16.984 4.773 1 46.31 284 PRO A CA 1
ATOM 2059 C C . PRO A 1 284 ? 42.719 15.633 4.168 1 46.31 284 PRO A C 1
ATOM 2061 O O . PRO A 1 284 ? 41.531 15.281 4.07 1 46.31 284 PRO A O 1
ATOM 2064 N N . LYS A 1 285 ? 43.469 14.984 3.123 1 58.06 285 LYS A N 1
ATOM 2065 C CA . LYS A 1 285 ? 43.375 13.641 2.559 1 58.06 285 LYS A CA 1
ATOM 2066 C C . LYS A 1 285 ? 43 12.617 3.629 1 58.06 285 LYS A C 1
ATOM 2068 O O . LYS A 1 285 ? 43.875 12.18 4.398 1 58.06 285 LYS A O 1
ATOM 2073 N N . GLU A 1 286 ? 41.844 12.594 4.082 1 73.38 286 GLU A N 1
ATOM 2074 C CA . GLU A 1 286 ? 41.438 11.539 4.996 1 73.38 286 GLU A CA 1
ATOM 2075 C C . GLU A 1 286 ? 41.5 10.172 4.32 1 73.38 286 GLU A C 1
ATOM 2077 O O . GLU A 1 286 ? 41.031 10.008 3.193 1 73.38 286 GLU A O 1
ATOM 2082 N N . SER A 1 287 ? 42.312 9.344 4.871 1 78.12 287 SER A N 1
ATOM 2083 C CA . SER A 1 287 ? 42.375 7.965 4.383 1 78.12 287 SER A CA 1
ATOM 2084 C C . SER A 1 287 ? 41 7.293 4.488 1 78.12 287 SER A C 1
ATOM 2086 O O . SER A 1 287 ? 40.156 7.691 5.305 1 78.12 287 SER A O 1
ATOM 2088 N N . LEU A 1 288 ? 40.75 6.406 3.555 1 81.06 288 LEU A N 1
ATOM 2089 C CA . LEU A 1 288 ? 39.5 5.637 3.592 1 81.06 288 LEU A CA 1
ATOM 2090 C C . LEU A 1 288 ? 39.312 4.988 4.961 1 81.06 288 LEU A C 1
ATOM 2092 O O . LEU A 1 288 ? 38.188 4.926 5.465 1 81.06 288 LEU A O 1
ATOM 2096 N N . LYS A 1 289 ? 40.406 4.555 5.453 1 87.19 289 LYS A N 1
ATOM 2097 C CA . LYS A 1 289 ? 40.344 3.926 6.77 1 87.19 289 LYS A CA 1
ATOM 2098 C C . LYS A 1 289 ? 39.875 4.918 7.832 1 87.19 289 LYS A C 1
ATOM 2100 O O . LYS A 1 289 ? 39.062 4.578 8.695 1 87.19 289 LYS A O 1
ATOM 2105 N N . ASP A 1 290 ? 40.312 6.031 7.777 1 88.69 290 ASP A N 1
ATOM 2106 C CA . ASP A 1 290 ? 39.938 7.055 8.75 1 88.69 290 ASP A CA 1
ATOM 2107 C C . ASP A 1 290 ? 38.469 7.465 8.578 1 88.69 290 ASP A C 1
ATOM 2109 O O . ASP A 1 290 ? 37.781 7.695 9.562 1 88.69 290 ASP A O 1
ATOM 2113 N N . ALA A 1 291 ? 38.125 7.594 7.348 1 86.81 291 ALA A N 1
ATOM 2114 C CA . ALA A 1 291 ? 36.75 7.922 7.062 1 86.81 291 ALA A CA 1
ATOM 2115 C C . ALA A 1 291 ? 35.812 6.836 7.574 1 86.81 291 ALA A C 1
ATOM 2117 O O . ALA A 1 291 ? 34.719 7.129 8.102 1 86.81 291 ALA A O 1
ATOM 2118 N N . MET A 1 292 ? 36.219 5.617 7.414 1 90.75 292 MET A N 1
ATOM 2119 C CA . MET A 1 292 ? 35.438 4.469 7.852 1 90.75 292 MET A CA 1
ATOM 2120 C C . MET A 1 292 ? 35.281 4.457 9.367 1 90.75 292 MET A C 1
ATOM 2122 O O . MET A 1 292 ? 34.188 4.25 9.883 1 90.75 292 MET A O 1
ATOM 2126 N N . ILE A 1 293 ? 36.312 4.699 10.031 1 93.06 293 ILE A N 1
ATOM 2127 C CA . ILE A 1 293 ? 36.281 4.68 11.484 1 93.06 293 ILE A CA 1
ATOM 2128 C C . ILE A 1 293 ? 35.469 5.844 12.008 1 93.06 293 ILE A C 1
ATOM 2130 O O . ILE A 1 293 ? 34.625 5.672 12.914 1 93.06 293 ILE A O 1
ATOM 2134 N N . ARG A 1 294 ? 35.594 6.938 11.469 1 91.12 294 ARG A N 1
ATOM 2135 C CA . ARG A 1 294 ? 34.875 8.133 11.898 1 91.12 294 ARG A CA 1
ATOM 2136 C C . ARG A 1 294 ? 33.375 7.965 11.695 1 91.12 294 ARG A C 1
ATOM 2138 O O . ARG A 1 294 ? 32.594 8.219 12.609 1 91.12 294 ARG A O 1
ATOM 2145 N N . THR A 1 295 ? 33.031 7.535 10.547 1 91.31 295 THR A N 1
ATOM 2146 C CA . THR A 1 295 ? 31.625 7.5 10.148 1 91.31 295 THR A CA 1
ATOM 2147 C C . THR A 1 295 ? 30.922 6.289 10.75 1 91.31 295 THR A C 1
ATOM 2149 O O . THR A 1 295 ? 29.734 6.352 11.078 1 91.31 295 THR A O 1
ATOM 2152 N N . THR A 1 296 ? 31.625 5.219 11.016 1 93.25 296 THR A N 1
ATOM 2153 C CA . THR A 1 296 ? 31.016 3.967 11.461 1 93.25 296 THR A CA 1
ATOM 2154 C C . THR A 1 296 ? 31 3.883 12.984 1 93.25 296 THR A C 1
ATOM 2156 O O . THR A 1 296 ? 30.062 3.369 13.578 1 93.25 296 THR A O 1
ATOM 2159 N N . TRP A 1 297 ? 32.062 4.461 13.656 1 92.25 297 TRP A N 1
ATOM 2160 C CA . TRP A 1 297 ? 32.188 4.133 15.07 1 92.25 297 TRP A CA 1
ATOM 2161 C C . TRP A 1 297 ? 32.312 5.395 15.914 1 92.25 297 TRP A C 1
ATOM 2163 O O . TRP A 1 297 ? 31.922 5.402 17.078 1 92.25 297 TRP A O 1
ATOM 2173 N N . ARG A 1 298 ? 32.844 6.398 15.477 1 91.19 298 ARG A N 1
ATOM 2174 C CA . ARG A 1 298 ? 33.188 7.543 16.312 1 91.19 298 ARG A CA 1
ATOM 2175 C C . ARG A 1 298 ? 31.984 8.477 16.469 1 91.19 298 ARG A C 1
ATOM 2177 O O . ARG A 1 298 ? 31.734 9 17.562 1 91.19 298 ARG A O 1
ATOM 2184 N N . ASN A 1 299 ? 31.406 8.734 15.391 1 93.44 299 ASN A N 1
ATOM 2185 C CA . ASN A 1 299 ? 30.234 9.578 15.43 1 93.44 299 ASN A CA 1
ATOM 2186 C C . ASN A 1 299 ? 28.953 8.758 15.602 1 93.44 299 ASN A C 1
ATOM 2188 O O . ASN A 1 299 ? 28.547 8.031 14.688 1 93.44 299 ASN A O 1
ATOM 2192 N N . LYS A 1 300 ? 28.297 8.961 16.703 1 95.38 300 LYS A N 1
ATOM 2193 C CA . LYS A 1 300 ? 27.125 8.156 17.016 1 95.38 300 LYS A CA 1
ATOM 2194 C C . LYS A 1 300 ? 26 8.406 16.031 1 95.38 300 LYS A C 1
ATOM 2196 O O . LYS A 1 300 ? 25.219 7.5 15.727 1 95.38 300 LYS A O 1
ATOM 2201 N N . ASN A 1 301 ? 25.891 9.586 15.57 1 95.19 301 ASN A N 1
ATOM 2202 C CA . ASN A 1 301 ? 24.844 9.914 14.609 1 95.19 301 ASN A CA 1
ATOM 2203 C C . ASN A 1 301 ? 25.047 9.195 13.281 1 95.19 301 ASN A C 1
ATOM 2205 O O . ASN A 1 301 ? 24.125 8.594 12.742 1 95.19 301 ASN A O 1
ATOM 2209 N N . THR A 1 302 ? 26.281 9.242 12.852 1 94.44 302 THR A N 1
ATOM 2210 C CA . THR A 1 302 ? 26.531 8.586 11.578 1 94.44 302 THR A CA 1
ATOM 2211 C C . THR A 1 302 ? 26.547 7.066 11.742 1 94.44 302 THR A C 1
ATOM 2213 O O . THR A 1 302 ? 26.234 6.328 10.812 1 94.44 302 THR A O 1
ATOM 2216 N N . ALA A 1 303 ? 26.859 6.609 12.859 1 96.25 303 ALA A N 1
ATOM 2217 C CA . ALA A 1 303 ? 26.844 5.172 13.133 1 96.25 303 ALA A CA 1
ATOM 2218 C C . ALA A 1 303 ? 25.438 4.598 12.984 1 96.25 303 ALA A C 1
ATOM 2220 O O . ALA A 1 303 ? 25.266 3.533 12.383 1 96.25 303 ALA A O 1
ATOM 2221 N N . VAL A 1 304 ? 24.5 5.258 13.555 1 96.44 304 VAL A N 1
ATOM 2222 C CA . VAL A 1 304 ? 23.141 4.766 13.469 1 96.44 304 VAL A CA 1
ATOM 2223 C C . VAL A 1 304 ? 22.625 4.891 12.039 1 96.44 304 VAL A C 1
ATOM 2225 O O . VAL A 1 304 ? 21.812 4.082 11.586 1 96.44 304 VAL A O 1
ATOM 2228 N N . VAL A 1 305 ? 23.109 5.855 11.344 1 95.31 305 VAL A N 1
ATOM 2229 C CA . VAL A 1 305 ? 22.75 6 9.938 1 95.31 305 VAL A CA 1
ATOM 2230 C C . VAL A 1 305 ? 23.328 4.844 9.125 1 95.31 305 VAL A C 1
ATOM 2232 O O . VAL A 1 305 ? 22.688 4.312 8.227 1 95.31 305 VAL A O 1
ATOM 2235 N N . CYS A 1 306 ? 24.531 4.496 9.445 1 95.44 306 CYS A N 1
ATOM 2236 C CA . CYS A 1 306 ? 25.141 3.342 8.797 1 95.44 306 CYS A CA 1
ATOM 2237 C C . CYS A 1 306 ? 24.344 2.076 9.07 1 95.44 306 CYS A C 1
ATOM 2239 O O . CYS A 1 306 ? 24.109 1.277 8.156 1 95.44 306 CYS A O 1
ATOM 2241 N N . ALA A 1 307 ? 23.922 1.913 10.227 1 96.56 307 ALA A N 1
ATOM 2242 C CA . ALA A 1 307 ? 23.094 0.755 10.586 1 96.56 307 ALA A CA 1
ATOM 2243 C C . ALA A 1 307 ? 21.766 0.768 9.836 1 96.56 307 ALA A C 1
ATOM 2245 O O . ALA A 1 307 ? 21.312 -0.274 9.367 1 96.56 307 ALA A O 1
ATOM 2246 N N . ALA A 1 308 ? 21.203 1.896 9.789 1 97.25 308 ALA A N 1
ATOM 2247 C CA . ALA A 1 308 ? 19.953 2.045 9.062 1 97.25 308 ALA A CA 1
ATOM 2248 C C . ALA A 1 308 ? 20.141 1.743 7.578 1 97.25 308 ALA A C 1
ATOM 2250 O O . ALA A 1 308 ? 19.297 1.097 6.957 1 97.25 308 ALA A O 1
ATOM 2251 N N . ALA A 1 309 ? 21.188 2.234 7.074 1 95.06 309 ALA A N 1
ATOM 2252 C CA . ALA A 1 309 ? 21.5 1.993 5.668 1 95.06 309 ALA A CA 1
ATOM 2253 C C . ALA A 1 309 ? 21.703 0.505 5.395 1 95.06 309 ALA A C 1
ATOM 2255 O O . ALA A 1 309 ? 21.203 -0.024 4.398 1 95.06 309 ALA A O 1
ATOM 2256 N N . PHE A 1 310 ? 22.375 -0.122 6.254 1 96.06 310 PHE A N 1
ATOM 2257 C CA . PHE A 1 310 ? 22.578 -1.562 6.16 1 96.06 310 PHE A CA 1
ATOM 2258 C C . PHE A 1 310 ? 21.25 -2.307 6.172 1 96.06 310 PHE A C 1
ATOM 2260 O O . PHE A 1 310 ? 21.031 -3.213 5.363 1 96.06 310 PHE A O 1
ATOM 2267 N N . CYS A 1 311 ? 20.375 -1.893 7 1 96.25 311 CYS A N 1
ATOM 2268 C CA . CYS A 1 311 ? 19.062 -2.523 7.129 1 96.25 311 CYS A CA 1
ATOM 2269 C C . CYS A 1 311 ? 18.234 -2.332 5.859 1 96.25 311 CYS A C 1
ATOM 2271 O O . CYS A 1 311 ? 17.469 -3.217 5.477 1 96.25 311 CYS A O 1
ATOM 2273 N N . ALA A 1 312 ? 18.406 -1.248 5.266 1 94.38 312 ALA A N 1
ATOM 2274 C CA . ALA A 1 312 ? 17.625 -0.923 4.082 1 94.38 312 ALA A CA 1
ATOM 2275 C C . ALA A 1 312 ? 17.875 -1.918 2.957 1 94.38 312 ALA A C 1
ATOM 2277 O O . ALA A 1 312 ? 16.953 -2.418 2.328 1 94.38 312 ALA A O 1
ATOM 2278 N N . ASN A 1 313 ? 19.109 -2.201 2.715 1 95.56 313 ASN A N 1
ATOM 2279 C CA . ASN A 1 313 ? 19.391 -3.141 1.633 1 95.56 313 ASN A CA 1
ATOM 2280 C C . ASN A 1 313 ? 19.328 -4.586 2.119 1 95.56 313 ASN A C 1
ATOM 2282 O O . ASN A 1 313 ? 19.172 -5.508 1.316 1 95.56 313 ASN A O 1
ATOM 2286 N N . PHE A 1 314 ? 19.484 -4.766 3.406 1 96.12 314 PHE A N 1
ATOM 2287 C CA . PHE A 1 314 ? 19.219 -6.086 3.969 1 96.12 314 PHE A CA 1
ATOM 2288 C C . PHE A 1 314 ? 17.781 -6.508 3.689 1 96.12 314 PHE A C 1
ATOM 2290 O O . PHE A 1 314 ? 17.547 -7.617 3.209 1 96.12 314 PHE A O 1
ATOM 2297 N N . GLU A 1 315 ? 16.906 -5.633 3.988 1 96.19 315 GLU A N 1
ATOM 2298 C CA . GLU A 1 315 ? 15.508 -5.949 3.742 1 96.19 315 GLU A CA 1
ATOM 2299 C C . GLU A 1 315 ? 15.227 -6.117 2.25 1 96.19 315 GLU A C 1
ATOM 2301 O O . GLU A 1 315 ? 14.391 -6.93 1.854 1 96.19 315 GLU A O 1
ATOM 2306 N N . THR A 1 316 ? 15.867 -5.391 1.42 1 93.44 316 THR A N 1
ATOM 2307 C CA . THR A 1 316 ? 15.711 -5.547 -0.022 1 93.44 316 THR A CA 1
ATOM 2308 C C . THR A 1 316 ? 16.188 -6.918 -0.475 1 93.44 316 THR A C 1
ATOM 2310 O O . THR A 1 316 ? 15.57 -7.551 -1.331 1 93.44 316 THR A O 1
ATOM 2313 N N . ALA A 1 317 ? 17.266 -7.328 0.093 1 95.12 317 ALA A N 1
ATOM 2314 C CA . ALA A 1 317 ? 17.781 -8.656 -0.221 1 95.12 317 ALA A CA 1
ATOM 2315 C C . ALA A 1 317 ? 16.781 -9.742 0.167 1 95.12 317 ALA A C 1
ATOM 2317 O O . ALA A 1 317 ? 16.641 -10.75 -0.529 1 95.12 317 ALA A O 1
ATOM 2318 N N . VAL A 1 318 ? 16.141 -9.531 1.206 1 95.81 318 VAL A N 1
ATOM 2319 C CA . VAL A 1 318 ? 15.125 -10.477 1.675 1 95.81 318 VAL A CA 1
ATOM 2320 C C . VAL A 1 318 ? 13.938 -10.484 0.713 1 95.81 318 VAL A C 1
ATOM 2322 O O . VAL A 1 318 ? 13.438 -11.547 0.34 1 95.81 318 VAL A O 1
ATOM 2325 N N . ALA A 1 319 ? 13.516 -9.328 0.321 1 93.44 319 ALA A N 1
ATOM 2326 C CA . ALA A 1 319 ? 12.398 -9.211 -0.608 1 93.44 319 ALA A CA 1
ATOM 2327 C C . ALA A 1 319 ? 12.734 -9.852 -1.953 1 93.44 319 ALA A C 1
ATOM 2329 O O . ALA A 1 319 ? 11.906 -10.562 -2.533 1 93.44 319 ALA A O 1
ATOM 2330 N N . TRP A 1 320 ? 13.93 -9.664 -2.385 1 90.44 320 TRP A N 1
ATOM 2331 C CA . TRP A 1 320 ? 14.375 -10.148 -3.686 1 90.44 320 TRP A CA 1
ATOM 2332 C C . TRP A 1 320 ? 14.609 -11.656 -3.658 1 90.44 320 TRP A C 1
ATOM 2334 O O . TRP A 1 320 ? 14.32 -12.352 -4.633 1 90.44 320 TRP A O 1
ATOM 2344 N N . GLY A 1 321 ? 15.117 -12.078 -2.576 1 94.19 321 GLY A N 1
ATOM 2345 C CA . GLY A 1 321 ? 15.594 -13.453 -2.553 1 94.19 321 GLY A CA 1
ATOM 2346 C C . GLY A 1 321 ? 14.672 -14.391 -1.789 1 94.19 321 GLY A C 1
ATOM 2347 O O . GLY A 1 321 ? 13.836 -15.07 -2.387 1 94.19 321 GLY A O 1
ATOM 2348 N N . LEU A 1 322 ? 14.742 -14.203 -0.542 1 95.56 322 LEU A N 1
ATOM 2349 C CA . LEU A 1 322 ? 14.039 -15.133 0.342 1 95.56 322 LEU A CA 1
ATOM 2350 C C . LEU A 1 322 ? 12.539 -15.125 0.059 1 95.56 322 LEU A C 1
ATOM 2352 O O . LEU A 1 322 ? 11.93 -16.172 -0.135 1 95.56 322 LEU A O 1
ATOM 2356 N N . MET A 1 323 ? 11.953 -13.977 0.01 1 96.25 323 MET A N 1
ATOM 2357 C CA . MET A 1 323 ? 10.508 -13.891 -0.173 1 96.25 323 MET A CA 1
ATOM 2358 C C . MET A 1 323 ? 10.102 -14.414 -1.549 1 96.25 323 MET A C 1
ATOM 2360 O O . MET A 1 323 ? 9.062 -15.062 -1.69 1 96.25 323 MET A O 1
ATOM 2364 N N . SER A 1 324 ? 10.93 -14.141 -2.48 1 94.38 324 SER A N 1
ATOM 2365 C CA . SER A 1 324 ? 10.648 -14.594 -3.838 1 94.38 324 SER A CA 1
ATOM 2366 C C . SER A 1 324 ? 10.688 -16.109 -3.936 1 94.38 324 SER A C 1
ATOM 2368 O O . SER A 1 324 ? 9.789 -16.734 -4.516 1 94.38 324 SER A O 1
ATOM 2370 N N . VAL A 1 325 ? 11.648 -16.734 -3.389 1 95 325 VAL A N 1
ATOM 2371 C CA . VAL A 1 325 ? 11.797 -18.188 -3.426 1 95 325 VAL A CA 1
ATOM 2372 C C . VAL A 1 325 ? 10.719 -18.844 -2.562 1 95 325 VAL A C 1
ATOM 2374 O O . VAL A 1 325 ? 10.117 -19.844 -2.963 1 95 325 VAL A O 1
ATOM 2377 N N . TRP A 1 326 ? 10.539 -18.25 -1.419 1 95.31 326 TRP A N 1
ATOM 2378 C CA . TRP A 1 326 ? 9.523 -18.734 -0.492 1 95.31 326 TRP A CA 1
ATOM 2379 C C . TRP A 1 326 ? 8.148 -18.766 -1.147 1 95.31 326 TRP A C 1
ATOM 2381 O O . TRP A 1 326 ? 7.414 -19.75 -1.04 1 95.31 326 TRP A O 1
ATOM 2391 N N . ALA A 1 327 ? 7.832 -17.781 -1.891 1 94.81 327 ALA A N 1
ATOM 2392 C CA . ALA A 1 327 ? 6.523 -17.641 -2.531 1 94.81 327 ALA A CA 1
ATOM 2393 C C . ALA A 1 327 ? 6.32 -18.719 -3.59 1 94.81 327 ALA A C 1
ATOM 2395 O O . ALA A 1 327 ? 5.25 -19.328 -3.668 1 94.81 327 ALA A O 1
ATOM 2396 N N . ARG A 1 328 ? 7.395 -19.031 -4.34 1 92.88 328 ARG A N 1
ATOM 2397 C CA . ARG A 1 328 ? 7.277 -19.969 -5.441 1 92.88 328 ARG A CA 1
ATOM 2398 C C . ARG A 1 328 ? 7.41 -21.406 -4.945 1 92.88 328 ARG A C 1
ATOM 2400 O O . ARG A 1 328 ? 6.602 -22.266 -5.301 1 92.88 328 ARG A O 1
ATOM 2407 N N . ASP A 1 329 ? 8.305 -21.562 -4.102 1 92.12 329 ASP A N 1
ATOM 2408 C CA . ASP A 1 329 ? 8.703 -22.938 -3.801 1 92.12 329 ASP A CA 1
ATOM 2409 C C . ASP A 1 329 ? 7.902 -23.5 -2.627 1 92.12 329 ASP A C 1
ATOM 2411 O O . ASP A 1 329 ? 7.66 -24.703 -2.553 1 92.12 329 ASP A O 1
ATOM 2415 N N . SER A 1 330 ? 7.551 -22.656 -1.729 1 91.06 330 SER A N 1
ATOM 2416 C CA . SER A 1 330 ? 6.883 -23.156 -0.527 1 91.06 330 SER A CA 1
ATOM 2417 C C . SER A 1 330 ? 5.391 -22.844 -0.56 1 91.06 330 SER A C 1
ATOM 2419 O O . SER A 1 330 ? 4.574 -23.641 -0.091 1 91.06 330 SER A O 1
ATOM 2421 N N . LEU A 1 331 ? 5.059 -21.719 -1.08 1 92.44 331 LEU A N 1
ATOM 2422 C CA . LEU A 1 331 ? 3.656 -21.328 -1.063 1 92.44 331 LEU A CA 1
ATOM 2423 C C . LEU A 1 331 ? 2.961 -21.75 -2.357 1 92.44 331 LEU A C 1
ATOM 2425 O O . LEU A 1 331 ? 1.73 -21.703 -2.443 1 92.44 331 LEU A O 1
ATOM 2429 N N . GLY A 1 332 ? 3.779 -22.078 -3.406 1 90.19 332 GLY A N 1
ATOM 2430 C CA . GLY A 1 332 ? 3.223 -22.594 -4.645 1 90.19 332 GLY A CA 1
ATOM 2431 C C . GLY A 1 332 ? 2.645 -21.516 -5.539 1 90.19 332 GLY A C 1
ATOM 2432 O O . GLY A 1 332 ? 1.789 -21.781 -6.383 1 90.19 332 GLY A O 1
ATOM 2433 N N . LEU A 1 333 ? 3.027 -20.297 -5.367 1 92.19 333 LEU A N 1
ATOM 2434 C CA . LEU A 1 333 ? 2.568 -19.219 -6.23 1 92.19 333 LEU A CA 1
ATOM 2435 C C . LEU A 1 333 ? 3.201 -19.328 -7.613 1 92.19 333 LEU A C 1
ATOM 2437 O O . LEU A 1 333 ? 4.328 -19.797 -7.75 1 92.19 333 LEU A O 1
ATOM 2441 N N . THR A 1 334 ? 2.465 -18.844 -8.617 1 91.25 334 THR A N 1
ATOM 2442 C CA . THR A 1 334 ? 2.98 -18.844 -9.984 1 91.25 334 THR A CA 1
ATOM 2443 C C . THR A 1 334 ? 4.039 -17.75 -10.164 1 91.25 334 THR A C 1
ATOM 2445 O O . THR A 1 334 ? 4.203 -16.891 -9.297 1 91.25 334 THR A O 1
ATOM 2448 N N . GLY A 1 335 ? 4.812 -17.859 -11.258 1 92 335 GLY A N 1
ATOM 2449 C CA . GLY A 1 335 ? 5.781 -16.828 -11.586 1 92 335 GLY A CA 1
ATOM 2450 C C . GLY A 1 335 ? 5.164 -15.445 -11.703 1 92 335 GLY A C 1
ATOM 2451 O O . GLY A 1 335 ? 5.742 -14.461 -11.234 1 92 335 GLY A O 1
ATOM 2452 N N . ARG A 1 336 ? 4.012 -15.359 -12.297 1 89 336 ARG A N 1
ATOM 2453 C CA . ARG A 1 336 ? 3.309 -14.094 -12.469 1 89 336 ARG A CA 1
ATOM 2454 C C . ARG A 1 336 ? 2.938 -13.484 -11.117 1 89 336 ARG A C 1
ATOM 2456 O O . ARG A 1 336 ? 3.113 -12.289 -10.898 1 89 336 ARG A O 1
ATOM 2463 N N . GLU A 1 337 ? 2.422 -14.305 -10.258 1 92.94 337 GLU A N 1
ATOM 2464 C CA . GLU A 1 337 ? 2.025 -13.852 -8.922 1 92.94 337 GLU A CA 1
ATOM 2465 C C . GLU A 1 337 ? 3.227 -13.336 -8.133 1 92.94 337 GLU A C 1
ATOM 2467 O O . GLU A 1 337 ? 3.16 -12.273 -7.52 1 92.94 337 GLU A O 1
ATOM 2472 N N . ARG A 1 338 ? 4.309 -14.102 -8.211 1 94.12 338 ARG A N 1
ATOM 2473 C CA . ARG A 1 338 ? 5.539 -13.695 -7.543 1 94.12 338 ARG A CA 1
ATOM 2474 C C . ARG A 1 338 ? 6.066 -12.383 -8.117 1 94.12 338 ARG A C 1
ATOM 2476 O O . ARG A 1 338 ? 6.43 -11.469 -7.371 1 94.12 338 ARG A O 1
ATOM 2483 N N . ASP A 1 339 ? 6.121 -12.297 -9.383 1 93.25 339 ASP A N 1
ATOM 2484 C CA . ASP A 1 339 ? 6.648 -11.094 -10.031 1 93.25 339 ASP A CA 1
ATOM 2485 C C . ASP A 1 339 ? 5.793 -9.875 -9.695 1 93.25 339 ASP A C 1
ATOM 2487 O O . ASP A 1 339 ? 6.309 -8.766 -9.578 1 93.25 339 ASP A O 1
ATOM 2491 N N . PHE A 1 340 ? 4.566 -10.086 -9.547 1 92.38 340 PHE A N 1
ATOM 2492 C CA . PHE A 1 340 ? 3.658 -8.977 -9.289 1 92.38 340 PHE A CA 1
ATOM 2493 C C . PHE A 1 340 ? 3.93 -8.359 -7.926 1 92.38 340 PHE A C 1
ATOM 2495 O O . PHE A 1 340 ? 4.141 -7.148 -7.812 1 92.38 340 PHE A O 1
ATOM 2502 N N . PHE A 1 341 ? 3.883 -9.188 -6.828 1 94.25 341 PHE A N 1
ATOM 2503 C CA . PHE A 1 341 ? 4.012 -8.562 -5.516 1 94.25 341 PHE A CA 1
ATOM 2504 C C . PHE A 1 341 ? 5.418 -8.016 -5.316 1 94.25 341 PHE A C 1
ATOM 2506 O O . PHE A 1 341 ? 5.602 -7.008 -4.625 1 94.25 341 PHE A O 1
ATOM 2513 N N . THR A 1 342 ? 6.426 -8.633 -5.973 1 93.31 342 THR A N 1
ATOM 2514 C CA . THR A 1 342 ? 7.77 -8.078 -5.879 1 93.31 342 THR A CA 1
ATOM 2515 C C . THR A 1 342 ? 7.871 -6.758 -6.637 1 93.31 342 THR A C 1
ATOM 2517 O O . THR A 1 342 ? 8.609 -5.859 -6.234 1 93.31 342 THR A O 1
ATOM 2520 N N . ALA A 1 343 ? 7.152 -6.688 -7.738 1 93.19 343 ALA A N 1
ATOM 2521 C CA . ALA A 1 343 ? 7.086 -5.426 -8.477 1 93.19 343 ALA A CA 1
ATOM 2522 C C . ALA A 1 343 ? 6.426 -4.336 -7.633 1 93.19 343 ALA A C 1
ATOM 2524 O O . ALA A 1 343 ? 6.793 -3.162 -7.73 1 93.19 343 ALA A O 1
ATOM 2525 N N . CYS A 1 344 ? 5.434 -4.73 -6.867 1 94.75 344 CYS A N 1
ATOM 2526 C CA . CYS A 1 344 ? 4.781 -3.773 -5.98 1 94.75 344 CYS A CA 1
ATOM 2527 C C . CYS A 1 344 ? 5.781 -3.154 -5.012 1 94.75 344 CYS A C 1
ATOM 2529 O O . CYS A 1 344 ? 5.73 -1.952 -4.746 1 94.75 344 CYS A O 1
ATOM 2531 N N . TYR A 1 345 ? 6.613 -3.973 -4.457 1 94.81 345 TYR A N 1
ATOM 2532 C CA . TYR A 1 345 ? 7.648 -3.473 -3.559 1 94.81 345 TYR A CA 1
ATOM 2533 C C . TYR A 1 345 ? 8.523 -2.438 -4.258 1 94.81 345 TYR A C 1
ATOM 2535 O O . TYR A 1 345 ? 8.703 -1.325 -3.756 1 94.81 345 TYR A O 1
ATOM 2543 N N . SER A 1 346 ? 9.031 -2.822 -5.445 1 93.38 346 SER A N 1
ATOM 2544 C CA . SER A 1 346 ? 9.977 -1.964 -6.156 1 93.38 346 SER A CA 1
ATOM 2545 C C . SER A 1 346 ? 9.297 -0.685 -6.641 1 93.38 346 SER A C 1
ATOM 2547 O O . SER A 1 346 ? 9.891 0.395 -6.586 1 93.38 346 SER A O 1
ATOM 2549 N N . PHE A 1 347 ? 8.188 -0.788 -7.094 1 92.25 347 PHE A N 1
ATOM 2550 C CA . PHE A 1 347 ? 7.473 0.367 -7.617 1 92.25 347 PHE A CA 1
ATOM 2551 C C . PHE A 1 347 ? 7.18 1.373 -6.512 1 92.25 347 PHE A C 1
ATOM 2553 O O . PHE A 1 347 ? 7.418 2.572 -6.676 1 92.25 347 PHE A O 1
ATOM 2560 N N . MET A 1 348 ? 6.621 0.847 -5.402 1 93.44 348 MET A N 1
ATOM 2561 C CA . MET A 1 348 ? 6.289 1.732 -4.289 1 93.44 348 MET A CA 1
ATOM 2562 C C . MET A 1 348 ? 7.547 2.35 -3.689 1 93.44 348 MET A C 1
ATOM 2564 O O . MET A 1 348 ? 7.539 3.512 -3.277 1 93.44 348 MET A O 1
ATOM 2568 N N . LYS A 1 349 ? 8.578 1.543 -3.631 1 92 349 LYS A N 1
ATOM 2569 C CA . LYS A 1 349 ? 9.859 2.059 -3.166 1 92 349 LYS A CA 1
ATOM 2570 C C . LYS A 1 349 ? 10.336 3.221 -4.035 1 92 349 LYS A C 1
ATOM 2572 O O . LYS A 1 349 ? 10.75 4.258 -3.516 1 92 349 LYS A O 1
ATOM 2577 N N . GLY A 1 350 ? 10.312 3.066 -5.328 1 88.69 350 GLY A N 1
ATOM 2578 C CA . GLY A 1 350 ? 10.734 4.109 -6.246 1 88.69 350 GLY A CA 1
ATOM 2579 C C . GLY A 1 350 ? 9.844 5.34 -6.199 1 88.69 350 GLY A C 1
ATOM 2580 O O . GLY A 1 350 ? 10.344 6.465 -6.086 1 88.69 350 GLY A O 1
ATOM 2581 N N . PHE A 1 351 ? 8.672 5.164 -6.148 1 84.25 351 PHE A N 1
ATOM 2582 C CA . PHE A 1 351 ? 7.691 6.242 -6.258 1 84.25 351 PHE A CA 1
ATOM 2583 C C . PHE A 1 351 ? 7.723 7.125 -5.016 1 84.25 351 PHE A C 1
ATOM 2585 O O . PHE A 1 351 ? 7.547 8.344 -5.109 1 84.25 351 PHE A O 1
ATOM 2592 N N . THR A 1 352 ? 7.941 6.602 -3.902 1 87.31 352 THR A N 1
ATOM 2593 C CA . THR A 1 352 ? 7.871 7.34 -2.646 1 87.31 352 THR A CA 1
ATOM 2594 C C . THR A 1 352 ? 9.172 8.086 -2.389 1 87.31 352 THR A C 1
ATOM 2596 O O . THR A 1 352 ? 9.211 9.023 -1.586 1 87.31 352 THR A O 1
ATOM 2599 N N . GLN A 1 353 ? 10.18 7.812 -3.105 1 85.31 353 GLN A N 1
ATOM 2600 C CA . GLN A 1 353 ? 11.5 8.359 -2.805 1 85.31 353 GLN A CA 1
ATOM 2601 C C . GLN A 1 353 ? 11.57 9.844 -3.148 1 85.31 353 GLN A C 1
ATOM 2603 O O . GLN A 1 353 ? 12.211 10.625 -2.441 1 85.31 353 GLN A O 1
ATOM 2608 N N . ILE A 1 354 ? 11.008 10.242 -4.207 1 76.81 354 ILE A N 1
ATOM 2609 C CA . ILE A 1 354 ? 11.039 11.648 -4.582 1 76.81 354 ILE A CA 1
ATOM 2610 C C . ILE A 1 354 ? 10.352 12.492 -3.508 1 76.81 354 ILE A C 1
ATOM 2612 O O . ILE A 1 354 ? 10.875 13.531 -3.098 1 76.81 354 ILE A O 1
ATOM 2616 N N . ALA A 1 355 ? 9.258 12.016 -3.041 1 78.12 355 ALA A N 1
ATOM 2617 C CA . ALA A 1 355 ? 8.508 12.727 -2.01 1 78.12 355 ALA A CA 1
ATOM 2618 C C . ALA A 1 355 ? 9.266 12.742 -0.687 1 78.12 355 ALA A C 1
ATOM 2620 O O . ALA A 1 355 ? 9.328 13.766 -0.008 1 78.12 355 ALA A O 1
ATOM 2621 N N . ALA A 1 356 ? 9.828 11.664 -0.362 1 80.06 356 ALA A N 1
ATOM 2622 C CA . ALA A 1 356 ? 10.516 11.523 0.917 1 80.06 356 ALA A CA 1
ATOM 2623 C C . ALA A 1 356 ? 11.758 12.414 0.963 1 80.06 356 ALA A C 1
ATOM 2625 O O . ALA A 1 356 ? 12.062 13.016 1.995 1 80.06 356 ALA A O 1
ATOM 2626 N N . GLY A 1 357 ? 12.461 12.438 -0.099 1 74.88 357 GLY A N 1
ATOM 2627 C CA . GLY A 1 357 ? 13.625 13.312 -0.153 1 74.88 357 GLY A CA 1
ATOM 2628 C C . GLY A 1 357 ? 13.289 14.773 0.071 1 74.88 357 GLY A C 1
ATOM 2629 O O . GLY A 1 357 ? 13.922 15.445 0.886 1 74.88 357 GLY A O 1
ATOM 2630 N N . THR A 1 358 ? 12.32 15.203 -0.555 1 71.62 358 THR A N 1
ATOM 2631 C CA . THR A 1 358 ? 11.898 16.594 -0.441 1 71.62 358 THR A CA 1
ATOM 2632 C C . THR A 1 358 ? 11.32 16.875 0.943 1 71.62 358 THR A C 1
ATOM 2634 O O . THR A 1 358 ? 11.57 17.938 1.523 1 71.62 358 THR A O 1
ATOM 2637 N N . LEU A 1 359 ? 10.664 15.938 1.5 1 75.38 359 LEU A N 1
ATOM 2638 C CA . LEU A 1 359 ? 10 16.109 2.787 1 75.38 359 LEU A CA 1
ATOM 2639 C C . LEU A 1 359 ? 11.016 16.125 3.926 1 75.38 359 LEU A C 1
ATOM 2641 O O . LEU A 1 359 ? 10.828 16.844 4.91 1 75.38 359 LEU A O 1
ATOM 2645 N N . SER A 1 360 ? 12.023 15.383 3.801 1 77.56 360 SER A N 1
ATOM 2646 C CA . SER A 1 360 ? 13 15.266 4.879 1 77.56 360 SER A CA 1
ATOM 2647 C C . SER A 1 360 ? 13.758 16.562 5.086 1 77.56 360 SER A C 1
ATOM 2649 O O . SER A 1 360 ? 14.281 16.828 6.176 1 77.56 360 SER A O 1
ATOM 2651 N N . ASP A 1 361 ? 13.805 17.375 4.129 1 71.56 361 ASP A N 1
ATOM 2652 C CA . ASP A 1 361 ? 14.461 18.672 4.234 1 71.56 361 ASP A CA 1
ATOM 2653 C C . ASP A 1 361 ? 13.695 19.609 5.176 1 71.56 361 ASP A C 1
ATOM 2655 O O . ASP A 1 361 ? 14.273 20.516 5.762 1 71.56 361 ASP A O 1
ATOM 2659 N N . THR A 1 362 ? 12.469 19.281 5.316 1 70.12 362 THR A N 1
ATOM 2660 C CA . THR A 1 362 ? 11.633 20.172 6.109 1 70.12 362 THR A CA 1
ATOM 2661 C C . THR A 1 362 ? 11.344 19.562 7.48 1 70.12 362 THR A C 1
ATOM 2663 O O . THR A 1 362 ? 11.336 20.266 8.492 1 70.12 362 THR A O 1
ATOM 2666 N N . ILE A 1 363 ? 11.164 18.312 7.574 1 75.31 363 ILE A N 1
ATOM 2667 C CA . ILE A 1 363 ? 10.695 17.719 8.828 1 75.31 363 ILE A CA 1
ATOM 2668 C C . ILE A 1 363 ? 11.875 17.094 9.57 1 75.31 363 ILE A C 1
ATOM 2670 O O . ILE A 1 363 ? 11.734 16.641 10.711 1 75.31 363 ILE A O 1
ATOM 2674 N N . GLY A 1 364 ? 13.008 17.094 8.945 1 81.31 364 GLY A N 1
ATOM 2675 C CA . GLY A 1 364 ? 14.18 16.469 9.547 1 81.31 364 GLY A CA 1
ATOM 2676 C C . GLY A 1 364 ? 14.461 15.078 9.008 1 81.31 364 GLY A C 1
ATOM 2677 O O . GLY A 1 364 ? 13.742 14.594 8.133 1 81.31 364 GLY A O 1
ATOM 2678 N N . ARG A 1 365 ? 15.508 14.477 9.594 1 87.44 365 ARG A N 1
ATOM 2679 C CA . ARG A 1 365 ? 15.984 13.203 9.062 1 87.44 365 ARG A CA 1
ATOM 2680 C C . ARG A 1 365 ? 15.555 12.039 9.953 1 87.44 365 ARG A C 1
ATOM 2682 O O . ARG A 1 365 ? 15.281 10.938 9.461 1 87.44 365 ARG A O 1
ATOM 2689 N N . ARG A 1 366 ? 15.422 12.297 11.164 1 92.81 366 ARG A N 1
ATOM 2690 C CA . ARG A 1 366 ? 15.266 11.273 12.188 1 92.81 366 ARG A CA 1
ATOM 2691 C C . ARG A 1 366 ? 13.969 10.5 12 1 92.81 366 ARG A C 1
ATOM 2693 O O . ARG A 1 366 ? 13.969 9.266 11.953 1 92.81 366 ARG A O 1
ATOM 2700 N N . ARG A 1 367 ? 12.883 11.133 11.852 1 89.38 367 ARG A N 1
ATOM 2701 C CA . ARG A 1 367 ? 11.562 10.5 11.844 1 89.38 367 ARG A CA 1
ATOM 2702 C C . ARG A 1 367 ? 11.383 9.641 10.594 1 89.38 367 ARG A C 1
ATOM 2704 O O . ARG A 1 367 ? 10.969 8.484 10.688 1 89.38 367 ARG A O 1
ATOM 2711 N N . PRO A 1 368 ? 11.688 10.195 9.398 1 89.44 368 PRO A N 1
ATOM 2712 C CA . PRO A 1 368 ? 11.508 9.352 8.211 1 89.44 368 PRO A CA 1
ATOM 2713 C C . PRO A 1 368 ? 12.352 8.078 8.266 1 89.44 368 PRO A C 1
ATOM 2715 O O . PRO A 1 368 ? 11.891 7.016 7.832 1 89.44 368 PRO A O 1
ATOM 2718 N N . ILE A 1 369 ? 13.508 8.141 8.805 1 94.31 369 ILE A N 1
ATOM 2719 C CA . ILE A 1 369 ? 14.359 6.961 8.859 1 94.31 369 ILE A CA 1
ATOM 2720 C C . ILE A 1 369 ? 13.836 5.988 9.914 1 94.31 369 ILE A C 1
ATOM 2722 O O . ILE A 1 369 ? 13.656 4.801 9.641 1 94.31 369 ILE A O 1
ATOM 2726 N N . ALA A 1 370 ? 13.57 6.52 11.07 1 95.56 370 ALA A N 1
ATOM 2727 C CA . ALA A 1 370 ? 13.141 5.672 12.172 1 95.56 370 ALA A CA 1
ATOM 2728 C C . ALA A 1 370 ? 11.812 4.988 11.867 1 95.56 370 ALA A C 1
ATOM 2730 O O . ALA A 1 370 ? 11.703 3.766 11.961 1 95.56 370 ALA A O 1
ATOM 2731 N N . TYR A 1 371 ? 10.883 5.734 11.422 1 91.75 371 TYR A N 1
ATOM 2732 C CA . TYR A 1 371 ? 9.555 5.18 11.195 1 91.75 371 TYR A CA 1
ATOM 2733 C C . TYR A 1 371 ? 9.492 4.406 9.883 1 91.75 371 TYR A C 1
ATOM 2735 O O . TYR A 1 371 ? 8.648 3.523 9.711 1 91.75 371 TYR A O 1
ATOM 2743 N N . GLY A 1 372 ? 10.383 4.754 8.961 1 94.56 372 GLY A N 1
ATOM 2744 C CA . GLY A 1 372 ? 10.523 3.904 7.785 1 94.56 372 GLY A CA 1
ATOM 2745 C C . GLY A 1 372 ? 10.992 2.5 8.117 1 94.56 372 GLY A C 1
ATOM 2746 O O . GLY A 1 372 ? 10.438 1.52 7.617 1 94.56 372 GLY A O 1
ATOM 2747 N N . LEU A 1 373 ? 11.93 2.41 9 1 97.31 373 LEU A N 1
ATOM 2748 C CA . LEU A 1 373 ? 12.461 1.112 9.398 1 97.31 373 LEU A CA 1
ATOM 2749 C C . LEU A 1 373 ? 11.453 0.338 10.234 1 97.31 373 LEU A C 1
ATOM 2751 O O . LEU A 1 373 ? 11.273 -0.867 10.039 1 97.31 373 LEU A O 1
ATOM 2755 N N . ILE A 1 374 ? 10.805 1.012 11.078 1 96.75 374 ILE A N 1
ATOM 2756 C CA . ILE A 1 374 ? 9.805 0.358 11.914 1 96.75 374 ILE A CA 1
ATOM 2757 C C . ILE A 1 374 ? 8.633 -0.098 11.055 1 96.75 374 ILE A C 1
ATOM 2759 O O . ILE A 1 374 ? 8.117 -1.205 11.227 1 96.75 374 ILE A O 1
ATOM 2763 N N . GLY A 1 375 ? 8.203 0.781 10.195 1 95.62 375 GLY A N 1
ATOM 2764 C CA . GLY A 1 375 ? 7.16 0.387 9.258 1 95.62 375 GLY A CA 1
ATOM 2765 C C . GLY A 1 375 ? 7.547 -0.8 8.398 1 95.62 375 GLY A C 1
ATOM 2766 O O . GLY A 1 375 ? 6.719 -1.669 8.117 1 95.62 375 GLY A O 1
ATOM 2767 N N . GLY A 1 376 ? 8.789 -0.795 7.945 1 97.25 376 GLY A N 1
ATOM 2768 C CA . GLY A 1 376 ? 9.281 -1.952 7.215 1 97.25 376 GLY A CA 1
ATOM 2769 C C . GLY A 1 376 ? 9.242 -3.232 8.031 1 97.25 376 GLY A C 1
ATOM 2770 O O . GLY A 1 376 ? 8.945 -4.301 7.5 1 97.25 376 GLY A O 1
ATOM 2771 N N . SER A 1 377 ? 9.57 -3.076 9.25 1 97.88 377 SER A N 1
ATOM 2772 C CA . SER A 1 377 ? 9.492 -4.219 10.148 1 97.88 377 SER A CA 1
ATOM 2773 C C . SER A 1 377 ? 8.07 -4.77 10.219 1 97.88 377 SER A C 1
ATOM 2775 O O . SER A 1 377 ? 7.867 -5.984 10.141 1 97.88 377 SER A O 1
ATOM 2777 N N . ILE A 1 378 ? 7.102 -3.949 10.305 1 96.69 378 ILE A N 1
ATOM 2778 C CA . ILE A 1 378 ? 5.699 -4.348 10.359 1 96.69 378 ILE A CA 1
ATOM 2779 C C . ILE A 1 378 ? 5.301 -5.012 9.047 1 96.69 378 ILE A C 1
ATOM 2781 O O . ILE A 1 378 ? 4.562 -6 9.039 1 96.69 378 ILE A O 1
ATOM 2785 N N . ALA A 1 379 ? 5.773 -4.48 7.973 1 97.31 379 ALA A N 1
ATOM 2786 C CA . ALA A 1 379 ? 5.477 -5.047 6.66 1 97.31 379 ALA A CA 1
ATOM 2787 C C . ALA A 1 379 ? 5.973 -6.488 6.566 1 97.31 379 ALA A C 1
ATOM 2789 O O . ALA A 1 379 ? 5.281 -7.352 6.016 1 97.31 379 ALA A O 1
ATOM 2790 N N . LEU A 1 380 ? 7.176 -6.758 7.094 1 97.88 380 LEU A N 1
ATOM 2791 C CA . LEU A 1 380 ? 7.723 -8.109 7.055 1 97.88 380 LEU A CA 1
ATOM 2792 C C . LEU A 1 380 ? 6.922 -9.047 7.953 1 97.88 380 LEU A C 1
ATOM 2794 O O . LEU A 1 380 ? 6.754 -10.227 7.633 1 97.88 380 LEU A O 1
ATOM 2798 N N . LEU A 1 381 ? 6.441 -8.516 9.031 1 97.44 381 LEU A N 1
ATOM 2799 C CA . LEU A 1 381 ? 5.609 -9.328 9.914 1 97.44 381 LEU A CA 1
ATOM 2800 C C . LEU A 1 381 ? 4.277 -9.664 9.25 1 97.44 381 LEU A C 1
ATOM 2802 O O . LEU A 1 381 ? 3.727 -10.742 9.469 1 97.44 381 LEU A O 1
ATOM 2806 N N . ILE A 1 382 ? 3.779 -8.758 8.469 1 95.69 382 ILE A N 1
ATOM 2807 C CA . ILE A 1 382 ? 2.564 -9.016 7.703 1 95.69 382 ILE A CA 1
ATOM 2808 C C . ILE A 1 382 ? 2.795 -10.188 6.75 1 95.69 382 ILE A C 1
ATOM 2810 O O . ILE A 1 382 ? 1.93 -11.055 6.605 1 95.69 382 ILE A O 1
ATOM 2814 N N . ALA A 1 383 ? 3.924 -10.227 6.152 1 96.44 383 ALA A N 1
ATOM 2815 C CA . ALA A 1 383 ? 4.246 -11.352 5.277 1 96.44 383 ALA A CA 1
ATOM 2816 C C . ALA A 1 383 ? 4.367 -12.648 6.07 1 96.44 383 ALA A C 1
ATOM 2818 O O . ALA A 1 383 ? 3.803 -13.672 5.684 1 96.44 383 ALA A O 1
ATOM 2819 N N . ALA A 1 384 ? 5.094 -12.602 7.184 1 96.5 384 ALA A N 1
ATOM 2820 C CA . ALA A 1 384 ? 5.363 -13.805 7.973 1 96.5 384 ALA A CA 1
ATOM 2821 C C . ALA A 1 384 ? 4.074 -14.391 8.539 1 96.5 384 ALA A C 1
ATOM 2823 O O . ALA A 1 384 ? 3.83 -15.594 8.414 1 96.5 384 ALA A O 1
ATOM 2824 N N . PHE A 1 385 ? 3.225 -13.57 9.039 1 94.38 385 PHE A N 1
ATOM 2825 C CA . PHE A 1 385 ? 2.039 -14.055 9.727 1 94.38 385 PHE A CA 1
ATOM 2826 C C . PHE A 1 385 ? 0.862 -14.18 8.773 1 94.38 385 PHE A C 1
ATOM 2828 O O . PHE A 1 385 ? -0.012 -15.023 8.953 1 94.38 385 PHE A O 1
ATOM 2835 N N . GLY A 1 386 ? 0.819 -13.367 7.812 1 92.62 386 GLY A N 1
ATOM 2836 C CA . GLY A 1 386 ? -0.291 -13.383 6.875 1 92.62 386 GLY A CA 1
ATOM 2837 C C . GLY A 1 386 ? -0.176 -14.492 5.84 1 92.62 386 GLY A C 1
ATOM 2838 O O . GLY A 1 386 ? -1.142 -15.211 5.586 1 92.62 386 GLY A O 1
ATOM 2839 N N . ALA A 1 387 ? 0.959 -14.578 5.273 1 92.75 387 ALA A N 1
ATOM 2840 C CA . ALA A 1 387 ? 1.159 -15.562 4.211 1 92.75 387 ALA A CA 1
ATOM 2841 C C . ALA A 1 387 ? 1.758 -16.859 4.77 1 92.75 387 ALA A C 1
ATOM 2843 O O . ALA A 1 387 ? 1.641 -17.922 4.152 1 92.75 387 ALA A O 1
ATOM 2844 N N . GLY A 1 388 ? 2.312 -16.734 5.969 1 92.38 388 GLY A N 1
ATOM 2845 C CA . GLY A 1 388 ? 3.039 -17.875 6.504 1 92.38 388 GLY A CA 1
ATOM 2846 C C . GLY A 1 388 ? 2.189 -18.766 7.391 1 92.38 388 GLY A C 1
ATOM 2847 O O . GLY A 1 388 ? 0.966 -18.625 7.434 1 92.38 388 GLY A O 1
ATOM 2848 N N . PHE A 1 389 ? 2.771 -19.766 7.852 1 90 389 PHE A N 1
ATOM 2849 C CA . PHE A 1 389 ? 2.234 -20.734 8.812 1 90 389 PHE A CA 1
ATOM 2850 C C . PHE A 1 389 ? 1.03 -21.453 8.227 1 90 389 PHE A C 1
ATOM 2852 O O . PHE A 1 389 ? 0.11 -21.828 8.961 1 90 389 PHE A O 1
ATOM 2859 N N . HIS A 1 390 ? 0.989 -21.594 6.922 1 80 390 HIS A N 1
ATOM 2860 C CA . HIS A 1 390 ? 0.001 -22.375 6.191 1 80 390 HIS A CA 1
ATOM 2861 C C . HIS A 1 390 ? -1.416 -22.031 6.637 1 80 390 HIS A C 1
ATOM 2863 O O . HIS A 1 390 ? -2.24 -22.922 6.844 1 80 390 HIS A O 1
ATOM 2869 N N . GLY A 1 391 ? -1.599 -20.719 6.969 1 75.12 391 GLY A N 1
ATOM 2870 C CA . GLY A 1 391 ? -2.947 -20.266 7.266 1 75.12 391 GLY A CA 1
ATOM 2871 C C . GLY A 1 391 ? -3.379 -20.578 8.688 1 75.12 391 GLY A C 1
ATOM 2872 O O . GLY A 1 391 ? -4.543 -20.375 9.047 1 75.12 391 GLY A O 1
ATOM 2873 N N . LYS A 1 392 ? -2.59 -20.984 9.445 1 78.12 392 LYS A N 1
ATOM 2874 C CA . LYS A 1 392 ? -2.953 -21.344 10.812 1 78.12 392 LYS A CA 1
ATOM 2875 C C . LYS A 1 392 ? -3.428 -20.125 11.602 1 78.12 392 LYS A C 1
ATOM 2877 O O . LYS A 1 392 ? -4.199 -20.266 12.555 1 78.12 392 LYS A O 1
ATOM 2882 N N . LEU A 1 393 ? -3.104 -19.031 11.148 1 75.94 393 LEU A N 1
ATOM 2883 C CA . LEU A 1 393 ? -3.457 -17.828 11.891 1 75.94 393 LEU A CA 1
ATOM 2884 C C . LEU A 1 393 ? -4.703 -17.172 11.305 1 75.94 393 LEU A C 1
ATOM 2886 O O . LEU A 1 393 ? -5.207 -16.188 11.844 1 75.94 393 LEU A O 1
ATOM 2890 N N . SER A 1 394 ? -5.188 -17.688 10.297 1 69.81 394 SER A N 1
ATOM 2891 C CA . SER A 1 394 ? -6.406 -17.156 9.695 1 69.81 394 SER A CA 1
ATOM 2892 C C . SER A 1 394 ? -7.645 -17.609 10.461 1 69.81 394 SER A C 1
ATOM 2894 O O . SER A 1 394 ? -7.68 -18.734 10.984 1 69.81 394 SER A O 1
ATOM 2896 N N . ILE A 1 395 ? -8.523 -16.688 10.531 1 63.91 395 ILE A N 1
ATOM 2897 C CA . ILE A 1 395 ? -9.758 -17.016 11.234 1 63.91 395 ILE A CA 1
ATOM 2898 C C . ILE A 1 395 ? -10.695 -17.797 10.297 1 63.91 395 ILE A C 1
ATOM 2900 O O . ILE A 1 395 ? -11.078 -17.281 9.242 1 63.91 395 ILE A O 1
ATOM 2904 N N . GLY A 1 396 ? -10.984 -18.984 10.711 1 68 396 GLY A N 1
ATOM 2905 C CA . GLY A 1 396 ? -11.922 -19.812 9.961 1 68 396 GLY A CA 1
ATOM 2906 C C . GLY A 1 396 ? -11.242 -20.719 8.961 1 68 396 GLY A C 1
ATOM 2907 O O . GLY A 1 396 ? -10.062 -20.547 8.641 1 68 396 GLY A O 1
ATOM 2908 N N . LYS A 1 397 ? -11.984 -21.688 8.477 1 67.62 397 LYS A N 1
ATOM 2909 C CA . LYS A 1 397 ? -11.461 -22.656 7.516 1 67.62 397 LYS A CA 1
ATOM 2910 C C . LYS A 1 397 ? -11.352 -22.047 6.121 1 67.62 397 LYS A C 1
ATOM 2912 O O . LYS A 1 397 ? -12.211 -21.266 5.711 1 67.62 397 LYS A O 1
ATOM 2917 N N . THR A 1 398 ? -10.234 -22.266 5.512 1 75 398 THR A N 1
ATOM 2918 C CA . THR A 1 398 ? -10 -21.734 4.176 1 75 398 THR A CA 1
ATOM 2919 C C . THR A 1 398 ? -9.695 -22.859 3.191 1 75 398 THR A C 1
ATOM 2921 O O . THR A 1 398 ? -8.93 -23.766 3.502 1 75 398 THR A O 1
ATOM 2924 N N . GLY A 1 399 ? -10.438 -22.859 2.115 1 79.12 399 GLY A N 1
ATOM 2925 C CA . GLY A 1 399 ? -10.07 -23.781 1.05 1 79.12 399 GLY A CA 1
ATOM 2926 C C . GLY A 1 399 ? -8.688 -23.516 0.49 1 79.12 399 GLY A C 1
ATOM 2927 O O . GLY A 1 399 ? -8.094 -22.469 0.746 1 79.12 399 GLY A O 1
ATOM 2928 N N . GLU A 1 400 ? -8.125 -24.5 -0.187 1 79.62 400 GLU A N 1
ATOM 2929 C CA . GLU A 1 400 ? -6.77 -24.406 -0.713 1 79.62 400 GLU A CA 1
ATOM 2930 C C . GLU A 1 400 ? -6.621 -23.234 -1.675 1 79.62 400 GLU A C 1
ATOM 2932 O O . GLU A 1 400 ? -5.633 -22.5 -1.621 1 79.62 400 GLU A O 1
ATOM 2937 N N . SER A 1 401 ? -7.605 -23.078 -2.525 1 82.5 401 SER A N 1
ATOM 2938 C CA . SER A 1 401 ? -7.539 -22 -3.508 1 82.5 401 SER A CA 1
ATOM 2939 C C . SER A 1 401 ? -7.645 -20.625 -2.838 1 82.5 401 SER A C 1
ATOM 2941 O O . SER A 1 401 ? -6.949 -19.688 -3.219 1 82.5 401 SER A O 1
ATOM 2943 N N . GLU A 1 402 ? -8.508 -20.547 -1.88 1 85.44 402 GLU A N 1
ATOM 2944 C CA . GLU A 1 402 ? -8.664 -19.297 -1.148 1 85.44 402 GLU A CA 1
ATOM 2945 C C . GLU A 1 402 ? -7.418 -18.969 -0.333 1 85.44 402 GLU A C 1
ATOM 2947 O O . GLU A 1 402 ? -7.031 -17.812 -0.225 1 85.44 402 GLU A O 1
ATOM 2952 N N . LEU A 1 403 ? -6.848 -20.016 0.215 1 87.38 403 LEU A N 1
ATOM 2953 C CA . LEU A 1 403 ? -5.633 -19.812 0.993 1 87.38 403 LEU A CA 1
ATOM 2954 C C . LEU A 1 403 ? -4.535 -19.188 0.132 1 87.38 403 LEU A C 1
ATOM 2956 O O . LEU A 1 403 ? -3.879 -18.234 0.548 1 87.38 403 LEU A O 1
ATOM 2960 N N . LYS A 1 404 ? -4.348 -19.703 -1.058 1 88.88 404 LYS A N 1
ATOM 2961 C CA . LYS A 1 404 ? -3.318 -19.203 -1.959 1 88.88 404 LYS A CA 1
ATOM 2962 C C . LYS A 1 404 ? -3.598 -17.75 -2.354 1 88.88 404 LYS A C 1
ATOM 2964 O O . LYS A 1 404 ? -2.686 -16.922 -2.381 1 88.88 404 LYS A O 1
ATOM 2969 N N . SER A 1 405 ? -4.805 -17.516 -2.656 1 90.81 405 SER A N 1
ATOM 2970 C CA . SER A 1 405 ? -5.184 -16.156 -3.021 1 90.81 405 SER A CA 1
ATOM 2971 C C . SER A 1 405 ? -4.949 -15.195 -1.865 1 90.81 405 SER A C 1
ATOM 2973 O O . SER A 1 405 ? -4.48 -14.07 -2.072 1 90.81 405 SER A O 1
ATOM 2975 N N . MET A 1 406 ? -5.277 -15.656 -0.664 1 91.5 406 MET A N 1
ATOM 2976 C CA . MET A 1 406 ? -5.07 -14.82 0.517 1 91.5 406 MET A CA 1
ATOM 2977 C C . MET A 1 406 ? -3.584 -14.609 0.78 1 91.5 406 MET A C 1
ATOM 2979 O O . MET A 1 406 ? -3.172 -13.523 1.195 1 91.5 406 MET A O 1
ATOM 2983 N N . GLN A 1 407 ? -2.842 -15.633 0.597 1 93.5 407 GLN A N 1
ATOM 2984 C CA . GLN A 1 407 ? -1.398 -15.508 0.771 1 93.5 407 GLN A CA 1
ATOM 2985 C C . GLN A 1 407 ? -0.82 -14.461 -0.177 1 93.5 407 GLN A C 1
ATOM 2987 O O . GLN A 1 407 ? -0.008 -13.625 0.23 1 93.5 407 GLN A O 1
ATOM 2992 N N . LEU A 1 408 ? -1.236 -14.508 -1.45 1 95.19 408 LEU A N 1
ATOM 2993 C CA . LEU A 1 408 ? -0.795 -13.508 -2.416 1 95.19 408 LEU A CA 1
ATOM 2994 C C . LEU A 1 408 ? -1.237 -12.109 -1.991 1 95.19 408 LEU A C 1
ATOM 2996 O O . LEU A 1 408 ? -0.481 -11.148 -2.133 1 95.19 408 LEU A O 1
ATOM 3000 N N . ALA A 1 409 ? -2.434 -12 -1.507 1 94.75 409 ALA A N 1
ATOM 3001 C CA . ALA A 1 409 ? -2.951 -10.703 -1.077 1 94.75 409 ALA A CA 1
ATOM 3002 C C . ALA A 1 409 ? -2.137 -10.148 0.085 1 94.75 409 ALA A C 1
ATOM 3004 O O . ALA A 1 409 ? -1.814 -8.953 0.109 1 94.75 409 ALA A O 1
ATOM 3005 N N . TYR A 1 410 ? -1.792 -10.969 1.046 1 94.88 410 TYR A N 1
ATOM 3006 C CA . TYR A 1 410 ? -0.979 -10.539 2.178 1 94.88 410 TYR A CA 1
ATOM 3007 C C . TYR A 1 410 ? 0.423 -10.148 1.725 1 94.88 410 TYR A C 1
ATOM 3009 O O . TYR A 1 410 ? 1.001 -9.188 2.236 1 94.88 410 TYR A O 1
ATOM 3017 N N . LEU A 1 411 ? 0.961 -10.922 0.812 1 96.75 411 LEU A N 1
ATOM 3018 C CA . LEU A 1 411 ? 2.279 -10.586 0.281 1 96.75 411 LEU A CA 1
ATOM 3019 C C . LEU A 1 411 ? 2.238 -9.266 -0.483 1 96.75 411 LEU A C 1
ATOM 3021 O O . LEU A 1 411 ? 3.191 -8.484 -0.431 1 96.75 411 LEU A O 1
ATOM 3025 N N . THR A 1 412 ? 1.14 -9.039 -1.204 1 96.12 412 THR A N 1
ATOM 3026 C CA . THR A 1 412 ? 0.972 -7.777 -1.915 1 96.12 412 THR A CA 1
ATOM 3027 C C . THR A 1 412 ? 0.89 -6.613 -0.934 1 96.12 412 THR A C 1
ATOM 3029 O O . THR A 1 412 ? 1.548 -5.586 -1.122 1 96.12 412 THR A O 1
ATOM 3032 N N . LEU A 1 413 ? 0.125 -6.77 0.117 1 96.06 413 LEU A N 1
ATOM 3033 C CA . LEU A 1 413 ? 0.036 -5.75 1.156 1 96.06 413 LEU A CA 1
ATOM 3034 C C . LEU A 1 413 ? 1.399 -5.5 1.791 1 96.06 413 LEU A C 1
ATOM 3036 O O . LEU A 1 413 ? 1.794 -4.352 1.991 1 96.06 413 LEU A O 1
ATOM 3040 N N . SER A 1 414 ? 2.043 -6.59 2.131 1 96.94 414 SER A N 1
ATOM 3041 C CA . SER A 1 414 ? 3.365 -6.504 2.742 1 96.94 414 SER A CA 1
ATOM 3042 C C . SER A 1 414 ? 4.352 -5.785 1.829 1 96.94 414 SER A C 1
ATOM 3044 O O . SER A 1 414 ? 5.039 -4.855 2.26 1 96.94 414 SER A O 1
ATOM 3046 N N . SER A 1 415 ? 4.391 -6.168 0.573 1 97.25 415 SER A N 1
ATOM 3047 C CA . SER A 1 415 ? 5.348 -5.609 -0.379 1 97.25 415 SER A CA 1
ATOM 3048 C C . SER A 1 415 ? 5.051 -4.141 -0.663 1 97.25 415 SER A C 1
ATOM 3050 O O . SER A 1 415 ? 5.973 -3.332 -0.804 1 97.25 415 SER A O 1
ATOM 3052 N N . THR A 1 416 ? 3.791 -3.82 -0.792 1 95.94 416 THR A N 1
ATOM 3053 C CA . THR A 1 416 ? 3.406 -2.43 -1.009 1 95.94 416 THR A CA 1
ATOM 3054 C C . THR A 1 416 ? 3.814 -1.564 0.18 1 95.94 416 THR A C 1
ATOM 3056 O O . THR A 1 416 ? 4.402 -0.496 0.004 1 95.94 416 THR A O 1
ATOM 3059 N N . THR A 1 417 ? 3.539 -2.049 1.362 1 95.94 417 THR A N 1
ATOM 3060 C CA . THR A 1 417 ? 3.875 -1.32 2.58 1 95.94 417 THR A CA 1
ATOM 3061 C C . THR A 1 417 ? 5.391 -1.229 2.756 1 95.94 417 THR A C 1
ATOM 3063 O O . THR A 1 417 ? 5.914 -0.171 3.105 1 95.94 417 THR A O 1
ATOM 3066 N N . LEU A 1 418 ? 6.051 -2.316 2.516 1 96.56 418 LEU A N 1
ATOM 3067 C CA . LEU A 1 418 ? 7.504 -2.355 2.617 1 96.56 418 LEU A CA 1
ATOM 3068 C C . LEU A 1 418 ? 8.148 -1.373 1.644 1 96.56 418 LEU A C 1
ATOM 3070 O O . LEU A 1 418 ? 9.109 -0.685 1.992 1 96.56 418 LEU A O 1
ATOM 3074 N N . GLY A 1 419 ? 7.637 -1.341 0.424 1 95.75 419 GLY A N 1
ATOM 3075 C CA . GLY A 1 419 ? 8.148 -0.413 -0.572 1 95.75 419 GLY A CA 1
ATOM 3076 C C . GLY A 1 419 ? 8 1.041 -0.164 1 95.75 419 GLY A C 1
ATOM 3077 O O . GLY A 1 419 ? 8.945 1.821 -0.275 1 95.75 419 GLY A O 1
ATOM 3078 N N . VAL A 1 420 ? 6.875 1.394 0.35 1 93.31 420 VAL A N 1
ATOM 3079 C CA . VAL A 1 420 ? 6.617 2.764 0.784 1 93.31 420 VAL A CA 1
ATOM 3080 C C . VAL A 1 420 ? 7.57 3.133 1.92 1 93.31 420 VAL A C 1
ATOM 3082 O O . VAL A 1 420 ? 8.18 4.203 1.901 1 93.31 420 VAL A O 1
ATOM 3085 N N . CYS A 1 421 ? 7.684 2.252 2.857 1 94.69 421 CYS A N 1
ATOM 3086 C CA . CYS A 1 421 ? 8.516 2.518 4.023 1 94.69 421 CYS A CA 1
ATOM 3087 C C . CYS A 1 421 ? 9.984 2.617 3.637 1 94.69 421 CYS A C 1
ATOM 3089 O O . CYS A 1 421 ? 10.711 3.473 4.148 1 94.69 421 CYS A O 1
ATOM 3091 N N . THR A 1 422 ? 10.406 1.743 2.777 1 94.81 422 THR A N 1
ATOM 3092 C CA . THR A 1 422 ? 11.789 1.774 2.316 1 94.81 422 THR A CA 1
ATOM 3093 C C . THR A 1 422 ? 12.062 3.041 1.51 1 94.81 422 THR A C 1
ATOM 3095 O O . THR A 1 422 ? 13.141 3.627 1.611 1 94.81 422 THR A O 1
ATOM 3098 N N . GLY A 1 423 ? 11.148 3.412 0.708 1 92.06 423 GLY A N 1
ATOM 3099 C CA . GLY A 1 423 ? 11.297 4.641 -0.054 1 92.06 423 GLY A CA 1
ATOM 3100 C C . GLY A 1 423 ? 11.391 5.879 0.82 1 92.06 423 GLY A C 1
ATOM 3101 O O . GLY A 1 423 ? 12.047 6.855 0.45 1 92.06 423 GLY A O 1
ATOM 3102 N N . MET A 1 424 ? 10.766 5.84 1.943 1 89.62 424 MET A N 1
ATOM 3103 C CA . MET A 1 424 ? 10.805 6.953 2.887 1 89.62 424 MET A CA 1
ATOM 3104 C C . MET A 1 424 ? 12.18 7.051 3.551 1 89.62 424 MET A C 1
ATOM 3106 O O . MET A 1 424 ? 12.617 8.141 3.916 1 89.62 424 MET A O 1
ATOM 3110 N N . THR A 1 425 ? 12.844 5.984 3.66 1 91.38 425 THR A N 1
ATOM 3111 C CA . THR A 1 425 ? 14.094 5.898 4.398 1 91.38 425 THR A CA 1
ATOM 3112 C C . THR A 1 425 ? 15.289 6.117 3.471 1 91.38 425 THR A C 1
ATOM 3114 O O . THR A 1 425 ? 16.203 6.867 3.803 1 91.38 425 THR A O 1
ATOM 3117 N N . TYR A 1 426 ? 15.227 5.664 2.342 1 88.62 426 TYR A N 1
ATOM 3118 C CA . TYR A 1 426 ? 16.359 5.422 1.47 1 88.62 426 TYR A CA 1
ATOM 3119 C C . TYR A 1 426 ? 17.016 6.73 1.036 1 88.62 426 TYR A C 1
ATOM 3121 O O . TYR A 1 426 ? 18.203 6.934 1.237 1 88.62 426 TYR A O 1
ATOM 3129 N N . PRO A 1 427 ? 16.297 7.727 0.533 1 80.62 427 PRO A N 1
ATOM 3130 C CA . PRO A 1 427 ? 16.953 8.969 0.105 1 80.62 427 PRO A CA 1
ATOM 3131 C C . PRO A 1 427 ? 17.391 9.836 1.278 1 80.62 427 PRO A C 1
ATOM 3133 O O . PRO A 1 427 ? 18.281 10.68 1.127 1 80.62 427 PRO A O 1
ATOM 3136 N N . VAL A 1 428 ? 16.859 9.617 2.383 1 85.62 428 VAL A N 1
ATOM 3137 C CA . VAL A 1 428 ? 17.094 10.445 3.559 1 85.62 428 VAL A CA 1
ATOM 3138 C C . VAL A 1 428 ? 18.422 10.047 4.203 1 85.62 428 VAL A C 1
ATOM 3140 O O . VAL A 1 428 ? 19.062 10.852 4.883 1 85.62 428 VAL A O 1
ATOM 3143 N N . LEU A 1 429 ? 18.844 8.844 3.916 1 88.75 429 LEU A N 1
ATOM 3144 C CA . LEU A 1 429 ? 20.062 8.312 4.523 1 88.75 429 LEU A CA 1
ATOM 3145 C C . LEU A 1 429 ? 21.281 9.117 4.09 1 88.75 429 LEU A C 1
ATOM 3147 O O . LEU A 1 429 ? 22.141 9.453 4.91 1 88.75 429 LEU A O 1
ATOM 3151 N N . ALA A 1 430 ? 21.344 9.453 2.881 1 79.94 430 ALA A N 1
ATOM 3152 C CA . ALA A 1 430 ? 22.469 10.234 2.371 1 79.94 430 ALA A CA 1
ATOM 3153 C C . ALA A 1 430 ? 22.5 11.617 3.014 1 79.94 430 ALA A C 1
ATOM 3155 O O . ALA A 1 430 ? 23.578 12.094 3.406 1 79.94 430 ALA A O 1
ATOM 3156 N N . ALA A 1 431 ? 21.359 12.18 3.078 1 77.69 431 ALA A N 1
ATOM 3157 C CA . ALA A 1 431 ? 21.281 13.508 3.68 1 77.69 431 ALA A CA 1
ATOM 3158 C C . ALA A 1 431 ? 21.641 13.461 5.16 1 77.69 431 ALA A C 1
ATOM 3160 O O . ALA A 1 431 ? 22.344 14.344 5.664 1 77.69 431 ALA A O 1
ATOM 3161 N N . ALA A 1 432 ? 21.156 12.508 5.812 1 86.62 432 ALA A N 1
ATOM 3162 C CA . ALA A 1 432 ? 21.438 12.359 7.242 1 86.62 432 ALA A CA 1
ATOM 3163 C C . ALA A 1 432 ? 22.922 12.164 7.492 1 86.62 432 ALA A C 1
ATOM 3165 O O . ALA A 1 432 ? 23.453 12.641 8.492 1 86.62 432 ALA A O 1
ATOM 3166 N N . ALA A 1 433 ? 23.594 11.523 6.641 1 86.06 433 ALA A N 1
ATOM 3167 C CA . ALA A 1 433 ? 25.031 11.297 6.754 1 86.06 433 ALA A CA 1
ATOM 3168 C C . ALA A 1 433 ? 25.812 12.594 6.586 1 86.06 433 ALA A C 1
ATOM 3170 O O . ALA A 1 433 ? 26.688 12.906 7.395 1 86.06 433 ALA A O 1
ATOM 3171 N N . VAL A 1 434 ? 25.453 13.312 5.645 1 77.38 434 VAL A N 1
ATOM 3172 C CA . VAL A 1 434 ? 26.188 14.531 5.309 1 77.38 434 VAL A CA 1
ATOM 3173 C C . VAL A 1 434 ? 25.938 15.586 6.383 1 77.38 434 VAL A C 1
ATOM 3175 O O . VAL A 1 434 ? 26.828 16.375 6.695 1 77.38 434 VAL A O 1
ATOM 3178 N N . ASP A 1 435 ? 24.781 15.57 6.922 1 82.31 435 ASP A N 1
ATOM 3179 C CA . ASP A 1 435 ? 24.438 16.531 7.969 1 82.31 435 ASP A CA 1
ATOM 3180 C C . ASP A 1 435 ? 25.391 16.406 9.156 1 82.31 435 ASP A C 1
ATOM 3182 O O . ASP A 1 435 ? 25.609 17.375 9.883 1 82.31 435 ASP A O 1
ATOM 3186 N N . HIS A 1 436 ? 26.047 15.328 9.344 1 87.69 436 HIS A N 1
ATOM 3187 C CA . HIS A 1 436 ? 26.906 15.125 10.492 1 87.69 436 HIS A CA 1
ATOM 3188 C C . HIS A 1 436 ? 28.359 14.945 10.07 1 87.69 436 HIS A C 1
ATOM 3190 O O . HIS A 1 436 ? 29.188 14.461 10.844 1 87.69 436 HIS A O 1
ATOM 3196 N N . ALA A 1 437 ? 28.578 15.266 8.82 1 83.12 437 ALA A N 1
ATOM 3197 C CA . ALA A 1 437 ? 29.969 15.328 8.391 1 83.12 437 ALA A CA 1
ATOM 3198 C C . ALA A 1 437 ? 30.703 16.469 9.07 1 83.12 437 ALA A C 1
ATOM 3200 O O . ALA A 1 437 ? 30.125 17.516 9.352 1 83.12 437 ALA A O 1
ATOM 3201 N N . PRO A 1 438 ? 31.953 16.281 9.328 1 83.44 438 PRO A N 1
ATOM 3202 C CA . PRO A 1 438 ? 32.719 17.344 10.008 1 83.44 438 PRO A CA 1
ATOM 3203 C C . PRO A 1 438 ? 32.688 18.656 9.234 1 83.44 438 PRO A C 1
ATOM 3205 O O . PRO A 1 438 ? 32.531 19.719 9.828 1 83.44 438 PRO A O 1
ATOM 3208 N N . ASP A 1 439 ? 32.938 18.625 8.039 1 76.62 439 ASP A N 1
ATOM 3209 C CA . ASP A 1 439 ? 32.844 19.781 7.152 1 76.62 439 ASP A CA 1
ATOM 3210 C C . ASP A 1 439 ? 32.562 19.359 5.711 1 76.62 439 ASP A C 1
ATOM 3212 O O . ASP A 1 439 ? 32.406 18.172 5.43 1 76.62 439 ASP A O 1
ATOM 3216 N N . ALA A 1 440 ? 32.375 20.344 4.883 1 68.12 440 ALA A N 1
ATOM 3217 C CA . ALA A 1 440 ? 31.984 20.109 3.498 1 68.12 440 ALA A CA 1
ATOM 3218 C C . ALA A 1 440 ? 33 19.234 2.773 1 68.12 440 ALA A C 1
ATOM 3220 O O . ALA A 1 440 ? 32.656 18.5 1.848 1 68.12 440 ALA A O 1
ATOM 3221 N N . ARG A 1 441 ? 34.188 19.281 3.307 1 65.81 441 ARG A N 1
ATOM 3222 C CA . ARG A 1 441 ? 35.25 18.531 2.68 1 65.81 441 ARG A CA 1
ATOM 3223 C C . ARG A 1 441 ? 35.094 17.031 2.959 1 65.81 441 ARG A C 1
ATOM 3225 O O . ARG A 1 441 ? 35.719 16.203 2.287 1 65.81 441 ARG A O 1
ATOM 3232 N N . HIS A 1 442 ? 34.344 16.672 3.855 1 78 442 HIS A N 1
ATOM 3233 C CA . HIS A 1 442 ? 34.188 15.273 4.273 1 78 442 HIS A CA 1
ATOM 3234 C C . HIS A 1 442 ? 32.812 14.719 3.824 1 78 442 HIS A C 1
ATOM 3236 O O . HIS A 1 442 ? 32.438 13.617 4.219 1 78 442 HIS A O 1
ATOM 3242 N N . TYR A 1 443 ? 32.188 15.406 2.959 1 73.5 443 TYR A N 1
ATOM 3243 C CA . TYR A 1 443 ? 30.875 14.961 2.494 1 73.5 443 TYR A CA 1
ATOM 3244 C C . TYR A 1 443 ? 30.984 13.68 1.679 1 73.5 443 TYR A C 1
ATOM 3246 O O . TYR A 1 443 ? 30.312 12.688 1.955 1 73.5 443 TYR A O 1
ATOM 3254 N N . ALA A 1 444 ? 31.922 13.719 0.792 1 71.06 444 ALA A N 1
ATOM 3255 C CA . ALA A 1 444 ? 32.062 12.594 -0.128 1 71.06 444 ALA A CA 1
ATOM 3256 C C . ALA A 1 444 ? 32.5 11.328 0.612 1 71.06 444 ALA A C 1
ATOM 3258 O O . ALA A 1 444 ? 31.969 10.242 0.353 1 71.06 444 ALA A O 1
ATOM 3259 N N . SER A 1 445 ? 33.438 11.516 1.439 1 77.81 445 SER A N 1
ATOM 3260 C CA . SER A 1 445 ? 33.969 10.359 2.176 1 77.81 445 SER A CA 1
ATOM 3261 C C . SER A 1 445 ? 32.906 9.812 3.131 1 77.81 445 SER A C 1
ATOM 3263 O O . SER A 1 445 ? 32.75 8.594 3.273 1 77.81 445 SER A O 1
ATOM 3265 N N . THR A 1 446 ? 32.156 10.664 3.756 1 82.69 446 THR A N 1
ATOM 3266 C CA . THR A 1 446 ? 31.109 10.234 4.66 1 82.69 446 THR A CA 1
ATOM 3267 C C . THR A 1 446 ? 30 9.5 3.898 1 82.69 446 THR A C 1
ATOM 3269 O O . THR A 1 446 ? 29.547 8.445 4.336 1 82.69 446 THR A O 1
ATOM 3272 N N . LEU A 1 447 ? 29.672 10.031 2.77 1 80.69 447 LEU A N 1
ATOM 3273 C CA . LEU A 1 447 ? 28.641 9.414 1.94 1 80.69 447 LEU A CA 1
ATOM 3274 C C . LEU A 1 447 ? 29.109 8.055 1.42 1 80.69 447 LEU A C 1
ATOM 3276 O O . LEU A 1 447 ? 28.328 7.105 1.363 1 80.69 447 LEU A O 1
ATOM 3280 N N . GLY A 1 448 ? 30.297 8.047 1.044 1 79.5 448 GLY A N 1
ATOM 3281 C CA . GLY A 1 448 ? 30.859 6.793 0.564 1 79.5 448 GLY A CA 1
ATOM 3282 C C . GLY A 1 448 ? 30.797 5.68 1.594 1 79.5 448 GLY A C 1
ATOM 3283 O O . GLY A 1 448 ? 30.453 4.539 1.263 1 79.5 448 GLY A O 1
ATOM 3284 N N . VAL A 1 449 ? 31.078 6.016 2.744 1 86.06 449 VAL A N 1
ATOM 3285 C CA . VAL A 1 449 ? 31.078 5.023 3.814 1 86.06 449 VAL A CA 1
ATOM 3286 C C . VAL A 1 449 ? 29.641 4.559 4.074 1 86.06 449 VAL A C 1
ATOM 3288 O O . VAL A 1 449 ? 29.406 3.361 4.246 1 86.06 449 VAL A O 1
ATOM 3291 N N . VAL A 1 450 ? 28.75 5.469 4.086 1 88.62 450 VAL A N 1
ATOM 3292 C CA . VAL A 1 450 ? 27.359 5.109 4.332 1 88.62 450 VAL A CA 1
ATOM 3293 C C . VAL A 1 450 ? 26.844 4.23 3.191 1 88.62 450 VAL A C 1
ATOM 3295 O O . VAL A 1 450 ? 26.125 3.26 3.426 1 88.62 450 VAL A O 1
ATOM 3298 N N . ARG A 1 451 ? 27.156 4.504 2.033 1 86.44 451 ARG A N 1
ATOM 3299 C CA . ARG A 1 451 ? 26.719 3.715 0.883 1 86.44 451 ARG A CA 1
ATOM 3300 C C . ARG A 1 451 ? 27.375 2.336 0.892 1 86.44 451 ARG A C 1
ATOM 3302 O O . ARG A 1 451 ? 26.781 1.355 0.45 1 86.44 451 ARG A O 1
ATOM 3309 N N . PHE A 1 452 ? 28.594 2.336 1.328 1 88.12 452 PHE A N 1
ATOM 3310 C CA . PHE A 1 452 ? 29.266 1.051 1.498 1 88.12 452 PHE A CA 1
ATOM 3311 C C . PHE A 1 452 ? 28.453 0.138 2.412 1 88.12 452 PHE A C 1
ATOM 3313 O O . PHE A 1 452 ? 28.172 -1.008 2.059 1 88.12 452 PHE A O 1
ATOM 3320 N N . TRP A 1 453 ? 28.109 0.654 3.527 1 92.19 453 TRP A N 1
ATOM 3321 C CA . TRP A 1 453 ? 27.328 -0.131 4.484 1 92.19 453 TRP A CA 1
ATOM 3322 C C . TRP A 1 453 ? 25.953 -0.467 3.924 1 92.19 453 TRP A C 1
ATOM 3324 O O . TRP A 1 453 ? 25.438 -1.569 4.137 1 92.19 453 TRP A O 1
ATOM 3334 N N . ARG A 1 454 ? 25.359 0.454 3.27 1 93.62 454 ARG A N 1
ATOM 3335 C CA . ARG A 1 454 ? 24.047 0.237 2.676 1 93.62 454 ARG A CA 1
ATOM 3336 C C . ARG A 1 454 ? 24.062 -0.951 1.72 1 93.62 454 ARG A C 1
ATOM 3338 O O . ARG A 1 454 ? 23.25 -1.874 1.852 1 93.62 454 ARG A O 1
ATOM 3345 N N . ASP A 1 455 ? 24.984 -1.002 0.842 1 92.75 455 ASP A N 1
ATOM 3346 C CA . ASP A 1 455 ? 25.016 -2.033 -0.19 1 92.75 455 ASP A CA 1
ATOM 3347 C C . ASP A 1 455 ? 25.547 -3.354 0.372 1 92.75 455 ASP A C 1
ATOM 3349 O O . ASP A 1 455 ? 25.219 -4.426 -0.146 1 92.75 455 ASP A O 1
ATOM 3353 N N . LEU A 1 456 ? 26.328 -3.252 1.438 1 92.5 456 LEU A N 1
ATOM 3354 C CA . LEU A 1 456 ? 26.766 -4.477 2.105 1 92.5 456 LEU A CA 1
ATOM 3355 C C . LEU A 1 456 ? 25.562 -5.223 2.691 1 92.5 456 LEU A C 1
ATOM 3357 O O . LEU A 1 456 ? 25.625 -6.43 2.92 1 92.5 456 LEU A O 1
ATOM 3361 N N . GLY A 1 457 ? 24.547 -4.516 2.9 1 95.44 457 GLY A N 1
ATOM 3362 C CA . GLY A 1 457 ? 23.344 -5.125 3.441 1 95.44 457 GLY A CA 1
ATOM 3363 C C . GLY A 1 457 ? 22.828 -6.266 2.59 1 95.44 457 GLY A C 1
ATOM 3364 O O . GLY A 1 457 ? 22.203 -7.203 3.105 1 95.44 457 GLY A O 1
ATOM 3365 N N . TYR A 1 458 ? 23.062 -6.234 1.313 1 94.81 458 TYR A N 1
ATOM 3366 C CA . TYR A 1 458 ? 22.594 -7.277 0.414 1 94.81 458 TYR A CA 1
ATOM 3367 C C . TYR A 1 458 ? 23.203 -8.625 0.778 1 94.81 458 TYR A C 1
ATOM 3369 O O . TYR A 1 458 ? 22.609 -9.68 0.503 1 94.81 458 TYR A O 1
ATOM 3377 N N . VAL A 1 459 ? 24.375 -8.602 1.366 1 94.75 459 VAL A N 1
ATOM 3378 C CA . VAL A 1 459 ? 25.094 -9.828 1.691 1 94.75 459 VAL A CA 1
ATOM 3379 C C . VAL A 1 459 ? 24.281 -10.664 2.676 1 94.75 459 VAL A C 1
ATOM 3381 O O . VAL A 1 459 ? 24.328 -11.898 2.643 1 94.75 459 VAL A O 1
ATOM 3384 N N . MET A 1 460 ? 23.531 -10.047 3.412 1 95.56 460 MET A N 1
ATOM 3385 C CA . MET A 1 460 ? 22.781 -10.711 4.469 1 95.56 460 MET A CA 1
ATOM 3386 C C . MET A 1 460 ? 21.641 -11.539 3.889 1 95.56 460 MET A C 1
ATOM 3388 O O . MET A 1 460 ? 21.031 -12.352 4.59 1 95.56 460 MET A O 1
ATOM 3392 N N . GLY A 1 461 ? 21.453 -11.414 2.631 1 95 461 GLY A N 1
ATOM 3393 C CA . GLY A 1 461 ? 20.438 -12.227 1.975 1 95 461 GLY A CA 1
ATOM 3394 C C . GLY A 1 461 ? 20.719 -13.719 2.068 1 95 461 GLY A C 1
ATOM 3395 O O . GLY A 1 461 ? 19.781 -14.523 2.141 1 95 461 GLY A O 1
ATOM 3396 N N . VAL A 1 462 ? 21.969 -14.102 2.092 1 94.69 462 VAL A N 1
ATOM 3397 C CA . VAL A 1 462 ? 22.328 -15.516 2.068 1 94.69 462 VAL A CA 1
ATOM 3398 C C . VAL A 1 462 ? 22.25 -16.094 3.48 1 94.69 462 VAL A C 1
ATOM 3400 O O . VAL A 1 462 ? 21.594 -17.109 3.705 1 94.69 462 VAL A O 1
ATOM 3403 N N . PRO A 1 463 ? 22.812 -15.414 4.449 1 96.19 463 PRO A N 1
ATOM 3404 C CA . PRO A 1 463 ? 22.688 -15.969 5.801 1 96.19 463 PRO A CA 1
ATOM 3405 C C . PRO A 1 463 ? 21.234 -16.078 6.266 1 96.19 463 PRO A C 1
ATOM 3407 O O . PRO A 1 463 ? 20.875 -17.031 6.941 1 96.19 463 PRO A O 1
ATOM 3410 N N . ILE A 1 464 ? 20.438 -15.164 5.945 1 96.75 464 ILE A N 1
ATOM 3411 C CA . ILE A 1 464 ? 19.047 -15.211 6.395 1 96.75 464 ILE A CA 1
ATOM 3412 C C . ILE A 1 464 ? 18.297 -16.312 5.648 1 96.75 464 ILE A C 1
ATOM 3414 O O . ILE A 1 464 ? 17.406 -16.953 6.207 1 96.75 464 ILE A O 1
ATOM 3418 N N . ALA A 1 465 ? 18.656 -16.516 4.414 1 96.38 465 ALA A N 1
ATOM 3419 C CA . ALA A 1 465 ? 18.078 -17.641 3.67 1 96.38 465 ALA A CA 1
ATOM 3420 C C . ALA A 1 465 ? 18.5 -18.969 4.289 1 96.38 465 ALA A C 1
ATOM 3422 O O . ALA A 1 465 ? 17.719 -19.938 4.281 1 96.38 465 ALA A O 1
ATOM 3423 N N . ALA A 1 466 ? 19.688 -19.016 4.793 1 96 466 ALA A N 1
ATOM 3424 C CA . ALA A 1 466 ? 20.141 -20.219 5.48 1 96 466 ALA A CA 1
ATOM 3425 C C . ALA A 1 466 ? 19.328 -20.469 6.746 1 96 466 ALA A C 1
ATOM 3427 O O . ALA A 1 466 ? 19.078 -21.625 7.109 1 96 466 ALA A O 1
ATOM 3428 N N . VAL A 1 467 ? 18.953 -19.453 7.398 1 96.44 467 VAL A N 1
ATOM 3429 C CA . VAL A 1 467 ? 18.078 -19.578 8.555 1 96.44 467 VAL A CA 1
ATOM 3430 C C . VAL A 1 467 ? 16.719 -20.141 8.117 1 96.44 467 VAL A C 1
ATOM 3432 O O . VAL A 1 467 ? 16.141 -20.984 8.797 1 96.44 467 VAL A O 1
ATOM 3435 N N . ALA A 1 468 ? 16.266 -19.672 7.008 1 96.12 468 ALA A N 1
ATOM 3436 C CA . ALA A 1 468 ? 15.008 -20.188 6.477 1 96.12 468 ALA A CA 1
ATOM 3437 C C . ALA A 1 468 ? 15.117 -21.672 6.156 1 96.12 468 ALA A C 1
ATOM 3439 O O . ALA A 1 468 ? 14.18 -22.438 6.383 1 96.12 468 ALA A O 1
ATOM 3440 N N . ASP A 1 469 ? 16.266 -22.078 5.613 1 95.88 469 ASP A N 1
ATOM 3441 C CA . ASP A 1 469 ? 16.5 -23.484 5.285 1 95.88 469 ASP A CA 1
ATOM 3442 C C . ASP A 1 469 ? 16.5 -24.359 6.547 1 95.88 469 ASP A C 1
ATOM 3444 O O . ASP A 1 469 ? 16.016 -25.484 6.531 1 95.88 469 ASP A O 1
ATOM 3448 N N . ALA A 1 470 ? 17.031 -23.812 7.574 1 95.69 470 ALA A N 1
ATOM 3449 C CA . ALA A 1 470 ? 17.234 -24.578 8.805 1 95.69 470 ALA A CA 1
ATOM 3450 C C . ALA A 1 470 ? 15.953 -24.609 9.641 1 95.69 470 ALA A C 1
ATOM 3452 O O . ALA A 1 470 ? 15.711 -25.562 10.375 1 95.69 470 ALA A O 1
ATOM 3453 N N . ALA A 1 471 ? 15.188 -23.578 9.516 1 95.38 471 ALA A N 1
ATOM 3454 C CA . ALA A 1 471 ? 13.992 -23.484 10.352 1 95.38 471 ALA A CA 1
ATOM 3455 C C . ALA A 1 471 ? 12.75 -23.234 9.5 1 95.38 471 ALA A C 1
ATOM 3457 O O . ALA A 1 471 ? 12.125 -24.188 9.023 1 95.38 471 ALA A O 1
ATOM 3458 N N . SER A 1 472 ? 12.477 -21.984 9.211 1 95.75 472 SER A N 1
ATOM 3459 C CA . SER A 1 472 ? 11.352 -21.625 8.352 1 95.75 472 SER A CA 1
ATOM 3460 C C . SER A 1 472 ? 11.508 -20.219 7.797 1 95.75 472 SER A C 1
ATOM 3462 O O . SER A 1 472 ? 12.227 -19.391 8.367 1 95.75 472 SER A O 1
ATOM 3464 N N . ALA A 1 473 ? 10.945 -20.062 6.715 1 96.19 473 ALA A N 1
ATOM 3465 C CA . ALA A 1 473 ? 10.953 -18.734 6.121 1 96.19 473 ALA A CA 1
ATOM 3466 C C . ALA A 1 473 ? 10.312 -17.703 7.059 1 96.19 473 ALA A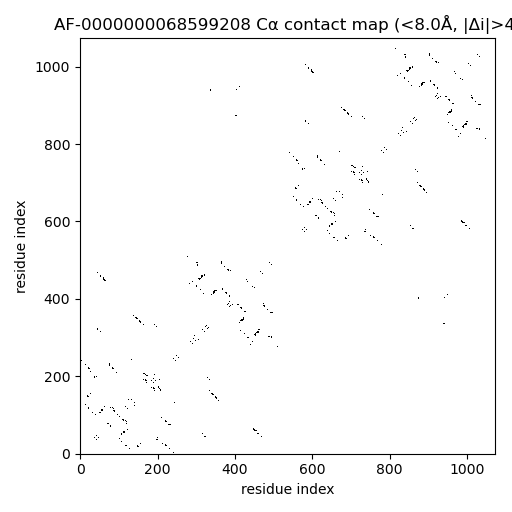 C 1
ATOM 3468 O O . ALA A 1 473 ? 10.75 -16.562 7.125 1 96.19 473 ALA A O 1
ATOM 3469 N N . GLU A 1 474 ? 9.25 -18.094 7.797 1 96.62 474 GLU A N 1
ATOM 3470 C CA . GLU A 1 474 ? 8.555 -17.219 8.734 1 96.62 474 GLU A CA 1
ATOM 3471 C C . GLU A 1 474 ? 9.492 -16.734 9.836 1 96.62 474 GLU A C 1
ATOM 3473 O O . GLU A 1 474 ? 9.531 -15.539 10.141 1 96.62 474 GLU A O 1
ATOM 3478 N N . LEU A 1 475 ? 10.234 -17.656 10.352 1 96.31 475 LEU A N 1
ATOM 3479 C CA . LEU A 1 475 ? 11.172 -17.281 11.406 1 96.31 475 LEU A CA 1
ATOM 3480 C C . LEU A 1 475 ? 12.234 -16.328 10.867 1 96.31 475 LEU A C 1
ATOM 3482 O O . LEU A 1 475 ? 12.641 -15.383 11.555 1 96.31 475 LEU A O 1
ATOM 3486 N N . ALA A 1 476 ? 12.75 -16.625 9.695 1 97.69 476 ALA A N 1
ATOM 3487 C CA . ALA A 1 476 ? 13.734 -15.75 9.07 1 97.69 476 ALA A CA 1
ATOM 3488 C C . ALA A 1 476 ? 13.18 -14.328 8.93 1 97.69 476 ALA A C 1
ATOM 3490 O O . ALA A 1 476 ? 13.867 -13.359 9.242 1 97.69 476 ALA A O 1
ATOM 3491 N N . LEU A 1 477 ? 11.953 -14.219 8.477 1 98.06 477 LEU A N 1
ATOM 3492 C CA . LEU A 1 477 ? 11.32 -12.914 8.297 1 98.06 477 LEU A CA 1
ATOM 3493 C C . LEU A 1 477 ? 11.141 -12.211 9.633 1 98.06 477 LEU A C 1
ATOM 3495 O O . LEU A 1 477 ? 11.336 -10.992 9.734 1 98.06 477 LEU A O 1
ATOM 3499 N N . ILE A 1 478 ? 10.742 -12.891 10.641 1 97.75 478 ILE A N 1
ATOM 3500 C CA . ILE A 1 478 ? 10.547 -12.328 11.977 1 97.75 478 ILE A CA 1
ATOM 3501 C C . ILE A 1 478 ? 11.875 -11.805 12.516 1 97.75 478 ILE A C 1
ATOM 3503 O O . ILE A 1 478 ? 11.922 -10.742 13.141 1 97.75 478 ILE A O 1
ATOM 3507 N N . LEU A 1 479 ? 12.93 -12.523 12.234 1 97.5 479 LEU A N 1
ATOM 3508 C CA . LEU A 1 479 ? 14.25 -12.109 12.695 1 97.5 479 LEU A CA 1
ATOM 3509 C C . LEU A 1 479 ? 14.672 -10.805 12.016 1 97.5 479 LEU A C 1
ATOM 3511 O O . LEU A 1 479 ? 15.203 -9.906 12.672 1 97.5 479 LEU A O 1
ATOM 3515 N N . VAL A 1 480 ? 14.516 -10.75 10.75 1 97.88 480 VAL A N 1
ATOM 3516 C CA . VAL A 1 480 ? 14.852 -9.523 10.031 1 97.88 480 VAL A CA 1
ATOM 3517 C C . VAL A 1 480 ? 14 -8.367 10.539 1 97.88 480 VAL A C 1
ATOM 3519 O O . VAL A 1 480 ? 14.492 -7.254 10.719 1 97.88 480 VAL A O 1
ATOM 3522 N N . ALA A 1 481 ? 12.703 -8.633 10.727 1 98.31 481 ALA A N 1
ATOM 3523 C CA . ALA A 1 481 ? 11.797 -7.613 11.25 1 98.31 481 ALA A CA 1
ATOM 3524 C C . ALA A 1 481 ? 12.289 -7.086 12.594 1 98.31 481 ALA A C 1
ATOM 3526 O O . ALA A 1 481 ? 12.258 -5.879 12.844 1 98.31 481 ALA A O 1
ATOM 3527 N N . ALA A 1 482 ? 12.695 -8 13.438 1 97.81 482 ALA A N 1
ATOM 3528 C CA . ALA A 1 482 ? 13.203 -7.602 14.742 1 97.81 482 ALA A CA 1
ATOM 3529 C C . ALA A 1 482 ? 14.445 -6.719 14.602 1 97.81 482 ALA A C 1
ATOM 3531 O O . ALA A 1 482 ? 14.586 -5.727 15.32 1 97.81 482 ALA A O 1
ATOM 3532 N N . PHE A 1 483 ? 15.32 -7.125 13.719 1 97.19 483 PHE A N 1
ATOM 3533 C CA . PHE A 1 483 ? 16.531 -6.348 13.469 1 97.19 483 PHE A CA 1
ATOM 3534 C C . PHE A 1 483 ? 16.172 -4.945 12.992 1 97.19 483 PHE A C 1
ATOM 3536 O O . PHE A 1 483 ? 16.766 -3.963 13.453 1 97.19 483 PHE A O 1
ATOM 3543 N N . MET A 1 484 ? 15.273 -4.836 12.078 1 97.56 484 MET A N 1
ATOM 3544 C CA . MET A 1 484 ? 14.859 -3.551 11.523 1 97.56 484 MET A CA 1
ATOM 3545 C C . MET A 1 484 ? 14.195 -2.684 12.586 1 97.56 484 MET A C 1
ATOM 3547 O O . MET A 1 484 ? 14.445 -1.479 12.656 1 97.56 484 MET A O 1
ATOM 3551 N N . ALA A 1 485 ? 13.328 -3.277 13.398 1 97.88 485 ALA A N 1
ATOM 3552 C CA . ALA A 1 485 ? 12.672 -2.539 14.477 1 97.88 485 ALA A CA 1
ATOM 3553 C C . ALA A 1 485 ? 13.695 -1.968 15.453 1 97.88 485 ALA A C 1
ATOM 3555 O O . ALA A 1 485 ? 13.555 -0.832 15.914 1 97.88 485 ALA A O 1
ATOM 3556 N N . THR A 1 486 ? 14.664 -2.758 15.766 1 97.69 486 THR A N 1
ATOM 3557 C CA . THR A 1 486 ? 15.711 -2.318 16.688 1 97.69 486 THR A CA 1
ATOM 3558 C C . THR A 1 486 ? 16.516 -1.17 16.078 1 97.69 486 THR A C 1
ATOM 3560 O O . THR A 1 486 ? 16.844 -0.203 16.781 1 97.69 486 THR A O 1
ATOM 3563 N N . ALA A 1 487 ? 16.859 -1.271 14.797 1 97.44 487 ALA A N 1
ATOM 3564 C CA . ALA A 1 487 ? 17.594 -0.199 14.117 1 97.44 487 ALA A CA 1
ATOM 3565 C C . ALA A 1 487 ? 16.766 1.082 14.07 1 97.44 487 ALA A C 1
ATOM 3567 O O . ALA A 1 487 ? 17.281 2.176 14.289 1 97.44 487 ALA A O 1
ATOM 3568 N N . GLY A 1 488 ? 15.516 0.927 13.727 1 97.5 488 GLY A N 1
ATOM 3569 C CA . GLY A 1 488 ? 14.641 2.09 13.742 1 97.5 488 GLY A CA 1
ATOM 3570 C C . GLY A 1 488 ? 14.547 2.752 15.102 1 97.5 488 GLY A C 1
ATOM 3571 O O . GLY A 1 488 ? 14.578 3.98 15.203 1 97.5 488 GLY A O 1
ATOM 3572 N N . TYR A 1 489 ? 14.438 1.929 16.109 1 97.25 489 TYR A N 1
ATOM 3573 C CA . TYR A 1 489 ? 14.398 2.438 17.469 1 97.25 489 TYR A CA 1
ATOM 3574 C C . TYR A 1 489 ? 15.695 3.148 17.828 1 97.25 489 TYR A C 1
ATOM 3576 O O . TYR A 1 489 ? 15.68 4.203 18.469 1 97.25 489 TYR A O 1
ATOM 3584 N N . ALA A 1 490 ? 16.781 2.627 17.438 1 97.19 490 ALA A N 1
ATOM 3585 C CA . ALA A 1 490 ? 18.078 3.23 17.703 1 97.19 490 ALA A CA 1
ATOM 3586 C C . ALA A 1 490 ? 18.203 4.598 17.047 1 97.19 490 ALA A C 1
ATOM 3588 O O . ALA A 1 490 ? 18.703 5.547 17.641 1 97.19 490 ALA A O 1
ATOM 3589 N N . VAL A 1 491 ? 17.781 4.676 15.812 1 97.12 491 VAL A N 1
ATOM 3590 C CA . VAL A 1 491 ? 17.828 5.961 15.117 1 97.12 491 VAL A CA 1
ATOM 3591 C C . VAL A 1 491 ? 16.953 6.973 15.852 1 97.12 491 VAL A C 1
ATOM 3593 O O . VAL A 1 491 ? 17.344 8.125 16.031 1 97.12 491 VAL A O 1
ATOM 3596 N N . ASN A 1 492 ? 15.82 6.562 16.266 1 95.62 492 ASN A N 1
ATOM 3597 C CA . ASN A 1 492 ? 14.883 7.445 16.953 1 95.62 492 ASN A CA 1
ATOM 3598 C C . ASN A 1 492 ? 15.469 7.969 18.25 1 95.62 492 ASN A C 1
ATOM 3600 O O . ASN A 1 492 ? 15.172 9.094 18.656 1 95.62 492 ASN A O 1
ATOM 3604 N N . ARG A 1 493 ? 16.297 7.281 18.906 1 95.75 493 ARG A N 1
ATOM 3605 C CA . ARG A 1 493 ? 16.828 7.641 20.234 1 95.75 493 ARG A CA 1
ATOM 3606 C C . ARG A 1 493 ? 18.156 8.375 20.109 1 95.75 493 ARG A C 1
ATOM 3608 O O . ARG A 1 493 ? 18.453 9.258 20.922 1 95.75 493 ARG A O 1
ATOM 3615 N N . VAL A 1 494 ? 18.922 8.047 19.109 1 95.88 494 VAL A N 1
ATOM 3616 C CA . VAL A 1 494 ? 20.312 8.469 19.109 1 95.88 494 VAL A CA 1
ATOM 3617 C C . VAL A 1 494 ? 20.5 9.617 18.125 1 95.88 494 VAL A C 1
ATOM 3619 O O . VAL A 1 494 ? 21.234 10.57 18.406 1 95.88 494 VAL A O 1
ATOM 3622 N N . TYR A 1 495 ? 19.922 9.57 16.969 1 95.5 495 TYR A N 1
ATOM 3623 C CA . TYR A 1 495 ? 20.172 10.555 15.922 1 95.5 495 TYR A CA 1
ATOM 3624 C C . TYR A 1 495 ? 19.703 11.938 16.344 1 95.5 495 TYR A C 1
ATOM 3626 O O . TYR A 1 495 ? 18.531 12.109 16.719 1 95.5 495 TYR A O 1
ATOM 3634 N N . GLU A 1 496 ? 20.547 12.875 16.281 1 93.56 496 GLU A N 1
ATOM 3635 C CA . GLU A 1 496 ? 20.234 14.266 16.594 1 93.56 496 GLU A CA 1
ATOM 3636 C C . GLU A 1 496 ? 20.109 15.094 15.32 1 93.56 496 GLU A C 1
ATOM 3638 O O . GLU A 1 496 ? 20.969 15.023 14.438 1 93.56 496 GLU A O 1
ATOM 3643 N N . GLU A 1 497 ? 19 15.844 15.289 1 89.31 497 GLU A N 1
ATOM 3644 C CA . GLU A 1 497 ? 18.812 16.672 14.109 1 89.31 497 GLU A CA 1
ATOM 3645 C C . GLU A 1 497 ? 19.875 17.766 14.023 1 89.31 497 GLU A C 1
ATOM 3647 O O . GLU A 1 497 ? 20.234 18.359 15.039 1 89.31 497 GLU A O 1
ATOM 3652 N N . ALA A 1 498 ? 20.484 17.953 12.922 1 71.5 498 ALA A N 1
ATOM 3653 C CA . ALA A 1 498 ? 21.484 19 12.742 1 71.5 498 ALA A CA 1
ATOM 3654 C C . ALA A 1 498 ? 20.812 20.344 12.422 1 71.5 498 ALA A C 1
ATOM 3656 O O . ALA A 1 498 ? 20.125 20.469 11.406 1 71.5 498 ALA A O 1
ATOM 3657 N N . ILE A 1 499 ? 20.047 21.125 13.336 1 52.72 499 ILE A N 1
ATOM 3658 C CA . ILE A 1 499 ? 19.359 22.391 13.141 1 52.72 499 ILE A CA 1
ATOM 3659 C C . ILE A 1 499 ? 20.297 23.406 12.492 1 52.72 499 ILE A C 1
ATOM 3661 O O . ILE A 1 499 ? 21.391 23.656 13.008 1 52.72 499 ILE A O 1
ATOM 3665 N N . PRO A 1 500 ? 20.062 23.812 11.367 1 45.78 500 PRO A N 1
ATOM 3666 C CA . PRO A 1 500 ? 20.906 24.938 10.914 1 45.78 500 PRO A CA 1
ATOM 3667 C C . PRO A 1 500 ? 20.922 26.094 11.906 1 45.78 500 PRO A C 1
ATOM 3669 O O . PRO A 1 500 ? 19.875 26.453 12.461 1 45.78 500 PRO A O 1
ATOM 3672 N N . THR A 1 501 ? 21.734 26.328 12.898 1 36.78 501 THR A N 1
ATOM 3673 C CA . THR A 1 501 ? 21.766 27.547 13.703 1 36.78 501 THR A CA 1
ATOM 3674 C C . THR A 1 501 ? 21.453 28.766 12.844 1 36.78 501 THR A C 1
ATOM 3676 O O . THR A 1 501 ? 22.094 28.984 11.812 1 36.78 501 THR A O 1
ATOM 3679 N N . LEU A 1 502 ? 20.312 29.312 12.867 1 34.47 502 LEU A N 1
ATOM 3680 C CA . LEU A 1 502 ? 20.047 30.672 12.383 1 34.47 502 LEU A CA 1
ATOM 3681 C C . LEU A 1 502 ? 21.219 31.594 12.711 1 34.47 502 LEU A C 1
ATOM 3683 O O . LEU A 1 502 ? 21.328 32.688 12.141 1 34.47 502 LEU A O 1
ATOM 3687 N N . GLU A 1 503 ? 21.859 31.609 13.938 1 33.88 503 GLU A N 1
ATOM 3688 C CA . GLU A 1 503 ? 22.953 32.531 14.234 1 33.88 503 GLU A CA 1
ATOM 3689 C C . GLU A 1 503 ? 24.047 32.438 13.172 1 33.88 503 GLU A C 1
ATOM 3691 O O . GLU A 1 503 ? 24.781 33.406 12.961 1 33.88 503 GLU A O 1
ATOM 3696 N N . ASN A 1 504 ? 24.266 31.375 12.641 1 34.31 504 ASN A N 1
ATOM 3697 C CA . ASN A 1 504 ? 25.328 31.375 11.625 1 34.31 504 ASN A CA 1
ATOM 3698 C C . ASN A 1 504 ? 24.844 32.031 10.328 1 34.31 504 ASN A C 1
ATOM 3700 O O . ASN A 1 504 ? 25.562 32.031 9.328 1 34.31 504 ASN A O 1
ATOM 3704 N N . ALA A 1 505 ? 23.609 32.375 10.188 1 34.62 505 ALA A N 1
ATOM 3705 C CA . ALA A 1 505 ? 23.25 33.25 9.078 1 34.62 505 ALA A CA 1
ATOM 3706 C C . ALA A 1 505 ? 23.812 34.656 9.312 1 34.62 505 ALA A C 1
ATOM 3708 O O . ALA A 1 505 ? 24.062 35.406 8.352 1 34.62 505 ALA A O 1
ATOM 3709 N N . SER A 1 506 ? 23.75 35.25 10.547 1 32.41 506 SER A N 1
ATOM 3710 C CA . SER A 1 506 ? 24.391 36.531 10.805 1 32.41 506 SER A CA 1
ATOM 3711 C C . SER A 1 506 ? 25.891 36.344 11.055 1 32.41 506 SER A C 1
ATOM 3713 O O . SER A 1 506 ? 26.578 37.312 11.406 1 32.41 506 SER A O 1
ATOM 3715 N N . ILE A 1 507 ? 26.297 35.188 11.531 1 31.2 507 ILE A N 1
ATOM 3716 C CA . ILE A 1 507 ? 27.75 35.156 11.75 1 31.2 507 ILE A CA 1
ATOM 3717 C C . ILE A 1 507 ? 28.469 35.344 10.422 1 31.2 507 ILE A C 1
ATOM 3719 O O . ILE A 1 507 ? 28 34.906 9.383 1 31.2 507 ILE A O 1
ATOM 3723 N N . ASP A 1 508 ? 29.562 36.25 10.383 1 30.11 508 ASP A N 1
ATOM 3724 C CA . ASP A 1 508 ? 30.609 36.406 9.383 1 30.11 508 ASP A CA 1
ATOM 3725 C C . ASP A 1 508 ? 31.031 35.094 8.789 1 30.11 508 ASP A C 1
ATOM 3727 O O . ASP A 1 508 ? 31.188 34.094 9.508 1 30.11 508 ASP A O 1
ATOM 3731 N N . PRO A 1 509 ? 30.734 34.781 7.488 1 31.27 509 PRO A N 1
ATOM 3732 C CA . PRO A 1 509 ? 31.141 33.5 6.918 1 31.27 509 PRO A CA 1
ATOM 3733 C C . PRO A 1 509 ? 32.438 32.969 7.539 1 31.27 509 PRO A C 1
ATOM 3735 O O . PRO A 1 509 ? 32.906 31.906 7.141 1 31.27 509 PRO A O 1
ATOM 3738 N N . ARG A 1 510 ? 33.188 33.906 8.18 1 30.67 510 ARG A N 1
ATOM 3739 C CA . ARG A 1 510 ? 34.531 33.562 8.695 1 30.67 510 ARG A CA 1
ATOM 3740 C C . ARG A 1 510 ? 34.438 32.75 9.977 1 30.67 510 ARG A C 1
ATOM 3742 O O . ARG A 1 510 ? 35.438 32.25 10.477 1 30.67 510 ARG A O 1
ATOM 3749 N N . SER A 1 511 ? 33.5 33.125 10.875 1 27.58 511 SER A N 1
ATOM 3750 C CA . SER A 1 511 ? 33.656 32.531 12.195 1 27.58 511 SER A CA 1
ATOM 3751 C C . SER A 1 511 ? 33.094 31.094 12.234 1 27.58 511 SER A C 1
ATOM 3753 O O . SER A 1 511 ? 31.953 30.859 11.844 1 27.58 511 SER A O 1
ATOM 3755 N N . SER A 1 512 ? 33.969 30.094 12.016 1 28.52 512 SER A N 1
ATOM 3756 C CA . SER A 1 512 ? 33.875 28.641 12.117 1 28.52 512 SER A CA 1
ATOM 3757 C C . SER A 1 512 ? 33.062 28.219 13.32 1 28.52 512 SER A C 1
ATOM 3759 O O . SER A 1 512 ? 32.969 27.031 13.625 1 28.52 512 SER A O 1
ATOM 3761 N N . GLY A 1 513 ? 32.719 29.078 14.391 1 26.2 513 GLY A N 1
ATOM 3762 C CA . GLY A 1 513 ? 32.688 28.578 15.75 1 26.2 513 GLY A CA 1
ATOM 3763 C C . GLY A 1 513 ? 31.391 27.828 16.062 1 26.2 513 GLY A C 1
ATOM 3764 O O . GLY A 1 513 ? 30.297 28.344 15.859 1 26.2 513 GLY A O 1
ATOM 3765 N N . TYR A 1 514 ? 31.328 26.531 15.742 1 26.47 514 TYR A N 1
ATOM 3766 C CA . TYR A 1 514 ? 30.328 25.594 16.266 1 26.47 514 TYR A CA 1
ATOM 3767 C C . TYR A 1 514 ? 30.078 25.859 17.75 1 26.47 514 TYR A C 1
ATOM 3769 O O . TYR A 1 514 ? 31 25.906 18.547 1 26.47 514 TYR A O 1
ATOM 3777 N N . VAL A 1 515 ? 29.297 26.875 18.156 1 27.5 515 VAL A N 1
ATOM 3778 C CA . VAL A 1 515 ? 29.094 26.984 19.594 1 27.5 515 VAL A CA 1
ATOM 3779 C C . VAL A 1 515 ? 28.422 25.719 20.125 1 27.5 515 VAL A C 1
ATOM 3781 O O . VAL A 1 515 ? 27.359 25.312 19.656 1 27.5 515 VAL A O 1
ATOM 3784 N N . HIS A 1 516 ? 29.203 24.734 20.547 1 26.02 516 HIS A N 1
ATOM 3785 C CA . HIS A 1 516 ? 28.797 23.594 21.375 1 26.02 516 HIS A CA 1
ATOM 3786 C C . HIS A 1 516 ? 27.984 24.047 22.578 1 26.02 516 HIS A C 1
ATOM 3788 O O . HIS A 1 516 ? 28.422 24.922 23.328 1 26.02 516 HIS A O 1
ATOM 3794 N N . THR A 1 517 ? 26.75 24.219 22.469 1 26.8 517 THR A N 1
ATOM 3795 C CA . THR A 1 517 ? 26.062 24.5 23.734 1 26.8 517 THR A CA 1
ATOM 3796 C C . THR A 1 517 ? 26.484 23.516 24.812 1 26.8 517 THR A C 1
ATOM 3798 O O . THR A 1 517 ? 26.438 22.297 24.594 1 26.8 517 THR A O 1
ATOM 3801 N N . PRO A 1 518 ? 27.328 23.906 25.75 1 25.62 518 PRO A N 1
ATOM 3802 C CA . PRO A 1 518 ? 27.828 23.062 26.828 1 25.62 518 PRO A CA 1
ATOM 3803 C C . PRO A 1 518 ? 26.703 22.344 27.594 1 25.62 518 PRO A C 1
ATOM 3805 O O . PRO A 1 518 ? 25.625 22.922 27.781 1 25.62 518 PRO A O 1
ATOM 3808 N N . SER A 1 519 ? 26.609 21.047 27.469 1 25.45 519 SER A N 1
ATOM 3809 C CA . SER A 1 519 ? 25.812 20.203 28.344 1 25.45 519 SER A CA 1
ATOM 3810 C C . SER A 1 519 ? 25.922 20.656 29.797 1 25.45 519 SER A C 1
ATOM 3812 O O . SER A 1 519 ? 27.031 20.859 30.297 1 25.45 519 SER A O 1
ATOM 3814 N N . GLU A 1 520 ? 25.016 21.422 30.344 1 24.69 520 GLU A N 1
ATOM 3815 C CA . GLU A 1 520 ? 25.047 21.75 31.766 1 24.69 520 GLU A CA 1
ATOM 3816 C C . GLU A 1 520 ? 25.422 20.531 32.594 1 24.69 520 GLU A C 1
ATOM 3818 O O . GLU A 1 520 ? 24.906 19.438 32.375 1 24.69 520 GLU A O 1
ATOM 3823 N N . PRO A 1 521 ? 26.625 20.453 33.156 1 27.3 521 PRO A N 1
ATOM 3824 C CA . PRO A 1 521 ? 27.031 19.375 34.062 1 27.3 521 PRO A CA 1
ATOM 3825 C C . PRO A 1 521 ? 25.969 19.031 35.094 1 27.3 521 PRO A C 1
ATOM 3827 O O . PRO A 1 521 ? 25.344 19.938 35.656 1 27.3 521 PRO A O 1
ATOM 3830 N N . THR A 1 522 ? 25.094 18.062 34.812 1 24.89 522 THR A N 1
ATOM 3831 C CA . THR A 1 522 ? 24.266 17.578 35.938 1 24.89 522 THR A CA 1
ATOM 3832 C C . THR A 1 522 ? 25.094 17.5 37.219 1 24.89 522 THR A C 1
ATOM 3834 O O . THR A 1 522 ? 26.188 16.906 37.219 1 24.89 522 THR A O 1
ATOM 3837 N N . ALA A 1 523 ? 25.062 18.516 38.031 1 24.8 523 ALA A N 1
ATOM 3838 C CA . ALA A 1 523 ? 25.562 18.5 39.406 1 24.8 523 ALA A CA 1
ATOM 3839 C C . ALA A 1 523 ? 25.297 17.156 40.062 1 24.8 523 ALA A C 1
ATOM 3841 O O . ALA A 1 523 ? 24.172 16.672 40.062 1 24.8 523 ALA A O 1
ATOM 3842 N N . GLY A 1 524 ? 26.234 16.188 39.969 1 24.52 524 GLY A N 1
ATOM 3843 C CA . GLY A 1 524 ? 26.359 14.984 40.781 1 24.52 524 GLY A CA 1
ATOM 3844 C C . GLY A 1 524 ? 26.062 15.234 42.25 1 24.52 524 GLY A C 1
ATOM 3845 O O . GLY A 1 524 ? 26.812 15.938 42.938 1 24.52 524 GLY A O 1
ATOM 3846 N N . VAL A 1 525 ? 24.75 15.523 42.594 1 23.75 525 VAL A N 1
ATOM 3847 C CA . VAL A 1 525 ? 24.453 15.492 44.031 1 23.75 525 VAL A CA 1
ATOM 3848 C C . VAL A 1 525 ? 25.078 14.25 44.656 1 23.75 525 VAL A C 1
ATOM 3850 O O . VAL A 1 525 ? 24.75 13.125 44.281 1 23.75 525 VAL A O 1
ATOM 3853 N N . ASP A 1 526 ? 26.297 14.383 44.938 1 24.03 526 ASP A N 1
ATOM 3854 C CA . ASP A 1 526 ? 27.062 13.477 45.781 1 24.03 526 ASP A CA 1
ATOM 3855 C C . ASP A 1 526 ? 26.281 13.141 47.062 1 24.03 526 ASP A C 1
ATOM 3857 O O . ASP A 1 526 ? 26.109 14 47.938 1 24.03 526 ASP A O 1
ATOM 3861 N N . ILE A 1 527 ? 24.969 12.633 46.875 1 23.05 527 ILE A N 1
ATOM 3862 C CA . ILE A 1 527 ? 24.469 12.117 48.125 1 23.05 527 ILE A CA 1
ATOM 3863 C C . ILE A 1 527 ? 25.531 11.234 48.781 1 23.05 527 ILE A C 1
ATOM 3865 O O . ILE A 1 527 ? 25.969 10.242 48.188 1 23.05 527 ILE A O 1
ATOM 3869 N N . GLU A 1 528 ? 26.391 11.914 49.438 1 22.02 528 GLU A N 1
ATOM 3870 C CA . GLU A 1 528 ? 27.312 11.312 50.406 1 22.02 528 GLU A CA 1
ATOM 3871 C C . GLU A 1 528 ? 26.609 10.242 51.219 1 22.02 528 GLU A C 1
ATOM 3873 O O . GLU A 1 528 ? 25.734 10.547 52.031 1 22.02 528 GLU A O 1
ATOM 3878 N N . LEU A 1 529 ? 26.109 9.133 50.469 1 21.86 529 LEU A N 1
ATOM 3879 C CA . LEU A 1 529 ? 25.797 8.016 51.375 1 21.86 529 LEU A CA 1
ATOM 3880 C C . LEU A 1 529 ? 26.906 7.84 52.406 1 21.86 529 LEU A C 1
ATOM 3882 O O . LEU A 1 529 ? 28.062 7.59 52.062 1 21.86 529 LEU A O 1
ATOM 3886 N N . SER A 1 530 ? 26.875 8.766 53.406 1 21.75 530 SER A N 1
ATOM 3887 C CA . SER A 1 530 ? 27.641 8.578 54.625 1 21.75 530 SER A CA 1
ATOM 3888 C C . SER A 1 530 ? 27.656 7.105 55.031 1 21.75 530 SER A C 1
ATOM 3890 O O . SER A 1 530 ? 26.609 6.469 55.156 1 21.75 530 SER A O 1
ATOM 3892 N N . SER A 1 531 ? 28.656 6.367 54.469 1 22.23 531 SER A N 1
ATOM 3893 C CA . SER A 1 531 ? 29.094 5.094 55.031 1 22.23 531 SER A CA 1
ATOM 3894 C C . SER A 1 531 ? 29.125 5.148 56.562 1 22.23 531 SER A C 1
ATOM 3896 O O . SER A 1 531 ? 30.031 5.766 57.125 1 22.23 531 SER A O 1
ATOM 3898 N N . ALA A 1 532 ? 28 5.602 57.219 1 21.08 532 ALA A N 1
ATOM 3899 C CA . ALA A 1 532 ? 28.125 5.336 58.656 1 21.08 532 ALA A CA 1
ATOM 3900 C C . ALA A 1 532 ? 28.734 3.957 58.906 1 21.08 532 ALA A C 1
ATOM 3902 O O . ALA A 1 532 ? 28.25 2.955 58.344 1 21.08 532 ALA A O 1
ATOM 3903 N N . SER A 1 533 ? 30.078 3.953 59.156 1 20.59 533 SER A N 1
ATOM 3904 C CA . SER A 1 533 ? 30.953 2.99 59.781 1 20.59 533 SER A CA 1
ATOM 3905 C C . SER A 1 533 ? 30.281 2.35 61 1 20.59 533 SER A C 1
ATOM 3907 O O . SER A 1 533 ? 30.047 3.012 62.031 1 20.59 533 SER A O 1
ATOM 3909 N N . ASN A 1 534 ? 29.062 1.712 60.844 1 20.88 534 ASN A N 1
ATOM 3910 C CA . ASN A 1 534 ? 28.812 0.884 62.031 1 20.88 534 ASN A CA 1
ATOM 3911 C C . ASN A 1 534 ? 30.062 0.113 62.438 1 20.88 534 ASN A C 1
ATOM 3913 O O . ASN A 1 534 ? 30.641 -0.61 61.656 1 20.88 534 ASN A O 1
ATOM 3917 N N . GLY A 1 535 ? 30.922 0.612 63.438 1 21.06 535 GLY A N 1
ATOM 3918 C CA . GLY A 1 535 ? 31.938 0.091 64.312 1 21.06 535 GLY A CA 1
ATOM 3919 C C . GLY A 1 535 ? 31.719 -1.357 64.75 1 21.06 535 GLY A C 1
ATOM 3920 O O . GLY A 1 535 ? 32.594 -2.199 64.562 1 21.06 535 GLY A O 1
ATOM 3921 N N . SER A 1 536 ? 31.016 -1.674 66 1 20.53 536 SER A N 1
ATOM 3922 C CA . SER A 1 536 ? 31.219 -2.561 67.125 1 20.53 536 SER A CA 1
ATOM 3923 C C . SER A 1 536 ? 30.719 -3.967 66.812 1 20.53 536 SER A C 1
ATOM 3925 O O . SER A 1 536 ? 31.328 -4.953 67.25 1 20.53 536 SER A O 1
ATOM 3927 N N . LEU A 1 537 ? 29.859 -4.91 66.875 1 21.25 537 LEU A N 1
ATOM 3928 C CA . LEU A 1 537 ? 30.406 -6.262 66.938 1 21.25 537 LEU A CA 1
ATOM 3929 C C . LEU A 1 537 ? 30.969 -6.668 65.562 1 21.25 537 LEU A C 1
ATOM 3931 O O . LEU A 1 537 ? 30.391 -6.34 64.5 1 21.25 537 LEU A O 1
ATOM 3935 N N . MET B 1 1 ? -1.379 18.578 39.031 1 53.53 1 MET B N 1
ATOM 3936 C CA . MET B 1 1 ? -1.121 18.688 37.594 1 53.53 1 MET B CA 1
ATOM 3937 C C . MET B 1 1 ? -0.945 17.312 36.969 1 53.53 1 MET B C 1
ATOM 3939 O O . MET B 1 1 ? -1.567 17 35.938 1 53.53 1 MET B O 1
ATOM 3943 N N . ALA B 1 2 ? -0.177 16.469 37.688 1 58.31 2 ALA B N 1
ATOM 3944 C CA . ALA B 1 2 ? 0.019 15.102 37.219 1 58.31 2 ALA B CA 1
ATOM 3945 C C . ALA B 1 2 ? -1.287 14.312 37.25 1 58.31 2 ALA B C 1
ATOM 3947 O O . ALA B 1 2 ? -1.567 13.508 36.375 1 58.31 2 ALA B O 1
ATOM 3948 N N . SER B 1 3 ? -2.092 14.578 38.281 1 63.38 3 SER B N 1
ATOM 3949 C CA . SER B 1 3 ? -3.359 13.867 38.406 1 63.38 3 SER B CA 1
ATOM 3950 C C . SER B 1 3 ? -4.332 14.273 37.281 1 63.38 3 SER B C 1
ATOM 3952 O O . SER B 1 3 ? -5.043 13.43 36.75 1 63.38 3 SER B O 1
ATOM 3954 N N . ARG B 1 4 ? -4.32 15.453 36.938 1 69.31 4 ARG B N 1
ATOM 3955 C CA . ARG B 1 4 ? -5.195 15.93 35.875 1 69.31 4 ARG B CA 1
ATOM 3956 C C . ARG B 1 4 ? -4.77 15.383 34.5 1 69.31 4 ARG B C 1
ATOM 3958 O O . ARG B 1 4 ? -5.609 15.031 33.688 1 69.31 4 ARG B O 1
ATOM 3965 N N . ALA B 1 5 ? -3.467 15.336 34.406 1 72.62 5 ALA B N 1
ATOM 3966 C CA . ALA B 1 5 ? -2.941 14.781 33.188 1 72.62 5 ALA B CA 1
ATOM 3967 C C . ALA B 1 5 ? -3.309 13.305 33.031 1 72.62 5 ALA B C 1
ATOM 3969 O O . ALA B 1 5 ? -3.648 12.844 31.938 1 72.62 5 ALA B O 1
ATOM 3970 N N . ARG B 1 6 ? -3.262 12.664 34.156 1 75.69 6 ARG B N 1
ATOM 3971 C CA . ARG B 1 6 ? -3.621 11.25 34.156 1 75.69 6 ARG B CA 1
ATOM 3972 C C . ARG B 1 6 ? -5.102 11.062 33.844 1 75.69 6 ARG B C 1
ATOM 3974 O O . ARG B 1 6 ? -5.473 10.125 33.125 1 75.69 6 ARG B O 1
ATOM 3981 N N . ASN B 1 7 ? -5.832 11.938 34.312 1 81.94 7 ASN B N 1
ATOM 3982 C CA . ASN B 1 7 ? -7.258 11.875 34.031 1 81.94 7 ASN B CA 1
ATOM 3983 C C . ASN B 1 7 ? -7.547 12.195 32.562 1 81.94 7 ASN B C 1
ATOM 3985 O O . ASN B 1 7 ? -8.438 11.594 31.953 1 81.94 7 ASN B O 1
ATOM 3989 N N . SER B 1 8 ? -6.797 13.062 32.031 1 87.69 8 SER B N 1
ATOM 3990 C CA . SER B 1 8 ? -6.98 13.406 30.641 1 87.69 8 SER B CA 1
ATOM 3991 C C . SER B 1 8 ? -6.57 12.258 29.719 1 87.69 8 SER B C 1
ATOM 3993 O O . SER B 1 8 ? -7.207 12.023 28.688 1 87.69 8 SER B O 1
ATOM 3995 N N . VAL B 1 9 ? -5.594 11.594 30.188 1 89.81 9 VAL B N 1
ATOM 3996 C CA . VAL B 1 9 ? -5.164 10.445 29.406 1 89.81 9 VAL B CA 1
ATOM 3997 C C . VAL B 1 9 ? -6.227 9.352 29.469 1 89.81 9 VAL B C 1
ATOM 3999 O O . VAL B 1 9 ? -6.531 8.711 28.453 1 89.81 9 VAL B O 1
ATOM 4002 N N . ALA B 1 10 ? -6.77 9.148 30.609 1 92.38 10 ALA B N 1
ATOM 4003 C CA . ALA B 1 10 ? -7.82 8.148 30.766 1 92.38 10 ALA B CA 1
ATOM 4004 C C . ALA B 1 10 ? -9.039 8.492 29.906 1 92.38 10 ALA B C 1
ATOM 4006 O O . ALA B 1 10 ? -9.625 7.613 29.281 1 92.38 10 ALA B O 1
ATOM 4007 N N . GLN B 1 11 ? -9.391 9.688 29.875 1 93.56 11 GLN B N 1
ATOM 4008 C CA . GLN B 1 11 ? -10.555 10.102 29.094 1 93.56 11 GLN B CA 1
ATOM 4009 C C . GLN B 1 11 ? -10.258 10.055 27.594 1 93.56 11 GLN B C 1
ATOM 4011 O O . GLN B 1 11 ? -11.164 9.812 26.797 1 93.56 11 GLN B O 1
ATOM 4016 N N . LEU B 1 12 ? -9.062 10.297 27.328 1 92.75 12 LEU B N 1
ATOM 4017 C CA . LEU B 1 12 ? -8.688 10.133 25.922 1 92.75 12 LEU B CA 1
ATOM 4018 C C . LEU B 1 12 ? -8.836 8.68 25.484 1 92.75 12 LEU B C 1
ATOM 4020 O O . LEU B 1 12 ? -9.289 8.406 24.375 1 92.75 12 LEU B O 1
ATOM 4024 N N . VAL B 1 13 ? -8.453 7.812 26.328 1 94.81 13 VAL B N 1
ATOM 4025 C CA . VAL B 1 13 ? -8.602 6.387 26.047 1 94.81 13 VAL B CA 1
ATOM 4026 C C . VAL B 1 13 ? -10.078 6.039 25.922 1 94.81 13 VAL B C 1
ATOM 4028 O O . VAL B 1 13 ? -10.461 5.254 25.047 1 94.81 13 VAL B O 1
ATOM 4031 N N . VAL B 1 14 ? -10.836 6.609 26.719 1 96.25 14 VAL B N 1
ATOM 4032 C CA . VAL B 1 14 ? -12.273 6.375 26.672 1 96.25 14 VAL B CA 1
ATOM 4033 C C . VAL B 1 14 ? -12.836 6.898 25.344 1 96.25 14 VAL B C 1
ATOM 4035 O O . VAL B 1 14 ? -13.641 6.223 24.703 1 96.25 14 VAL B O 1
ATOM 4038 N N . ALA B 1 15 ? -12.43 8.07 24.969 1 95.12 15 ALA B N 1
ATOM 4039 C CA . ALA B 1 15 ? -12.883 8.641 23.703 1 95.12 15 ALA B CA 1
ATOM 4040 C C . ALA B 1 15 ? -12.477 7.75 22.531 1 95.12 15 ALA B C 1
ATOM 4042 O O . ALA B 1 15 ? -13.273 7.531 21.609 1 95.12 15 ALA B O 1
ATOM 4043 N N . CYS B 1 16 ? -11.32 7.273 22.594 1 94.75 16 CYS B N 1
ATOM 4044 C CA . CYS B 1 16 ? -10.836 6.391 21.547 1 94.75 16 CYS B CA 1
ATOM 4045 C C . CYS B 1 16 ? -11.617 5.086 21.516 1 94.75 16 CYS B C 1
ATOM 4047 O O . CYS B 1 16 ? -11.93 4.562 20.453 1 94.75 16 CYS B O 1
ATOM 4049 N N . ALA B 1 17 ? -11.898 4.566 22.656 1 97.12 17 ALA B N 1
ATOM 4050 C CA . ALA B 1 17 ? -12.688 3.336 22.734 1 97.12 17 ALA B CA 1
ATOM 4051 C C . ALA B 1 17 ? -14.078 3.533 22.141 1 97.12 17 ALA B C 1
ATOM 4053 O O . ALA B 1 17 ? -14.594 2.652 21.453 1 97.12 17 ALA B O 1
ATOM 4054 N N . LEU B 1 18 ? -14.625 4.645 22.422 1 97.75 18 LEU B N 1
ATOM 4055 C CA . LEU B 1 18 ? -15.938 4.965 21.875 1 97.75 18 LEU B CA 1
ATOM 4056 C C . LEU B 1 18 ? -15.875 5.102 20.359 1 97.75 18 LEU B C 1
ATOM 4058 O O . LEU B 1 18 ? -16.781 4.656 19.656 1 97.75 18 LEU B O 1
ATOM 4062 N N . THR B 1 19 ? -14.828 5.707 19.922 1 96.44 19 THR B N 1
ATOM 4063 C CA . THR B 1 19 ? -14.648 5.84 18.484 1 96.44 19 THR B CA 1
ATOM 4064 C C . THR B 1 19 ? -14.469 4.473 17.828 1 96.44 19 THR B C 1
ATOM 4066 O O . THR B 1 19 ? -15.008 4.219 16.75 1 96.44 19 THR B O 1
ATOM 4069 N N . ALA B 1 20 ? -13.719 3.637 18.469 1 97 20 ALA B N 1
ATOM 4070 C CA . ALA B 1 20 ? -13.516 2.283 17.953 1 97 20 ALA B CA 1
ATOM 4071 C C . ALA B 1 20 ? -14.844 1.527 17.875 1 97 20 ALA B C 1
ATOM 4073 O O . ALA B 1 20 ? -15.109 0.835 16.891 1 97 20 ALA B O 1
ATOM 4074 N N . LEU B 1 21 ? -15.625 1.675 18.891 1 97.75 21 LEU B N 1
ATOM 4075 C CA . LEU B 1 21 ? -16.938 1.032 18.891 1 97.75 21 LEU B CA 1
ATOM 4076 C C . LEU B 1 21 ? -17.812 1.574 17.781 1 97.75 21 LEU B C 1
ATOM 4078 O O . LEU B 1 21 ? -18.562 0.82 17.156 1 97.75 21 LEU B O 1
ATOM 4082 N N . LEU B 1 22 ? -17.734 2.834 17.594 1 97.44 22 LEU B N 1
ATOM 4083 C CA . LEU B 1 22 ? -18.5 3.48 16.547 1 97.44 22 LEU B CA 1
ATOM 4084 C C . LEU B 1 22 ? -18.078 2.984 15.172 1 97.44 22 LEU B C 1
ATOM 4086 O O . LEU B 1 22 ? -18.922 2.686 14.328 1 97.44 22 LEU B O 1
ATOM 4090 N N . GLY B 1 23 ? -16.828 2.914 14.953 1 96.69 23 GLY B N 1
ATOM 4091 C CA . GLY B 1 23 ? -16.312 2.393 13.703 1 96.69 23 GLY B CA 1
ATOM 4092 C C . GLY B 1 23 ? -16.688 0.946 13.453 1 96.69 23 GLY B C 1
ATOM 4093 O O . GLY B 1 23 ? -17.062 0.581 12.336 1 96.69 23 GLY B O 1
ATOM 4094 N N . GLY B 1 24 ? -16.547 0.157 14.484 1 97.12 24 GLY B N 1
ATOM 4095 C CA . GLY B 1 24 ? -16.953 -1.234 14.359 1 97.12 24 GLY B CA 1
ATOM 4096 C C . GLY B 1 24 ? -18.438 -1.398 14.039 1 97.12 24 GLY B C 1
ATOM 4097 O O . GLY B 1 24 ? -18.797 -2.23 13.211 1 97.12 24 GLY B O 1
ATOM 4098 N N . SER B 1 25 ? -19.234 -0.607 14.695 1 97.56 25 SER B N 1
ATOM 4099 C CA . SER B 1 25 ? -20.672 -0.646 14.445 1 97.56 25 SER B CA 1
ATOM 4100 C C . SER B 1 25 ? -21 -0.273 13 1 97.56 25 SER B C 1
ATOM 4102 O O . SER B 1 25 ? -21.875 -0.88 12.375 1 97.56 25 SER B O 1
ATOM 4104 N N . LEU B 1 26 ? -20.344 0.71 12.539 1 97.25 26 LEU B N 1
ATOM 4105 C CA . LEU B 1 26 ? -20.531 1.139 11.156 1 97.25 26 LEU B CA 1
ATOM 4106 C C . LEU B 1 26 ? -20.188 0.011 10.188 1 97.25 26 LEU B C 1
ATOM 4108 O O . LEU B 1 26 ? -20.938 -0.247 9.242 1 97.25 26 LEU B O 1
ATOM 4112 N N . GLN B 1 27 ? -19.109 -0.646 10.453 1 96.81 27 GLN B N 1
ATOM 4113 C CA . GLN B 1 27 ? -18.641 -1.672 9.531 1 96.81 27 GLN B CA 1
ATOM 4114 C C . GLN B 1 27 ? -19.594 -2.857 9.484 1 96.81 27 GLN B C 1
ATOM 4116 O O . GLN B 1 27 ? -19.906 -3.369 8.406 1 96.81 27 GLN B O 1
ATOM 4121 N N . ILE B 1 28 ? -20.047 -3.283 10.633 1 97.12 28 ILE B N 1
ATOM 4122 C CA . ILE B 1 28 ? -20.969 -4.422 10.703 1 97.12 28 ILE B CA 1
ATOM 4123 C C . ILE B 1 28 ? -22.266 -4.086 9.977 1 97.12 28 ILE B C 1
ATOM 4125 O O . ILE B 1 28 ? -22.766 -4.883 9.172 1 97.12 28 ILE B O 1
ATOM 4129 N N . HIS B 1 29 ? -22.75 -2.928 10.227 1 97.75 29 HIS B N 1
ATOM 4130 C CA . HIS B 1 29 ? -24.016 -2.508 9.617 1 97.75 29 HIS B CA 1
ATOM 4131 C C . HIS B 1 29 ? -23.875 -2.4 8.102 1 97.75 29 HIS B C 1
ATOM 4133 O O . HIS B 1 29 ? -24.766 -2.832 7.359 1 97.75 29 HIS B O 1
ATOM 4139 N N . LYS B 1 30 ? -22.859 -1.817 7.699 1 96.25 30 LYS B N 1
ATOM 4140 C CA . LYS B 1 30 ? -22.609 -1.572 6.281 1 96.25 30 LYS B CA 1
ATOM 4141 C C . LYS B 1 30 ? -22.484 -2.883 5.512 1 96.25 30 LYS B C 1
ATOM 4143 O O . LYS B 1 30 ? -23.141 -3.07 4.48 1 96.25 30 LYS B O 1
ATOM 4148 N N . LEU B 1 31 ? -21.672 -3.801 5.98 1 96.31 31 LEU B N 1
ATOM 4149 C CA . LEU B 1 31 ? -21.422 -5.043 5.258 1 96.31 31 LEU B CA 1
ATOM 4150 C C . LEU B 1 31 ? -22.672 -5.934 5.27 1 96.31 31 LEU B C 1
ATOM 4152 O O . LEU B 1 31 ? -22.969 -6.586 4.27 1 96.31 31 LEU B O 1
ATOM 4156 N N . ALA B 1 32 ? -23.344 -5.941 6.41 1 96.75 32 ALA B N 1
ATOM 4157 C CA . ALA B 1 32 ? -24.594 -6.707 6.477 1 96.75 32 ALA B CA 1
ATOM 4158 C C . ALA B 1 32 ? -25.625 -6.172 5.484 1 96.75 32 ALA B C 1
ATOM 4160 O O . ALA B 1 32 ? -26.328 -6.945 4.828 1 96.75 32 ALA B O 1
ATOM 4161 N N . SER B 1 33 ? -25.719 -4.879 5.422 1 96.31 33 SER B N 1
ATOM 4162 C CA . SER B 1 33 ? -26.641 -4.238 4.496 1 96.31 33 SER B CA 1
ATOM 4163 C C . SER B 1 33 ? -26.297 -4.559 3.047 1 96.31 33 SER B C 1
ATOM 4165 O O . SER B 1 33 ? -27.172 -4.867 2.242 1 96.31 33 SER B O 1
ATOM 4167 N N . LEU B 1 34 ? -25.078 -4.551 2.76 1 94.81 34 LEU B N 1
ATOM 4168 C CA . LEU B 1 34 ? -24.594 -4.773 1.4 1 94.81 34 LEU B CA 1
ATOM 4169 C C . LEU B 1 34 ? -24.844 -6.211 0.965 1 94.81 34 LEU B C 1
ATOM 4171 O O . LEU B 1 34 ? -25.375 -6.457 -0.119 1 94.81 34 LEU B O 1
ATOM 4175 N N . ASP B 1 35 ? -24.516 -7.141 1.786 1 95.44 35 ASP B N 1
ATOM 4176 C CA . ASP B 1 35 ? -24.578 -8.555 1.415 1 95.44 35 ASP B CA 1
ATOM 4177 C C . ASP B 1 35 ? -26.016 -9.07 1.43 1 95.44 35 ASP B C 1
ATOM 4179 O O . ASP B 1 35 ? -26.375 -9.938 0.63 1 95.44 35 ASP B O 1
ATOM 4183 N N . SER B 1 36 ? -26.797 -8.555 2.301 1 95.69 36 SER B N 1
ATOM 4184 C CA . SER B 1 36 ? -28.188 -9.031 2.383 1 95.69 36 SER B CA 1
ATOM 4185 C C . SER B 1 36 ? -29 -8.578 1.177 1 95.69 36 SER B C 1
ATOM 4187 O O . SER B 1 36 ? -29.938 -9.25 0.773 1 95.69 36 SER B O 1
ATOM 4189 N N . ALA B 1 37 ? -28.672 -7.48 0.573 1 95.12 37 ALA B N 1
ATOM 4190 C CA . ALA B 1 37 ? -29.453 -6.891 -0.511 1 95.12 37 ALA B CA 1
ATOM 4191 C C . ALA B 1 37 ? -29.594 -7.871 -1.671 1 95.12 37 ALA B C 1
ATOM 4193 O O . ALA B 1 37 ? -30.703 -8.047 -2.201 1 95.12 37 ALA B O 1
ATOM 4194 N N . GLY B 1 38 ? -28.562 -8.5 -2.033 1 92.75 38 GLY B N 1
ATOM 4195 C CA . GLY B 1 38 ? -28.609 -9.453 -3.129 1 92.75 38 GLY B CA 1
ATOM 4196 C C . GLY B 1 38 ? -28.906 -10.867 -2.672 1 92.75 38 GLY B C 1
ATOM 4197 O O . GLY B 1 38 ? -29.75 -11.547 -3.246 1 92.75 38 GLY B O 1
ATOM 4198 N N . ARG B 1 39 ? -28.297 -11.242 -1.649 1 94.19 39 ARG B N 1
ATOM 4199 C CA . ARG B 1 39 ? -28.25 -12.648 -1.26 1 94.19 39 ARG B CA 1
ATOM 4200 C C . ARG B 1 39 ? -29.484 -13.023 -0.447 1 94.19 39 ARG B C 1
ATOM 4202 O O . ARG B 1 39 ? -29.922 -14.18 -0.456 1 94.19 39 ARG B O 1
ATOM 4209 N N . ARG B 1 40 ? -30 -12.078 0.234 1 94.38 40 ARG B N 1
ATOM 4210 C CA . ARG B 1 40 ? -31.188 -12.344 1.053 1 94.38 40 ARG B CA 1
ATOM 4211 C C . ARG B 1 40 ? -32.438 -11.711 0.436 1 94.38 40 ARG B C 1
ATOM 4213 O O . ARG B 1 40 ? -33.5 -12.328 0.415 1 94.38 40 ARG B O 1
ATOM 4220 N N . PHE B 1 41 ? -32.312 -10.547 -0.13 1 95.12 41 PHE B N 1
ATOM 4221 C CA . PHE B 1 41 ? -33.5 -9.797 -0.529 1 95.12 41 PHE B CA 1
ATOM 4222 C C . PHE B 1 41 ? -33.625 -9.773 -2.047 1 95.12 41 PHE B C 1
ATOM 4224 O O . PHE B 1 41 ? -34.531 -9.148 -2.58 1 95.12 41 PHE B O 1
ATOM 4231 N N . GLY B 1 42 ? -32.688 -10.281 -2.758 1 92.62 42 GLY B N 1
ATOM 4232 C CA . GLY B 1 42 ? -32.844 -10.617 -4.164 1 92.62 42 GLY B CA 1
ATOM 4233 C C . GLY B 1 42 ? -32.656 -9.438 -5.09 1 92.62 42 GLY B C 1
ATOM 4234 O O . GLY B 1 42 ? -33.25 -9.383 -6.168 1 92.62 42 GLY B O 1
ATOM 4235 N N . ARG B 1 43 ? -31.875 -8.516 -4.703 1 93.75 43 ARG B N 1
ATOM 4236 C CA . ARG B 1 43 ? -31.609 -7.387 -5.59 1 93.75 43 ARG B CA 1
ATOM 4237 C C . ARG B 1 43 ? -30.438 -7.68 -6.508 1 93.75 43 ARG B C 1
ATOM 4239 O O . ARG B 1 43 ? -29.391 -8.148 -6.055 1 93.75 43 ARG B O 1
ATOM 4246 N N . VAL B 1 44 ? -30.594 -7.316 -7.738 1 91.62 44 VAL B N 1
ATOM 4247 C CA . VAL B 1 44 ? -29.562 -7.637 -8.719 1 91.62 44 VAL B CA 1
ATOM 4248 C C . VAL B 1 44 ? -28.688 -6.41 -8.977 1 91.62 44 VAL B C 1
ATOM 4250 O O . VAL B 1 44 ? -27.469 -6.516 -9.055 1 91.62 44 VAL B O 1
ATOM 4253 N N . ARG B 1 45 ? -29.328 -5.242 -9.07 1 93.88 45 ARG B N 1
ATOM 4254 C CA . ARG B 1 45 ? -28.625 -4.02 -9.438 1 93.88 45 ARG B CA 1
ATOM 4255 C C . ARG B 1 45 ? -27.688 -3.566 -8.32 1 93.88 45 ARG B C 1
ATOM 4257 O O . ARG B 1 45 ? -28.047 -3.617 -7.141 1 93.88 45 ARG B O 1
ATOM 4264 N N . THR B 1 46 ? -26.5 -3.17 -8.789 1 95.12 46 THR B N 1
ATOM 4265 C CA . THR B 1 46 ? -25.516 -2.66 -7.836 1 95.12 46 THR B CA 1
ATOM 4266 C C . THR B 1 46 ? -26.031 -1.4 -7.148 1 95.12 46 THR B C 1
ATOM 4268 O O . THR B 1 46 ? -25.828 -1.208 -5.949 1 95.12 46 THR B O 1
ATOM 4271 N N . SER B 1 47 ? -26.75 -0.569 -7.859 1 95.62 47 SER B N 1
ATOM 4272 C CA . SER B 1 47 ? -27.281 0.671 -7.305 1 95.62 47 SER B CA 1
ATOM 4273 C C . SER B 1 47 ? -28.297 0.392 -6.195 1 95.62 47 SER B C 1
ATOM 4275 O O . SER B 1 47 ? -28.359 1.129 -5.207 1 95.62 47 SER B O 1
ATOM 4277 N N . ALA B 1 48 ? -29 -0.659 -6.355 1 94.44 48 ALA B N 1
ATOM 4278 C CA . ALA B 1 48 ? -29.953 -1.041 -5.312 1 94.44 48 ALA B CA 1
ATOM 4279 C C . ALA B 1 48 ? -29.234 -1.557 -4.07 1 94.44 48 ALA B C 1
ATOM 4281 O O . ALA B 1 48 ? -29.656 -1.292 -2.945 1 94.44 48 ALA B O 1
ATOM 4282 N N . LYS B 1 49 ? -28.219 -2.266 -4.27 1 95.44 49 LYS B N 1
ATOM 4283 C CA . LYS B 1 49 ? -27.469 -2.859 -3.166 1 95.44 49 LYS B CA 1
ATOM 4284 C C . LYS B 1 49 ? -26.781 -1.785 -2.328 1 95.44 49 LYS B C 1
ATOM 4286 O O . LYS B 1 49 ? -26.609 -1.948 -1.118 1 95.44 49 LYS B O 1
ATOM 4291 N N . VAL B 1 50 ? -26.391 -0.707 -2.975 1 96.06 50 VAL B N 1
ATOM 4292 C CA . VAL B 1 50 ? -25.672 0.335 -2.244 1 96.06 50 VAL B CA 1
ATOM 4293 C C . VAL B 1 50 ? -26.625 1.475 -1.9 1 96.06 50 VAL B C 1
ATOM 4295 O O . VAL B 1 50 ? -26.188 2.547 -1.472 1 96.06 50 VAL B O 1
ATOM 4298 N N . GLY B 1 51 ? -27.906 1.29 -2.006 1 95.69 51 GLY B N 1
ATOM 4299 C CA . GLY B 1 51 ? -28.922 2.312 -1.795 1 95.69 51 GLY B CA 1
ATOM 4300 C C . GLY B 1 51 ? -28.906 2.891 -0.393 1 95.69 51 GLY B C 1
ATOM 4301 O O . GLY B 1 51 ? -29.281 4.047 -0.186 1 95.69 51 GLY B O 1
ATOM 4302 N N . PHE B 1 52 ? -28.453 2.162 0.589 1 95.69 52 PHE B N 1
ATOM 4303 C CA . PHE B 1 52 ? -28.422 2.611 1.977 1 95.69 52 PHE B CA 1
ATOM 4304 C C . PHE B 1 52 ? -27.469 3.793 2.145 1 95.69 52 PHE B C 1
ATOM 4306 O O . PHE B 1 52 ? -27.562 4.531 3.129 1 95.69 52 PHE B O 1
ATOM 4313 N N . LEU B 1 53 ? -26.562 4.082 1.208 1 95.12 53 LEU B N 1
ATOM 4314 C CA . LEU B 1 53 ? -25.578 5.148 1.311 1 95.12 53 LEU B CA 1
ATOM 4315 C C . LEU B 1 53 ? -26.234 6.516 1.231 1 95.12 53 LEU B C 1
ATOM 4317 O O . LEU B 1 53 ? -25.734 7.492 1.79 1 95.12 53 LEU B O 1
ATOM 4321 N N . VAL B 1 54 ? -27.391 6.594 0.601 1 95.19 54 VAL B N 1
ATOM 4322 C CA . VAL B 1 54 ? -28.047 7.887 0.4 1 95.19 54 VAL B CA 1
ATOM 4323 C C . VAL B 1 54 ? -28.609 8.398 1.727 1 95.19 54 VAL B C 1
ATOM 4325 O O . VAL B 1 54 ? -28.203 9.469 2.201 1 95.19 54 VAL B O 1
ATOM 4328 N N . PRO B 1 55 ? -29.484 7.621 2.355 1 97.12 55 PRO B N 1
ATOM 4329 C CA . PRO B 1 55 ? -29.953 8.133 3.646 1 97.12 55 PRO B CA 1
ATOM 4330 C C . PRO B 1 55 ? -28.828 8.25 4.672 1 97.12 55 PRO B C 1
ATOM 4332 O O . PRO B 1 55 ? -28.844 9.156 5.512 1 97.12 55 PRO B O 1
ATOM 4335 N N . PHE B 1 56 ? -27.891 7.418 4.699 1 96.94 56 PHE B N 1
ATOM 4336 C CA . PHE B 1 56 ? -26.734 7.5 5.574 1 96.94 56 PHE B CA 1
ATOM 4337 C C . PHE B 1 56 ? -26.016 8.836 5.402 1 96.94 56 PHE B C 1
ATOM 4339 O O . PHE B 1 56 ? -25.75 9.539 6.383 1 96.94 56 PHE B O 1
ATOM 4346 N N . ALA B 1 57 ? -25.703 9.164 4.152 1 96 57 ALA B N 1
ATOM 4347 C CA . ALA B 1 57 ? -24.922 10.352 3.811 1 96 57 ALA B CA 1
ATOM 4348 C C . ALA B 1 57 ? -25.672 11.625 4.152 1 96 57 ALA B C 1
ATOM 4350 O O . ALA B 1 57 ? -25.094 12.578 4.68 1 96 57 ALA B O 1
ATOM 4351 N N . LEU B 1 58 ? -26.906 11.664 3.846 1 95.75 58 LEU B N 1
ATOM 4352 C CA . LEU B 1 58 ? -27.719 12.852 4.102 1 95.75 58 LEU B CA 1
ATOM 4353 C C . LEU B 1 58 ? -27.844 13.109 5.602 1 95.75 58 LEU B C 1
ATOM 4355 O O . LEU B 1 58 ? -27.719 14.25 6.055 1 95.75 58 LEU B O 1
ATOM 4359 N N . ALA B 1 59 ? -28.047 12.047 6.301 1 96.44 59 ALA B N 1
ATOM 4360 C CA . ALA B 1 59 ? -28.156 12.188 7.754 1 96.44 59 ALA B CA 1
ATOM 4361 C C . ALA B 1 59 ? -26.828 12.594 8.367 1 96.44 59 ALA B C 1
ATOM 4363 O O . ALA B 1 59 ? -26.766 13.461 9.25 1 96.44 59 ALA B O 1
ATOM 4364 N N . LYS B 1 60 ? -25.797 11.945 7.922 1 94.62 60 LYS B N 1
ATOM 4365 C CA . LYS B 1 60 ? -24.469 12.234 8.469 1 94.62 60 LYS B CA 1
ATOM 4366 C C . LYS B 1 60 ? -24.047 13.664 8.141 1 94.62 60 LYS B C 1
ATOM 4368 O O . LYS B 1 60 ? -23.547 14.383 9 1 94.62 60 LYS B O 1
ATOM 4373 N N . SER B 1 61 ? -24.25 14.062 6.906 1 93.75 61 SER B N 1
ATOM 4374 C CA . SER B 1 61 ? -23.891 15.414 6.492 1 93.75 61 SER B CA 1
ATOM 4375 C C . SER B 1 61 ? -24.719 16.453 7.246 1 93.75 61 SER B C 1
ATOM 4377 O O . SER B 1 61 ? -24.188 17.484 7.68 1 93.75 61 SER B O 1
ATOM 4379 N N . GLY B 1 62 ? -25.984 16.203 7.375 1 91.5 62 GLY B N 1
ATOM 4380 C CA . GLY B 1 62 ? -26.844 17.094 8.133 1 91.5 62 GLY B CA 1
ATOM 4381 C C . GLY B 1 62 ? -26.438 17.219 9.594 1 91.5 62 GLY B C 1
ATOM 4382 O O . GLY B 1 62 ? -26.391 18.328 10.141 1 91.5 62 GLY B O 1
ATOM 4383 N N . ALA B 1 63 ? -26.109 16.141 10.195 1 90.81 63 ALA B N 1
ATOM 4384 C CA . ALA B 1 63 ? -25.672 16.141 11.594 1 90.81 63 ALA B CA 1
ATOM 4385 C C . ALA B 1 63 ? -24.375 16.906 11.75 1 90.81 63 ALA B C 1
ATOM 4387 O O . ALA B 1 63 ? -24.219 17.688 12.703 1 90.81 63 ALA B O 1
ATOM 4388 N N . ASN B 1 64 ? -23.5 16.734 10.867 1 84.38 64 ASN B N 1
ATOM 4389 C CA . ASN B 1 64 ? -22.203 17.391 10.945 1 84.38 64 ASN B CA 1
ATOM 4390 C C . ASN B 1 64 ? -22.312 18.891 10.797 1 84.38 64 ASN B C 1
ATOM 4392 O O . ASN B 1 64 ? -21.516 19.641 11.359 1 84.38 64 ASN B O 1
ATOM 4396 N N . ALA B 1 65 ? -23.297 19.328 10.094 1 81.56 65 ALA B N 1
ATOM 4397 C CA . ALA B 1 65 ? -23.5 20.75 9.883 1 81.56 65 ALA B CA 1
ATOM 4398 C C . ALA B 1 65 ? -23.859 21.453 11.188 1 81.56 65 ALA B C 1
ATOM 4400 O O . ALA B 1 65 ? -23.516 22.625 11.383 1 81.56 65 ALA B O 1
ATOM 4401 N N . GLY B 1 66 ? -24.453 20.734 12.102 1 80.69 66 GLY B N 1
ATOM 4402 C CA . GLY B 1 66 ? -24.953 21.406 13.289 1 80.69 66 GLY B CA 1
ATOM 4403 C C . GLY B 1 66 ? -24.281 20.938 14.57 1 80.69 66 GLY B C 1
ATOM 4404 O O . GLY B 1 66 ? -24.344 21.625 15.594 1 80.69 66 GLY B O 1
ATOM 4405 N N . VAL B 1 67 ? -23.609 19.859 14.555 1 83.12 67 VAL B N 1
ATOM 4406 C CA . VAL B 1 67 ? -23.188 19.188 15.773 1 83.12 67 VAL B CA 1
ATOM 4407 C C . VAL B 1 67 ? -22.094 20 16.469 1 83.12 67 VAL B C 1
ATOM 4409 O O . VAL B 1 67 ? -21.969 19.984 17.688 1 83.12 67 VAL B O 1
ATOM 4412 N N . GLY B 1 68 ? -21.328 20.625 15.711 1 76.5 68 GLY B N 1
ATOM 4413 C CA . GLY B 1 68 ? -20.312 21.469 16.344 1 76.5 68 GLY B CA 1
ATOM 4414 C C . GLY B 1 68 ? -20.906 22.5 17.281 1 76.5 68 GLY B C 1
ATOM 4415 O O . GLY B 1 68 ? -20.484 22.609 18.438 1 76.5 68 GLY B O 1
ATOM 4416 N N . GLY B 1 69 ? -21.906 23.203 16.812 1 75.88 69 GLY B N 1
ATOM 4417 C CA . GLY B 1 69 ? -22.594 24.188 17.641 1 75.88 69 GLY B CA 1
ATOM 4418 C C . GLY B 1 69 ? -23.312 23.578 18.828 1 75.88 69 GLY B C 1
ATOM 4419 O O . GLY B 1 69 ? -23.281 24.125 19.938 1 75.88 69 GLY B O 1
ATOM 4420 N N . VAL B 1 70 ? -23.875 22.516 18.594 1 82.62 70 VAL B N 1
ATOM 4421 C CA . VAL B 1 70 ? -24.625 21.828 19.656 1 82.62 70 VAL B CA 1
ATOM 4422 C C . VAL B 1 70 ? -23.656 21.344 20.734 1 82.62 70 VAL B C 1
ATOM 4424 O O . VAL B 1 70 ? -23.938 21.469 21.922 1 82.62 70 VAL B O 1
ATOM 4427 N N . ALA B 1 71 ? -22.594 20.781 20.297 1 84.69 71 ALA B N 1
ATOM 4428 C CA . ALA B 1 71 ? -21.594 20.281 21.234 1 84.69 71 ALA B CA 1
ATOM 4429 C C . ALA B 1 71 ? -21 21.406 22.062 1 84.69 71 ALA B C 1
ATOM 4431 O O . ALA B 1 71 ? -20.656 21.219 23.234 1 84.69 71 ALA B O 1
ATOM 4432 N N . ASP B 1 72 ? -20.906 22.531 21.5 1 78.75 72 ASP B N 1
ATOM 4433 C CA . ASP B 1 72 ? -20.375 23.688 22.219 1 78.75 72 ASP B CA 1
ATOM 4434 C C . ASP B 1 72 ? -21.391 24.203 23.25 1 78.75 72 ASP B C 1
ATOM 4436 O O . ASP B 1 72 ? -21 24.656 24.328 1 78.75 72 ASP B O 1
ATOM 4440 N N . ARG B 1 73 ? -22.562 24.172 22.906 1 82.88 73 ARG B N 1
ATOM 4441 C CA . ARG B 1 73 ? -23.609 24.734 23.766 1 82.88 73 ARG B CA 1
ATOM 4442 C C . ARG B 1 73 ? -24.016 23.734 24.844 1 82.88 73 ARG B C 1
ATOM 4444 O O . ARG B 1 73 ? -24.234 24.125 26 1 82.88 73 ARG B O 1
ATOM 4451 N N . ARG B 1 74 ? -24.125 22.531 24.406 1 89.81 74 ARG B N 1
ATOM 4452 C CA . ARG B 1 74 ? -24.719 21.562 25.312 1 89.81 74 ARG B CA 1
ATOM 4453 C C . ARG B 1 74 ? -23.672 20.609 25.875 1 89.81 74 ARG B C 1
ATOM 4455 O O . ARG B 1 74 ? -23.953 19.859 26.828 1 89.81 74 ARG B O 1
ATOM 4462 N N . GLY B 1 75 ? -22.547 20.594 25.234 1 88.31 75 GLY B N 1
ATOM 4463 C CA . GLY B 1 75 ? -21.484 19.75 25.734 1 88.31 75 GLY B CA 1
ATOM 4464 C C . GLY B 1 75 ? -21.172 18.562 24.828 1 88.31 75 GLY B C 1
ATOM 4465 O O . GLY B 1 75 ? -22.031 18.156 24.031 1 88.31 75 GLY B O 1
ATOM 4466 N N . ARG B 1 76 ? -19.984 18.016 25.047 1 92.12 76 ARG B N 1
ATOM 4467 C CA . ARG B 1 76 ? -19.531 16.875 24.25 1 92.12 76 ARG B CA 1
ATOM 4468 C C . ARG B 1 76 ? -20.219 15.594 24.734 1 92.12 76 ARG B C 1
ATOM 4470 O O . ARG B 1 76 ? -20.625 14.766 23.906 1 92.12 76 ARG B O 1
ATOM 4477 N N . ARG B 1 77 ? -20.281 15.461 25.984 1 95.44 77 ARG B N 1
ATOM 4478 C CA . ARG B 1 77 ? -20.828 14.25 26.578 1 95.44 77 ARG B CA 1
ATOM 4479 C C . ARG B 1 77 ? -22.297 14.062 26.203 1 95.44 77 ARG B C 1
ATOM 4481 O O . ARG B 1 77 ? -22.703 12.977 25.766 1 95.44 77 ARG B O 1
ATOM 4488 N N . ARG B 1 78 ? -23.094 15.039 26.375 1 95.81 78 ARG B N 1
ATOM 4489 C CA . ARG B 1 78 ? -24.516 14.953 26.047 1 95.81 78 ARG B CA 1
ATOM 4490 C C . ARG B 1 78 ? -24.719 14.664 24.578 1 95.81 78 ARG B C 1
ATOM 4492 O O . ARG B 1 78 ? -25.625 13.898 24.203 1 95.81 78 ARG B O 1
ATOM 4499 N N . THR B 1 79 ? -23.969 15.305 23.797 1 94.62 79 THR B N 1
ATOM 4500 C CA . THR B 1 79 ? -24.047 15.078 22.359 1 94.62 79 THR B CA 1
ATOM 4501 C C . THR B 1 79 ? -23.734 13.625 22.031 1 94.62 79 THR B C 1
ATOM 4503 O O . THR B 1 79 ? -24.406 13.016 21.188 1 94.62 79 THR B O 1
ATOM 4506 N N . THR B 1 80 ? -22.734 13.07 22.641 1 96.69 80 THR B N 1
ATOM 4507 C CA . THR B 1 80 ? -22.344 11.688 22.438 1 96.69 80 THR B CA 1
ATOM 4508 C C . THR B 1 80 ? -23.453 10.734 22.891 1 96.69 80 THR B C 1
ATOM 4510 O O . THR B 1 80 ? -23.75 9.742 22.219 1 96.69 80 THR B O 1
ATOM 4513 N N . ILE B 1 81 ? -24.062 11.055 23.969 1 97.81 81 ILE B N 1
ATOM 4514 C CA . ILE B 1 81 ? -25.125 10.227 24.516 1 97.81 81 ILE B CA 1
ATOM 4515 C C . ILE B 1 81 ? -26.312 10.227 23.547 1 97.81 81 ILE B C 1
ATOM 4517 O O . ILE B 1 81 ? -26.859 9.172 23.219 1 97.81 81 ILE B O 1
ATOM 4521 N N . VAL B 1 82 ? -26.703 11.359 23.031 1 97.19 82 VAL B N 1
ATOM 4522 C CA . VAL B 1 82 ? -27.812 11.461 22.094 1 97.19 82 VAL B CA 1
ATOM 4523 C C . VAL B 1 82 ? -27.5 10.68 20.828 1 97.19 82 VAL B C 1
ATOM 4525 O O . VAL B 1 82 ? -28.359 9.984 20.281 1 97.19 82 VAL B O 1
ATOM 4528 N N . GLY B 1 83 ? -26.297 10.797 20.375 1 97.44 83 GLY B N 1
ATOM 4529 C CA . GLY B 1 83 ? -25.891 10.062 19.188 1 97.44 83 GLY B CA 1
ATOM 4530 C C . GLY B 1 83 ? -26 8.562 19.344 1 97.44 83 GLY B C 1
ATOM 4531 O O . GLY B 1 83 ? -26.516 7.879 18.453 1 97.44 83 GLY B O 1
ATOM 4532 N N . TRP B 1 84 ? -25.547 8.055 20.453 1 97.88 84 TRP B N 1
ATOM 4533 C CA . TRP B 1 84 ? -25.609 6.613 20.688 1 97.88 84 TRP B CA 1
ATOM 4534 C C . TRP B 1 84 ? -27.062 6.156 20.844 1 97.88 84 TRP B C 1
ATOM 4536 O O . TRP B 1 84 ? -27.422 5.055 20.422 1 97.88 84 TRP B O 1
ATOM 4546 N N . CYS B 1 85 ? -27.922 7 21.438 1 98 85 CYS B N 1
ATOM 4547 C CA . CYS B 1 85 ? -29.328 6.664 21.578 1 98 85 CYS B CA 1
ATOM 4548 C C . CYS B 1 85 ? -29.984 6.504 20.203 1 98 85 CYS B C 1
ATOM 4550 O O . CYS B 1 85 ? -30.656 5.504 19.953 1 98 85 CYS B O 1
ATOM 4552 N N . VAL B 1 86 ? -29.734 7.449 19.422 1 97.81 86 VAL B N 1
ATOM 4553 C CA . VAL B 1 86 ? -30.312 7.391 18.078 1 97.81 86 VAL B CA 1
ATOM 4554 C C . VAL B 1 86 ? -29.656 6.25 17.297 1 97.81 86 VAL B C 1
ATOM 4556 O O . VAL B 1 86 ? -30.312 5.59 16.484 1 97.81 86 VAL B O 1
ATOM 4559 N N . GLY B 1 87 ? -28.406 6 17.562 1 97.81 87 GLY B N 1
ATOM 4560 C CA . GLY B 1 87 ? -27.672 4.945 16.875 1 97.81 87 GLY B CA 1
ATOM 4561 C C . GLY B 1 87 ? -28.234 3.561 17.141 1 97.81 87 GLY B C 1
ATOM 4562 O O . GLY B 1 87 ? -28.109 2.664 16.312 1 97.81 87 GLY B O 1
ATOM 4563 N N . CYS B 1 88 ? -28.906 3.361 18.219 1 98.19 88 CYS B N 1
ATOM 4564 C CA . CYS B 1 88 ? -29.469 2.064 18.578 1 98.19 88 CYS B CA 1
ATOM 4565 C C . CYS B 1 88 ? -30.641 1.707 17.672 1 98.19 88 CYS B C 1
ATOM 4567 O O . CYS B 1 88 ? -30.953 0.529 17.5 1 98.19 88 CYS B O 1
ATOM 4569 N N . VAL B 1 89 ? -31.219 2.686 17.078 1 98.5 89 VAL B N 1
ATOM 4570 C CA . VAL B 1 89 ? -32.375 2.449 16.234 1 98.5 89 VAL B CA 1
ATOM 4571 C C . VAL B 1 89 ? -31.969 1.718 14.969 1 98.5 89 VAL B C 1
ATOM 4573 O O . VAL B 1 89 ? -32.719 0.895 14.438 1 98.5 89 VAL B O 1
ATOM 4576 N N . ALA B 1 90 ? -30.734 1.951 14.531 1 98.31 90 ALA B N 1
ATOM 4577 C CA . ALA B 1 90 ? -30.266 1.362 13.281 1 98.31 90 ALA B CA 1
ATOM 4578 C C . ALA B 1 90 ? -30.219 -0.16 13.375 1 98.31 90 ALA B C 1
ATOM 4580 O O . ALA B 1 90 ? -30.875 -0.851 12.586 1 98.31 90 ALA B O 1
ATOM 4581 N N . PRO B 1 91 ? -29.531 -0.737 14.414 1 98.31 91 PRO B N 1
ATOM 4582 C CA . PRO B 1 91 ? -29.516 -2.199 14.5 1 98.31 91 PRO B CA 1
ATOM 4583 C C . PRO B 1 91 ? -30.891 -2.785 14.852 1 98.31 91 PRO B C 1
ATOM 4585 O O . PRO B 1 91 ? -31.203 -3.908 14.453 1 98.31 91 PRO B O 1
ATOM 4588 N N . ILE B 1 92 ? -31.734 -2.066 15.508 1 98.31 92 ILE B N 1
ATOM 4589 C CA . ILE B 1 92 ? -33.062 -2.547 15.812 1 98.31 92 ILE B CA 1
ATOM 4590 C C . ILE B 1 92 ? -33.875 -2.715 14.523 1 98.31 92 ILE B C 1
ATOM 4592 O O . ILE B 1 92 ? -34.5 -3.75 14.305 1 98.31 92 ILE B O 1
ATOM 4596 N N . LEU B 1 93 ? -33.812 -1.724 13.695 1 97.94 93 LEU B N 1
ATOM 4597 C CA . LEU B 1 93 ? -34.5 -1.811 12.406 1 97.94 93 LEU B CA 1
ATOM 4598 C C . LEU B 1 93 ? -33.875 -2.906 11.539 1 97.94 93 LEU B C 1
ATOM 4600 O O . LEU B 1 93 ? -34.594 -3.631 10.844 1 97.94 93 LEU B O 1
ATOM 4604 N N . GLY B 1 94 ? -32.594 -3.02 11.578 1 96.88 94 GLY B N 1
ATOM 4605 C CA . GLY B 1 94 ? -31.953 -4.102 10.852 1 96.88 94 GLY B CA 1
ATOM 4606 C C . GLY B 1 94 ? -32.406 -5.477 11.32 1 96.88 94 GLY B C 1
ATOM 4607 O O . GLY B 1 94 ? -32.594 -6.379 10.508 1 96.88 94 GLY B O 1
ATOM 4608 N N . PHE B 1 95 ? -32.5 -5.555 12.617 1 96.38 95 PHE B N 1
ATOM 4609 C CA . PHE B 1 95 ? -32.969 -6.805 13.203 1 96.38 95 PHE B CA 1
ATOM 4610 C C . PHE B 1 95 ? -34.375 -7.148 12.734 1 96.38 95 PHE B C 1
ATOM 4612 O O . PHE B 1 95 ? -34.656 -8.297 12.398 1 96.38 95 PHE B O 1
ATOM 4619 N N . ILE B 1 96 ? -35.219 -6.203 12.625 1 96.12 96 ILE B N 1
ATOM 4620 C CA . ILE B 1 96 ? -36.594 -6.367 12.164 1 96.12 96 ILE B CA 1
ATOM 4621 C C . ILE B 1 96 ? -36.594 -6.742 10.68 1 96.12 96 ILE B C 1
ATOM 4623 O O . ILE B 1 96 ? -37.344 -7.613 10.258 1 96.12 96 ILE B O 1
ATOM 4627 N N . ALA B 1 97 ? -35.75 -6.141 9.922 1 96.31 97 ALA B N 1
ATOM 4628 C CA . ALA B 1 97 ? -35.656 -6.422 8.492 1 96.31 97 ALA B CA 1
ATOM 4629 C C . ALA B 1 97 ? -35.312 -7.887 8.242 1 96.31 97 ALA B C 1
ATOM 4631 O O . ALA B 1 97 ? -35.781 -8.477 7.262 1 96.31 97 ALA B O 1
ATOM 4632 N N . GLY B 1 98 ? -34.531 -8.438 9.133 1 93.31 98 GLY B N 1
ATOM 4633 C CA . GLY B 1 98 ? -34.156 -9.828 9 1 93.31 98 GLY B CA 1
ATOM 4634 C C . GLY B 1 98 ? -35.312 -10.797 9.156 1 93.31 98 GLY B C 1
ATOM 4635 O O . GLY B 1 98 ? -35.219 -11.945 8.703 1 93.31 98 GLY B O 1
ATOM 4636 N N . GLY B 1 99 ? -36.375 -10.32 9.703 1 91.5 99 GLY B N 1
ATOM 4637 C CA . GLY B 1 99 ? -37.5 -11.195 9.953 1 91.5 99 GLY B CA 1
ATOM 4638 C C . GLY B 1 99 ? -38.594 -11.086 8.906 1 91.5 99 GLY B C 1
ATOM 4639 O O . GLY B 1 99 ? -39.594 -11.812 8.945 1 91.5 99 GLY B O 1
ATOM 4640 N N . VAL B 1 100 ? -38.375 -10.227 7.992 1 92.12 100 VAL B N 1
ATOM 4641 C CA . VAL B 1 100 ? -39.406 -10.039 6.973 1 92.12 100 VAL B CA 1
ATOM 4642 C C . VAL B 1 100 ? -38.875 -10.5 5.617 1 92.12 100 VAL B C 1
ATOM 4644 O O . VAL B 1 100 ? -37.656 -10.555 5.402 1 92.12 100 VAL B O 1
ATOM 4647 N N . GLU B 1 101 ? -39.781 -10.852 4.66 1 87.38 101 GLU B N 1
ATOM 4648 C CA . GLU B 1 101 ? -39.406 -11.406 3.363 1 87.38 101 GLU B CA 1
ATOM 4649 C C . GLU B 1 101 ? -38.656 -10.383 2.51 1 87.38 101 GLU B C 1
ATOM 4651 O O . GLU B 1 101 ? -37.625 -10.68 1.934 1 87.38 101 GLU B O 1
ATOM 4656 N N . ASP B 1 102 ? -39.25 -9.188 2.381 1 90.5 102 ASP B N 1
ATOM 4657 C CA . ASP B 1 102 ? -38.594 -8.102 1.67 1 90.5 102 ASP B CA 1
ATOM 4658 C C . ASP B 1 102 ? -38.312 -6.93 2.604 1 90.5 102 ASP B C 1
ATOM 4660 O O . ASP B 1 102 ? -39.125 -6.008 2.707 1 90.5 102 ASP B O 1
ATOM 4664 N N . GLY B 1 103 ? -37.156 -6.977 3.189 1 94.62 103 GLY B N 1
ATOM 4665 C CA . GLY B 1 103 ? -36.812 -6 4.215 1 94.62 103 GLY B CA 1
ATOM 4666 C C . GLY B 1 103 ? -35.812 -4.973 3.762 1 94.62 103 GLY B C 1
ATOM 4667 O O . GLY B 1 103 ? -35.25 -4.246 4.582 1 94.62 103 GLY B O 1
ATOM 4668 N N . LEU B 1 104 ? -35.562 -4.859 2.461 1 94.94 104 LEU B N 1
ATOM 4669 C CA . LEU B 1 104 ? -34.5 -3.988 1.99 1 94.94 104 LEU B CA 1
ATOM 4670 C C . LEU B 1 104 ? -34.812 -2.527 2.279 1 94.94 104 LEU B C 1
ATOM 4672 O O . LEU B 1 104 ? -33.906 -1.734 2.574 1 94.94 104 LEU B O 1
ATOM 4676 N N . SER B 1 105 ? -36.062 -2.164 2.133 1 96 105 SER B N 1
ATOM 4677 C CA . SER B 1 105 ? -36.438 -0.785 2.412 1 96 105 SER B CA 1
ATOM 4678 C C . SER B 1 105 ? -36.188 -0.424 3.871 1 96 105 SER B C 1
ATOM 4680 O O . SER B 1 105 ? -35.781 0.704 4.176 1 96 105 SER B O 1
ATOM 4682 N N . VAL B 1 106 ? -36.406 -1.37 4.734 1 97.06 106 VAL B N 1
ATOM 4683 C CA . VAL B 1 106 ? -36.156 -1.146 6.156 1 97.06 106 VAL B CA 1
ATOM 4684 C C . VAL B 1 106 ? -34.656 -1.023 6.41 1 97.06 106 VAL B C 1
ATOM 4686 O O . VAL B 1 106 ? -34.219 -0.193 7.211 1 97.06 106 VAL B O 1
ATOM 4689 N N . VAL B 1 107 ? -33.938 -1.875 5.754 1 97.06 107 VAL B N 1
ATOM 4690 C CA . VAL B 1 107 ? -32.469 -1.802 5.855 1 97.06 107 VAL B CA 1
ATOM 4691 C C . VAL B 1 107 ? -32 -0.433 5.383 1 97.06 107 VAL B C 1
ATOM 4693 O O . VAL B 1 107 ? -31.172 0.207 6.043 1 97.06 107 VAL B O 1
ATOM 4696 N N . THR B 1 108 ? -32.5 0.028 4.289 1 96.94 108 THR B N 1
ATOM 4697 C CA . THR B 1 108 ? -32.125 1.319 3.729 1 96.94 108 THR B CA 1
ATOM 4698 C C . THR B 1 108 ? -32.5 2.453 4.68 1 96.94 108 THR B C 1
ATOM 4700 O O . THR B 1 108 ? -31.719 3.375 4.895 1 96.94 108 THR B O 1
ATOM 4703 N N . ALA B 1 109 ? -33.594 2.34 5.277 1 96.94 109 ALA B N 1
ATOM 4704 C CA . ALA B 1 109 ? -34.062 3.357 6.223 1 96.94 109 ALA B CA 1
ATOM 4705 C C . ALA B 1 109 ? -33.188 3.352 7.484 1 96.94 109 ALA B C 1
ATOM 4707 O O . ALA B 1 109 ? -32.969 4.398 8.094 1 96.94 109 ALA B O 1
ATOM 4708 N N . SER B 1 110 ? -32.781 2.189 7.887 1 97.81 110 SER B N 1
ATOM 4709 C CA . SER B 1 110 ? -31.969 2.072 9.086 1 97.81 110 SER B CA 1
ATOM 4710 C C . SER B 1 110 ? -30.672 2.867 8.961 1 97.81 110 SER B C 1
ATOM 4712 O O . SER B 1 110 ? -30.125 3.348 9.953 1 97.81 110 SER B O 1
ATOM 4714 N N . ALA B 1 111 ? -30.219 3.068 7.742 1 97.69 111 ALA B N 1
ATOM 4715 C CA . ALA B 1 111 ? -28.969 3.773 7.484 1 97.69 111 ALA B CA 1
ATOM 4716 C C . ALA B 1 111 ? -29.094 5.254 7.836 1 97.69 111 ALA B C 1
ATOM 4718 O O . ALA B 1 111 ? -28.078 5.918 8.102 1 97.69 111 ALA B O 1
ATOM 4719 N N . LEU B 1 112 ? -30.297 5.777 7.879 1 97.75 112 LEU B N 1
ATOM 4720 C CA . LEU B 1 112 ? -30.531 7.152 8.312 1 97.75 112 LEU B CA 1
ATOM 4721 C C . LEU B 1 112 ? -30.078 7.355 9.75 1 97.75 112 LEU B C 1
ATOM 4723 O O . LEU B 1 112 ? -29.406 8.344 10.062 1 97.75 112 LEU B O 1
ATOM 4727 N N . PHE B 1 113 ? -30.375 6.434 10.531 1 98.31 113 PHE B N 1
ATOM 4728 C CA . PHE B 1 113 ? -30.062 6.527 11.953 1 98.31 113 PHE B CA 1
ATOM 4729 C C . PHE B 1 113 ? -28.578 6.246 12.195 1 98.31 113 PHE B C 1
ATOM 4731 O O . PHE B 1 113 ? -27.969 6.852 13.078 1 98.31 113 PHE B O 1
ATOM 4738 N N . LEU B 1 114 ? -28.094 5.324 11.445 1 97.88 114 LEU B N 1
ATOM 4739 C CA . LEU B 1 114 ? -26.656 5.074 11.508 1 97.88 114 LEU B CA 1
ATOM 4740 C C . LEU B 1 114 ? -25.875 6.332 11.133 1 97.88 114 LEU B C 1
ATOM 4742 O O . LEU B 1 114 ? -24.906 6.691 11.82 1 97.88 114 LEU B O 1
ATOM 4746 N N . GLY B 1 115 ? -26.25 6.988 10.062 1 97.5 115 GLY B N 1
ATOM 4747 C CA . GLY B 1 115 ? -25.578 8.203 9.617 1 97.5 115 GLY B CA 1
ATOM 4748 C C . GLY B 1 115 ? -25.641 9.32 10.641 1 97.5 115 GLY B C 1
ATOM 4749 O O . GLY B 1 115 ? -24.641 10.016 10.859 1 97.5 115 GLY B O 1
ATOM 4750 N N . PHE B 1 116 ? -26.75 9.461 11.227 1 96.75 116 PHE B N 1
ATOM 4751 C CA . PHE B 1 116 ? -26.906 10.477 12.258 1 96.75 116 PHE B CA 1
ATOM 4752 C C . PHE B 1 116 ? -25.969 10.211 13.422 1 96.75 116 PHE B C 1
ATOM 4754 O O . PHE B 1 116 ? -25.297 11.125 13.922 1 96.75 116 PHE B O 1
ATOM 4761 N N . ALA B 1 117 ? -25.953 9.008 13.828 1 97.19 117 ALA B N 1
ATOM 4762 C CA . ALA B 1 117 ? -25.078 8.633 14.938 1 97.19 117 ALA B CA 1
ATOM 4763 C C . ALA B 1 117 ? -23.609 8.867 14.578 1 97.19 117 ALA B C 1
ATOM 4765 O O . ALA B 1 117 ? -22.844 9.359 15.406 1 97.19 117 ALA B O 1
ATOM 4766 N N . GLN B 1 118 ? -23.219 8.484 13.383 1 95.81 118 GLN B N 1
ATOM 4767 C CA . GLN B 1 118 ? -21.844 8.672 12.93 1 95.81 118 GLN B CA 1
ATOM 4768 C C . GLN B 1 118 ? -21.469 10.156 12.914 1 95.81 118 GLN B C 1
ATOM 4770 O O . GLN B 1 118 ? -20.391 10.531 13.367 1 95.81 118 GLN B O 1
ATOM 4775 N N . GLY B 1 119 ? -22.359 10.977 12.445 1 92.69 119 GLY B N 1
ATOM 4776 C CA . GLY B 1 119 ? -22.078 12.406 12.375 1 92.69 119 GLY B CA 1
ATOM 4777 C C . GLY B 1 119 ? -21.984 13.07 13.734 1 92.69 119 GLY B C 1
ATOM 4778 O O . GLY B 1 119 ? -21.125 13.914 13.969 1 92.69 119 GLY B O 1
ATOM 4779 N N . THR B 1 120 ? -22.797 12.664 14.609 1 93.62 120 THR B N 1
ATOM 4780 C CA . THR B 1 120 ? -22.906 13.312 15.914 1 93.62 120 THR B CA 1
ATOM 4781 C C . THR B 1 120 ? -21.812 12.805 16.859 1 93.62 120 THR B C 1
ATOM 4783 O O . THR B 1 120 ? -20.984 13.586 17.344 1 93.62 120 THR B O 1
ATOM 4786 N N . VAL B 1 121 ? -21.734 11.508 17 1 95.25 121 VAL B N 1
ATOM 4787 C CA . VAL B 1 121 ? -20.812 10.93 17.969 1 95.25 121 VAL B CA 1
ATOM 4788 C C . VAL B 1 121 ? -19.375 11.125 17.5 1 95.25 121 VAL B C 1
ATOM 4790 O O . VAL B 1 121 ? -18.516 11.516 18.281 1 95.25 121 VAL B O 1
ATOM 4793 N N . TRP B 1 122 ? -19.125 10.867 16.25 1 91.75 122 TRP B N 1
ATOM 4794 C CA . TRP B 1 122 ? -17.766 10.984 15.719 1 91.75 122 TRP B CA 1
ATOM 4795 C C . TRP B 1 122 ? -17.234 12.406 15.898 1 91.75 122 TRP B C 1
ATOM 4797 O O . TRP B 1 122 ? -16.125 12.602 16.391 1 91.75 122 TRP B O 1
ATOM 4807 N N . THR B 1 123 ? -18.031 13.336 15.555 1 86.44 123 THR B N 1
ATOM 4808 C CA . THR B 1 123 ? -17.609 14.727 15.656 1 86.44 123 THR B CA 1
ATOM 4809 C C . THR B 1 123 ? -17.438 15.133 17.125 1 86.44 123 THR B C 1
ATOM 4811 O O . THR B 1 123 ? -16.469 15.805 17.469 1 86.44 123 THR B O 1
ATOM 4814 N N . ALA B 1 124 ? -18.297 14.773 17.922 1 89.62 124 ALA B N 1
ATOM 4815 C CA . ALA B 1 124 ? -18.203 15.086 19.344 1 89.62 124 ALA B CA 1
ATOM 4816 C C . ALA B 1 124 ? -16.922 14.508 19.953 1 89.62 124 ALA B C 1
ATOM 4818 O O . ALA B 1 124 ? -16.266 15.148 20.766 1 89.62 124 ALA B O 1
ATOM 4819 N N . LEU B 1 125 ? -16.594 13.344 19.531 1 91.31 125 LEU B N 1
ATOM 4820 C CA . LEU B 1 125 ? -15.414 12.672 20.078 1 91.31 125 LEU B CA 1
ATOM 4821 C C . LEU B 1 125 ? -14.133 13.297 19.531 1 91.31 125 LEU B C 1
ATOM 4823 O O . LEU B 1 125 ? -13.117 13.359 20.234 1 91.31 125 LEU B O 1
ATOM 4827 N N . VAL B 1 126 ? -14.141 13.719 18.297 1 85.25 126 VAL B N 1
ATOM 4828 C CA . VAL B 1 126 ? -13 14.469 17.766 1 85.25 126 VAL B CA 1
ATOM 4829 C C . VAL B 1 126 ? -12.781 15.734 18.594 1 85.25 126 VAL B C 1
ATOM 4831 O O . VAL B 1 126 ? -11.656 16.047 18.984 1 85.25 126 VAL B O 1
ATOM 4834 N N . LEU B 1 127 ? -13.859 16.438 18.859 1 81.56 127 LEU B N 1
ATOM 4835 C CA . LEU B 1 127 ? -13.773 17.656 19.641 1 81.56 127 LEU B CA 1
ATOM 4836 C C . LEU B 1 127 ? -13.289 17.359 21.047 1 81.56 127 LEU B C 1
ATOM 4838 O O . LEU B 1 127 ? -12.477 18.109 21.594 1 81.56 127 LEU B O 1
ATOM 4842 N N . ALA B 1 128 ? -13.789 16.312 21.562 1 88.75 128 ALA B N 1
ATOM 4843 C CA . ALA B 1 128 ? -13.352 15.914 22.906 1 88.75 128 ALA B CA 1
ATOM 4844 C C . ALA B 1 128 ? -11.859 15.602 22.922 1 88.75 128 ALA B C 1
ATOM 4846 O O . ALA B 1 128 ? -11.156 15.953 23.875 1 88.75 128 ALA B O 1
ATOM 4847 N N . SER B 1 129 ? -11.43 14.906 21.922 1 86.62 129 SER B N 1
ATOM 4848 C CA . SER B 1 129 ? -10.008 14.578 21.844 1 86.62 129 SER B CA 1
ATOM 4849 C C . SER B 1 129 ? -9.148 15.836 21.734 1 86.62 129 SER B C 1
ATOM 4851 O O . SER B 1 129 ? -8.047 15.891 22.281 1 86.62 129 SER B O 1
ATOM 4853 N N . VAL B 1 130 ? -9.633 16.75 21 1 78.56 130 VAL B N 1
ATOM 4854 C CA . VAL B 1 130 ? -8.93 18.031 20.875 1 78.56 130 VAL B CA 1
ATOM 4855 C C . VAL B 1 130 ? -8.875 18.719 22.234 1 78.56 130 VAL B C 1
ATOM 4857 O O . VAL B 1 130 ? -7.848 19.281 22.625 1 78.56 130 VAL B O 1
ATOM 4860 N N . ASP B 1 131 ? -9.93 18.734 22.922 1 82 131 ASP B N 1
ATOM 4861 C CA . ASP B 1 131 ? -9.969 19.312 24.266 1 82 131 ASP B CA 1
ATOM 4862 C C . ASP B 1 131 ? -8.969 18.641 25.188 1 82 131 ASP B C 1
ATOM 4864 O O . ASP B 1 131 ? -8.32 19.297 26 1 82 131 ASP B O 1
ATOM 4868 N N . LEU B 1 132 ? -8.859 17.422 25.078 1 85.62 132 LEU B N 1
ATOM 4869 C CA . LEU B 1 132 ? -8.047 16.625 25.984 1 85.62 132 LEU B CA 1
ATOM 4870 C C . LEU B 1 132 ? -6.566 16.75 25.656 1 85.62 132 LEU B C 1
ATOM 4872 O O . LEU B 1 132 ? -5.711 16.672 26.531 1 85.62 132 LEU B O 1
ATOM 4876 N N . CYS B 1 133 ? -6.312 16.859 24.359 1 81 133 CYS B N 1
ATOM 4877 C CA . CYS B 1 133 ? -4.922 16.922 23.938 1 81 133 CYS B CA 1
ATOM 4878 C C . CYS B 1 133 ? -4.426 18.375 23.922 1 81 133 CYS B C 1
ATOM 4880 O O . CYS B 1 133 ? -3.217 18.609 23.922 1 81 133 CYS B O 1
ATOM 4882 N N . GLY B 1 134 ? -5.262 19.281 23.906 1 73.62 134 GLY B N 1
ATOM 4883 C CA . GLY B 1 134 ? -4.879 20.672 23.844 1 73.62 134 GLY B CA 1
ATOM 4884 C C . GLY B 1 134 ? -5 21.266 22.453 1 73.62 134 GLY B C 1
ATOM 4885 O O . GLY B 1 134 ? -4.836 20.562 21.453 1 73.62 134 GLY B O 1
ATOM 4886 N N . LYS B 1 135 ? -5.156 22.547 22.344 1 65.69 135 LYS B N 1
ATOM 4887 C CA . LYS B 1 135 ? -5.41 23.25 21.094 1 65.69 135 LYS B CA 1
ATOM 4888 C C . LYS B 1 135 ? -4.16 23.281 20.219 1 65.69 135 LYS B C 1
ATOM 4890 O O . LYS B 1 135 ? -4.262 23.375 18.984 1 65.69 135 LYS B O 1
ATOM 4895 N N . ALA B 1 136 ? -3.029 23.125 20.828 1 62.5 136 ALA B N 1
ATOM 4896 C CA . ALA B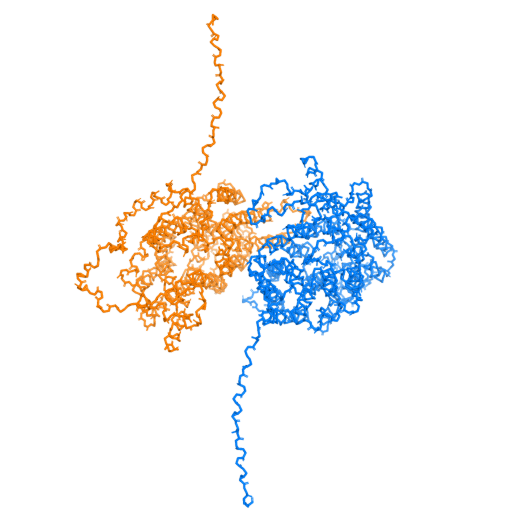 1 136 ? -1.77 23.156 20.094 1 62.5 136 ALA B CA 1
ATOM 4897 C C . ALA B 1 136 ? -1.549 21.859 19.328 1 62.5 136 ALA B C 1
ATOM 4899 O O . ALA B 1 136 ? -0.783 21.828 18.359 1 62.5 136 ALA B O 1
ATOM 4900 N N . ARG B 1 137 ? -2.293 20.891 19.719 1 73 137 ARG B N 1
ATOM 4901 C CA . ARG B 1 137 ? -2.115 19.594 19.094 1 73 137 ARG B CA 1
ATOM 4902 C C . ARG B 1 137 ? -3.412 19.109 18.453 1 73 137 ARG B C 1
ATOM 4904 O O . ARG B 1 137 ? -3.803 17.953 18.625 1 73 137 ARG B O 1
ATOM 4911 N N . ARG B 1 138 ? -4.031 19.938 17.844 1 70.69 138 ARG B N 1
ATOM 4912 C CA . ARG B 1 138 ? -5.324 19.641 17.234 1 70.69 138 ARG B CA 1
ATOM 4913 C C . ARG B 1 138 ? -5.18 18.609 16.109 1 70.69 138 ARG B C 1
ATOM 4915 O O . ARG B 1 138 ? -6.023 17.719 15.969 1 70.69 138 ARG B O 1
ATOM 4922 N N . GLY B 1 139 ? -4.156 18.797 15.32 1 69.81 139 GLY B N 1
ATOM 4923 C CA . GLY B 1 139 ? -3.932 17.844 14.25 1 69.81 139 GLY B CA 1
ATOM 4924 C C . GLY B 1 139 ? -3.703 16.422 14.75 1 69.81 139 GLY B C 1
ATOM 4925 O O . GLY B 1 139 ? -4.266 15.469 14.211 1 69.81 139 GLY B O 1
ATOM 4926 N N . PHE B 1 140 ? -2.979 16.344 15.758 1 73.88 140 PHE B N 1
ATOM 4927 C CA . PHE B 1 140 ? -2.709 15.047 16.344 1 73.88 140 PHE B CA 1
ATOM 4928 C C . PHE B 1 140 ? -3.988 14.43 16.906 1 73.88 140 PHE B C 1
ATOM 4930 O O . PHE B 1 140 ? -4.25 13.242 16.688 1 73.88 140 PHE B O 1
ATOM 4937 N N . ALA B 1 141 ? -4.695 15.227 17.672 1 78.12 141 ALA B N 1
ATOM 4938 C CA . ALA B 1 141 ? -5.926 14.742 18.281 1 78.12 141 ALA B CA 1
ATOM 4939 C C . ALA B 1 141 ? -6.906 14.234 17.234 1 78.12 141 ALA B C 1
ATOM 4941 O O . ALA B 1 141 ? -7.465 13.141 17.375 1 78.12 141 ALA B O 1
ATOM 4942 N N . SER B 1 142 ? -7.07 15 16.266 1 77.81 142 SER B N 1
ATOM 4943 C CA . SER B 1 142 ? -7.961 14.609 15.18 1 77.81 142 SER B CA 1
ATOM 4944 C C . SER B 1 142 ? -7.441 13.375 14.453 1 77.81 142 SER B C 1
ATOM 4946 O O . SER B 1 142 ? -8.211 12.461 14.141 1 77.81 142 SER B O 1
ATOM 4948 N N . GLY B 1 143 ? -6.195 13.352 14.195 1 78.38 143 GLY B N 1
ATOM 4949 C CA . GLY B 1 143 ? -5.582 12.203 13.547 1 78.38 143 GLY B CA 1
ATOM 4950 C C . GLY B 1 143 ? -5.715 10.922 14.344 1 78.38 143 GLY B C 1
ATOM 4951 O O . GLY B 1 143 ? -5.965 9.859 13.781 1 78.38 143 GLY B O 1
ATOM 4952 N N . LEU B 1 144 ? -5.527 11.07 15.586 1 82.88 144 LEU B N 1
ATOM 4953 C CA . LEU B 1 144 ? -5.637 9.906 16.453 1 82.88 144 LEU B CA 1
ATOM 4954 C C . LEU B 1 144 ? -7.051 9.328 16.422 1 82.88 144 LEU B C 1
ATOM 4956 O O . LEU B 1 144 ? -7.227 8.117 16.312 1 82.88 144 LEU B O 1
ATOM 4960 N N . ASN B 1 145 ? -7.984 10.195 16.516 1 86.75 145 ASN B N 1
ATOM 4961 C CA . ASN B 1 145 ? -9.375 9.758 16.469 1 86.75 145 ASN B CA 1
ATOM 4962 C C . ASN B 1 145 ? -9.695 9.055 15.156 1 86.75 145 ASN B C 1
ATOM 4964 O O . ASN B 1 145 ? -10.344 8.008 15.148 1 86.75 145 ASN B O 1
ATOM 4968 N N . GLU B 1 146 ? -9.258 9.602 14.109 1 85.62 146 GLU B N 1
ATOM 4969 C CA . GLU B 1 146 ? -9.508 9.023 12.789 1 85.62 146 GLU B CA 1
ATOM 4970 C C . GLU B 1 146 ? -8.789 7.684 12.633 1 85.62 146 GLU B C 1
ATOM 4972 O O . GLU B 1 146 ? -9.336 6.746 12.055 1 85.62 146 GLU B O 1
ATOM 4977 N N . THR B 1 147 ? -7.574 7.652 13.148 1 88.19 147 THR B N 1
ATOM 4978 C CA . THR B 1 147 ? -6.809 6.414 13.078 1 88.19 147 THR B CA 1
ATOM 4979 C C . THR B 1 147 ? -7.523 5.293 13.828 1 88.19 147 THR B C 1
ATOM 4981 O O . THR B 1 147 ? -7.66 4.184 13.312 1 88.19 147 THR B O 1
ATOM 4984 N N . VAL B 1 148 ? -7.969 5.594 14.984 1 91.69 148 VAL B N 1
ATOM 4985 C CA . VAL B 1 148 ? -8.641 4.59 15.812 1 91.69 148 VAL B CA 1
ATOM 4986 C C . VAL B 1 148 ? -9.93 4.145 15.133 1 91.69 148 VAL B C 1
ATOM 4988 O O . VAL B 1 148 ? -10.219 2.947 15.047 1 91.69 148 VAL B O 1
ATOM 4991 N N . GLY B 1 149 ? -10.633 5.059 14.641 1 93.62 149 GLY B N 1
ATOM 4992 C CA . GLY B 1 149 ? -11.898 4.754 14 1 93.62 149 GLY B CA 1
ATOM 4993 C C . GLY B 1 149 ? -11.742 3.891 12.758 1 93.62 149 GLY B C 1
ATOM 4994 O O . GLY B 1 149 ? -12.398 2.854 12.633 1 93.62 149 GLY B O 1
ATOM 4995 N N . TYR B 1 150 ? -10.859 4.234 11.93 1 91.38 150 TYR B N 1
ATOM 4996 C CA . TYR B 1 150 ? -10.719 3.537 10.656 1 91.38 150 TYR B CA 1
ATOM 4997 C C . TYR B 1 150 ? -9.969 2.221 10.836 1 91.38 150 TYR B C 1
ATOM 4999 O O . TYR B 1 150 ? -10.195 1.265 10.086 1 91.38 150 TYR B O 1
ATOM 5007 N N . THR B 1 151 ? -9.156 2.166 11.844 1 90.5 151 THR B N 1
ATOM 5008 C CA . THR B 1 151 ? -8.57 0.878 12.195 1 90.5 151 THR B CA 1
ATOM 5009 C C . THR B 1 151 ? -9.633 -0.089 12.688 1 90.5 151 THR B C 1
ATOM 5011 O O . THR B 1 151 ? -9.609 -1.276 12.359 1 90.5 151 THR B O 1
ATOM 5014 N N . ALA B 1 152 ? -10.516 0.452 13.445 1 95.19 152 ALA B N 1
ATOM 5015 C CA . ALA B 1 152 ? -11.625 -0.382 13.906 1 95.19 152 ALA B CA 1
ATOM 5016 C C . ALA B 1 152 ? -12.469 -0.864 12.727 1 95.19 152 ALA B C 1
ATOM 5018 O O . ALA B 1 152 ? -12.883 -2.025 12.688 1 95.19 152 ALA B O 1
ATOM 5019 N N . ILE B 1 153 ? -12.727 0.003 11.844 1 94.88 153 ILE B N 1
ATOM 5020 C CA . ILE B 1 153 ? -13.484 -0.366 10.648 1 94.88 153 ILE B CA 1
ATOM 5021 C C . ILE B 1 153 ? -12.781 -1.509 9.922 1 94.88 153 ILE B C 1
ATOM 5023 O O . ILE B 1 153 ? -13.414 -2.486 9.523 1 94.88 153 ILE B O 1
ATOM 5027 N N . ALA B 1 154 ? -11.492 -1.439 9.852 1 93.44 154 ALA B N 1
ATOM 5028 C CA . ALA B 1 154 ? -10.711 -2.477 9.188 1 93.44 154 ALA B CA 1
ATOM 5029 C C . ALA B 1 154 ? -10.789 -3.797 9.945 1 93.44 154 ALA B C 1
ATOM 5031 O O . ALA B 1 154 ? -10.992 -4.855 9.352 1 93.44 154 ALA B O 1
ATOM 5032 N N . LEU B 1 155 ? -10.695 -3.766 11.203 1 91.88 155 LEU B N 1
ATOM 5033 C CA . LEU B 1 155 ? -10.688 -4.965 12.031 1 91.88 155 LEU B CA 1
ATOM 5034 C C . LEU B 1 155 ? -12.055 -5.637 12.039 1 91.88 155 LEU B C 1
ATOM 5036 O O . LEU B 1 155 ? -12.156 -6.863 12.031 1 91.88 155 LEU B O 1
ATOM 5040 N N . PHE B 1 156 ? -13.031 -4.855 11.992 1 95.25 156 PHE B N 1
ATOM 5041 C CA . PHE B 1 156 ? -14.375 -5.406 12.094 1 95.25 156 PHE B CA 1
ATOM 5042 C C . PHE B 1 156 ? -14.844 -5.957 10.758 1 95.25 156 PHE B C 1
ATOM 5044 O O . PHE B 1 156 ? -15.891 -6.594 10.672 1 95.25 156 PHE B O 1
ATOM 5051 N N . ALA B 1 157 ? -14.117 -5.668 9.727 1 93.06 157 ALA B N 1
ATOM 5052 C CA . ALA B 1 157 ? -14.383 -6.391 8.484 1 93.06 157 ALA B CA 1
ATOM 5053 C C . ALA B 1 157 ? -14.172 -7.891 8.664 1 93.06 157 ALA B C 1
ATOM 5055 O O . ALA B 1 157 ? -14.953 -8.703 8.156 1 93.06 157 ALA B O 1
ATOM 5056 N N . GLU B 1 158 ? -13.117 -8.203 9.414 1 89.38 158 GLU B N 1
ATOM 5057 C CA . GLU B 1 158 ? -12.836 -9.609 9.688 1 89.38 158 GLU B CA 1
ATOM 5058 C C . GLU B 1 158 ? -13.844 -10.195 10.672 1 89.38 158 GLU B C 1
ATOM 5060 O O . GLU B 1 158 ? -14.211 -11.367 10.57 1 89.38 158 GLU B O 1
ATOM 5065 N N . VAL B 1 159 ? -14.227 -9.43 11.57 1 92.25 159 VAL B N 1
ATOM 5066 C CA . VAL B 1 159 ? -15.234 -9.875 12.531 1 92.25 159 VAL B CA 1
ATOM 5067 C C . VAL B 1 159 ? -16.531 -10.203 11.797 1 92.25 159 VAL B C 1
ATOM 5069 O O . VAL B 1 159 ? -17.125 -11.273 12 1 92.25 159 VAL B O 1
ATOM 5072 N N . TYR B 1 160 ? -16.938 -9.328 10.945 1 95.12 160 TYR B N 1
ATOM 5073 C CA . TYR B 1 160 ? -18.125 -9.578 10.141 1 95.12 160 TYR B CA 1
ATOM 5074 C C . TYR B 1 160 ? -17.938 -10.812 9.258 1 95.12 160 TYR B C 1
ATOM 5076 O O . TYR B 1 160 ? -18.859 -11.633 9.133 1 95.12 160 TYR B O 1
ATOM 5084 N N . GLY B 1 161 ? -16.812 -10.883 8.641 1 92.56 161 GLY B N 1
ATOM 5085 C CA . GLY B 1 161 ? -16.547 -12.047 7.816 1 92.56 161 GLY B CA 1
ATOM 5086 C C . GLY B 1 161 ? -16.703 -13.359 8.57 1 92.56 161 GLY B C 1
ATOM 5087 O O . GLY B 1 161 ? -17.234 -14.328 8.031 1 92.56 161 GLY B O 1
ATOM 5088 N N . SER B 1 162 ? -16.188 -13.359 9.773 1 90.25 162 SER B N 1
ATOM 5089 C CA . SER B 1 162 ? -16.328 -14.547 10.609 1 90.25 162 SER B CA 1
ATOM 5090 C C . SER B 1 162 ? -17.797 -14.852 10.898 1 90.25 162 SER B C 1
ATOM 5092 O O . SER B 1 162 ? -18.203 -16.016 10.906 1 90.25 162 SER B O 1
ATOM 5094 N N . MET B 1 163 ? -18.562 -13.875 11.078 1 93.69 163 MET B N 1
ATOM 5095 C CA . MET B 1 163 ? -20 -14.062 11.281 1 93.69 163 MET B CA 1
ATOM 5096 C C . MET B 1 163 ? -20.656 -14.625 10.023 1 93.69 163 MET B C 1
ATOM 5098 O O . MET B 1 163 ? -21.5 -15.523 10.109 1 93.69 163 MET B O 1
ATOM 5102 N N . GLU B 1 164 ? -20.312 -14.039 8.945 1 93.88 164 GLU B N 1
ATOM 5103 C CA . GLU B 1 164 ? -20.891 -14.516 7.688 1 93.88 164 GLU B CA 1
ATOM 5104 C C . GLU B 1 164 ? -20.594 -16 7.473 1 93.88 164 GLU B C 1
ATOM 5106 O O . GLU B 1 164 ? -21.484 -16.766 7.113 1 93.88 164 GLU B O 1
ATOM 5111 N N . ARG B 1 165 ? -19.359 -16.391 7.723 1 90.06 165 ARG B N 1
ATOM 5112 C CA . ARG B 1 165 ? -18.938 -17.766 7.488 1 90.06 165 ARG B CA 1
ATOM 5113 C C . ARG B 1 165 ? -19.625 -18.719 8.461 1 90.06 165 ARG B C 1
ATOM 5115 O O . ARG B 1 165 ? -19.938 -19.859 8.109 1 90.06 165 ARG B O 1
ATOM 5122 N N . ASN B 1 166 ? -19.953 -18.25 9.633 1 90 166 ASN B N 1
ATOM 5123 C CA . ASN B 1 166 ? -20.469 -19.141 10.672 1 90 166 ASN B CA 1
ATOM 5124 C C . ASN B 1 166 ? -21.984 -19.062 10.766 1 90 166 ASN B C 1
ATOM 5126 O O . ASN B 1 166 ? -22.641 -20.047 11.156 1 90 166 ASN B O 1
ATOM 5130 N N . TRP B 1 167 ? -22.547 -17.969 10.328 1 93.56 167 TRP B N 1
ATOM 5131 C CA . TRP B 1 167 ? -23.953 -17.766 10.656 1 93.56 167 TRP B CA 1
ATOM 5132 C C . TRP B 1 167 ? -24.812 -17.781 9.391 1 93.56 167 TRP B C 1
ATOM 5134 O O . TRP B 1 167 ? -26.031 -17.938 9.461 1 93.56 167 TRP B O 1
ATOM 5144 N N . VAL B 1 168 ? -24.25 -17.594 8.25 1 94.44 168 VAL B N 1
ATOM 5145 C CA . VAL B 1 168 ? -25.031 -17.5 7.023 1 94.44 168 VAL B CA 1
ATOM 5146 C C . VAL B 1 168 ? -25.172 -18.875 6.383 1 94.44 168 VAL B C 1
ATOM 5148 O O . VAL B 1 168 ? -24.203 -19.625 6.297 1 94.44 168 VAL B O 1
ATOM 5151 N N . ARG B 1 169 ? -26.391 -19.219 6.02 1 93.94 169 ARG B N 1
ATOM 5152 C CA . ARG B 1 169 ? -26.703 -20.453 5.301 1 93.94 169 ARG B CA 1
ATOM 5153 C C . ARG B 1 169 ? -27.594 -20.156 4.098 1 93.94 169 ARG B C 1
ATOM 5155 O O . ARG B 1 169 ? -28.484 -19.312 4.164 1 93.94 169 ARG B O 1
ATOM 5162 N N . CYS B 1 170 ? -27.312 -20.859 3.023 1 93.38 170 CYS B N 1
ATOM 5163 C CA . CYS B 1 170 ? -28.078 -20.672 1.795 1 93.38 170 CYS B CA 1
ATOM 5164 C C . CYS B 1 170 ? -28.828 -21.938 1.405 1 93.38 170 CYS B C 1
ATOM 5166 O O . CYS B 1 170 ? -28.484 -23.031 1.867 1 93.38 170 CYS B O 1
ATOM 5168 N N . ALA B 1 171 ? -29.938 -21.719 0.642 1 91.94 171 ALA B N 1
ATOM 5169 C CA . ALA B 1 171 ? -30.734 -22.844 0.149 1 91.94 171 ALA B CA 1
ATOM 5170 C C . ALA B 1 171 ? -31.484 -22.453 -1.123 1 91.94 171 ALA B C 1
ATOM 5172 O O . ALA B 1 171 ? -31.797 -21.281 -1.334 1 91.94 171 ALA B O 1
ATOM 5173 N N . TRP B 1 172 ? -31.688 -23.438 -1.949 1 91 172 TRP B N 1
ATOM 5174 C CA . TRP B 1 172 ? -32.5 -23.234 -3.15 1 91 172 TRP B CA 1
ATOM 5175 C C . TRP B 1 172 ? -33.969 -23.109 -2.803 1 91 172 TRP B C 1
ATOM 5177 O O . TRP B 1 172 ? -34.531 -23.938 -2.062 1 91 172 TRP B O 1
ATOM 5187 N N . LYS B 1 173 ? -34.625 -22.062 -3.178 1 84 173 LYS B N 1
ATOM 5188 C CA . LYS B 1 173 ? -36.031 -21.828 -2.85 1 84 173 LYS B CA 1
ATOM 5189 C C . LYS B 1 173 ? -36.969 -22.234 -4.004 1 84 173 LYS B C 1
ATOM 5191 O O . LYS B 1 173 ? -38.125 -22.516 -3.803 1 84 173 LYS B O 1
ATOM 5196 N N . THR B 1 174 ? -36.531 -21.953 -5.145 1 75.88 174 THR B N 1
ATOM 5197 C CA . THR B 1 174 ? -37.406 -22.234 -6.281 1 75.88 174 THR B CA 1
ATOM 5198 C C . THR B 1 174 ? -36.656 -23.094 -7.312 1 75.88 174 THR B C 1
ATOM 5200 O O . THR B 1 174 ? -35.438 -23.266 -7.23 1 75.88 174 THR B O 1
ATOM 5203 N N . GLN B 1 175 ? -37.469 -23.516 -8.195 1 71.69 175 GLN B N 1
ATOM 5204 C CA . GLN B 1 175 ? -36.906 -24.25 -9.32 1 71.69 175 GLN B CA 1
ATOM 5205 C C . GLN B 1 175 ? -36.062 -23.328 -10.211 1 71.69 175 GLN B C 1
ATOM 5207 O O . GLN B 1 175 ? -36.375 -22.156 -10.383 1 71.69 175 GLN B O 1
ATOM 5212 N N . SER B 1 176 ? -35 -23.859 -10.688 1 72.5 176 SER B N 1
ATOM 5213 C CA . SER B 1 176 ? -34 -23.125 -11.43 1 72.5 176 SER B CA 1
ATOM 5214 C C . SER B 1 176 ? -34.531 -22.641 -12.773 1 72.5 176 SER B C 1
ATOM 5216 O O . SER B 1 176 ? -35.188 -23.391 -13.484 1 72.5 176 SER B O 1
ATOM 5218 N N . ARG B 1 177 ? -34.312 -21.344 -13.078 1 75.12 177 ARG B N 1
ATOM 5219 C CA . ARG B 1 177 ? -34.812 -20.688 -14.281 1 75.12 177 ARG B CA 1
ATOM 5220 C C . ARG B 1 177 ? -33.875 -20.875 -15.445 1 75.12 177 ARG B C 1
ATOM 5222 O O . ARG B 1 177 ? -34.281 -20.953 -16.609 1 75.12 177 ARG B O 1
ATOM 5229 N N . SER B 1 178 ? -32.594 -20.891 -15.125 1 79.38 178 SER B N 1
ATOM 5230 C CA . SER B 1 178 ? -31.594 -21.016 -16.172 1 79.38 178 SER B CA 1
ATOM 5231 C C . SER B 1 178 ? -30.844 -22.328 -16.062 1 79.38 178 SER B C 1
ATOM 5233 O O . SER B 1 178 ? -30.859 -22.984 -15.023 1 79.38 178 SER B O 1
ATOM 5235 N N . ALA B 1 179 ? -30.328 -22.688 -17.203 1 80.25 179 ALA B N 1
ATOM 5236 C CA . ALA B 1 179 ? -29.547 -23.922 -17.25 1 80.25 179 ALA B CA 1
ATOM 5237 C C . ALA B 1 179 ? -28.359 -23.859 -16.281 1 80.25 179 ALA B C 1
ATOM 5239 O O . ALA B 1 179 ? -28.016 -24.859 -15.648 1 80.25 179 ALA B O 1
ATOM 5240 N N . ALA B 1 180 ? -27.812 -22.719 -16.203 1 79 180 ALA B N 1
ATOM 5241 C CA . ALA B 1 180 ? -26.656 -22.562 -15.312 1 79 180 ALA B CA 1
ATOM 5242 C C . ALA B 1 180 ? -27.062 -22.719 -13.852 1 79 180 ALA B C 1
ATOM 5244 O O . ALA B 1 180 ? -26.344 -23.359 -13.07 1 79 180 ALA B O 1
ATOM 5245 N N . CYS B 1 181 ? -28.141 -22.219 -13.539 1 86.12 181 CYS B N 1
ATOM 5246 C CA . CYS B 1 181 ? -28.641 -22.328 -12.172 1 86.12 181 CYS B CA 1
ATOM 5247 C C . CYS B 1 181 ? -29.094 -23.75 -11.875 1 86.12 181 CYS B C 1
ATOM 5249 O O . CYS B 1 181 ? -28.906 -24.25 -10.758 1 86.12 181 CYS B O 1
ATOM 5251 N N . ALA B 1 182 ? -29.625 -24.281 -12.938 1 85.38 182 ALA B N 1
ATOM 5252 C CA . ALA B 1 182 ? -30.062 -25.672 -12.773 1 85.38 182 ALA B CA 1
ATOM 5253 C C . ALA B 1 182 ? -28.875 -26.594 -12.5 1 85.38 182 ALA B C 1
ATOM 5255 O O . ALA B 1 182 ? -28.953 -27.484 -11.656 1 85.38 182 ALA B O 1
ATOM 5256 N N . ALA B 1 183 ? -27.891 -26.359 -13.219 1 84.75 183 ALA B N 1
ATOM 5257 C CA . ALA B 1 183 ? -26.688 -27.156 -13.031 1 84.75 183 ALA B CA 1
ATOM 5258 C C . ALA B 1 183 ? -26.141 -27 -11.617 1 84.75 183 ALA B C 1
ATOM 5260 O O . ALA B 1 183 ? -25.688 -27.969 -10.992 1 84.75 183 ALA B O 1
ATOM 5261 N N . LYS B 1 184 ? -26.234 -25.828 -11.156 1 84.56 184 LYS B N 1
ATOM 5262 C CA . LYS B 1 184 ? -25.75 -25.562 -9.805 1 84.56 184 LYS B CA 1
ATOM 5263 C C . LYS B 1 184 ? -26.672 -26.172 -8.758 1 84.56 184 LYS B C 1
ATOM 5265 O O . LYS B 1 184 ? -26.219 -26.641 -7.715 1 84.56 184 LYS B O 1
ATOM 5270 N N . ASN B 1 185 ? -27.844 -26.156 -9.055 1 83.12 185 ASN B N 1
ATOM 5271 C CA . ASN B 1 185 ? -28.828 -26.75 -8.148 1 83.12 185 ASN B CA 1
ATOM 5272 C C . ASN B 1 185 ? -28.625 -28.25 -8.023 1 83.12 185 ASN B C 1
ATOM 5274 O O . ASN B 1 185 ? -28.656 -28.797 -6.914 1 83.12 185 ASN B O 1
ATOM 5278 N N . VAL B 1 186 ? -28.328 -28.812 -9.148 1 79.94 186 VAL B N 1
ATOM 5279 C CA . VAL B 1 186 ? -28.109 -30.25 -9.164 1 79.94 186 VAL B CA 1
ATOM 5280 C C . VAL B 1 186 ? -26.812 -30.578 -8.422 1 79.94 186 VAL B C 1
ATOM 5282 O O . VAL B 1 186 ? -26.75 -31.578 -7.703 1 79.94 186 VAL B O 1
ATOM 5285 N N . ALA B 1 187 ? -25.906 -29.672 -8.555 1 80.25 187 ALA B N 1
ATOM 5286 C CA . ALA B 1 187 ? -24.609 -29.891 -7.918 1 80.25 187 ALA B CA 1
ATOM 5287 C C . ALA B 1 187 ? -24.656 -29.562 -6.43 1 80.25 187 ALA B C 1
ATOM 5289 O O . ALA B 1 187 ? -23.75 -29.906 -5.676 1 80.25 187 ALA B O 1
ATOM 5290 N N . GLY B 1 188 ? -25.766 -28.906 -5.969 1 77.38 188 GLY B N 1
ATOM 5291 C CA . GLY B 1 188 ? -25.938 -28.547 -4.566 1 77.38 188 GLY B CA 1
ATOM 5292 C C . GLY B 1 188 ? -25.031 -27.422 -4.129 1 77.38 188 GLY B C 1
ATOM 5293 O O . GLY B 1 188 ? -24.609 -27.359 -2.969 1 77.38 188 GLY B O 1
ATOM 5294 N N . THR B 1 189 ? -24.672 -26.594 -5.105 1 85.06 189 THR B N 1
ATOM 5295 C CA . THR B 1 189 ? -23.734 -25.516 -4.809 1 85.06 189 THR B CA 1
ATOM 5296 C C . THR B 1 189 ? -24.484 -24.266 -4.348 1 85.06 189 THR B C 1
ATOM 5298 O O . THR B 1 189 ? -24.484 -23.234 -5.039 1 85.06 189 THR B O 1
ATOM 5301 N N . CYS B 1 190 ? -25.281 -24.219 -3.27 1 89.44 190 CYS B N 1
ATOM 5302 C CA . CYS B 1 190 ? -25.969 -23.125 -2.596 1 89.44 190 CYS B CA 1
ATOM 5303 C C . CYS B 1 190 ? -26.094 -23.406 -1.101 1 89.44 190 CYS B C 1
ATOM 5305 O O . CYS B 1 190 ? -27.203 -23.391 -0.553 1 89.44 190 CYS B O 1
ATOM 5307 N N . ALA B 1 191 ? -24.938 -23.641 -0.528 1 88.19 191 ALA B N 1
ATOM 5308 C CA . ALA B 1 191 ? -24.938 -23.984 0.892 1 88.19 191 ALA B CA 1
ATOM 5309 C C . ALA B 1 191 ? -24.328 -22.859 1.725 1 88.19 191 ALA B C 1
ATOM 5311 O O . ALA B 1 191 ? -24.719 -22.656 2.875 1 88.19 191 ALA B O 1
ATOM 5312 N N . THR B 1 192 ? -23.344 -22.203 1.122 1 88.75 192 THR B N 1
ATOM 5313 C CA . THR B 1 192 ? -22.641 -21.141 1.826 1 88.75 192 THR B CA 1
ATOM 5314 C C . THR B 1 192 ? -22.797 -19.812 1.097 1 88.75 192 THR B C 1
ATOM 5316 O O . THR B 1 192 ? -23.25 -19.781 -0.05 1 88.75 192 THR B O 1
ATOM 5319 N N . ALA B 1 193 ? -22.453 -18.766 1.792 1 90.69 193 ALA B N 1
ATOM 5320 C CA . ALA B 1 193 ? -22.562 -17.422 1.234 1 90.69 193 ALA B CA 1
ATOM 5321 C C . ALA B 1 193 ? -21.781 -17.297 -0.069 1 90.69 193 ALA B C 1
ATOM 5323 O O . ALA B 1 193 ? -22.172 -16.578 -0.979 1 90.69 193 ALA B O 1
ATOM 5324 N N . ASP B 1 194 ? -20.719 -18.062 -0.25 1 89.44 194 ASP B N 1
ATOM 5325 C CA . ASP B 1 194 ? -19.828 -17.938 -1.404 1 89.44 194 ASP B CA 1
ATOM 5326 C C . ASP B 1 194 ? -20.312 -18.797 -2.564 1 89.44 194 ASP B C 1
ATOM 5328 O O . ASP B 1 194 ? -19.812 -18.672 -3.688 1 89.44 194 ASP B O 1
ATOM 5332 N N . ASP B 1 195 ? -21.328 -19.562 -2.342 1 87.56 195 ASP B N 1
ATOM 5333 C CA . ASP B 1 195 ? -21.953 -20.344 -3.406 1 87.56 195 ASP B CA 1
ATOM 5334 C C . ASP B 1 195 ? -22.922 -19.5 -4.227 1 87.56 195 ASP B C 1
ATOM 5336 O O . ASP B 1 195 ? -23.281 -19.875 -5.348 1 87.56 195 ASP B O 1
ATOM 5340 N N . TRP B 1 196 ? -23.312 -18.422 -3.605 1 89.44 196 TRP B N 1
ATOM 5341 C CA . TRP B 1 196 ? -24.297 -17.547 -4.246 1 89.44 196 TRP B CA 1
ATOM 5342 C C . TRP B 1 196 ? -23.703 -16.875 -5.477 1 89.44 196 TRP B C 1
ATOM 5344 O O . TRP B 1 196 ? -22.562 -16.422 -5.453 1 89.44 196 TRP B O 1
ATOM 5354 N N . VAL B 1 197 ? -24.484 -16.875 -6.559 1 87.94 197 VAL B N 1
ATOM 5355 C CA . VAL B 1 197 ? -24.078 -16.188 -7.777 1 87.94 197 VAL B CA 1
ATOM 5356 C C . VAL B 1 197 ? -25.172 -15.242 -8.242 1 87.94 197 VAL B C 1
ATOM 5358 O O . VAL B 1 197 ? -26.359 -15.531 -8.086 1 87.94 197 VAL B O 1
ATOM 5361 N N . LYS B 1 198 ? -24.766 -14.172 -8.812 1 87.25 198 LYS B N 1
ATOM 5362 C CA . LYS B 1 198 ? -25.672 -13.109 -9.242 1 87.25 198 LYS B CA 1
ATOM 5363 C C . LYS B 1 198 ? -26.688 -13.633 -10.258 1 87.25 198 LYS B C 1
ATOM 5365 O O . LYS B 1 198 ? -27.828 -13.195 -10.273 1 87.25 198 LYS B O 1
ATOM 5370 N N . GLN B 1 199 ? -26.359 -14.57 -10.992 1 85.69 199 GLN B N 1
ATOM 5371 C CA . GLN B 1 199 ? -27.203 -15.102 -12.047 1 85.69 199 GLN B CA 1
ATOM 5372 C C . GLN B 1 199 ? -28.391 -15.867 -11.461 1 85.69 199 GLN B C 1
ATOM 5374 O O . GLN B 1 199 ? -29.422 -16.016 -12.117 1 85.69 199 GLN B O 1
ATOM 5379 N N . CYS B 1 200 ? -28.266 -16.344 -10.266 1 87.94 200 CYS B N 1
ATOM 5380 C CA . CYS B 1 200 ? -29.297 -17.172 -9.656 1 87.94 200 CYS B CA 1
ATOM 5381 C C . CYS B 1 200 ? -30 -16.406 -8.531 1 87.94 200 CYS B C 1
ATOM 5383 O O . CYS B 1 200 ? -30.469 -17.016 -7.562 1 87.94 200 CYS B O 1
ATOM 5385 N N . VAL B 1 201 ? -29.984 -15.117 -8.664 1 88.75 201 VAL B N 1
ATOM 5386 C CA . VAL B 1 201 ? -30.625 -14.266 -7.664 1 88.75 201 VAL B CA 1
ATOM 5387 C C . VAL B 1 201 ? -32.094 -14.656 -7.531 1 88.75 201 VAL B C 1
ATOM 5389 O O . VAL B 1 201 ? -32.781 -14.852 -8.531 1 88.75 201 VAL B O 1
ATOM 5392 N N . GLY B 1 202 ? -32.594 -14.797 -6.262 1 86.5 202 GLY B N 1
ATOM 5393 C CA . GLY B 1 202 ? -34 -15.172 -6.008 1 86.5 202 GLY B CA 1
ATOM 5394 C C . GLY B 1 202 ? -34.188 -16.672 -5.945 1 86.5 202 GLY B C 1
ATOM 5395 O O . GLY B 1 202 ? -35.219 -17.141 -5.414 1 86.5 202 GLY B O 1
ATOM 5396 N N . GLU B 1 203 ? -33.25 -17.422 -6.527 1 89.62 203 GLU B N 1
ATOM 5397 C CA . GLU B 1 203 ? -33.312 -18.875 -6.492 1 89.62 203 GLU B CA 1
ATOM 5398 C C . GLU B 1 203 ? -32.5 -19.438 -5.348 1 89.62 203 GLU B C 1
ATOM 5400 O O . GLU B 1 203 ? -32.969 -20.25 -4.551 1 89.62 203 GLU B O 1
ATOM 5405 N N . CYS B 1 204 ? -31.281 -19.094 -5.367 1 91.12 204 CYS B N 1
ATOM 5406 C CA . CYS B 1 204 ? -30.422 -19.359 -4.211 1 91.12 204 CYS B CA 1
ATOM 5407 C C . CYS B 1 204 ? -30.531 -18.219 -3.197 1 91.12 204 CYS B C 1
ATOM 5409 O O . CYS B 1 204 ? -30.125 -17.094 -3.482 1 91.12 204 CYS B O 1
ATOM 5411 N N . VAL B 1 205 ? -31.078 -18.5 -2.049 1 92.38 205 VAL B N 1
ATOM 5412 C CA . VAL B 1 205 ? -31.312 -17.453 -1.064 1 92.38 205 VAL B CA 1
ATOM 5413 C C . VAL B 1 205 ? -30.562 -17.766 0.225 1 92.38 205 VAL B C 1
ATOM 5415 O O . VAL B 1 205 ? -30.578 -18.906 0.692 1 92.38 205 VAL B O 1
ATOM 5418 N N . CYS B 1 206 ? -29.953 -16.75 0.695 1 94.12 206 CYS B N 1
ATOM 5419 C CA . CYS B 1 206 ? -29.172 -16.922 1.909 1 94.12 206 CYS B CA 1
ATOM 5420 C C . CYS B 1 206 ? -29.828 -16.203 3.09 1 94.12 206 CYS B C 1
ATOM 5422 O O . CYS B 1 206 ? -30.391 -15.125 2.936 1 94.12 206 CYS B O 1
ATOM 5424 N N . GLU B 1 207 ? -29.703 -16.766 4.258 1 93.62 207 GLU B N 1
ATOM 5425 C CA . GLU B 1 207 ? -30.219 -16.219 5.508 1 93.62 207 GLU B CA 1
ATOM 5426 C C . GLU B 1 207 ? -29.094 -16.047 6.527 1 93.62 207 GLU B C 1
ATOM 5428 O O . GLU B 1 207 ? -28.016 -16.609 6.379 1 93.62 207 GLU B O 1
ATOM 5433 N N . GLY B 1 208 ? -29.359 -15.141 7.488 1 94.88 208 GLY B N 1
ATOM 5434 C CA . GLY B 1 208 ? -28.391 -14.977 8.562 1 94.88 208 GLY B CA 1
ATOM 5435 C C . GLY B 1 208 ? -27.609 -13.688 8.477 1 94.88 208 GLY B C 1
ATOM 5436 O O . GLY B 1 208 ? -26.75 -13.414 9.32 1 94.88 208 GLY B O 1
ATOM 5437 N N . TYR B 1 209 ? -27.922 -12.875 7.52 1 95.94 209 TYR B N 1
ATOM 5438 C CA . TYR B 1 209 ? -27.156 -11.656 7.293 1 95.94 209 TYR B CA 1
ATOM 5439 C C . TYR B 1 209 ? -27.625 -10.539 8.227 1 95.94 209 TYR B C 1
ATOM 5441 O O . TYR B 1 209 ? -26.906 -9.562 8.438 1 95.94 209 TYR B O 1
ATOM 5449 N N . MET B 1 210 ? -28.766 -10.641 8.789 1 95.44 210 MET B N 1
ATOM 5450 C CA . MET B 1 210 ? -29.328 -9.469 9.453 1 95.44 210 MET B CA 1
ATOM 5451 C C . MET B 1 210 ? -29.453 -9.695 10.953 1 95.44 210 MET B C 1
ATOM 5453 O O . MET B 1 210 ? -28.734 -9.07 11.742 1 95.44 210 MET B O 1
ATOM 5457 N N . ARG B 1 211 ? -30.062 -10.656 11.406 1 94.06 211 ARG B N 1
ATOM 5458 C CA . ARG B 1 211 ? -30.375 -10.805 12.828 1 94.06 211 ARG B CA 1
ATOM 5459 C C . ARG B 1 211 ? -29.109 -10.969 13.656 1 94.06 211 ARG B C 1
ATOM 5461 O O . ARG B 1 211 ? -28.922 -10.281 14.664 1 94.06 211 ARG B O 1
ATOM 5468 N N . GLY B 1 212 ? -28.234 -11.844 13.328 1 95.44 212 GLY B N 1
ATOM 5469 C CA . GLY B 1 212 ? -27 -12.047 14.07 1 95.44 212 GLY B CA 1
ATOM 5470 C C . GLY B 1 212 ? -26.141 -10.805 14.133 1 95.44 212 GLY B C 1
ATOM 5471 O O . GLY B 1 212 ? -25.891 -10.258 15.211 1 95.44 212 GLY B O 1
ATOM 5472 N N . PRO B 1 213 ? -25.734 -10.344 12.977 1 97.25 213 PRO B N 1
ATOM 5473 C CA . PRO B 1 213 ? -24.875 -9.148 12.945 1 97.25 213 PRO B CA 1
ATOM 5474 C C . PRO B 1 213 ? -25.531 -7.934 13.594 1 97.25 213 PRO B C 1
ATOM 5476 O O . PRO B 1 213 ? -24.875 -7.172 14.297 1 97.25 213 PRO B O 1
ATOM 5479 N N . MET B 1 214 ? -26.844 -7.762 13.445 1 98 214 MET B N 1
ATOM 5480 C CA . MET B 1 214 ? -27.531 -6.625 14.039 1 98 214 MET B CA 1
ATOM 5481 C C . MET B 1 214 ? -27.609 -6.781 15.555 1 98 214 MET B C 1
ATOM 5483 O O . MET B 1 214 ? -27.594 -5.789 16.297 1 98 214 MET B O 1
ATOM 5487 N N . GLY B 1 215 ? -27.703 -7.992 15.938 1 97.69 215 GLY B N 1
ATOM 5488 C CA . GLY B 1 215 ? -27.625 -8.219 17.375 1 97.69 215 GLY B CA 1
ATOM 5489 C C . GLY B 1 215 ? -26.297 -7.809 17.984 1 97.69 215 GLY B C 1
ATOM 5490 O O . GLY B 1 215 ? -26.266 -7.199 19.047 1 97.69 215 GLY B O 1
ATOM 5491 N N . VAL B 1 216 ? -25.25 -8.125 17.312 1 97.69 216 VAL B N 1
ATOM 5492 C CA . VAL B 1 216 ? -23.922 -7.758 17.766 1 97.69 216 VAL B CA 1
ATOM 5493 C C . VAL B 1 216 ? -23.766 -6.238 17.734 1 97.69 216 VAL B C 1
ATOM 5495 O O . VAL B 1 216 ? -23.219 -5.645 18.672 1 97.69 216 VAL B O 1
ATOM 5498 N N . GLU B 1 217 ? -24.234 -5.605 16.672 1 98.19 217 GLU B N 1
ATOM 5499 C CA . GLU B 1 217 ? -24.172 -4.152 16.578 1 98.19 217 GLU B CA 1
ATOM 5500 C C . GLU B 1 217 ? -24.969 -3.492 17.688 1 98.19 217 GLU B C 1
ATOM 5502 O O . GLU B 1 217 ? -24.531 -2.496 18.266 1 98.19 217 GLU B O 1
ATOM 5507 N N . LEU B 1 218 ? -26.125 -4.051 17.984 1 98.38 218 LEU B N 1
ATOM 5508 C CA . LEU B 1 218 ? -26.938 -3.494 19.062 1 98.38 218 LEU B CA 1
ATOM 5509 C C . LEU B 1 218 ? -26.219 -3.584 20.391 1 98.38 218 LEU B C 1
ATOM 5511 O O . LEU B 1 218 ? -26.234 -2.637 21.188 1 98.38 218 LEU B O 1
ATOM 5515 N N . ALA B 1 219 ? -25.641 -4.719 20.609 1 98.25 219 ALA B N 1
ATOM 5516 C CA . ALA B 1 219 ? -24.844 -4.867 21.828 1 98.25 219 ALA B CA 1
ATOM 5517 C C . ALA B 1 219 ? -23.734 -3.824 21.906 1 98.25 219 ALA B C 1
ATOM 5519 O O . ALA B 1 219 ? -23.484 -3.242 22.953 1 98.25 219 ALA B O 1
ATOM 5520 N N . MET B 1 220 ? -23.078 -3.582 20.812 1 98.12 220 MET B N 1
ATOM 5521 C CA . MET B 1 220 ? -22.016 -2.594 20.766 1 98.12 220 MET B CA 1
ATOM 5522 C C . MET B 1 220 ? -22.547 -1.19 21.016 1 98.12 220 MET B C 1
ATOM 5524 O O . MET B 1 220 ? -21.922 -0.404 21.734 1 98.12 220 MET B O 1
ATOM 5528 N N . CYS B 1 221 ? -23.688 -0.905 20.469 1 97.94 221 CYS B N 1
ATOM 5529 C CA . CYS B 1 221 ? -24.312 0.399 20.672 1 97.94 221 CYS B CA 1
ATOM 5530 C C . CYS B 1 221 ? -24.672 0.597 22.141 1 97.94 221 CYS B C 1
ATOM 5532 O O . CYS B 1 221 ? -24.484 1.68 22.688 1 97.94 221 CYS B O 1
ATOM 5534 N N . LEU B 1 222 ? -25.156 -0.458 22.734 1 98.25 222 LEU B N 1
ATOM 5535 C CA . LEU B 1 222 ? -25.531 -0.369 24.141 1 98.25 222 LEU B CA 1
ATOM 5536 C C . LEU B 1 222 ? -24.297 -0.205 25.016 1 98.25 222 LEU B C 1
ATOM 5538 O O . LEU B 1 222 ? -24.328 0.528 26.016 1 98.25 222 LEU B O 1
ATOM 5542 N N . ILE B 1 223 ? -23.281 -0.857 24.672 1 98.25 223 ILE B N 1
ATOM 5543 C CA . ILE B 1 223 ? -22.031 -0.679 25.391 1 98.25 223 ILE B CA 1
ATOM 5544 C C . ILE B 1 223 ? -21.531 0.753 25.219 1 98.25 223 ILE B C 1
ATOM 5546 O O . ILE B 1 223 ? -21.109 1.394 26.188 1 98.25 223 ILE B O 1
ATOM 5550 N N . GLY B 1 224 ? -21.547 1.235 23.984 1 98.06 224 GLY B N 1
ATOM 5551 C CA . GLY B 1 224 ? -21.172 2.617 23.734 1 98.06 224 GLY B CA 1
ATOM 5552 C C . GLY B 1 224 ? -22 3.611 24.531 1 98.06 224 GLY B C 1
ATOM 5553 O O . GLY B 1 224 ? -21.469 4.559 25.109 1 98.06 224 GLY B O 1
ATOM 5554 N N . LEU B 1 225 ? -23.281 3.354 24.578 1 98 225 LEU B N 1
ATOM 5555 C CA . LEU B 1 225 ? -24.188 4.211 25.344 1 98 225 LEU B CA 1
ATOM 5556 C C . LEU B 1 225 ? -23.859 4.156 26.828 1 98 225 LEU B C 1
ATOM 5558 O O . LEU B 1 225 ? -23.812 5.191 27.5 1 98 225 LEU B O 1
ATOM 5562 N N . ALA B 1 226 ? -23.609 2.982 27.328 1 98.25 226 ALA B N 1
ATOM 5563 C CA . ALA B 1 226 ? -23.266 2.826 28.75 1 98.25 226 ALA B CA 1
ATOM 5564 C C . ALA B 1 226 ? -21.969 3.541 29.078 1 98.25 226 ALA B C 1
ATOM 5566 O O . ALA B 1 226 ? -21.859 4.211 30.109 1 98.25 226 ALA B O 1
ATOM 5567 N N . VAL B 1 227 ? -20.984 3.416 28.234 1 98 227 VAL B N 1
ATOM 5568 C CA . VAL B 1 227 ? -19.703 4.066 28.453 1 98 227 VAL B CA 1
ATOM 5569 C C . VAL B 1 227 ? -19.875 5.582 28.391 1 98 227 VAL B C 1
ATOM 5571 O O . VAL B 1 227 ? -19.281 6.312 29.188 1 98 227 VAL B O 1
ATOM 5574 N N . ALA B 1 228 ? -20.656 6.043 27.469 1 97.69 228 ALA B N 1
ATOM 5575 C CA . ALA B 1 228 ? -20.891 7.477 27.328 1 97.69 228 ALA B CA 1
ATOM 5576 C C . ALA B 1 228 ? -21.594 8.039 28.562 1 97.69 228 ALA B C 1
ATOM 5578 O O . ALA B 1 228 ? -21.312 9.164 28.984 1 97.69 228 ALA B O 1
ATOM 5579 N N . VAL B 1 229 ? -22.469 7.285 29.203 1 97.31 229 VAL B N 1
ATOM 5580 C CA . VAL B 1 229 ? -23.281 7.75 30.312 1 97.31 229 VAL B CA 1
ATOM 5581 C C . VAL B 1 229 ? -22.484 7.641 31.609 1 97.31 229 VAL B C 1
ATOM 5583 O O . VAL B 1 229 ? -22.5 8.555 32.438 1 97.31 229 VAL B O 1
ATOM 5586 N N . PHE B 1 230 ? -21.688 6.598 31.719 1 97.25 230 PHE B N 1
ATOM 5587 C CA . PHE B 1 230 ? -21.188 6.293 33.062 1 97.25 230 PHE B CA 1
ATOM 5588 C C . PHE B 1 230 ? -19.688 6.602 33.125 1 97.25 230 PHE B C 1
ATOM 5590 O O . PHE B 1 230 ? -19.156 6.801 34.219 1 97.25 230 PHE B O 1
ATOM 5597 N N . VAL B 1 231 ? -19.031 6.617 32.031 1 96.88 231 VAL B N 1
ATOM 5598 C CA . VAL B 1 231 ? -17.578 6.703 32.125 1 96.88 231 VAL B CA 1
ATOM 5599 C C . VAL B 1 231 ? -17.094 7.992 31.469 1 96.88 231 VAL B C 1
ATOM 5601 O O . VAL B 1 231 ? -16.219 8.68 32 1 96.88 231 VAL B O 1
ATOM 5604 N N . PHE B 1 232 ? -17.641 8.336 30.312 1 95.94 232 PHE B N 1
ATOM 5605 C CA . PHE B 1 232 ? -17.219 9.516 29.562 1 95.94 232 PHE B CA 1
ATOM 5606 C C . PHE B 1 232 ? -17.641 10.797 30.266 1 95.94 232 PHE B C 1
ATOM 5608 O O . PHE B 1 232 ? -18.797 10.945 30.672 1 95.94 232 PHE B O 1
ATOM 5615 N N . LYS B 1 233 ? -16.656 11.672 30.469 1 94.44 233 LYS B N 1
ATOM 5616 C CA . LYS B 1 233 ? -16.906 12.93 31.172 1 94.44 233 LYS B CA 1
ATOM 5617 C C . LYS B 1 233 ? -16.859 14.117 30.219 1 94.44 233 LYS B C 1
ATOM 5619 O O . LYS B 1 233 ? -16.312 14.016 29.125 1 94.44 233 LYS B O 1
ATOM 5624 N N . GLU B 1 234 ? -17.438 15.125 30.719 1 91.94 234 GLU B N 1
ATOM 5625 C CA . GLU B 1 234 ? -17.469 16.344 29.906 1 91.94 234 GLU B CA 1
ATOM 5626 C C . GLU B 1 234 ? -16.062 16.938 29.797 1 91.94 234 GLU B C 1
ATOM 5628 O O . GLU B 1 234 ? -15.344 17.047 30.781 1 91.94 234 GLU B O 1
ATOM 5633 N N . THR B 1 235 ? -15.695 17.234 28.562 1 87.5 235 THR B N 1
ATOM 5634 C CA . THR B 1 235 ? -14.328 17.672 28.328 1 87.5 235 THR B CA 1
ATOM 5635 C C . THR B 1 235 ? -14.297 19.156 27.953 1 87.5 235 THR B C 1
ATOM 5637 O O . THR B 1 235 ? -13.227 19.766 27.953 1 87.5 235 THR B O 1
ATOM 5640 N N . SER B 1 236 ? -15.312 19.859 27.656 1 78.06 236 SER B N 1
ATOM 5641 C CA . SER B 1 236 ? -15.336 21.219 27.141 1 78.06 236 SER B CA 1
ATOM 5642 C C . SER B 1 236 ? -14.828 22.203 28.188 1 78.06 236 SER B C 1
ATOM 5644 O O . SER B 1 236 ? -14.375 23.297 27.844 1 78.06 236 SER B O 1
ATOM 5646 N N . ARG B 1 237 ? -14.789 21.875 29.422 1 68.25 237 ARG B N 1
ATOM 5647 C CA . ARG B 1 237 ? -14.406 22.797 30.484 1 68.25 237 ARG B CA 1
ATOM 5648 C C . ARG B 1 237 ? -12.938 22.609 30.859 1 68.25 237 ARG B C 1
ATOM 5650 O O . ARG B 1 237 ? -12.453 23.25 31.797 1 68.25 237 ARG B O 1
ATOM 5657 N N . LEU B 1 238 ? -12.305 21.766 30.062 1 66.38 238 LEU B N 1
ATOM 5658 C CA . LEU B 1 238 ? -10.914 21.516 30.406 1 66.38 238 LEU B CA 1
ATOM 5659 C C . LEU B 1 238 ? -10.016 22.656 29.953 1 66.38 238 LEU B C 1
ATOM 5661 O O . LEU B 1 238 ? -10.164 23.156 28.828 1 66.38 238 LEU B O 1
ATOM 5665 N N . SER B 1 239 ? -9.297 23.328 30.922 1 55.16 239 SER B N 1
ATOM 5666 C CA . SER B 1 239 ? -8.305 24.344 30.609 1 55.16 239 SER B CA 1
ATOM 5667 C C . SER B 1 239 ? -7.078 23.734 29.938 1 55.16 239 SER B C 1
ATOM 5669 O O . SER B 1 239 ? -6.816 22.547 30.078 1 55.16 239 SER B O 1
ATOM 5671 N N . ASP B 1 240 ? -6.406 24.422 29.016 1 57.5 240 ASP B N 1
ATOM 5672 C CA . ASP B 1 240 ? -5.211 23.984 28.297 1 57.5 240 ASP B CA 1
ATOM 5673 C C . ASP B 1 240 ? -4.195 23.359 29.25 1 57.5 240 ASP B C 1
ATOM 5675 O O . ASP B 1 240 ? -3.469 22.438 28.875 1 57.5 240 ASP B O 1
ATOM 5679 N N . SER B 1 241 ? -4.094 23.812 30.453 1 53.03 241 SER B N 1
ATOM 5680 C CA . SER B 1 241 ? -3.115 23.312 31.406 1 53.03 241 SER B CA 1
ATOM 5681 C C . SER B 1 241 ? -3.424 21.875 31.812 1 53.03 241 SER B C 1
ATOM 5683 O O . SER B 1 241 ? -2.533 21.141 32.25 1 53.03 241 SER B O 1
ATOM 5685 N N . GLY B 1 242 ? -4.543 21.453 31.578 1 55.44 242 GLY B N 1
ATOM 5686 C CA . GLY B 1 242 ? -4.926 20.109 31.984 1 55.44 242 GLY B CA 1
ATOM 5687 C C . GLY B 1 242 ? -4.91 19.109 30.828 1 55.44 242 GLY B C 1
ATOM 5688 O O . GLY B 1 242 ? -5.336 17.969 31 1 55.44 242 GLY B O 1
ATOM 5689 N N . SER B 1 243 ? -4.262 19.531 29.812 1 70.75 243 SER B N 1
ATOM 5690 C CA . SER B 1 243 ? -4.242 18.656 28.641 1 70.75 243 SER B CA 1
ATOM 5691 C C . SER B 1 243 ? -3.166 17.578 28.766 1 70.75 243 SER B C 1
ATOM 5693 O O . SER B 1 243 ? -2.275 17.688 29.625 1 70.75 243 SER B O 1
ATOM 5695 N N . VAL B 1 244 ? -3.273 16.5 28.188 1 69.62 244 VAL B N 1
ATOM 5696 C CA . VAL B 1 244 ? -2.365 15.352 28.203 1 69.62 244 VAL B CA 1
ATOM 5697 C C . VAL B 1 244 ? -0.929 15.828 28 1 69.62 244 VAL B C 1
ATOM 5699 O O . VAL B 1 244 ? -0.003 15.312 28.641 1 69.62 244 VAL B O 1
ATOM 5702 N N . PHE B 1 245 ? -0.683 16.922 27.188 1 55.41 245 PHE B N 1
ATOM 5703 C CA . PHE B 1 245 ? 0.652 17.391 26.844 1 55.41 245 PHE B CA 1
ATOM 5704 C C . PHE B 1 245 ? 0.949 18.719 27.516 1 55.41 245 PHE B C 1
ATOM 5706 O O . PHE B 1 245 ? 1.93 19.391 27.172 1 55.41 245 PHE B O 1
ATOM 5713 N N . GLY B 1 246 ? 0.121 19.359 28.234 1 52.06 246 GLY B N 1
ATOM 5714 C CA . GLY B 1 246 ? 0.26 20.656 28.891 1 52.06 246 GLY B CA 1
ATOM 5715 C C . GLY B 1 246 ? 1.447 20.734 29.828 1 52.06 246 GLY B C 1
ATOM 5716 O O . GLY B 1 246 ? 1.795 21.812 30.312 1 52.06 246 GLY B O 1
ATOM 5717 N N . GLY B 1 247 ? 1.798 19.781 30.641 1 39.5 247 GLY B N 1
ATOM 5718 C CA . GLY B 1 247 ? 2.855 20.047 31.594 1 39.5 247 GLY B CA 1
ATOM 5719 C C . GLY B 1 247 ? 4.172 20.438 30.953 1 39.5 247 GLY B C 1
ATOM 5720 O O . GLY B 1 247 ? 5.176 20.641 31.641 1 39.5 247 GLY B O 1
ATOM 5721 N N . GLY B 1 248 ? 4.66 19.891 29.984 1 35.19 248 GLY B N 1
ATOM 5722 C CA . GLY B 1 248 ? 6.055 20.109 29.625 1 35.19 248 GLY B CA 1
ATOM 5723 C C . GLY B 1 248 ? 6.359 21.562 29.266 1 35.19 248 GLY B C 1
ATOM 5724 O O . GLY B 1 248 ? 5.445 22.359 29.078 1 35.19 248 GLY B O 1
ATOM 5725 N N . GLY B 1 249 ? 7.914 21.984 29.281 1 30.41 249 GLY B N 1
ATOM 5726 C CA . GLY B 1 249 ? 8.648 23.234 29.125 1 30.41 249 GLY B CA 1
ATOM 5727 C C . GLY B 1 249 ? 8.047 24.141 28.062 1 30.41 249 GLY B C 1
ATOM 5728 O O . GLY B 1 249 ? 7.242 23.703 27.234 1 30.41 249 GLY B O 1
ATOM 5729 N N . SER B 1 250 ? 8.258 25.484 28.328 1 27.53 250 SER B N 1
ATOM 5730 C CA . SER B 1 250 ? 8.156 26.672 27.469 1 27.53 250 SER B CA 1
ATOM 5731 C C . SER B 1 250 ? 8.617 26.359 26.047 1 27.53 250 SER B C 1
ATOM 5733 O O . SER B 1 250 ? 9.805 26.109 25.812 1 27.53 250 SER B O 1
ATOM 5735 N N . HIS B 1 251 ? 8.336 25.562 25.438 1 26.19 251 HIS B N 1
ATOM 5736 C CA . HIS B 1 251 ? 8.938 25.859 24.141 1 26.19 251 HIS B CA 1
ATOM 5737 C C . HIS B 1 251 ? 8.906 27.359 23.844 1 26.19 251 HIS B C 1
ATOM 5739 O O . HIS B 1 251 ? 7.891 28.016 24.062 1 26.19 251 HIS B O 1
ATOM 5745 N N . PRO B 1 252 ? 10.133 28.078 24.016 1 27.17 252 PRO B N 1
ATOM 5746 C CA . PRO B 1 252 ? 10.398 29.516 24 1 27.17 252 PRO B CA 1
ATOM 5747 C C . PRO B 1 252 ? 9.484 30.281 23.062 1 27.17 252 PRO B C 1
ATOM 5749 O O . PRO B 1 252 ? 9.516 31.516 23.031 1 27.17 252 PRO B O 1
ATOM 5752 N N . TRP B 1 253 ? 9.008 29.625 22.078 1 24.59 253 TRP B N 1
ATOM 5753 C CA . TRP B 1 253 ? 8.414 30.609 21.172 1 24.59 253 TRP B CA 1
ATOM 5754 C C . TRP B 1 253 ? 7.164 31.234 21.797 1 24.59 253 TRP B C 1
ATOM 5756 O O . TRP B 1 253 ? 6.691 32.281 21.328 1 24.59 253 TRP B O 1
ATOM 5766 N N . ALA B 1 254 ? 6.398 30.359 22.625 1 25.92 254 ALA B N 1
ATOM 5767 C CA . ALA B 1 254 ? 5.262 31.156 23.078 1 25.92 254 ALA B CA 1
ATOM 5768 C C . ALA B 1 254 ? 5.57 31.844 24.406 1 25.92 254 ALA B C 1
ATOM 5770 O O . ALA B 1 254 ? 5.766 31.172 25.422 1 25.92 254 ALA B O 1
ATOM 5771 N N . SER B 1 255 ? 6.352 32.906 24.469 1 24.22 255 SER B N 1
ATOM 5772 C CA . SER B 1 255 ? 6.449 33.812 25.609 1 24.22 255 SER B CA 1
ATOM 5773 C C . SER B 1 255 ? 5.188 33.781 26.469 1 24.22 255 SER B C 1
ATOM 5775 O O . SER B 1 255 ? 4.102 33.469 25.953 1 24.22 255 SER B O 1
ATOM 5777 N N . GLU B 1 256 ? 5.379 33.781 27.719 1 23.75 256 GLU B N 1
ATOM 5778 C CA . GLU B 1 256 ? 4.516 33.906 28.891 1 23.75 256 GLU B CA 1
ATOM 5779 C C . GLU B 1 256 ? 3.471 35 28.688 1 23.75 256 GLU B C 1
ATOM 5781 O O . GLU B 1 256 ? 3.789 36.188 28.734 1 23.75 256 GLU B O 1
ATOM 5786 N N . ILE B 1 257 ? 2.588 34.938 27.844 1 24.28 257 ILE B N 1
ATOM 5787 C CA . ILE B 1 257 ? 1.615 36 28.078 1 24.28 257 ILE B CA 1
ATOM 5788 C C . ILE B 1 257 ? 1.094 35.906 29.516 1 24.28 257 ILE B C 1
ATOM 5790 O O . ILE B 1 257 ? 0.633 34.844 29.938 1 24.28 257 ILE B O 1
ATOM 5794 N N . GLN B 1 258 ? 1.642 36.656 30.469 1 22.36 258 GLN B N 1
ATOM 5795 C CA . GLN B 1 258 ? 1.249 36.938 31.844 1 22.36 258 GLN B CA 1
ATOM 5796 C C . GLN B 1 258 ? -0.267 36.875 32 1 22.36 258 GLN B C 1
ATOM 5798 O O . GLN B 1 258 ? -1.005 37.5 31.25 1 22.36 258 GLN B O 1
ATOM 5803 N N . GLU B 1 259 ? -0.653 35.906 32.656 1 24.27 259 GLU B N 1
ATOM 5804 C CA . GLU B 1 259 ? -2.004 35.75 33.188 1 24.27 259 GLU B CA 1
ATOM 5805 C C . GLU B 1 259 ? -2.432 36.969 34 1 24.27 259 GLU B C 1
ATOM 5807 O O . GLU B 1 259 ? -1.989 37.125 35.156 1 24.27 259 GLU B O 1
ATOM 5812 N N . GLU B 1 260 ? -2.408 38.188 33.469 1 23.95 260 GLU B N 1
ATOM 5813 C CA . GLU B 1 260 ? -3.012 39.25 34.281 1 23.95 260 GLU B CA 1
ATOM 5814 C C . GLU B 1 260 ? -4.293 38.75 34.969 1 23.95 260 GLU B C 1
ATOM 5816 O O . GLU B 1 260 ? -4.949 37.844 34.469 1 23.95 260 GLU B O 1
ATOM 5821 N N . ASP B 1 261 ? -4.426 39.125 36.188 1 22.33 261 ASP B N 1
ATOM 5822 C CA . ASP B 1 261 ? -5.391 38.906 37.25 1 22.33 261 ASP B CA 1
ATOM 5823 C C . ASP B 1 261 ? -6.824 39.062 36.75 1 22.33 261 ASP B C 1
ATOM 5825 O O . ASP B 1 261 ? -7.203 40.094 36.188 1 22.33 261 ASP B O 1
ATOM 5829 N N . GLU B 1 262 ? -7.375 38.094 36.5 1 24.7 262 GLU B N 1
ATOM 5830 C CA . GLU B 1 262 ? -8.758 37.938 36.031 1 24.7 262 GLU B CA 1
ATOM 5831 C C . GLU B 1 262 ? -9.719 38.656 36.969 1 24.7 262 GLU B C 1
ATOM 5833 O O . GLU B 1 262 ? -10.922 38.719 36.719 1 24.7 262 GLU B O 1
ATOM 5838 N N . ASP B 1 263 ? -9.188 38.875 38.156 1 24.03 263 ASP B N 1
ATOM 5839 C CA . ASP B 1 263 ? -10.219 39.406 39.062 1 24.03 263 ASP B CA 1
ATOM 5840 C C . ASP B 1 263 ? -10.633 40.812 38.656 1 24.03 263 ASP B C 1
ATOM 5842 O O . ASP B 1 263 ? -11.805 41.188 38.75 1 24.03 263 ASP B O 1
ATOM 5846 N N . GLU B 1 264 ? -9.633 41.719 38.656 1 23.23 264 GLU B N 1
ATOM 5847 C CA . GLU B 1 264 ? -9.938 43.125 38.594 1 23.23 264 GLU B CA 1
ATOM 5848 C C . GLU B 1 264 ? -10.438 43.531 37.219 1 23.23 264 GLU B C 1
ATOM 5850 O O . GLU B 1 264 ? -10.758 44.688 36.969 1 23.23 264 GLU B O 1
ATOM 5855 N N . LEU B 1 265 ? -10.195 42.812 36.125 1 24.19 265 LEU B N 1
ATOM 5856 C CA . LEU B 1 265 ? -10.812 43.406 34.938 1 24.19 265 LEU B CA 1
ATOM 5857 C C . LEU B 1 265 ? -12.336 43.281 35 1 24.19 265 LEU B C 1
ATOM 5859 O O . LEU B 1 265 ? -13 43.25 33.969 1 24.19 265 LEU B O 1
ATOM 5863 N N . ARG B 1 266 ? -12.914 42.875 36.156 1 25.48 266 ARG B N 1
ATOM 5864 C CA . ARG B 1 266 ? -14.344 43.156 36.281 1 25.48 266 ARG B CA 1
ATOM 5865 C C . ARG B 1 266 ? -14.68 44.562 35.875 1 25.48 266 ARG B C 1
ATOM 5867 O O . ARG B 1 266 ? -15.461 44.812 34.969 1 25.48 266 ARG B O 1
ATOM 5874 N N . ALA B 1 267 ? -15.312 45.406 36.719 1 22.38 267 ALA B N 1
ATOM 5875 C CA . ALA B 1 267 ? -16.078 46.656 36.719 1 22.38 267 ALA B CA 1
ATOM 5876 C C . ALA B 1 267 ? -15.148 47.844 36.531 1 22.38 267 ALA B C 1
ATOM 5878 O O . ALA B 1 267 ? -15.609 49 36.469 1 22.38 267 ALA B O 1
ATOM 5879 N N . ASN B 1 268 ? -13.898 47.781 37 1 21.81 268 ASN B N 1
ATOM 5880 C CA . ASN B 1 268 ? -13.461 49.188 36.969 1 21.81 268 ASN B CA 1
ATOM 5881 C C . ASN B 1 268 ? -13.266 49.688 35.562 1 21.81 268 ASN B C 1
ATOM 5883 O O . ASN B 1 268 ? -12.75 48.969 34.688 1 21.81 268 ASN B O 1
ATOM 5887 N N . GLU B 1 269 ? -13.969 50.969 35.156 1 24.55 269 GLU B N 1
ATOM 5888 C CA . GLU B 1 269 ? -13.875 52.094 34.25 1 24.55 269 GLU B CA 1
ATOM 5889 C C . GLU B 1 269 ? -12.422 52.5 34.031 1 24.55 269 GLU B C 1
ATOM 5891 O O . GLU B 1 269 ? -11.906 53.344 34.781 1 24.55 269 GLU B O 1
ATOM 5896 N N . VAL B 1 270 ? -11.406 51.656 34.125 1 23.08 270 VAL B N 1
ATOM 5897 C CA . VAL B 1 270 ? -10.164 52.406 34.031 1 23.08 270 VAL B CA 1
ATOM 5898 C C . VAL B 1 270 ? -10.141 53.156 32.688 1 23.08 270 VAL B C 1
ATOM 5900 O O . VAL B 1 270 ? -10.344 52.562 31.625 1 23.08 270 VAL B O 1
ATOM 5903 N N . GLU B 1 271 ? -10.297 54.531 32.656 1 23.09 271 GLU B N 1
ATOM 5904 C CA . GLU B 1 271 ? -9.906 55.75 31.922 1 23.09 271 GLU B CA 1
ATOM 5905 C C . GLU B 1 271 ? -8.453 55.656 31.469 1 23.09 271 GLU B C 1
ATOM 5907 O O . GLU B 1 271 ? -7.883 56.656 31 1 23.09 271 GLU B O 1
ATOM 5912 N N . SER B 1 272 ? -7.613 54.562 31.484 1 23.42 272 SER B N 1
ATOM 5913 C CA . SER B 1 272 ? -6.418 55.062 30.812 1 23.42 272 SER B CA 1
ATOM 5914 C C . SER B 1 272 ? -6.73 55.562 29.406 1 23.42 272 SER B C 1
ATOM 5916 O O . SER B 1 272 ? -7.652 55.062 28.766 1 23.42 272 SER B O 1
ATOM 5918 N N . SER B 1 273 ? -6.336 56.719 28.922 1 23.86 273 SER B N 1
ATOM 5919 C CA . SER B 1 273 ? -6.828 57.562 27.828 1 23.86 273 SER B CA 1
ATOM 5920 C C . SER B 1 273 ? -6.949 56.75 26.531 1 23.86 273 SER B C 1
ATOM 5922 O O . SER B 1 273 ? -7.973 56.812 25.859 1 23.86 273 SER B O 1
ATOM 5924 N N . ASP B 1 274 ? -5.742 56.469 25.672 1 22.06 274 ASP B N 1
ATOM 5925 C CA . ASP B 1 274 ? -5.926 56.031 24.297 1 22.06 274 ASP B CA 1
ATOM 5926 C C . ASP B 1 274 ? -6.152 54.531 24.234 1 22.06 274 ASP B C 1
ATOM 5928 O O . ASP B 1 274 ? -5.199 53.75 24.094 1 22.06 274 ASP B O 1
ATOM 5932 N N . GLY B 1 275 ? -6.691 53.75 25.109 1 22.73 275 GLY B N 1
ATOM 5933 C CA . GLY B 1 275 ? -6.852 52.406 25.625 1 22.73 275 GLY B CA 1
ATOM 5934 C C . GLY B 1 275 ? -7.414 51.438 24.578 1 22.73 275 GLY B C 1
ATOM 5935 O O . GLY B 1 275 ? -8.625 51.406 24.359 1 22.73 275 GLY B O 1
ATOM 5936 N N . GLY B 1 276 ? -6.699 51.094 23.516 1 23 276 GLY B N 1
ATOM 5937 C CA . GLY B 1 276 ? -7.203 50.344 22.375 1 23 276 GLY B CA 1
ATOM 5938 C C . GLY B 1 276 ? -7.746 48.969 22.75 1 23 276 GLY B C 1
ATOM 5939 O O . GLY B 1 276 ? -7.051 48.188 23.391 1 23 276 GLY B O 1
ATOM 5940 N N . THR B 1 277 ? -8.969 48.812 23.297 1 24.11 277 THR B N 1
ATOM 5941 C CA . THR B 1 277 ? -9.805 47.688 23.641 1 24.11 277 THR B CA 1
ATOM 5942 C C . THR B 1 277 ? -9.797 46.656 22.531 1 24.11 277 THR B C 1
ATOM 5944 O O . THR B 1 277 ? -10.094 46.969 21.375 1 24.11 277 THR B O 1
ATOM 5947 N N . ILE B 1 278 ? -8.859 45.812 22.609 1 25.58 278 ILE B N 1
ATOM 5948 C CA . ILE B 1 278 ? -8.992 44.75 21.641 1 25.58 278 ILE B CA 1
ATOM 5949 C C . ILE B 1 278 ? -10.352 44.062 21.797 1 25.58 278 ILE B C 1
ATOM 5951 O O . ILE B 1 278 ? -10.633 43.469 22.844 1 25.58 278 ILE B O 1
ATOM 5955 N N . ARG B 1 279 ? -11.477 44.688 21.391 1 27.03 279 ARG B N 1
ATOM 5956 C CA . ARG B 1 279 ? -12.828 44.125 21.297 1 27.03 279 ARG B CA 1
ATOM 5957 C C . ARG B 1 279 ? -12.812 42.75 20.641 1 27.03 279 ARG B C 1
ATOM 5959 O O . ARG B 1 279 ? -12.344 42.594 19.516 1 27.03 279 ARG B O 1
ATOM 5966 N N . VAL B 1 280 ? -12.547 41.781 21.422 1 28.25 280 VAL B N 1
ATOM 5967 C CA . VAL B 1 280 ? -12.938 40.5 20.844 1 28.25 280 VAL B CA 1
ATOM 5968 C C . VAL B 1 280 ? -14.352 40.594 20.266 1 28.25 280 VAL B C 1
ATOM 5970 O O . VAL B 1 280 ? -15.312 40.875 21 1 28.25 280 VAL B O 1
ATOM 5973 N N . ILE B 1 281 ? -14.531 41.156 19.188 1 31.03 281 ILE B N 1
ATOM 5974 C CA . ILE B 1 281 ? -15.789 41.281 18.469 1 31.03 281 ILE B CA 1
ATOM 5975 C C . ILE B 1 281 ? -16.469 39.906 18.391 1 31.03 281 ILE B C 1
ATOM 5977 O O . ILE B 1 281 ? -15.844 38.938 17.984 1 31.03 281 ILE B O 1
ATOM 5981 N N . ALA B 1 282 ? -17.375 39.594 19.266 1 33.22 282 ALA B N 1
ATOM 5982 C CA . ALA B 1 282 ? -18.281 38.469 19.094 1 33.22 282 ALA B CA 1
ATOM 5983 C C . ALA B 1 282 ? -18.531 38.188 17.609 1 33.22 282 ALA B C 1
ATOM 5985 O O . ALA B 1 282 ? -18.688 39.125 16.812 1 33.22 282 ALA B O 1
ATOM 5986 N N . ALA B 1 283 ? -18.156 37.094 17.047 1 41.31 283 ALA B N 1
ATOM 5987 C CA . ALA B 1 283 ? -18.438 36.781 15.648 1 41.31 283 ALA B CA 1
ATOM 5988 C C . ALA B 1 283 ? -19.875 37.188 15.273 1 41.31 283 ALA B C 1
ATOM 5990 O O . ALA B 1 283 ? -20.797 36.969 16.062 1 41.31 283 ALA B O 1
ATOM 5991 N N . PRO B 1 284 ? -20.141 38.125 14.539 1 46.31 284 PRO B N 1
ATOM 5992 C CA . PRO B 1 284 ? -21.531 38.281 14.078 1 46.31 284 PRO B CA 1
ATOM 5993 C C . PRO B 1 284 ? -22.188 36.938 13.75 1 46.31 284 PRO B C 1
ATOM 5995 O O . PRO B 1 284 ? -21.516 36 13.391 1 46.31 284 PRO B O 1
ATOM 5998 N N . LYS B 1 285 ? -23.344 36.469 14.391 1 58.47 285 LYS B N 1
ATOM 5999 C CA . LYS B 1 285 ? -24.203 35.312 14.094 1 58.47 285 LYS B CA 1
ATOM 6000 C C . LYS B 1 285 ? -24.297 35.094 12.586 1 58.47 285 LYS B C 1
ATOM 6002 O O . LYS B 1 285 ? -25.047 35.75 11.883 1 58.47 285 LYS B O 1
ATOM 6007 N N . GLU B 1 286 ? -23.281 34.625 11.953 1 73.19 286 GLU B N 1
ATOM 6008 C CA . GLU B 1 286 ? -23.406 34.25 10.555 1 73.19 286 GLU B CA 1
ATOM 6009 C C . GLU B 1 286 ? -24.406 33.125 10.375 1 73.19 286 GLU B C 1
ATOM 6011 O O . GLU B 1 286 ? -24.375 32.125 11.109 1 73.19 286 GLU B O 1
ATOM 6016 N N . SER B 1 287 ? -25.422 33.438 9.625 1 77.88 287 SER B N 1
ATOM 6017 C CA . SER B 1 287 ? -26.375 32.375 9.281 1 77.88 287 SER B CA 1
ATOM 6018 C C . SER B 1 287 ? -25.703 31.219 8.555 1 77.88 287 SER B C 1
ATOM 6020 O O . SER B 1 287 ? -24.656 31.406 7.934 1 77.88 287 SER B O 1
ATOM 6022 N N . LEU B 1 288 ? -26.219 30.047 8.773 1 80.88 288 LEU B N 1
ATOM 6023 C CA . LEU B 1 288 ? -25.719 28.859 8.07 1 80.88 288 LEU B CA 1
ATOM 6024 C C . LEU B 1 288 ? -25.688 29.109 6.566 1 80.88 288 LEU B C 1
ATOM 6026 O O . LEU B 1 288 ? -24.75 28.672 5.887 1 80.88 288 LEU B O 1
ATOM 6030 N N . LYS B 1 289 ? -26.688 29.797 6.141 1 86.94 289 LYS B N 1
ATOM 6031 C CA . LYS B 1 289 ? -26.75 30.094 4.715 1 86.94 289 LYS B CA 1
ATOM 6032 C C . LYS B 1 289 ? -25.578 30.984 4.293 1 86.94 289 LYS B C 1
ATOM 6034 O O . LYS B 1 289 ? -24.969 30.766 3.238 1 86.94 289 LYS B O 1
ATOM 6039 N N . ASP B 1 290 ? -25.25 31.875 5.035 1 88.5 290 ASP B N 1
ATOM 6040 C CA . ASP B 1 290 ? -24.156 32.781 4.723 1 88.5 290 ASP B CA 1
ATOM 6041 C C . ASP B 1 290 ? -22.812 32.031 4.781 1 88.5 290 ASP B C 1
ATOM 6043 O O . ASP B 1 290 ? -21.922 32.281 3.959 1 88.5 290 ASP B O 1
ATOM 6047 N N . ALA B 1 291 ? -22.719 31.234 5.785 1 86.88 291 ALA B N 1
ATOM 6048 C CA . ALA B 1 291 ? -21.5 30.438 5.906 1 86.88 291 ALA B CA 1
ATOM 6049 C C . ALA B 1 291 ? -21.328 29.516 4.707 1 86.88 291 ALA B C 1
ATOM 6051 O O . ALA B 1 291 ? -20.219 29.312 4.215 1 86.88 291 ALA B O 1
ATOM 6052 N N . MET B 1 292 ? -22.422 28.969 4.273 1 90.62 292 MET B N 1
ATOM 6053 C CA . MET B 1 292 ? -22.422 28.062 3.131 1 90.62 292 MET B CA 1
ATOM 6054 C C . MET B 1 292 ? -22 28.781 1.857 1 90.62 292 MET B C 1
ATOM 6056 O O . MET B 1 292 ? -21.172 28.281 1.101 1 90.62 292 MET B O 1
ATOM 6060 N N . ILE B 1 293 ? -22.5 29.906 1.656 1 92.94 293 ILE B N 1
ATOM 6061 C CA . ILE B 1 293 ? -22.203 30.656 0.45 1 92.94 293 ILE B CA 1
ATOM 6062 C C . ILE B 1 293 ? -20.75 31.125 0.483 1 92.94 293 ILE B C 1
ATOM 6064 O O . ILE B 1 293 ? -20.031 31.016 -0.517 1 92.94 293 ILE B O 1
ATOM 6068 N N . ARG B 1 294 ? -20.312 31.562 1.546 1 91.06 294 ARG B N 1
ATOM 6069 C CA . ARG B 1 294 ? -18.953 32.062 1.691 1 91.06 294 ARG B CA 1
ATOM 6070 C C . ARG B 1 294 ? -17.938 30.953 1.459 1 91.06 294 ARG B C 1
ATOM 6072 O O . ARG B 1 294 ? -16.984 31.109 0.684 1 91.06 294 ARG B O 1
ATOM 6079 N N . THR B 1 295 ? -18.156 29.859 2.098 1 91.25 295 THR B N 1
ATOM 6080 C CA . THR B 1 295 ? -17.188 28.781 2.115 1 91.25 295 THR B CA 1
ATOM 6081 C C . THR B 1 295 ? -17.25 27.969 0.824 1 91.25 295 THR B C 1
ATOM 6083 O O . THR B 1 295 ? -16.234 27.469 0.344 1 91.25 295 THR B O 1
ATOM 6086 N N . THR B 1 296 ? -18.375 27.891 0.169 1 93.25 296 THR B N 1
ATOM 6087 C CA . TH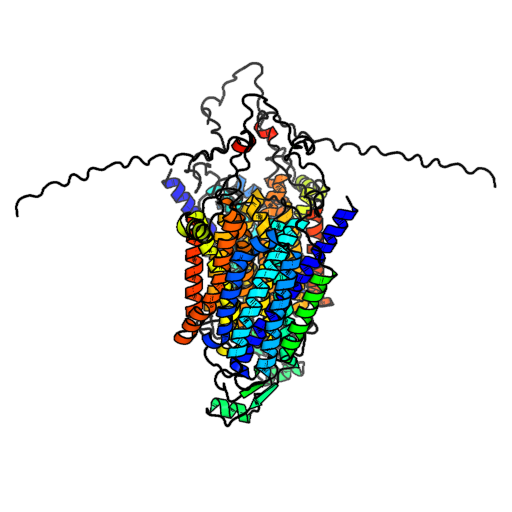R B 1 296 ? -18.562 27.047 -0.996 1 93.25 296 THR B CA 1
ATOM 6088 C C . THR B 1 296 ? -18.297 27.812 -2.285 1 93.25 296 THR B C 1
ATOM 6090 O O . THR B 1 296 ? -17.75 27.25 -3.24 1 93.25 296 THR B O 1
ATOM 6093 N N . TRP B 1 297 ? -18.625 29.156 -2.305 1 92.06 297 TRP B N 1
ATOM 6094 C CA . TRP B 1 297 ? -18.625 29.812 -3.609 1 92.06 297 TRP B CA 1
ATOM 6095 C C . TRP B 1 297 ? -17.781 31.062 -3.59 1 92.06 297 TRP B C 1
ATOM 6097 O O . TRP B 1 297 ? -17.219 31.469 -4.617 1 92.06 297 TRP B O 1
ATOM 6107 N N . ARG B 1 298 ? -17.688 31.75 -2.572 1 91.06 298 ARG B N 1
ATOM 6108 C CA . ARG B 1 298 ? -17.078 33.094 -2.564 1 91.06 298 ARG B CA 1
ATOM 6109 C C . ARG B 1 298 ? -15.562 33 -2.426 1 91.06 298 ARG B C 1
ATOM 6111 O O . ARG B 1 298 ? -14.828 33.75 -3.076 1 91.06 298 ARG B O 1
ATOM 6118 N N . ASN B 1 299 ? -15.188 32.219 -1.529 1 93.31 299 ASN B N 1
ATOM 6119 C CA . ASN B 1 299 ? -13.758 32 -1.343 1 93.31 299 ASN B CA 1
ATOM 6120 C C . ASN B 1 299 ? -13.234 30.859 -2.191 1 93.31 299 ASN B C 1
ATOM 6122 O O . ASN B 1 299 ? -13.562 29.688 -1.929 1 93.31 299 ASN B O 1
ATOM 6126 N N . LYS B 1 300 ? -12.391 31.172 -3.109 1 95.25 300 LYS B N 1
ATOM 6127 C CA . LYS B 1 300 ? -11.914 30.172 -4.055 1 95.25 300 LYS B CA 1
ATOM 6128 C C . LYS B 1 300 ? -11.094 29.094 -3.344 1 95.25 300 LYS B C 1
ATOM 6130 O O . LYS B 1 300 ? -11.102 27.938 -3.752 1 95.25 300 LYS B O 1
ATOM 6135 N N . ASN B 1 301 ? -10.391 29.469 -2.357 1 95.06 301 ASN B N 1
ATOM 6136 C CA . ASN B 1 301 ? -9.578 28.5 -1.618 1 95.06 301 ASN B CA 1
ATOM 6137 C C . ASN B 1 301 ? -10.453 27.5 -0.879 1 95.06 301 ASN B C 1
ATOM 6139 O O . ASN B 1 301 ? -10.211 26.281 -0.964 1 95.06 301 ASN B O 1
ATOM 6143 N N . THR B 1 302 ? -11.453 28.031 -0.245 1 94.38 302 THR B N 1
ATOM 6144 C CA . THR B 1 302 ? -12.312 27.109 0.49 1 94.38 302 THR B CA 1
ATOM 6145 C C . THR B 1 302 ? -13.203 26.328 -0.466 1 94.38 302 THR B C 1
ATOM 6147 O O . THR B 1 302 ? -13.594 25.188 -0.173 1 94.38 302 THR B O 1
ATOM 6150 N N . ALA B 1 303 ? -13.484 26.844 -1.557 1 96.19 303 ALA B N 1
ATOM 6151 C CA . ALA B 1 303 ? -14.289 26.141 -2.557 1 96.19 303 ALA B CA 1
ATOM 6152 C C . ALA B 1 303 ? -13.578 24.891 -3.041 1 96.19 303 ALA B C 1
ATOM 6154 O O . ALA B 1 303 ? -14.203 23.828 -3.166 1 96.19 303 ALA B O 1
ATOM 6155 N N . VAL B 1 304 ? -12.344 25.016 -3.35 1 96.38 304 VAL B N 1
ATOM 6156 C CA . VAL B 1 304 ? -11.602 23.859 -3.832 1 96.38 304 VAL B CA 1
ATOM 6157 C C . VAL B 1 304 ? -11.43 22.844 -2.701 1 96.38 304 VAL B C 1
ATOM 6159 O O . VAL B 1 304 ? -11.391 21.641 -2.941 1 96.38 304 VAL B O 1
ATOM 6162 N N . VAL B 1 305 ? -11.359 23.328 -1.511 1 95.38 305 VAL B N 1
ATOM 6163 C CA . VAL B 1 305 ? -11.281 22.438 -0.362 1 95.38 305 VAL B CA 1
ATOM 6164 C C . VAL B 1 305 ? -12.602 21.672 -0.212 1 95.38 305 VAL B C 1
ATOM 6166 O O . VAL B 1 305 ? -12.594 20.469 0.101 1 95.38 305 VAL B O 1
ATOM 6169 N N . CYS B 1 306 ? -13.656 22.375 -0.414 1 95.5 306 CYS B N 1
ATOM 6170 C CA . CYS B 1 306 ? -14.961 21.703 -0.384 1 95.5 306 CYS B CA 1
ATOM 6171 C C . CYS B 1 306 ? -15.047 20.625 -1.456 1 95.5 306 CYS B C 1
ATOM 6173 O O . CYS B 1 306 ? -15.539 19.531 -1.195 1 95.5 306 CYS B O 1
ATOM 6175 N N . ALA B 1 307 ? -14.578 20.906 -2.582 1 96.56 307 ALA B N 1
ATOM 6176 C CA . ALA B 1 307 ? -14.578 19.938 -3.668 1 96.56 307 ALA B CA 1
ATOM 6177 C C . ALA B 1 307 ? -13.703 18.734 -3.324 1 96.56 307 ALA B C 1
ATOM 6179 O O . ALA B 1 307 ? -14.062 17.578 -3.604 1 96.56 307 ALA B O 1
ATOM 6180 N N . ALA B 1 308 ? -12.594 19.031 -2.799 1 97.25 308 ALA B N 1
ATOM 6181 C CA . ALA B 1 308 ? -11.688 17.953 -2.379 1 97.25 308 ALA B CA 1
ATOM 6182 C C . ALA B 1 308 ? -12.32 17.094 -1.294 1 97.25 308 ALA B C 1
ATOM 6184 O O . ALA B 1 308 ? -12.188 15.867 -1.312 1 97.25 308 ALA B O 1
ATOM 6185 N N . ALA B 1 309 ? -12.938 17.75 -0.396 1 95.19 309 ALA B N 1
ATOM 6186 C CA . ALA B 1 309 ? -13.617 17.031 0.682 1 95.19 309 ALA B CA 1
ATOM 6187 C C . ALA B 1 309 ? -14.719 16.125 0.135 1 95.19 309 ALA B C 1
ATOM 6189 O O . ALA B 1 309 ? -14.859 14.977 0.559 1 95.19 309 ALA B O 1
ATOM 6190 N N . PHE B 1 310 ? -15.438 16.625 -0.767 1 96.19 310 PHE B N 1
ATOM 6191 C CA . PHE B 1 310 ? -16.484 15.859 -1.432 1 96.19 310 PHE B CA 1
ATOM 6192 C C . PHE B 1 310 ? -15.906 14.633 -2.117 1 96.19 310 PHE B C 1
ATOM 6194 O O . PHE B 1 310 ? -16.453 13.531 -1.993 1 96.19 310 PHE B O 1
ATOM 6201 N N . CYS B 1 311 ? -14.812 14.789 -2.748 1 96.31 311 CYS B N 1
ATOM 6202 C CA . CYS B 1 311 ? -14.156 13.695 -3.463 1 96.31 311 CYS B CA 1
ATOM 6203 C C . CYS B 1 311 ? -13.672 12.625 -2.494 1 96.31 311 CYS B C 1
ATOM 6205 O O . CYS B 1 311 ? -13.695 11.438 -2.814 1 96.31 311 CYS B O 1
ATOM 6207 N N . ALA B 1 312 ? -13.258 13.047 -1.39 1 94.44 312 ALA B N 1
ATOM 6208 C CA . ALA B 1 312 ? -12.703 12.117 -0.41 1 94.44 312 ALA B CA 1
ATOM 6209 C C . ALA B 1 312 ? -13.734 11.086 0.023 1 94.44 312 ALA B C 1
ATOM 6211 O O . ALA B 1 312 ? -13.445 9.891 0.081 1 94.44 312 ALA B O 1
ATOM 6212 N N . ASN B 1 313 ? -14.906 11.531 0.311 1 95.62 313 ASN B N 1
ATOM 6213 C CA . ASN B 1 313 ? -15.914 10.562 0.739 1 95.62 313 ASN B CA 1
ATOM 6214 C C . ASN B 1 313 ? -16.641 9.945 -0.451 1 95.62 313 ASN B C 1
ATOM 6216 O O . ASN B 1 313 ? -17.25 8.875 -0.33 1 95.62 313 ASN B O 1
ATOM 6220 N N . PHE B 1 314 ? -16.594 10.625 -1.571 1 96.19 314 PHE B N 1
ATOM 6221 C CA . PHE B 1 314 ? -17.062 10 -2.799 1 96.19 314 PHE B CA 1
ATOM 6222 C C . PHE B 1 314 ? -16.281 8.734 -3.096 1 96.19 314 PHE B C 1
ATOM 6224 O O . PHE B 1 314 ? -16.859 7.676 -3.354 1 96.19 314 PHE B O 1
ATOM 6231 N N . GLU B 1 315 ? -15.023 8.891 -3.045 1 96.19 315 GLU B N 1
ATOM 6232 C CA . GLU B 1 315 ? -14.188 7.723 -3.305 1 96.19 315 GLU B CA 1
ATOM 6233 C C . GLU B 1 315 ? -14.383 6.652 -2.234 1 96.19 315 GLU B C 1
ATOM 6235 O O . GLU B 1 315 ? -14.305 5.457 -2.523 1 96.19 315 GLU B O 1
ATOM 6240 N N . THR B 1 316 ? -14.594 7.012 -1.024 1 93.5 316 THR B N 1
ATOM 6241 C CA . THR B 1 316 ? -14.867 6.043 0.035 1 93.5 316 THR B CA 1
ATOM 6242 C C . THR B 1 316 ? -16.156 5.289 -0.239 1 93.5 316 THR B C 1
ATOM 6244 O O . THR B 1 316 ? -16.234 4.078 -0.013 1 93.5 316 THR B O 1
ATOM 6247 N N . ALA B 1 317 ? -17.125 6.004 -0.7 1 95.19 317 ALA B N 1
ATOM 6248 C CA . ALA B 1 317 ? -18.391 5.367 -1.06 1 95.19 317 ALA B CA 1
ATOM 6249 C C . ALA B 1 317 ? -18.188 4.34 -2.168 1 95.19 317 ALA B C 1
ATOM 6251 O O . ALA B 1 317 ? -18.828 3.289 -2.176 1 95.19 317 ALA B O 1
ATOM 6252 N N . VAL B 1 318 ? -17.344 4.625 -3.045 1 95.81 318 VAL B N 1
ATOM 6253 C CA . VAL B 1 318 ? -17.031 3.721 -4.145 1 95.81 318 VAL B CA 1
ATOM 6254 C C . VAL B 1 318 ? -16.328 2.48 -3.611 1 95.81 318 VAL B C 1
ATOM 6256 O O . VAL B 1 318 ? -16.656 1.354 -3.986 1 95.81 318 VAL B O 1
ATOM 6259 N N . ALA B 1 319 ? -15.398 2.684 -2.744 1 93.56 319 ALA B N 1
ATOM 6260 C CA . ALA B 1 319 ? -14.656 1.571 -2.156 1 93.56 319 ALA B CA 1
ATOM 6261 C C . ALA B 1 319 ? -15.578 0.672 -1.337 1 93.56 319 ALA B C 1
ATOM 6263 O O . ALA B 1 319 ? -15.484 -0.555 -1.418 1 93.56 319 ALA B O 1
ATOM 6264 N N . TRP B 1 320 ? -16.453 1.282 -0.642 1 90.5 320 TRP B N 1
ATOM 6265 C CA . TRP B 1 320 ? -17.359 0.566 0.253 1 90.5 320 TRP B CA 1
ATOM 6266 C C . TRP B 1 320 ? -18.438 -0.164 -0.537 1 90.5 320 TRP B C 1
ATOM 6268 O O . TRP B 1 320 ? -18.844 -1.275 -0.176 1 90.5 320 TRP B O 1
ATOM 6278 N N . GLY B 1 321 ? -18.875 0.476 -1.541 1 94.31 321 GLY B N 1
ATOM 6279 C CA . GLY B 1 321 ? -20.062 -0.033 -2.211 1 94.31 321 GLY B CA 1
ATOM 6280 C C . GLY B 1 321 ? -19.766 -0.721 -3.527 1 94.31 321 GLY B C 1
ATOM 6281 O O . GLY B 1 321 ? -19.641 -1.946 -3.58 1 94.31 321 GLY B O 1
ATOM 6282 N N . LEU B 1 322 ? -19.453 0.098 -4.438 1 95.62 322 LEU B N 1
ATOM 6283 C CA . LEU B 1 322 ? -19.281 -0.387 -5.801 1 95.62 322 LEU B CA 1
ATOM 6284 C C . LEU B 1 322 ? -18.188 -1.438 -5.875 1 95.62 322 LEU B C 1
ATOM 6286 O O . LEU B 1 322 ? -18.391 -2.527 -6.414 1 95.62 322 LEU B O 1
ATOM 6290 N N . MET B 1 323 ? -17.047 -1.139 -5.336 1 96.25 323 MET B N 1
ATOM 6291 C CA . MET B 1 323 ? -15.922 -2.062 -5.438 1 96.25 323 MET B CA 1
ATOM 6292 C C . MET B 1 323 ? -16.203 -3.354 -4.676 1 96.25 323 MET B C 1
ATOM 6294 O O . MET B 1 323 ? -15.828 -4.438 -5.121 1 96.25 323 MET B O 1
ATOM 6298 N N . SER B 1 324 ? -16.875 -3.199 -3.598 1 94.56 324 SER B N 1
ATOM 6299 C CA . SER B 1 324 ? -17.203 -4.371 -2.791 1 94.56 324 SER B CA 1
ATOM 6300 C C . SER B 1 324 ? -18.172 -5.293 -3.527 1 94.56 324 SER B C 1
ATOM 6302 O O . SER B 1 324 ? -17.969 -6.508 -3.568 1 94.56 324 SER B O 1
ATOM 6304 N N . VAL B 1 325 ? -19.188 -4.781 -4.117 1 95 325 VAL B N 1
ATOM 6305 C CA . VAL B 1 325 ? -20.172 -5.562 -4.84 1 95 325 VAL B CA 1
ATOM 6306 C C . VAL B 1 325 ? -19.562 -6.133 -6.117 1 95 325 VAL B C 1
ATOM 6308 O O . VAL B 1 325 ? -19.781 -7.301 -6.453 1 95 325 VAL B O 1
ATOM 6311 N N . TRP B 1 326 ? -18.828 -5.273 -6.77 1 95.38 326 TRP B N 1
ATOM 6312 C CA . TRP B 1 326 ? -18.156 -5.676 -8 1 95.38 326 TRP B CA 1
ATOM 6313 C C . TRP B 1 326 ? -17.234 -6.871 -7.758 1 95.38 326 TRP B C 1
ATOM 6315 O O . TRP B 1 326 ? -17.234 -7.832 -8.523 1 95.38 326 TRP B O 1
ATOM 6325 N N . ALA B 1 327 ? -16.547 -6.879 -6.68 1 94.88 327 ALA B N 1
ATOM 6326 C CA . ALA B 1 327 ? -15.602 -7.934 -6.348 1 94.88 327 ALA B CA 1
ATOM 6327 C C . ALA B 1 327 ? -16.312 -9.258 -6.109 1 94.88 327 ALA B C 1
ATOM 6329 O O . ALA B 1 327 ? -15.867 -10.305 -6.59 1 94.88 327 ALA B O 1
ATOM 6330 N N . ARG B 1 328 ? -17.469 -9.195 -5.438 1 93.12 328 ARG B N 1
ATOM 6331 C CA . ARG B 1 328 ? -18.188 -10.414 -5.074 1 93.12 328 ARG B CA 1
ATOM 6332 C C . ARG B 1 328 ? -19.047 -10.914 -6.23 1 93.12 328 ARG B C 1
ATOM 6334 O O . ARG B 1 328 ? -19.016 -12.094 -6.57 1 93.12 328 ARG B O 1
ATOM 6341 N N . ASP B 1 329 ? -19.656 -10.016 -6.832 1 92.31 329 ASP B N 1
ATOM 6342 C CA . ASP B 1 329 ? -20.719 -10.422 -7.734 1 92.31 329 ASP B CA 1
ATOM 6343 C C . ASP B 1 329 ? -20.203 -10.594 -9.164 1 92.31 329 ASP B C 1
ATOM 6345 O O . ASP B 1 329 ? -20.734 -11.406 -9.922 1 92.31 329 ASP B O 1
ATOM 6349 N N . SER B 1 330 ? -19.25 -9.828 -9.508 1 91.31 330 SER B N 1
ATOM 6350 C CA . SER B 1 330 ? -18.781 -9.867 -10.891 1 91.31 330 SER B CA 1
ATOM 6351 C C . SER B 1 330 ? -17.438 -10.602 -11 1 91.31 330 SER B C 1
ATOM 6353 O O . SER B 1 330 ? -17.203 -11.312 -11.977 1 91.31 330 SER B O 1
ATOM 6355 N N . LEU B 1 331 ? -16.625 -10.438 -10.047 1 92.56 331 LEU B N 1
ATOM 6356 C CA . LEU B 1 331 ? -15.305 -11.039 -10.133 1 92.56 331 LEU B CA 1
ATOM 6357 C C . LEU B 1 331 ? -15.281 -12.398 -9.445 1 92.56 331 LEU B C 1
ATOM 6359 O O . LEU B 1 331 ? -14.328 -13.164 -9.602 1 92.56 331 LEU B O 1
ATOM 6363 N N . GLY B 1 332 ? -16.328 -12.672 -8.602 1 90.44 332 GLY B N 1
ATOM 6364 C CA . GLY B 1 332 ? -16.469 -13.984 -7.984 1 90.44 332 GLY B CA 1
ATOM 6365 C C . GLY B 1 332 ? -15.547 -14.18 -6.789 1 90.44 332 GLY B C 1
ATOM 6366 O O . GLY B 1 332 ? -15.227 -15.312 -6.426 1 90.44 332 GLY B O 1
ATOM 6367 N N . LEU B 1 333 ? -15.086 -13.141 -6.195 1 92.19 333 LEU B N 1
ATOM 6368 C CA . LEU B 1 333 ? -14.258 -13.242 -5 1 92.19 333 LEU B CA 1
ATOM 6369 C C . LEU B 1 333 ? -15.094 -13.68 -3.797 1 92.19 333 LEU B C 1
ATOM 6371 O O . LEU B 1 333 ? -16.281 -13.352 -3.711 1 92.19 333 LEU B O 1
ATOM 6375 N N . THR B 1 334 ? -14.438 -14.391 -2.867 1 91.44 334 THR B N 1
ATOM 6376 C CA . THR B 1 334 ? -15.109 -14.82 -1.646 1 91.44 334 THR B CA 1
ATOM 6377 C C . THR B 1 334 ? -15.297 -13.641 -0.697 1 91.44 334 THR B C 1
ATOM 6379 O O . THR B 1 334 ? -14.734 -12.562 -0.907 1 91.44 334 THR B O 1
ATOM 6382 N N . GLY B 1 335 ? -16.188 -13.812 0.304 1 92.06 335 GLY B N 1
ATOM 6383 C CA . GLY B 1 335 ? -16.375 -12.805 1.33 1 92.06 335 GLY B CA 1
ATOM 6384 C C . GLY B 1 335 ? -15.094 -12.43 2.043 1 92.06 335 GLY B C 1
ATOM 6385 O O . GLY B 1 335 ? -14.844 -11.25 2.312 1 92.06 335 GLY B O 1
ATOM 6386 N N . ARG B 1 336 ? -14.281 -13.398 2.336 1 89.12 336 ARG B N 1
ATOM 6387 C CA . ARG B 1 336 ? -13.008 -13.18 3.012 1 89.12 336 ARG B CA 1
ATOM 6388 C C . ARG B 1 336 ? -12.078 -12.32 2.162 1 89.12 336 ARG B C 1
ATOM 6390 O O . ARG B 1 336 ? -11.445 -11.391 2.668 1 89.12 336 ARG B O 1
ATOM 6397 N N . GLU B 1 337 ? -11.992 -12.633 0.903 1 93 337 GLU B N 1
ATOM 6398 C CA . GLU B 1 337 ? -11.141 -11.891 -0.018 1 93 337 GLU B CA 1
ATOM 6399 C C . GLU B 1 337 ? -11.602 -10.438 -0.136 1 93 337 GLU B C 1
ATOM 6401 O O . GLU B 1 337 ? -10.781 -9.516 -0.075 1 93 337 GLU B O 1
ATOM 6406 N N . ARG B 1 338 ? -12.922 -10.266 -0.264 1 94.19 338 ARG B N 1
ATOM 6407 C CA . ARG B 1 338 ? -13.484 -8.922 -0.336 1 94.19 338 ARG B CA 1
ATOM 6408 C C . ARG B 1 338 ? -13.219 -8.148 0.951 1 94.19 338 ARG B C 1
ATOM 6410 O O . ARG B 1 338 ? -12.789 -6.992 0.91 1 94.19 338 ARG B O 1
ATOM 6417 N N . ASP B 1 339 ? -13.461 -8.758 2.031 1 93.25 339 ASP B N 1
ATOM 6418 C CA . ASP B 1 339 ? -13.273 -8.078 3.314 1 93.25 339 ASP B CA 1
ATOM 6419 C C . ASP B 1 339 ? -11.805 -7.707 3.529 1 93.25 339 ASP B C 1
ATOM 6421 O O . ASP B 1 339 ? -11.508 -6.684 4.145 1 93.25 339 ASP B O 1
ATOM 6425 N N . PHE B 1 340 ? -10.969 -8.484 3.045 1 92.25 340 PHE B N 1
ATOM 6426 C CA . PHE B 1 340 ? -9.547 -8.25 3.246 1 92.25 340 PHE B CA 1
ATOM 6427 C C . PHE B 1 340 ? -9.102 -6.984 2.52 1 92.25 340 PHE B C 1
ATOM 6429 O O . PHE B 1 340 ? -8.508 -6.09 3.125 1 92.25 340 PHE B O 1
ATOM 6436 N N . PHE B 1 341 ? -9.336 -6.91 1.165 1 94.25 341 PHE B N 1
ATOM 6437 C CA . PHE B 1 341 ? -8.789 -5.758 0.46 1 94.25 341 PHE B CA 1
ATOM 6438 C C . PHE B 1 341 ? -9.5 -4.477 0.882 1 94.25 341 PHE B C 1
ATOM 6440 O O . PHE B 1 341 ? -8.891 -3.404 0.9 1 94.25 341 PHE B O 1
ATOM 6447 N N . THR B 1 342 ? -10.789 -4.59 1.302 1 93.38 342 THR B N 1
ATOM 6448 C CA . THR B 1 342 ? -11.469 -3.4 1.798 1 93.38 342 THR B CA 1
ATOM 6449 C C . THR B 1 342 ? -10.906 -2.975 3.15 1 93.38 342 THR B C 1
ATOM 6451 O O . THR B 1 342 ? -10.852 -1.783 3.461 1 93.38 342 THR B O 1
ATOM 6454 N N . ALA B 1 343 ? -10.531 -3.957 3.936 1 93.25 343 ALA B N 1
ATOM 6455 C CA . ALA B 1 343 ? -9.867 -3.654 5.203 1 93.25 343 ALA B CA 1
ATOM 6456 C C . ALA B 1 343 ? -8.531 -2.963 4.973 1 93.25 343 ALA B C 1
ATOM 6458 O O . ALA B 1 343 ? -8.117 -2.105 5.758 1 93.25 343 ALA B O 1
ATOM 6459 N N . CYS B 1 344 ? -7.848 -3.375 3.924 1 94.81 344 CYS B N 1
ATOM 6460 C CA . CYS B 1 344 ? -6.582 -2.729 3.588 1 94.81 344 CYS B CA 1
ATOM 6461 C C . CYS B 1 344 ? -6.781 -1.238 3.34 1 94.81 344 CYS B C 1
ATOM 6463 O O . CYS B 1 344 ? -5.965 -0.419 3.764 1 94.81 344 CYS B O 1
ATOM 6465 N N . TYR B 1 345 ? -7.809 -0.908 2.611 1 94.88 345 TYR B N 1
ATOM 6466 C CA . TYR B 1 345 ? -8.117 0.496 2.365 1 94.88 345 TYR B CA 1
ATOM 6467 C C . TYR B 1 345 ? -8.312 1.25 3.676 1 94.88 345 TYR B C 1
ATOM 6469 O O . TYR B 1 345 ? -7.672 2.281 3.904 1 94.88 345 TYR B O 1
ATOM 6477 N N . SER B 1 346 ? -9.18 0.687 4.543 1 93.44 346 SER B N 1
ATOM 6478 C CA . SER B 1 346 ? -9.531 1.37 5.781 1 93.44 346 SER B CA 1
ATOM 6479 C C . SER B 1 346 ? -8.344 1.45 6.73 1 93.44 346 SER B C 1
ATOM 6481 O O . SER B 1 346 ? -8.133 2.469 7.391 1 93.44 346 SER B O 1
ATOM 6483 N N . PHE B 1 347 ? -7.637 0.478 6.812 1 92.31 347 PHE B N 1
ATOM 6484 C CA . PHE B 1 347 ? -6.5 0.437 7.723 1 92.31 347 PHE B CA 1
ATOM 6485 C C . PHE B 1 347 ? -5.434 1.442 7.301 1 92.31 347 PHE B C 1
ATOM 6487 O O . PHE B 1 347 ? -4.922 2.197 8.133 1 92.31 347 PHE B O 1
ATOM 6494 N N . MET B 1 348 ? -5.094 1.389 6 1 93.5 348 MET B N 1
ATOM 6495 C CA . MET B 1 348 ? -4.07 2.305 5.504 1 93.5 348 MET B CA 1
ATOM 6496 C C . MET B 1 348 ? -4.539 3.752 5.605 1 93.5 348 MET B C 1
ATOM 6498 O O . MET B 1 348 ? -3.744 4.648 5.895 1 93.5 348 MET B O 1
ATOM 6502 N N . LYS B 1 349 ? -5.809 3.939 5.34 1 92 349 LYS B N 1
ATOM 6503 C CA . LYS B 1 349 ? -6.391 5.27 5.508 1 92 349 LYS B CA 1
ATOM 6504 C C . LYS B 1 349 ? -6.23 5.762 6.941 1 92 349 LYS B C 1
ATOM 6506 O O . LYS B 1 349 ? -5.812 6.898 7.172 1 92 349 LYS B O 1
ATOM 6511 N N . GLY B 1 350 ? -6.578 4.949 7.898 1 88.81 350 GLY B N 1
ATOM 6512 C CA . GLY B 1 350 ? -6.461 5.312 9.305 1 88.81 350 GLY B CA 1
ATOM 6513 C C . GLY B 1 350 ? -5.027 5.523 9.75 1 88.81 350 GLY B C 1
ATOM 6514 O O . GLY B 1 350 ? -4.707 6.543 10.367 1 88.81 350 GLY B O 1
ATOM 6515 N N . PHE B 1 351 ? -4.219 4.746 9.367 1 84.56 351 PHE B N 1
ATOM 6516 C CA . PHE B 1 351 ? -2.836 4.73 9.836 1 84.56 351 PHE B CA 1
ATOM 6517 C C . PHE B 1 351 ? -2.07 5.938 9.312 1 84.56 351 PHE B C 1
ATOM 6519 O O . PHE B 1 351 ? -1.223 6.496 10.016 1 84.56 351 PHE B O 1
ATOM 6526 N N . THR B 1 352 ? -2.326 6.367 8.164 1 87.5 352 THR B N 1
ATOM 6527 C CA . THR B 1 352 ? -1.57 7.438 7.531 1 87.5 352 THR B CA 1
ATOM 6528 C C . THR B 1 352 ? -2.072 8.805 7.992 1 87.5 352 THR B C 1
ATOM 6530 O O . THR B 1 352 ? -1.373 9.812 7.852 1 87.5 352 THR B O 1
ATOM 6533 N N . GLN B 1 353 ? -3.17 8.852 8.641 1 85.69 353 GLN B N 1
ATOM 6534 C CA . GLN B 1 353 ? -3.793 10.133 8.961 1 85.69 353 GLN B CA 1
ATOM 6535 C C . GLN B 1 353 ? -3.027 10.859 10.062 1 85.69 353 GLN B C 1
ATOM 6537 O O . GLN B 1 353 ? -2.91 12.086 10.039 1 85.69 353 GLN B O 1
ATOM 6542 N N . ILE B 1 354 ? -2.568 10.18 11.016 1 77.19 354 ILE B N 1
ATOM 6543 C CA . ILE B 1 354 ? -1.822 10.82 12.094 1 77.19 354 ILE B CA 1
ATOM 6544 C C . ILE B 1 354 ? -0.565 11.477 11.523 1 77.19 354 ILE B C 1
ATOM 6546 O O . ILE B 1 354 ? -0.257 12.625 11.859 1 77.19 354 ILE B O 1
ATOM 6550 N N . ALA B 1 355 ? 0.095 10.789 10.68 1 78.31 355 ALA B N 1
ATOM 6551 C CA . ALA B 1 355 ? 1.315 11.305 10.062 1 78.31 355 ALA B CA 1
ATOM 6552 C C . ALA B 1 355 ? 1.01 12.492 9.156 1 78.31 355 ALA B C 1
ATOM 6554 O O . ALA B 1 355 ? 1.727 13.492 9.164 1 78.31 355 ALA B O 1
ATOM 6555 N N . ALA B 1 356 ? -0.007 12.375 8.414 1 80.38 356 ALA B N 1
ATOM 6556 C CA . ALA B 1 356 ? -0.359 13.414 7.445 1 80.38 356 ALA B CA 1
ATOM 6557 C C . ALA B 1 356 ? -0.77 14.703 8.141 1 80.38 356 ALA B C 1
ATOM 6559 O O . ALA B 1 356 ? -0.419 15.797 7.695 1 80.38 356 ALA B O 1
ATOM 6560 N N . GLY B 1 357 ? -1.514 14.555 9.172 1 75.44 357 GLY B N 1
ATOM 6561 C CA . GLY B 1 357 ? -1.9 15.742 9.93 1 75.44 357 GLY B CA 1
ATOM 6562 C C . GLY B 1 357 ? -0.714 16.516 10.469 1 75.44 357 GLY B C 1
ATOM 6563 O O . GLY B 1 357 ? -0.635 17.734 10.305 1 75.44 357 GLY B O 1
ATOM 6564 N N . THR B 1 358 ? 0.161 15.844 11.008 1 72.25 358 THR B N 1
ATOM 6565 C CA . THR B 1 358 ? 1.348 16.469 11.586 1 72.25 358 THR B CA 1
ATOM 6566 C C . THR B 1 358 ? 2.246 17.031 10.484 1 72.25 358 THR B C 1
ATOM 6568 O O . THR B 1 358 ? 2.812 18.125 10.641 1 72.25 358 THR B O 1
ATOM 6571 N N . LEU B 1 359 ? 2.299 16.391 9.398 1 75.69 359 LEU B N 1
ATOM 6572 C CA . LEU B 1 359 ? 3.176 16.797 8.297 1 75.69 359 LEU B CA 1
ATOM 6573 C C . LEU B 1 359 ? 2.641 18.031 7.598 1 75.69 359 LEU B C 1
ATOM 6575 O O . LEU B 1 359 ? 3.416 18.875 7.148 1 75.69 359 LEU B O 1
ATOM 6579 N N . SER B 1 360 ? 1.38 18.141 7.5 1 78 360 SER B N 1
ATOM 6580 C CA . SER B 1 360 ? 0.777 19.25 6.762 1 78 360 SER B CA 1
ATOM 6581 C C . SER B 1 360 ? 1.023 20.578 7.465 1 78 360 SER B C 1
ATOM 6583 O O . SER B 1 360 ? 1.001 21.625 6.828 1 78 360 SER B O 1
ATOM 6585 N N . ASP B 1 361 ? 1.28 20.547 8.695 1 72.12 361 ASP B N 1
ATOM 6586 C CA . ASP B 1 361 ? 1.582 21.75 9.453 1 72.12 361 ASP B CA 1
ATOM 6587 C C . ASP B 1 361 ? 2.928 22.344 9.031 1 72.12 361 ASP B C 1
ATOM 6589 O O . ASP B 1 361 ? 3.16 23.547 9.188 1 72.12 361 ASP B O 1
ATOM 6593 N N . THR B 1 362 ? 3.703 21.5 8.477 1 70.5 362 THR B N 1
ATOM 6594 C CA . THR B 1 362 ? 5.051 21.953 8.141 1 70.5 362 THR B CA 1
ATOM 6595 C C . THR B 1 362 ? 5.188 22.172 6.637 1 70.5 362 THR B C 1
ATOM 6597 O O . THR B 1 362 ? 5.824 23.125 6.195 1 70.5 362 THR B O 1
ATOM 6600 N N . ILE B 1 363 ? 4.598 21.375 5.844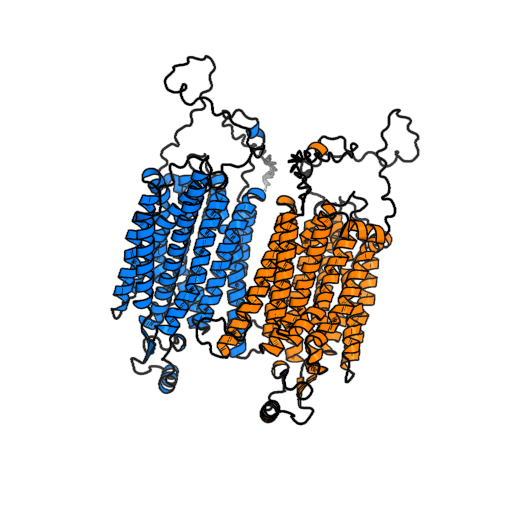 1 75.56 363 ILE B N 1
ATOM 6601 C CA . ILE B 1 363 ? 4.859 21.438 4.41 1 75.56 363 ILE B CA 1
ATOM 6602 C C . ILE B 1 363 ? 3.725 22.188 3.709 1 75.56 363 ILE B C 1
ATOM 6604 O O . ILE B 1 363 ? 3.801 22.453 2.508 1 75.56 363 ILE B O 1
ATOM 6608 N N . GLY B 1 364 ? 2.723 22.516 4.43 1 81.5 364 GLY B N 1
ATOM 6609 C CA . GLY B 1 364 ? 1.567 23.188 3.852 1 81.5 364 GLY B CA 1
ATOM 6610 C C . GLY B 1 364 ? 0.402 22.25 3.598 1 81.5 364 GLY B C 1
ATOM 6611 O O . GLY B 1 364 ? 0.485 21.047 3.891 1 81.5 364 GLY B O 1
ATOM 6612 N N . ARG B 1 365 ? -0.655 22.844 3.02 1 87.62 365 ARG B N 1
ATOM 6613 C CA . ARG B 1 365 ? -1.898 22.094 2.865 1 87.62 365 ARG B CA 1
ATOM 6614 C C . ARG B 1 365 ? -2.086 21.641 1.422 1 87.62 365 ARG B C 1
ATOM 6616 O O . ARG B 1 365 ? -2.637 20.562 1.172 1 87.62 365 ARG B O 1
ATOM 6623 N N . ARG B 1 366 ? -1.582 22.375 0.55 1 92.88 366 ARG B N 1
ATOM 6624 C CA . ARG B 1 366 ? -1.869 22.234 -0.875 1 92.88 366 ARG B CA 1
ATOM 6625 C C . ARG B 1 366 ? -1.369 20.891 -1.406 1 92.88 366 ARG B C 1
ATOM 6627 O O . ARG B 1 366 ? -2.123 20.156 -2.035 1 92.88 366 ARG B O 1
ATOM 6634 N N . ARG B 1 367 ? -0.18 20.531 -1.165 1 89.38 367 ARG B N 1
ATOM 6635 C CA . ARG B 1 367 ? 0.454 19.359 -1.765 1 89.38 367 ARG B CA 1
ATOM 6636 C C . ARG B 1 367 ? -0.18 18.078 -1.254 1 89.38 367 ARG B C 1
ATOM 6638 O O . ARG B 1 367 ? -0.548 17.203 -2.043 1 89.38 367 ARG B O 1
ATOM 6645 N N . PRO B 1 368 ? -0.333 17.938 0.072 1 89.62 368 PRO B N 1
ATOM 6646 C CA . PRO B 1 368 ? -0.946 16.688 0.545 1 89.62 368 PRO B CA 1
ATOM 6647 C C . PRO B 1 368 ? -2.352 16.469 -0.014 1 89.62 368 PRO B C 1
ATOM 6649 O O . PRO B 1 368 ? -2.727 15.344 -0.334 1 89.62 368 PRO B O 1
ATOM 6652 N N . ILE B 1 369 ? -3.092 17.5 -0.181 1 94.38 369 ILE B N 1
ATOM 6653 C CA . ILE B 1 369 ? -4.449 17.359 -0.688 1 94.38 369 ILE B CA 1
ATOM 6654 C C . ILE B 1 369 ? -4.414 17.031 -2.182 1 94.38 369 ILE B C 1
ATOM 6656 O O . ILE B 1 369 ? -5.051 16.078 -2.637 1 94.38 369 ILE B O 1
ATOM 6660 N N . ALA B 1 370 ? -3.652 17.812 -2.887 1 95.56 370 ALA B N 1
ATOM 6661 C CA . ALA B 1 370 ? -3.607 17.672 -4.34 1 95.56 370 ALA B CA 1
ATOM 6662 C C . ALA B 1 370 ? -3.059 16.297 -4.73 1 95.56 370 ALA B C 1
ATOM 6664 O O . ALA B 1 370 ? -3.691 15.562 -5.492 1 95.56 370 ALA B O 1
ATOM 6665 N N . TYR B 1 371 ? -1.979 15.93 -4.16 1 91.88 371 TYR B N 1
ATOM 6666 C CA . TYR B 1 371 ? -1.335 14.68 -4.555 1 91.88 371 TYR B CA 1
ATOM 6667 C C . TYR B 1 371 ? -2.031 13.484 -3.92 1 91.88 371 TYR B C 1
ATOM 6669 O O . TYR B 1 371 ? -1.947 12.367 -4.434 1 91.88 371 TYR B O 1
ATOM 6677 N N . GLY B 1 372 ? -2.705 13.719 -2.795 1 94.62 372 GLY B N 1
ATOM 6678 C CA . GLY B 1 372 ? -3.566 12.672 -2.271 1 94.62 372 GLY B CA 1
ATOM 6679 C C . GLY B 1 372 ? -4.707 12.32 -3.205 1 94.62 372 GLY B C 1
ATOM 6680 O O . GLY B 1 372 ? -4.977 11.141 -3.445 1 94.62 372 GLY B O 1
ATOM 6681 N N . LEU B 1 373 ? -5.293 13.312 -3.775 1 97.38 373 LEU B N 1
ATOM 6682 C CA . LEU B 1 373 ? -6.406 13.086 -4.688 1 97.38 373 LEU B CA 1
ATOM 6683 C C . LEU B 1 373 ? -5.922 12.477 -6 1 97.38 373 LEU B C 1
ATOM 6685 O O . LEU B 1 373 ? -6.551 11.562 -6.531 1 97.38 373 LEU B O 1
ATOM 6689 N N . ILE B 1 374 ? -4.844 12.93 -6.461 1 96.75 374 ILE B N 1
ATOM 6690 C CA . ILE B 1 374 ? -4.297 12.398 -7.703 1 96.75 374 ILE B CA 1
ATOM 6691 C C . ILE B 1 374 ? -3.844 10.961 -7.492 1 96.75 374 ILE B C 1
ATOM 6693 O O . ILE B 1 374 ? -4.078 10.094 -8.336 1 96.75 374 ILE B O 1
ATOM 6697 N N . GLY B 1 375 ? -3.158 10.75 -6.398 1 95.62 375 GLY B N 1
ATOM 6698 C CA . GLY B 1 375 ? -2.787 9.391 -6.062 1 95.62 375 GLY B CA 1
ATOM 6699 C C . GLY B 1 375 ? -3.979 8.461 -5.926 1 95.62 375 GLY B C 1
ATOM 6700 O O . GLY B 1 375 ? -3.924 7.301 -6.344 1 95.62 375 GLY B O 1
ATOM 6701 N N . GLY B 1 376 ? -5.02 8.969 -5.301 1 97.25 376 GLY B N 1
ATOM 6702 C CA . GLY B 1 376 ? -6.246 8.195 -5.234 1 97.25 376 GLY B CA 1
ATOM 6703 C C . GLY B 1 376 ? -6.82 7.867 -6.598 1 97.25 376 GLY B C 1
ATOM 6704 O O . GLY B 1 376 ? -7.34 6.77 -6.812 1 97.25 376 GLY B O 1
ATOM 6705 N N . SER B 1 377 ? -6.738 8.812 -7.441 1 97.88 377 SER B N 1
ATOM 6706 C CA . SER B 1 377 ? -7.176 8.586 -8.812 1 97.88 377 SER B CA 1
ATOM 6707 C C . SER B 1 377 ? -6.402 7.445 -9.461 1 97.88 377 SER B C 1
ATOM 6709 O O . SER B 1 377 ? -6.992 6.566 -10.086 1 97.88 377 SER B O 1
ATOM 6711 N N . ILE B 1 378 ? -5.133 7.391 -9.289 1 96.69 378 ILE B N 1
ATOM 6712 C CA . ILE B 1 378 ? -4.281 6.34 -9.844 1 96.69 378 ILE B CA 1
ATOM 6713 C C . ILE B 1 378 ? -4.648 5 -9.211 1 96.69 378 ILE B C 1
ATOM 6715 O O . ILE B 1 378 ? -4.676 3.971 -9.891 1 96.69 378 ILE B O 1
ATOM 6719 N N . ALA B 1 379 ? -4.914 5.012 -7.945 1 97.38 379 ALA B N 1
ATOM 6720 C CA . ALA B 1 379 ? -5.301 3.793 -7.242 1 97.38 379 ALA B CA 1
ATOM 6721 C C . ALA B 1 379 ? -6.57 3.193 -7.84 1 97.38 379 ALA B C 1
ATOM 6723 O O . ALA B 1 379 ? -6.672 1.976 -8 1 97.38 379 ALA B O 1
ATOM 6724 N N . LEU B 1 380 ? -7.547 4.051 -8.172 1 97.94 380 LEU B N 1
ATOM 6725 C CA . LEU B 1 380 ? -8.789 3.568 -8.758 1 97.94 380 LEU B CA 1
ATOM 6726 C C . LEU B 1 380 ? -8.555 3.023 -10.164 1 97.94 380 LEU B C 1
ATOM 6728 O O . LEU B 1 380 ? -9.195 2.059 -10.578 1 97.94 380 LEU B O 1
ATOM 6732 N N . LEU B 1 381 ? -7.641 3.625 -10.859 1 97.44 381 LEU B N 1
ATOM 6733 C CA . LEU B 1 381 ? -7.305 3.129 -12.188 1 97.44 381 LEU B CA 1
ATOM 6734 C C . LEU B 1 381 ? -6.621 1.77 -12.109 1 97.44 381 LEU B C 1
ATOM 6736 O O . LEU B 1 381 ? -6.801 0.924 -12.984 1 97.44 381 LEU B O 1
ATOM 6740 N N . ILE B 1 382 ? -5.852 1.582 -11.078 1 95.75 382 ILE B N 1
ATOM 6741 C CA . ILE B 1 382 ? -5.23 0.283 -10.852 1 95.75 382 ILE B CA 1
ATOM 6742 C C . ILE B 1 382 ? -6.309 -0.781 -10.664 1 95.75 382 ILE B C 1
ATOM 6744 O O . ILE B 1 382 ? -6.199 -1.888 -11.203 1 95.75 382 ILE B O 1
ATOM 6748 N N . ALA B 1 383 ? -7.324 -0.448 -9.961 1 96.5 383 ALA B N 1
ATOM 6749 C CA . ALA B 1 383 ? -8.43 -1.385 -9.789 1 96.5 383 ALA B CA 1
ATOM 6750 C C . ALA B 1 383 ? -9.141 -1.644 -11.109 1 96.5 383 ALA B C 1
ATOM 6752 O O . ALA B 1 383 ? -9.406 -2.795 -11.469 1 96.5 383 ALA B O 1
ATOM 6753 N N . ALA B 1 384 ? -9.445 -0.578 -11.844 1 96.56 384 ALA B N 1
ATOM 6754 C CA . ALA B 1 384 ? -10.219 -0.69 -13.086 1 96.56 384 ALA B CA 1
ATOM 6755 C C . ALA B 1 384 ? -9.461 -1.51 -14.125 1 96.56 384 ALA B C 1
ATOM 6757 O O . ALA B 1 384 ? -10.023 -2.428 -14.727 1 96.56 384 ALA B O 1
ATOM 6758 N N . PHE B 1 385 ? -8.203 -1.27 -14.266 1 94.44 385 PHE B N 1
ATOM 6759 C CA . PHE B 1 385 ? -7.445 -1.901 -15.344 1 94.44 385 PHE B CA 1
ATOM 6760 C C . PHE B 1 385 ? -6.812 -3.201 -14.859 1 94.44 385 PHE B C 1
ATOM 6762 O O . PHE B 1 385 ? -6.613 -4.129 -15.648 1 94.44 385 PHE B O 1
ATOM 6769 N N . GLY B 1 386 ? -6.48 -3.262 -13.641 1 92.75 386 GLY B N 1
ATOM 6770 C CA . GLY B 1 386 ? -5.832 -4.453 -13.117 1 92.75 386 GLY B CA 1
ATOM 6771 C C . GLY B 1 386 ? -6.801 -5.59 -12.852 1 92.75 386 GLY B C 1
ATOM 6772 O O . GLY B 1 386 ? -6.547 -6.73 -13.242 1 92.75 386 GLY B O 1
ATOM 6773 N N . ALA B 1 387 ? -7.855 -5.262 -12.203 1 92.81 387 ALA B N 1
ATOM 6774 C CA . ALA B 1 387 ? -8.82 -6.293 -11.836 1 92.81 387 ALA B CA 1
ATOM 6775 C C . ALA B 1 387 ? -9.945 -6.383 -12.859 1 92.81 387 ALA B C 1
ATOM 6777 O O . ALA B 1 387 ? -10.633 -7.406 -12.953 1 92.81 387 ALA B O 1
ATOM 6778 N N . GLY B 1 388 ? -10.039 -5.332 -13.672 1 92.5 388 GLY B N 1
ATOM 6779 C CA . GLY B 1 388 ? -11.18 -5.273 -14.57 1 92.5 388 GLY B CA 1
ATOM 6780 C C . GLY B 1 388 ? -10.883 -5.828 -15.953 1 92.5 388 GLY B C 1
ATOM 6781 O O . GLY B 1 388 ? -9.836 -6.445 -16.172 1 92.5 388 GLY B O 1
ATOM 6782 N N . PHE B 1 389 ? -11.844 -5.82 -16.766 1 90.19 389 PHE B N 1
ATOM 6783 C CA . PHE B 1 389 ? -11.812 -6.188 -18.172 1 90.19 389 PHE B CA 1
ATOM 6784 C C . PHE B 1 389 ? -11.445 -7.656 -18.344 1 90.19 389 PHE B C 1
ATOM 6786 O O . PHE B 1 389 ? -10.812 -8.031 -19.328 1 90.19 389 PHE B O 1
ATOM 6793 N N . HIS B 1 390 ? -11.766 -8.461 -17.359 1 80.5 390 HIS B N 1
ATOM 6794 C CA . HIS B 1 390 ? -11.625 -9.914 -17.391 1 80.5 390 HIS B CA 1
ATOM 6795 C C . HIS B 1 390 ? -10.227 -10.32 -17.844 1 80.5 390 HIS B C 1
ATOM 6797 O O . HIS B 1 390 ? -10.086 -11.227 -18.672 1 80.5 390 HIS B O 1
ATOM 6803 N N . GLY B 1 391 ? -9.234 -9.477 -17.438 1 76.12 391 GLY B N 1
ATOM 6804 C CA . GLY B 1 391 ? -7.855 -9.859 -17.688 1 76.12 391 GLY B CA 1
ATOM 6805 C C . GLY B 1 391 ? -7.406 -9.531 -19.109 1 76.12 391 GLY B C 1
ATOM 6806 O O . GLY B 1 391 ? -6.316 -9.93 -19.531 1 76.12 391 GLY B O 1
ATOM 6807 N N . LYS B 1 392 ? -8.109 -8.883 -19.797 1 78.44 392 LYS B N 1
ATOM 6808 C CA . LYS B 1 392 ? -7.758 -8.578 -21.188 1 78.44 392 LYS B CA 1
ATOM 6809 C C . LYS B 1 392 ? -6.492 -7.727 -21.25 1 78.44 392 LYS B C 1
ATOM 6811 O O . LYS B 1 392 ? -5.777 -7.754 -22.25 1 78.44 392 LYS B O 1
ATOM 6816 N N . LEU B 1 393 ? -6.18 -7.133 -20.219 1 76.31 393 LEU B N 1
ATOM 6817 C CA . LEU B 1 393 ? -5.027 -6.238 -20.25 1 76.31 393 LEU B CA 1
ATOM 6818 C C . LEU B 1 393 ? -3.795 -6.926 -19.672 1 76.31 393 LEU B C 1
ATOM 6820 O O . LEU B 1 393 ? -2.701 -6.359 -19.672 1 76.31 393 LEU B O 1
ATOM 6824 N N . SER B 1 394 ? -3.934 -8.062 -19.234 1 70.38 394 SER B N 1
ATOM 6825 C CA . SER B 1 394 ? -2.799 -8.812 -18.703 1 70.38 394 SER B CA 1
ATOM 6826 C C . SER B 1 394 ? -1.962 -9.414 -19.828 1 70.38 394 SER B C 1
ATOM 6828 O O . SER B 1 394 ? -2.5 -9.812 -20.859 1 70.38 394 SER B O 1
ATOM 6830 N N . ILE B 1 395 ? -0.713 -9.359 -19.578 1 63.66 395 ILE B N 1
ATOM 6831 C CA . ILE B 1 395 ? 0.19 -9.922 -20.578 1 63.66 395 ILE B CA 1
ATOM 6832 C C . ILE B 1 395 ? 0.251 -11.438 -20.422 1 63.66 395 ILE B C 1
ATOM 6834 O O . ILE B 1 395 ? 0.611 -11.953 -19.359 1 63.66 395 ILE B O 1
ATOM 6838 N N . GLY B 1 396 ? -0.158 -12.086 -21.469 1 68.31 396 GLY B N 1
ATOM 6839 C CA . GLY B 1 396 ? -0.085 -13.539 -21.5 1 68.31 396 GLY B CA 1
ATOM 6840 C C . GLY B 1 396 ? -1.367 -14.211 -21.047 1 68.31 396 GLY B C 1
ATOM 6841 O O . GLY B 1 396 ? -2.232 -13.57 -20.438 1 68.31 396 GLY B O 1
ATOM 6842 N N . LYS B 1 397 ? -1.475 -15.492 -21.328 1 67.75 397 LYS B N 1
ATOM 6843 C CA . LYS B 1 397 ? -2.656 -16.266 -20.953 1 67.75 397 LYS B CA 1
ATOM 6844 C C . LYS B 1 397 ? -2.658 -16.594 -19.469 1 67.75 397 LYS B C 1
ATOM 6846 O O . LYS B 1 397 ? -1.607 -16.875 -18.891 1 67.75 397 LYS B O 1
ATOM 6851 N N . THR B 1 398 ? -3.793 -16.375 -18.859 1 75.19 398 THR B N 1
ATOM 6852 C CA . THR B 1 398 ? -3.936 -16.641 -17.438 1 75.19 398 THR B CA 1
ATOM 6853 C C . THR B 1 398 ? -5.047 -17.656 -17.188 1 75.19 398 THR B C 1
ATOM 6855 O O . THR B 1 398 ? -6.125 -17.562 -17.781 1 75.19 398 THR B O 1
ATOM 6858 N N . GLY B 1 399 ? -4.688 -18.703 -16.469 1 79.19 399 GLY B N 1
ATOM 6859 C CA . GLY B 1 399 ? -5.742 -19.594 -16.016 1 79.19 399 GLY B CA 1
ATOM 6860 C C . GLY B 1 399 ? -6.77 -18.906 -15.141 1 79.19 399 GLY B C 1
ATOM 6861 O O . GLY B 1 399 ? -6.543 -17.797 -14.656 1 79.19 399 GLY B O 1
ATOM 6862 N N . GLU B 1 400 ? -7.93 -19.516 -14.992 1 79.5 400 GLU B N 1
ATOM 6863 C CA . GLU B 1 400 ? -9.039 -18.922 -14.242 1 79.5 400 GLU B CA 1
ATOM 6864 C C . GLU B 1 400 ? -8.641 -18.672 -12.789 1 79.5 400 GLU B C 1
ATOM 6866 O O . GLU B 1 400 ? -8.953 -17.625 -12.234 1 79.5 400 GLU B O 1
ATOM 6871 N N . SER B 1 401 ? -7.965 -19.625 -12.203 1 82.62 401 SER B N 1
ATOM 6872 C CA . SER B 1 401 ? -7.57 -19.484 -10.805 1 82.62 401 SER B CA 1
ATOM 6873 C C . SER B 1 401 ? -6.527 -18.391 -10.633 1 82.62 401 SER B C 1
ATOM 6875 O O . SER B 1 401 ? -6.574 -17.625 -9.664 1 82.62 401 SER B O 1
ATOM 6877 N N . GLU B 1 402 ? -5.617 -18.359 -11.555 1 85.69 402 GLU B N 1
ATOM 6878 C CA . GLU B 1 402 ? -4.586 -17.312 -11.508 1 85.69 402 GLU B CA 1
ATOM 6879 C C . GLU B 1 402 ? -5.184 -15.938 -11.742 1 85.69 402 GLU B C 1
ATOM 6881 O O . GLU B 1 402 ? -4.762 -14.961 -11.109 1 85.69 402 GLU B O 1
ATOM 6886 N N . LEU B 1 403 ? -6.148 -15.906 -12.625 1 87.44 403 LEU B N 1
ATOM 6887 C CA . LEU B 1 403 ? -6.801 -14.633 -12.898 1 87.44 403 LEU B CA 1
ATOM 6888 C C . LEU B 1 403 ? -7.453 -14.07 -11.641 1 87.44 403 LEU B C 1
ATOM 6890 O O . LEU B 1 403 ? -7.297 -12.891 -11.328 1 87.44 403 LEU B O 1
ATOM 6894 N N . LYS B 1 404 ? -8.148 -14.906 -10.922 1 88.81 404 LYS B N 1
ATOM 6895 C CA . LYS B 1 404 ? -8.82 -14.469 -9.695 1 88.81 404 LYS B CA 1
ATOM 6896 C C . LYS B 1 404 ? -7.816 -14 -8.648 1 88.81 404 LYS B C 1
ATOM 6898 O O . LYS B 1 404 ? -8.031 -12.984 -7.992 1 88.81 404 LYS B O 1
ATOM 6903 N N . SER B 1 405 ? -6.816 -14.758 -8.516 1 91 405 SER B N 1
ATOM 6904 C CA . SER B 1 405 ? -5.777 -14.383 -7.562 1 91 405 SER B CA 1
ATOM 6905 C C . SER B 1 405 ? -5.137 -13.055 -7.938 1 91 405 SER B C 1
ATOM 6907 O O . SER B 1 405 ? -4.867 -12.227 -7.066 1 91 405 SER B O 1
ATOM 6909 N N . MET B 1 406 ? -4.91 -12.875 -9.234 1 91.44 406 MET B N 1
ATOM 6910 C CA . MET B 1 406 ? -4.324 -11.617 -9.703 1 91.44 406 MET B CA 1
ATOM 6911 C C . MET B 1 406 ? -5.285 -10.453 -9.5 1 91.44 406 MET B C 1
ATOM 6913 O O . MET B 1 406 ? -4.863 -9.344 -9.164 1 91.44 406 MET B O 1
ATOM 6917 N N . GLN B 1 407 ? -6.52 -10.719 -9.75 1 93.56 407 GLN B N 1
ATOM 6918 C CA . GLN B 1 407 ? -7.52 -9.672 -9.523 1 93.56 407 GLN B CA 1
ATOM 6919 C C . GLN B 1 407 ? -7.527 -9.227 -8.07 1 93.56 407 GLN B C 1
ATOM 6921 O O . GLN B 1 407 ? -7.562 -8.023 -7.781 1 93.56 407 GLN B O 1
ATOM 6926 N N . LEU B 1 408 ? -7.496 -10.188 -7.148 1 95.25 408 LEU B N 1
ATOM 6927 C CA . LEU B 1 408 ? -7.43 -9.859 -5.727 1 95.25 408 LEU B CA 1
ATOM 6928 C C . LEU B 1 408 ? -6.16 -9.078 -5.41 1 95.25 408 LEU B C 1
ATOM 6930 O O . LEU B 1 408 ? -6.188 -8.133 -4.617 1 95.25 408 LEU B O 1
ATOM 6934 N N . ALA B 1 409 ? -5.07 -9.477 -5.984 1 94.81 409 ALA B N 1
ATOM 6935 C CA . ALA B 1 409 ? -3.801 -8.797 -5.738 1 94.81 409 ALA B CA 1
ATOM 6936 C C . ALA B 1 409 ? -3.85 -7.352 -6.215 1 94.81 409 ALA B C 1
ATOM 6938 O O . ALA B 1 409 ? -3.375 -6.445 -5.527 1 94.81 409 ALA B O 1
ATOM 6939 N N . TYR B 1 410 ? -4.418 -7.102 -7.379 1 95 410 TYR B N 1
ATOM 6940 C CA . TYR B 1 410 ? -4.551 -5.746 -7.898 1 95 410 TYR B CA 1
ATOM 6941 C C . TYR B 1 410 ? -5.484 -4.914 -7.027 1 95 410 TYR B C 1
ATOM 6943 O O . TYR B 1 410 ? -5.242 -3.727 -6.805 1 95 410 TYR B O 1
ATOM 6951 N N . LEU B 1 411 ? -6.555 -5.539 -6.598 1 96.81 411 LEU B N 1
ATOM 6952 C CA . LEU B 1 411 ? -7.477 -4.836 -5.711 1 96.81 411 LEU B CA 1
ATOM 6953 C C . LEU B 1 411 ? -6.809 -4.5 -4.383 1 96.81 411 LEU B C 1
ATOM 6955 O O . LEU B 1 411 ? -7.059 -3.439 -3.807 1 96.81 411 LEU B O 1
ATOM 6959 N N . THR B 1 412 ? -5.969 -5.426 -3.896 1 96.19 412 THR B N 1
ATOM 6960 C CA . THR B 1 412 ? -5.227 -5.172 -2.668 1 96.19 412 THR B CA 1
ATOM 6961 C C . THR B 1 412 ? -4.258 -4.008 -2.855 1 96.19 412 THR B C 1
ATOM 6963 O O . THR B 1 412 ? -4.184 -3.113 -2.01 1 96.19 412 THR B O 1
ATOM 6966 N N . LEU B 1 413 ? -3.549 -3.99 -3.955 1 96.12 413 LEU B N 1
ATOM 6967 C CA . LEU B 1 413 ? -2.65 -2.885 -4.266 1 96.12 413 LEU B CA 1
ATOM 6968 C C . LEU B 1 413 ? -3.42 -1.572 -4.371 1 96.12 413 LEU B C 1
ATOM 6970 O O . LEU B 1 413 ? -2.988 -0.552 -3.828 1 96.12 413 LEU B O 1
ATOM 6974 N N . SER B 1 414 ? -4.5 -1.637 -5.105 1 97 414 SER B N 1
ATOM 6975 C CA . SER B 1 414 ? -5.344 -0.459 -5.289 1 97 414 SER B CA 1
ATOM 6976 C C . SER B 1 414 ? -5.855 0.065 -3.953 1 97 414 SER B C 1
ATOM 6978 O O . SER B 1 414 ? -5.738 1.258 -3.662 1 97 414 SER B O 1
ATOM 6980 N N . SER B 1 415 ? -6.383 -0.822 -3.123 1 97.31 415 SER B N 1
ATOM 6981 C CA . SER B 1 415 ? -6.98 -0.433 -1.85 1 97.31 415 SER B CA 1
ATOM 6982 C C . SER B 1 415 ? -5.922 0.094 -0.883 1 97.31 415 SER B C 1
ATOM 6984 O O . SER B 1 415 ? -6.176 1.046 -0.141 1 97.31 415 SER B O 1
ATOM 6986 N N . THR B 1 416 ? -4.781 -0.542 -0.863 1 96 416 THR B N 1
ATOM 6987 C CA . THR B 1 416 ? -3.689 -0.077 -0.013 1 96 416 THR B CA 1
ATOM 6988 C C . THR B 1 416 ? -3.238 1.319 -0.43 1 96 416 THR B C 1
ATOM 6990 O O . THR B 1 416 ? -3.082 2.205 0.414 1 96 416 THR B O 1
ATOM 6993 N N . THR B 1 417 ? -3.08 1.516 -1.713 1 96 417 THR B N 1
ATOM 6994 C CA . THR B 1 417 ? -2.652 2.807 -2.242 1 96 417 THR B CA 1
ATOM 6995 C C . THR B 1 417 ? -3.729 3.865 -2.023 1 96 417 THR B C 1
ATOM 6997 O O . THR B 1 417 ? -3.426 4.992 -1.628 1 96 417 THR B O 1
ATOM 7000 N N . LEU B 1 418 ? -4.941 3.494 -2.279 1 96.69 418 LEU B N 1
ATOM 7001 C CA . LEU B 1 418 ? -6.066 4.402 -2.082 1 96.69 418 LEU B CA 1
ATOM 7002 C C . LEU B 1 418 ? -6.164 4.836 -0.623 1 96.69 418 LEU B C 1
ATOM 7004 O O . LEU B 1 418 ? -6.422 6.008 -0.336 1 96.69 418 LEU B O 1
ATOM 7008 N N . GLY B 1 419 ? -6 3.881 0.277 1 95.81 419 GLY B N 1
ATOM 7009 C CA . GLY B 1 419 ? -6.039 4.191 1.696 1 95.81 419 GLY B CA 1
ATOM 7010 C C . GLY B 1 419 ? -4.965 5.176 2.119 1 95.81 419 GLY B C 1
ATOM 7011 O O . GLY B 1 419 ? -5.246 6.145 2.826 1 95.81 419 GLY B O 1
ATOM 7012 N N . VAL B 1 420 ? -3.777 4.988 1.668 1 93.38 420 VAL B N 1
ATOM 7013 C CA . VAL B 1 420 ? -2.668 5.871 2.004 1 93.38 420 VAL B CA 1
ATOM 7014 C C . VAL B 1 420 ? -2.945 7.277 1.475 1 93.38 420 VAL B C 1
ATOM 7016 O O . VAL B 1 420 ? -2.777 8.266 2.195 1 93.38 420 VAL B O 1
ATOM 7019 N N . CYS B 1 421 ? -3.375 7.332 0.254 1 94.75 421 CYS B N 1
ATOM 7020 C CA . CYS B 1 421 ? -3.617 8.625 -0.383 1 94.75 421 CYS B CA 1
ATOM 7021 C C . CYS B 1 421 ? -4.77 9.359 0.292 1 94.75 421 CYS B C 1
ATOM 7023 O O . CYS B 1 421 ? -4.707 10.57 0.489 1 94.75 421 CYS B O 1
ATOM 7025 N N . THR B 1 422 ? -5.797 8.625 0.606 1 94.88 422 THR B N 1
ATOM 7026 C CA . THR B 1 422 ? -6.938 9.227 1.284 1 94.88 422 THR B CA 1
ATOM 7027 C C . THR B 1 422 ? -6.547 9.695 2.684 1 94.88 422 THR B C 1
ATOM 7029 O O . THR B 1 422 ? -7.004 10.75 3.141 1 94.88 422 THR B O 1
ATOM 7032 N N . GLY B 1 423 ? -5.781 8.93 3.346 1 92.31 423 GLY B N 1
ATOM 7033 C CA . GLY B 1 423 ? -5.312 9.328 4.664 1 92.31 423 GLY B CA 1
ATOM 7034 C C . GLY B 1 423 ? -4.461 10.586 4.641 1 92.31 423 GLY B C 1
ATOM 7035 O O . GLY B 1 423 ? -4.449 11.352 5.609 1 92.31 423 GLY B O 1
ATOM 7036 N N . MET B 1 424 ? -3.771 10.797 3.572 1 89.81 424 MET B N 1
ATOM 7037 C CA . MET B 1 424 ? -2.941 11.992 3.416 1 89.81 424 MET B CA 1
ATOM 7038 C C . MET B 1 424 ? -3.805 13.227 3.209 1 89.81 424 MET B C 1
ATOM 7040 O O . MET B 1 424 ? -3.416 14.336 3.598 1 89.81 424 MET B O 1
ATOM 7044 N N . THR B 1 425 ? -4.938 13.055 2.688 1 91.5 425 THR B N 1
ATOM 7045 C CA . THR B 1 425 ? -5.805 14.156 2.297 1 91.5 425 THR B CA 1
ATOM 7046 C C . THR B 1 425 ? -6.781 14.5 3.418 1 91.5 425 THR B C 1
ATOM 7048 O O . THR B 1 425 ? -6.965 15.672 3.748 1 91.5 425 THR B O 1
ATOM 7051 N N . TYR B 1 426 ? -7.234 13.594 4.074 1 88.94 426 TYR B N 1
ATOM 7052 C CA . TYR B 1 426 ? -8.445 13.664 4.887 1 88.94 426 TYR B CA 1
ATOM 7053 C C . TYR B 1 426 ? -8.242 14.578 6.086 1 88.94 426 TYR B C 1
ATOM 7055 O O . TYR B 1 426 ? -9.008 15.531 6.285 1 88.94 426 TYR B O 1
ATOM 7063 N N . PRO B 1 427 ? -7.199 14.461 6.895 1 81.06 427 PRO B N 1
ATOM 7064 C CA . PRO B 1 427 ? -7.043 15.344 8.055 1 81.06 427 PRO B CA 1
ATOM 7065 C C . PRO B 1 427 ? -6.621 16.75 7.664 1 81.06 427 PRO B C 1
ATOM 7067 O O . PRO B 1 427 ? -6.828 17.703 8.43 1 81.06 427 PRO B O 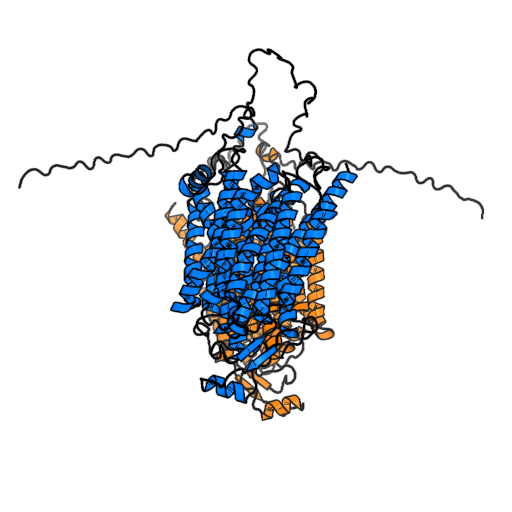1
ATOM 7070 N N . VAL B 1 428 ? -6.105 16.891 6.531 1 85.81 428 VAL B N 1
ATOM 7071 C CA . VAL B 1 428 ? -5.555 18.156 6.074 1 85.81 428 VAL B CA 1
ATOM 7072 C C . VAL B 1 428 ? -6.684 19.078 5.609 1 85.81 428 VAL B C 1
ATOM 7074 O O . VAL B 1 428 ? -6.543 20.297 5.625 1 85.81 428 VAL B O 1
ATOM 7077 N N . LEU B 1 429 ? -7.797 18.469 5.281 1 88.94 429 LEU B N 1
ATOM 7078 C CA . LEU B 1 429 ? -8.93 19.219 4.754 1 88.94 429 LEU B CA 1
ATOM 7079 C C . LEU B 1 429 ? -9.469 20.188 5.797 1 88.94 429 LEU B C 1
ATOM 7081 O O . LEU B 1 429 ? -9.758 21.359 5.488 1 88.94 429 LEU B O 1
ATOM 7085 N N . ALA B 1 430 ? -9.562 19.766 6.969 1 80.06 430 ALA B N 1
ATOM 7086 C CA . ALA B 1 430 ? -10.062 20.625 8.039 1 80.06 430 ALA B CA 1
ATOM 7087 C C . ALA B 1 430 ? -9.125 21.812 8.281 1 80.06 430 ALA B C 1
ATOM 7089 O O . ALA B 1 430 ? -9.578 22.938 8.438 1 80.06 430 ALA B O 1
ATOM 7090 N N . ALA B 1 431 ? -7.902 21.484 8.289 1 77.81 431 ALA B N 1
ATOM 7091 C CA . ALA B 1 431 ? -6.91 22.531 8.5 1 77.81 431 ALA B CA 1
ATOM 7092 C C . ALA B 1 431 ? -6.91 23.531 7.344 1 77.81 431 ALA B C 1
ATOM 7094 O O . ALA B 1 431 ? -6.82 24.75 7.559 1 77.81 431 ALA B O 1
ATOM 7095 N N . ALA B 1 432 ? -6.977 23.031 6.195 1 86.56 432 ALA B N 1
ATOM 7096 C CA . ALA B 1 432 ? -6.988 23.891 5.012 1 86.56 432 ALA B CA 1
ATOM 7097 C C . ALA B 1 432 ? -8.203 24.812 5.016 1 86.56 432 ALA B C 1
ATOM 7099 O O . ALA B 1 432 ? -8.125 25.953 4.566 1 86.56 432 ALA B O 1
ATOM 7100 N N . ALA B 1 433 ? -9.281 24.375 5.504 1 85.81 433 ALA B N 1
ATOM 7101 C CA . ALA B 1 433 ? -10.5 25.172 5.586 1 85.81 433 ALA B CA 1
ATOM 7102 C C . ALA B 1 433 ? -10.352 26.312 6.59 1 85.81 433 ALA B C 1
ATOM 7104 O O . ALA B 1 433 ? -10.672 27.469 6.285 1 85.81 433 ALA B O 1
ATOM 7105 N N . VAL B 1 434 ? -9.844 26 7.672 1 77.38 434 VAL B N 1
ATOM 7106 C CA . VAL B 1 434 ? -9.742 26.969 8.758 1 77.38 434 VAL B CA 1
ATOM 7107 C C . VAL B 1 434 ? -8.695 28.031 8.406 1 77.38 434 VAL B C 1
ATOM 7109 O O . VAL B 1 434 ? -8.844 29.188 8.766 1 77.38 434 VAL B O 1
ATOM 7112 N N . ASP B 1 435 ? -7.711 27.594 7.723 1 82.12 435 ASP B N 1
ATOM 7113 C CA . ASP B 1 435 ? -6.652 28.516 7.312 1 82.12 435 ASP B CA 1
ATOM 7114 C C . ASP B 1 435 ? -7.215 29.672 6.48 1 82.12 435 ASP B C 1
ATOM 7116 O O . ASP B 1 435 ? -6.648 30.766 6.461 1 82.12 435 ASP B O 1
ATOM 7120 N N . HIS B 1 436 ? -8.328 29.531 5.871 1 87.5 436 HIS B N 1
ATOM 7121 C CA . HIS B 1 436 ? -8.883 30.562 5 1 87.5 436 HIS B CA 1
ATOM 7122 C C . HIS B 1 436 ? -10.203 31.094 5.555 1 87.5 436 HIS B C 1
ATOM 7124 O O . HIS B 1 436 ? -10.969 31.734 4.832 1 87.5 436 HIS B O 1
ATOM 7130 N N . ALA B 1 437 ? -10.422 30.734 6.793 1 82.88 437 ALA B N 1
ATOM 7131 C CA . ALA B 1 437 ? -11.555 31.375 7.465 1 82.88 437 ALA B CA 1
ATOM 7132 C C . ALA B 1 437 ? -11.289 32.875 7.688 1 82.88 437 ALA B C 1
ATOM 7134 O O . ALA B 1 437 ? -10.148 33.281 7.91 1 82.88 437 ALA B O 1
ATOM 7135 N N . PRO B 1 438 ? -12.328 33.656 7.625 1 83.06 438 PRO B N 1
ATOM 7136 C CA . PRO B 1 438 ? -12.117 35.094 7.805 1 83.06 438 PRO B CA 1
ATOM 7137 C C . PRO B 1 438 ? -11.469 35.438 9.148 1 83.06 438 PRO B C 1
ATOM 7139 O O . PRO B 1 438 ? -10.578 36.281 9.211 1 83.06 438 PRO B O 1
ATOM 7142 N N . ASP B 1 439 ? -11.93 34.906 10.148 1 76.44 439 ASP B N 1
ATOM 7143 C CA . ASP B 1 439 ? -11.359 35.031 11.484 1 76.44 439 ASP B CA 1
ATOM 7144 C C . ASP B 1 439 ? -11.711 33.844 12.367 1 76.44 439 ASP B C 1
ATOM 7146 O O . ASP B 1 439 ? -12.344 32.906 11.914 1 76.44 439 ASP B O 1
ATOM 7150 N N . ALA B 1 440 ? -11.133 33.875 13.547 1 68 440 ALA B N 1
ATOM 7151 C CA . ALA B 1 440 ? -11.25 32.719 14.461 1 68 440 ALA B CA 1
ATOM 7152 C C . ALA B 1 440 ? -12.711 32.438 14.789 1 68 440 ALA B C 1
ATOM 7154 O O . ALA B 1 440 ? -13.078 31.297 15.07 1 68 440 ALA B O 1
ATOM 7155 N N . ARG B 1 441 ? -13.469 33.469 14.625 1 66.12 441 ARG B N 1
ATOM 7156 C CA . ARG B 1 441 ? -14.883 33.344 14.945 1 66.12 441 ARG B CA 1
ATOM 7157 C C . ARG B 1 441 ? -15.609 32.531 13.875 1 66.12 441 ARG B C 1
ATOM 7159 O O . ARG B 1 441 ? -16.719 32.062 14.102 1 66.12 441 ARG B O 1
ATOM 7166 N N . HIS B 1 442 ? -15.055 32.344 12.789 1 78.25 442 HIS B N 1
ATOM 7167 C CA . HIS B 1 442 ? -15.68 31.656 11.656 1 78.25 442 HIS B CA 1
ATOM 7168 C C . HIS B 1 442 ? -15.07 30.281 11.445 1 78.25 442 HIS B C 1
ATOM 7170 O O . HIS B 1 442 ? -15.359 29.625 10.438 1 78.25 442 HIS B O 1
ATOM 7176 N N . TYR B 1 443 ? -14.336 29.812 12.383 1 73.44 443 TYR B N 1
ATOM 7177 C CA . TYR B 1 443 ? -13.688 28.516 12.242 1 73.44 443 TYR B CA 1
ATOM 7178 C C . TYR B 1 443 ? -14.727 27.391 12.242 1 73.44 443 TYR B C 1
ATOM 7180 O O . TYR B 1 443 ? -14.734 26.547 11.336 1 73.44 443 TYR B O 1
ATOM 7188 N N . ALA B 1 444 ? -15.594 27.484 13.18 1 71.06 444 ALA B N 1
ATOM 7189 C CA . ALA B 1 444 ? -16.562 26.422 13.344 1 71.06 444 ALA B CA 1
ATOM 7190 C C . ALA B 1 444 ? -17.516 26.344 12.141 1 71.06 444 ALA B C 1
ATOM 7192 O O . ALA B 1 444 ? -17.812 25.25 11.648 1 71.06 444 ALA B O 1
ATOM 7193 N N . SER B 1 445 ? -17.969 27.484 11.758 1 77.75 445 SER B N 1
ATOM 7194 C CA . SER B 1 445 ? -18.906 27.516 10.641 1 77.75 445 SER B CA 1
ATOM 7195 C C . SER B 1 445 ? -18.219 27.078 9.344 1 77.75 445 SER B C 1
ATOM 7197 O O . SER B 1 445 ? -18.812 26.359 8.539 1 77.75 445 SER B O 1
ATOM 7199 N N . THR B 1 446 ? -17.016 27.469 9.156 1 82.62 446 THR B N 1
ATOM 7200 C CA . THR B 1 446 ? -16.266 27.062 7.965 1 82.62 446 THR B CA 1
ATOM 7201 C C . THR B 1 446 ? -16.031 25.562 7.953 1 82.62 446 THR B C 1
ATOM 7203 O O . THR B 1 446 ? -16.219 24.906 6.93 1 82.62 446 THR B O 1
ATOM 7206 N N . LEU B 1 447 ? -15.672 25.062 9.094 1 80.94 447 LEU B N 1
ATOM 7207 C CA . LEU B 1 447 ? -15.43 23.625 9.219 1 80.94 447 LEU B CA 1
ATOM 7208 C C . LEU B 1 447 ? -16.719 22.828 9 1 80.94 447 LEU B C 1
ATOM 7210 O O . LEU B 1 447 ? -16.703 21.781 8.367 1 80.94 447 LEU B O 1
ATOM 7214 N N . GLY B 1 448 ? -17.703 23.344 9.547 1 79.69 448 GLY B N 1
ATOM 7215 C CA . GLY B 1 448 ? -19 22.688 9.367 1 79.69 448 GLY B CA 1
ATOM 7216 C C . GLY B 1 448 ? -19.406 22.547 7.914 1 79.69 448 GLY B C 1
ATOM 7217 O O . GLY B 1 448 ? -19.906 21.5 7.496 1 79.69 448 GLY B O 1
ATOM 7218 N N . VAL B 1 449 ? -19.188 23.562 7.219 1 86.12 449 VAL B N 1
ATOM 7219 C CA . VAL B 1 449 ? -19.562 23.547 5.809 1 86.12 449 VAL B CA 1
ATOM 7220 C C . VAL B 1 449 ? -18.688 22.562 5.047 1 86.12 449 VAL B C 1
ATOM 7222 O O . VAL B 1 449 ? -19.172 21.797 4.211 1 86.12 449 VAL B O 1
ATOM 7225 N N . VAL B 1 450 ? -17.438 22.562 5.352 1 88.69 450 VAL B N 1
ATOM 7226 C CA . VAL B 1 450 ? -16.531 21.641 4.672 1 88.69 450 VAL B CA 1
ATOM 7227 C C . VAL B 1 450 ? -16.906 20.203 5.016 1 88.69 450 VAL B C 1
ATOM 7229 O O . VAL B 1 450 ? -16.891 19.328 4.148 1 88.69 450 VAL B O 1
ATOM 7232 N N . ARG B 1 451 ? -17.219 19.922 6.168 1 86.69 451 ARG B N 1
ATOM 7233 C CA . ARG B 1 451 ? -17.594 18.578 6.586 1 86.69 451 ARG B CA 1
ATOM 7234 C C . ARG B 1 451 ? -18.922 18.156 5.965 1 86.69 451 ARG B C 1
ATOM 7236 O O . ARG B 1 451 ? -19.141 16.984 5.672 1 86.69 451 ARG B O 1
ATOM 7243 N N . PHE B 1 452 ? -19.781 19.156 5.867 1 88.31 452 PHE B N 1
ATOM 7244 C CA . PHE B 1 452 ? -21.047 18.891 5.168 1 88.31 452 PHE B CA 1
ATOM 7245 C C . PHE B 1 452 ? -20.781 18.359 3.762 1 88.31 452 PHE B C 1
ATOM 7247 O O . PHE B 1 452 ? -21.312 17.328 3.371 1 88.31 452 PHE B O 1
ATOM 7254 N N . TRP B 1 453 ? -19.953 19.062 3.059 1 92.25 453 TRP B N 1
ATOM 7255 C CA . TRP B 1 453 ? -19.641 18.656 1.693 1 92.25 453 TRP B CA 1
ATOM 7256 C C . TRP B 1 453 ? -18.891 17.312 1.682 1 92.25 453 TRP B C 1
ATOM 7258 O O . TRP B 1 453 ? -19.125 16.484 0.804 1 92.25 453 TRP B O 1
ATOM 7268 N N . ARG B 1 454 ? -18.016 17.156 2.592 1 93.69 454 ARG B N 1
ATOM 7269 C CA . ARG B 1 454 ? -17.266 15.906 2.688 1 93.69 454 ARG B CA 1
ATOM 7270 C C . ARG B 1 454 ? -18.188 14.703 2.824 1 93.69 454 ARG B C 1
ATOM 7272 O O . ARG B 1 454 ? -18.094 13.75 2.053 1 93.69 454 ARG B O 1
ATOM 7279 N N . ASP B 1 455 ? -19.094 14.758 3.701 1 92.75 455 ASP B N 1
ATOM 7280 C CA . ASP B 1 455 ? -19.969 13.617 3.99 1 92.75 455 ASP B CA 1
ATOM 7281 C C . ASP B 1 455 ? -21.047 13.461 2.922 1 92.75 455 ASP B C 1
ATOM 7283 O O . ASP B 1 455 ? -21.547 12.359 2.695 1 92.75 455 ASP B O 1
ATOM 7287 N N . LEU B 1 456 ? -21.375 14.578 2.27 1 92.56 456 LEU B N 1
ATOM 7288 C CA . LEU B 1 456 ? -22.312 14.484 1.147 1 92.56 456 LEU B CA 1
ATOM 7289 C C . LEU B 1 456 ? -21.719 13.641 0.023 1 92.56 456 LEU B C 1
ATOM 7291 O O . LEU B 1 456 ? -22.453 13.094 -0.806 1 92.56 456 LEU B O 1
ATOM 7295 N N . GLY B 1 457 ? -20.469 13.555 0.02 1 95.5 457 GLY B N 1
ATOM 7296 C CA . GLY B 1 457 ? -19.797 12.766 -0.996 1 95.5 457 GLY B CA 1
ATOM 7297 C C . GLY B 1 457 ? -20.25 11.32 -1.025 1 95.5 457 GLY B C 1
ATOM 7298 O O . GLY B 1 457 ? -20.234 10.68 -2.078 1 95.5 457 GLY B O 1
ATOM 7299 N N . TYR B 1 458 ? -20.688 10.797 0.088 1 94.94 458 TYR B N 1
ATOM 7300 C CA . TYR B 1 458 ? -21.141 9.414 0.159 1 94.94 458 TYR B CA 1
ATOM 7301 C C . TYR B 1 458 ? -22.344 9.188 -0.744 1 94.94 458 TYR B C 1
ATOM 7303 O O . TYR B 1 458 ? -22.578 8.062 -1.205 1 94.94 458 TYR B O 1
ATOM 7311 N N . VAL B 1 459 ? -23.109 10.227 -0.968 1 94.81 459 VAL B N 1
ATOM 7312 C CA . VAL B 1 459 ? -24.344 10.125 -1.75 1 94.81 459 VAL B CA 1
ATOM 7313 C C . VAL B 1 459 ? -24.016 9.672 -3.172 1 94.81 459 VAL B C 1
ATOM 7315 O O . VAL B 1 459 ? -24.797 8.961 -3.803 1 94.81 459 VAL B O 1
ATOM 7318 N N . MET B 1 460 ? -22.906 9.969 -3.596 1 95.56 460 MET B N 1
ATOM 7319 C CA . MET B 1 460 ? -22.516 9.695 -4.973 1 95.56 460 MET B CA 1
ATOM 7320 C C . MET B 1 460 ? -22.25 8.211 -5.18 1 95.56 460 MET B C 1
ATOM 7322 O O . MET B 1 460 ? -22.125 7.746 -6.316 1 95.56 460 MET B O 1
ATOM 7326 N N . GLY B 1 461 ? -22.281 7.496 -4.121 1 95 461 GLY B N 1
ATOM 7327 C CA . GLY B 1 461 ? -22.125 6.051 -4.234 1 95 461 GLY B CA 1
ATOM 7328 C C . GLY B 1 461 ? -23.219 5.398 -5.059 1 95 461 GLY B C 1
ATOM 7329 O O . GLY B 1 461 ? -22.984 4.402 -5.742 1 95 461 GLY B O 1
ATOM 7330 N N . VAL B 1 462 ? -24.422 5.945 -5.031 1 94.62 462 VAL B N 1
ATOM 7331 C CA . VAL B 1 462 ? -25.547 5.324 -5.703 1 94.62 462 VAL B CA 1
ATOM 7332 C C . VAL B 1 462 ? -25.547 5.703 -7.18 1 94.62 462 VAL B C 1
ATOM 7334 O O . VAL B 1 462 ? -25.609 4.832 -8.055 1 94.62 462 VAL B O 1
ATOM 7337 N N . PRO B 1 463 ? -25.391 6.957 -7.492 1 96.25 463 PRO B N 1
ATOM 7338 C CA . PRO B 1 463 ? -25.344 7.293 -8.914 1 96.25 463 PRO B CA 1
ATOM 7339 C C . PRO B 1 463 ? -24.203 6.609 -9.656 1 96.25 463 PRO B C 1
ATOM 7341 O O . PRO B 1 463 ? -24.359 6.191 -10.805 1 96.25 463 PRO B O 1
ATOM 7344 N N . ILE B 1 464 ? -23.094 6.488 -9.062 1 96.81 464 ILE B N 1
ATOM 7345 C CA . ILE B 1 464 ? -21.953 5.867 -9.734 1 96.81 464 ILE B CA 1
ATOM 7346 C C . ILE B 1 464 ? -22.203 4.367 -9.883 1 96.81 464 ILE B C 1
ATOM 7348 O O . ILE B 1 464 ? -21.781 3.756 -10.867 1 96.81 464 ILE B O 1
ATOM 7352 N N . ALA B 1 465 ? -22.844 3.793 -8.914 1 96.44 465 ALA B N 1
ATOM 7353 C CA . ALA B 1 465 ? -23.234 2.393 -9.031 1 96.44 465 ALA B CA 1
ATOM 7354 C C . ALA B 1 465 ? -24.234 2.193 -10.18 1 96.44 465 ALA B C 1
ATOM 7356 O O . ALA B 1 465 ? -24.219 1.159 -10.844 1 96.44 465 ALA B O 1
ATOM 7357 N N . ALA B 1 466 ? -25.062 3.152 -10.367 1 96 466 ALA B N 1
ATOM 7358 C CA . ALA B 1 466 ? -26 3.094 -11.484 1 96 466 ALA B CA 1
ATOM 7359 C C . ALA B 1 466 ? -25.266 3.139 -12.82 1 96 466 ALA B C 1
ATOM 7361 O O . ALA B 1 466 ? -25.688 2.508 -13.789 1 96 466 ALA B O 1
ATOM 7362 N N . VAL B 1 467 ? -24.234 3.867 -12.883 1 96.5 467 VAL B N 1
ATOM 7363 C CA . VAL B 1 467 ? -23.391 3.887 -14.07 1 96.5 467 VAL B CA 1
ATOM 7364 C C . VAL B 1 467 ? -22.781 2.506 -14.297 1 96.5 467 VAL B C 1
ATOM 7366 O O . VAL B 1 467 ? -22.703 2.031 -15.43 1 96.5 467 VAL B O 1
ATOM 7369 N N . ALA B 1 468 ? -22.375 1.911 -13.227 1 96.12 468 ALA B N 1
ATOM 7370 C CA . ALA B 1 468 ? -21.828 0.562 -13.328 1 96.12 468 ALA B CA 1
ATOM 7371 C C . ALA B 1 468 ? -22.875 -0.417 -13.852 1 96.12 468 ALA B C 1
ATOM 7373 O O . ALA B 1 468 ? -22.562 -1.31 -14.641 1 96.12 468 ALA B O 1
ATOM 7374 N N . ASP B 1 469 ? -24.109 -0.265 -13.406 1 95.94 469 ASP B N 1
ATOM 7375 C CA . ASP B 1 469 ? -25.203 -1.125 -13.844 1 95.94 469 ASP B CA 1
ATOM 7376 C C . ASP B 1 469 ? -25.469 -0.946 -15.344 1 95.94 469 ASP B C 1
ATOM 7378 O O . ASP B 1 469 ? -25.781 -1.911 -16.047 1 95.94 469 ASP B O 1
ATOM 7382 N N . ALA B 1 470 ? -25.344 0.238 -15.773 1 95.75 470 ALA B N 1
ATOM 7383 C CA . ALA B 1 470 ? -25.703 0.571 -17.141 1 95.75 470 ALA B CA 1
ATOM 7384 C C . ALA B 1 470 ? -24.562 0.24 -18.109 1 95.75 470 ALA B C 1
ATOM 7386 O O . ALA B 1 470 ? -24.797 -0.067 -19.281 1 95.75 470 ALA B O 1
ATOM 7387 N N . ALA B 1 471 ? -23.375 0.322 -17.609 1 95.5 471 ALA B N 1
ATOM 7388 C CA . ALA B 1 471 ? -22.219 0.114 -18.484 1 95.5 471 ALA B CA 1
ATOM 7389 C C . ALA B 1 471 ? -21.297 -0.957 -17.906 1 95.5 471 ALA B C 1
ATOM 7391 O O . ALA B 1 471 ? -21.5 -2.15 -18.156 1 95.5 471 ALA B O 1
ATOM 7392 N N . SER B 1 472 ? -20.391 -0.543 -17.047 1 95.81 472 SER B N 1
ATOM 7393 C CA . SER B 1 472 ? -19.469 -1.472 -16.391 1 95.81 472 SER B CA 1
ATOM 7394 C C . SER B 1 472 ? -18.859 -0.85 -15.141 1 95.81 472 SER B C 1
ATOM 7396 O O . SER B 1 472 ? -18.812 0.375 -15.016 1 95.81 472 SER B O 1
ATOM 7398 N N . ALA B 1 473 ? -18.547 -1.688 -14.297 1 96.25 473 ALA B N 1
ATOM 7399 C CA . ALA B 1 473 ? -17.875 -1.224 -13.086 1 96.25 473 ALA B CA 1
ATOM 7400 C C . ALA B 1 473 ? -16.578 -0.5 -13.43 1 96.25 473 ALA B C 1
ATOM 7402 O O . ALA B 1 473 ? -16.203 0.474 -12.773 1 96.25 473 ALA B O 1
ATOM 7403 N N . GLU B 1 474 ? -15.844 -0.972 -14.453 1 96.69 474 GLU B N 1
ATOM 7404 C CA . GLU B 1 474 ? -14.586 -0.37 -14.891 1 96.69 474 GLU B CA 1
ATOM 7405 C C . GLU B 1 474 ? -14.789 1.078 -15.328 1 96.69 474 GLU B C 1
ATOM 7407 O O . GLU B 1 474 ? -14.031 1.966 -14.922 1 96.69 474 GLU B O 1
ATOM 7412 N N . LEU B 1 475 ? -15.805 1.271 -16.094 1 96.44 475 LEU B N 1
ATOM 7413 C CA . LEU B 1 475 ? -16.078 2.627 -16.562 1 96.44 475 LEU B CA 1
ATOM 7414 C C . LEU B 1 475 ? -16.438 3.535 -15.391 1 96.44 475 LEU B C 1
ATOM 7416 O O . LEU B 1 475 ? -16.047 4.703 -15.359 1 96.44 475 LEU B O 1
ATOM 7420 N N . ALA B 1 476 ? -17.266 3.027 -14.5 1 97.69 476 ALA B N 1
ATOM 7421 C CA . ALA B 1 476 ? -17.625 3.793 -13.312 1 97.69 476 ALA B CA 1
ATOM 7422 C C . ALA B 1 476 ? -16.375 4.215 -12.539 1 97.69 476 ALA B C 1
ATOM 7424 O O . ALA B 1 476 ? -16.25 5.371 -12.125 1 97.69 476 ALA B O 1
ATOM 7425 N N . LEU B 1 477 ? -15.453 3.293 -12.352 1 98.06 477 LEU B N 1
ATOM 7426 C CA . LEU B 1 477 ? -14.219 3.58 -11.633 1 98.06 477 LEU B CA 1
ATOM 7427 C C . LEU B 1 477 ? -13.375 4.609 -12.375 1 98.06 477 LEU B C 1
ATOM 7429 O O . LEU B 1 477 ? -12.781 5.496 -11.758 1 98.06 477 LEU B O 1
ATOM 7433 N N . ILE B 1 478 ? -13.273 4.52 -13.648 1 97.81 478 ILE B N 1
ATOM 7434 C CA . ILE B 1 478 ? -12.508 5.449 -14.469 1 97.81 478 ILE B CA 1
ATOM 7435 C C . ILE B 1 478 ? -13.109 6.852 -14.359 1 97.81 478 ILE B C 1
ATOM 7437 O O . ILE B 1 478 ? -12.375 7.84 -14.273 1 97.81 478 ILE B O 1
ATOM 7441 N N . LEU B 1 479 ? -14.422 6.918 -14.297 1 97.56 479 LEU B N 1
ATOM 7442 C CA . LEU B 1 479 ? -15.094 8.211 -14.172 1 97.56 479 LEU B CA 1
ATOM 7443 C C . LEU B 1 479 ? -14.773 8.859 -12.828 1 97.56 479 LEU B C 1
ATOM 7445 O O . LEU B 1 479 ? -14.5 10.055 -12.766 1 97.56 479 LEU B O 1
ATOM 7449 N N . VAL B 1 480 ? -14.867 8.109 -11.789 1 97.88 480 VAL B N 1
ATOM 7450 C CA . VAL B 1 480 ? -14.539 8.641 -10.477 1 97.88 480 VAL B CA 1
ATOM 7451 C C . VAL B 1 480 ? -13.078 9.078 -10.438 1 97.88 480 VAL B C 1
ATOM 7453 O O . VAL B 1 480 ? -12.75 10.125 -9.883 1 97.88 480 VAL B O 1
ATOM 7456 N N . ALA B 1 481 ? -12.195 8.234 -11.008 1 98.31 481 ALA B N 1
ATOM 7457 C CA . ALA B 1 481 ? -10.781 8.57 -11.07 1 98.31 481 ALA B CA 1
ATOM 7458 C C . ALA B 1 481 ? -10.562 9.906 -11.781 1 98.31 481 ALA B C 1
ATOM 7460 O O . ALA B 1 481 ? -9.766 10.727 -11.336 1 98.31 481 ALA B O 1
ATOM 7461 N N . ALA B 1 482 ? -11.25 10.078 -12.875 1 97.88 482 ALA B N 1
ATOM 7462 C CA . ALA B 1 482 ? -11.141 11.328 -13.617 1 97.88 482 ALA B CA 1
ATOM 7463 C C . ALA B 1 482 ? -11.586 12.516 -12.766 1 97.88 482 ALA B C 1
ATOM 7465 O O . ALA B 1 482 ? -10.953 13.57 -12.789 1 97.88 482 ALA B O 1
ATOM 7466 N N . PHE B 1 483 ? -12.688 12.328 -12.086 1 97.25 483 PHE B N 1
ATOM 7467 C CA . PHE B 1 483 ? -13.203 13.375 -11.211 1 97.25 483 PHE B CA 1
ATOM 7468 C C . PHE B 1 483 ? -12.188 13.727 -10.133 1 97.25 483 PHE B C 1
ATOM 7470 O O . PHE B 1 483 ? -11.945 14.898 -9.859 1 97.25 483 PHE B O 1
ATOM 7477 N N . MET B 1 484 ? -11.609 12.742 -9.523 1 97.56 484 MET B N 1
ATOM 7478 C CA . MET B 1 484 ? -10.633 12.945 -8.453 1 97.56 484 MET B CA 1
ATOM 7479 C C . MET B 1 484 ? -9.375 13.633 -8.992 1 97.56 484 MET B C 1
ATOM 7481 O O . MET B 1 484 ? -8.828 14.523 -8.344 1 97.56 484 MET B O 1
ATOM 7485 N N . ALA B 1 485 ? -8.898 13.203 -10.156 1 97.94 485 ALA B N 1
ATOM 7486 C CA . ALA B 1 485 ? -7.727 13.82 -10.766 1 97.94 485 ALA B CA 1
ATOM 7487 C C . ALA B 1 485 ? -7.969 15.297 -11.047 1 97.94 485 ALA B C 1
ATOM 7489 O O . ALA B 1 485 ? -7.082 16.125 -10.836 1 97.94 485 ALA B O 1
ATOM 7490 N N . THR B 1 486 ? -9.133 15.594 -11.523 1 97.75 486 THR B N 1
ATOM 7491 C CA . THR B 1 486 ? -9.484 16.984 -11.828 1 97.75 486 THR B CA 1
ATOM 7492 C C . THR B 1 486 ? -9.531 17.812 -10.547 1 97.75 486 THR B C 1
ATOM 7494 O O . THR B 1 486 ? -9.047 18.953 -10.523 1 97.75 486 THR B O 1
ATOM 7497 N N . ALA B 1 487 ? -10.125 17.266 -9.477 1 97.44 487 ALA B N 1
ATOM 7498 C CA . ALA B 1 487 ? -10.18 17.969 -8.195 1 97.44 487 ALA B CA 1
ATOM 7499 C C . ALA B 1 487 ? -8.781 18.188 -7.641 1 97.44 487 ALA B C 1
ATOM 7501 O O . ALA B 1 487 ? -8.477 19.266 -7.117 1 97.44 487 ALA B O 1
ATOM 7502 N N . GLY B 1 488 ? -7.992 17.156 -7.695 1 97.5 488 GLY B N 1
ATOM 7503 C CA . GLY B 1 488 ? -6.613 17.312 -7.254 1 97.5 488 GLY B CA 1
ATOM 7504 C C . GLY B 1 488 ? -5.863 18.375 -8.023 1 97.5 488 GLY B C 1
ATOM 7505 O O . GLY B 1 488 ? -5.117 19.172 -7.441 1 97.5 488 GLY B O 1
ATOM 7506 N N . TYR B 1 489 ? -6.059 18.391 -9.312 1 97.25 489 TYR B N 1
ATOM 7507 C CA . TYR B 1 489 ? -5.438 19.406 -10.156 1 97.25 489 TYR B CA 1
ATOM 7508 C C . TYR B 1 489 ? -5.938 20.797 -9.797 1 97.25 489 TYR B C 1
ATOM 7510 O O . TYR B 1 489 ? -5.152 21.75 -9.75 1 97.25 489 TYR B O 1
ATOM 7518 N N . ALA B 1 490 ? -7.168 20.938 -9.547 1 97.19 490 ALA B N 1
ATOM 7519 C CA . ALA B 1 490 ? -7.754 22.219 -9.164 1 97.19 490 ALA B CA 1
ATOM 7520 C C . ALA B 1 490 ? -7.156 22.734 -7.855 1 97.19 490 ALA B C 1
ATOM 7522 O O . ALA B 1 490 ? -6.848 23.922 -7.73 1 97.19 490 ALA B O 1
ATOM 7523 N N . VAL B 1 491 ? -7.039 21.844 -6.898 1 97.06 491 VAL B N 1
ATOM 7524 C CA . VAL B 1 491 ? -6.441 22.25 -5.629 1 97.06 491 VAL B CA 1
ATOM 7525 C C . VAL B 1 491 ? -5.008 22.703 -5.855 1 97.06 491 VAL B C 1
ATOM 7527 O O . VAL B 1 491 ? -4.582 23.719 -5.301 1 97.06 491 VAL B O 1
ATOM 7530 N N . ASN B 1 492 ? -4.309 22.016 -6.641 1 95.56 492 ASN B N 1
ATOM 7531 C CA . ASN B 1 492 ? -2.914 22.344 -6.914 1 95.56 492 ASN B CA 1
ATOM 7532 C C . ASN B 1 492 ? -2.773 23.703 -7.574 1 95.56 492 ASN B C 1
ATOM 7534 O O . ASN B 1 492 ? -1.781 24.406 -7.359 1 95.56 492 ASN B O 1
ATOM 7538 N N . ARG B 1 493 ? -3.693 24.156 -8.312 1 95.69 493 ARG B N 1
ATOM 7539 C CA . ARG B 1 493 ? -3.604 25.406 -9.078 1 95.69 493 ARG B CA 1
ATOM 7540 C C . ARG B 1 493 ? -4.203 26.562 -8.305 1 95.69 493 ARG B C 1
ATOM 7542 O O . ARG B 1 493 ? -3.73 27.703 -8.422 1 95.69 493 ARG B O 1
ATOM 7549 N N . VAL B 1 494 ? -5.199 26.297 -7.512 1 95.75 494 VAL B N 1
ATOM 7550 C CA . VAL B 1 494 ? -6.016 27.375 -6.996 1 95.75 494 VAL B CA 1
ATOM 7551 C C . VAL B 1 494 ? -5.676 27.625 -5.527 1 95.75 494 VAL B C 1
ATOM 7553 O O . VAL B 1 494 ? -5.605 28.781 -5.086 1 95.75 494 VAL B O 1
ATOM 7556 N N . TYR B 1 495 ? -5.512 26.625 -4.73 1 95.44 495 TYR B N 1
ATOM 7557 C CA . TYR B 1 495 ? -5.328 26.781 -3.293 1 95.44 495 TYR B CA 1
ATOM 7558 C C . TYR B 1 495 ? -4.035 27.531 -2.99 1 95.44 495 TYR B C 1
ATOM 7560 O O . TYR B 1 495 ? -2.959 27.141 -3.445 1 95.44 495 TYR B O 1
ATOM 7568 N N . GLU B 1 496 ? -4.152 28.562 -2.256 1 93.38 496 GLU B N 1
ATOM 7569 C CA . GLU B 1 496 ? -3.008 29.359 -1.814 1 93.38 496 GLU B CA 1
ATOM 7570 C C . GLU B 1 496 ? -2.666 29.062 -0.355 1 93.38 496 GLU B C 1
ATOM 7572 O O . GLU B 1 496 ? -3.549 29.062 0.504 1 93.38 496 GLU B O 1
ATOM 7577 N N . GLU B 1 497 ? -1.354 28.828 -0.16 1 89.19 497 GLU B N 1
ATOM 7578 C CA . GLU B 1 497 ? -0.947 28.547 1.215 1 89.19 497 GLU B CA 1
ATOM 7579 C C . GLU B 1 497 ? -1.123 29.781 2.098 1 89.19 497 GLU B C 1
ATOM 7581 O O . GLU B 1 497 ? -0.833 30.906 1.676 1 89.19 497 GLU B O 1
ATOM 7586 N N . ALA B 1 498 ? -1.732 29.672 3.221 1 71.38 498 ALA B N 1
ATOM 7587 C CA . ALA B 1 498 ? -1.899 30.797 4.152 1 71.38 498 ALA B CA 1
ATOM 7588 C C . ALA B 1 498 ? -0.652 30.984 5.012 1 71.38 498 ALA B C 1
ATOM 7590 O O . ALA B 1 498 ? -0.28 30.094 5.781 1 71.38 498 ALA B O 1
ATOM 7591 N N . ILE B 1 499 ? 0.601 31.406 4.543 1 52.38 499 ILE B N 1
ATOM 7592 C CA . ILE B 1 499 ? 1.856 31.594 5.262 1 52.38 499 ILE B CA 1
ATOM 7593 C C . ILE B 1 499 ? 1.614 32.438 6.523 1 52.38 499 ILE B C 1
ATOM 7595 O O . ILE B 1 499 ? 1.065 33.531 6.453 1 52.38 499 ILE B O 1
ATOM 7599 N N . PRO B 1 500 ? 1.775 31.938 7.629 1 45.72 500 PRO B N 1
ATOM 7600 C CA . PRO B 1 500 ? 1.734 32.844 8.766 1 45.72 500 PRO B CA 1
ATOM 7601 C C . PRO B 1 500 ? 2.65 34.062 8.57 1 45.72 500 PRO B C 1
ATOM 7603 O O . PRO B 1 500 ? 3.777 33.906 8.094 1 45.72 500 PRO B O 1
ATOM 7606 N N . THR B 1 501 ? 2.363 35.219 8.047 1 36.5 501 THR B N 1
ATOM 7607 C CA . THR B 1 501 ? 3.264 36.375 8.047 1 36.5 501 THR B CA 1
ATOM 7608 C C . THR B 1 501 ? 4.074 36.438 9.336 1 36.5 501 THR B C 1
ATOM 7610 O O . THR B 1 501 ? 3.512 36.406 10.43 1 36.5 501 THR B O 1
ATOM 7613 N N . LEU B 1 502 ? 5.258 36 9.367 1 34.66 502 LEU B N 1
ATOM 7614 C CA . LEU B 1 502 ? 6.191 36.344 10.43 1 34.66 502 LEU B CA 1
ATOM 7615 C C . LEU B 1 502 ? 5.965 37.781 10.891 1 34.66 502 LEU B C 1
ATOM 7617 O O . LEU B 1 502 ? 6.453 38.188 11.953 1 34.66 502 LEU B O 1
ATOM 7621 N N . GLU B 1 503 ? 5.711 38.812 10.016 1 33.94 503 GLU B N 1
ATOM 7622 C CA . GLU B 1 503 ? 5.52 40.156 10.492 1 33.94 503 GLU B CA 1
ATOM 7623 C C . GLU B 1 503 ? 4.418 40.219 11.547 1 33.94 503 GLU B C 1
ATOM 7625 O O . GLU B 1 503 ? 4.402 41.156 12.375 1 33.94 503 GLU B O 1
ATOM 7630 N N . ASN B 1 504 ? 3.469 39.469 11.445 1 34.03 504 ASN B N 1
ATOM 7631 C CA . ASN B 1 504 ? 2.447 39.562 12.484 1 34.03 504 ASN B CA 1
ATOM 7632 C C . ASN B 1 504 ? 2.93 39 13.812 1 34.03 504 ASN B C 1
ATOM 7634 O O . ASN B 1 504 ? 2.18 38.938 14.789 1 34.03 504 ASN B O 1
ATOM 7638 N N . ALA B 1 505 ? 4.035 38.312 13.852 1 34.97 505 ALA B N 1
ATOM 7639 C CA . ALA B 1 505 ? 4.621 38.062 15.164 1 34.97 505 ALA B CA 1
ATOM 7640 C C . ALA B 1 505 ? 5.141 39.344 15.805 1 34.97 505 ALA B C 1
ATOM 7642 O O . ALA B 1 505 ? 5.23 39.438 17.031 1 34.97 505 ALA B O 1
ATOM 7643 N N . SER B 1 506 ? 5.824 40.25 15.031 1 32.84 506 SER B N 1
ATOM 7644 C CA . SER B 1 506 ? 6.203 41.531 15.617 1 32.84 506 SER B CA 1
ATOM 7645 C C . SER B 1 506 ? 5.023 42.5 15.633 1 32.84 506 SER B C 1
ATOM 7647 O O . SER B 1 506 ? 5.176 43.656 16 1 32.84 506 SER B O 1
ATOM 7649 N N . ILE B 1 507 ? 4.082 42.312 14.703 1 31.33 507 ILE B N 1
ATOM 7650 C CA . ILE B 1 507 ? 3.004 43.312 14.828 1 31.33 507 ILE B CA 1
ATOM 7651 C C . ILE B 1 507 ? 2.287 43.094 16.172 1 31.33 507 ILE B C 1
ATOM 7653 O O . ILE B 1 507 ? 2.166 41.969 16.656 1 31.33 507 ILE B O 1
ATOM 7657 N N . ASP B 1 508 ? 1.997 44.219 16.906 1 30.28 508 ASP B N 1
ATOM 7658 C CA . ASP B 1 508 ? 1.085 44.375 18.047 1 30.28 508 ASP B CA 1
ATOM 7659 C C . ASP B 1 508 ? -0.151 43.5 17.875 1 30.28 508 ASP B C 1
ATOM 7661 O O . ASP B 1 508 ? -0.733 43.438 16.797 1 30.28 508 ASP B O 1
ATOM 7665 N N . PRO B 1 509 ? -0.33 42.406 18.688 1 31.94 509 PRO B N 1
ATOM 7666 C CA . PRO B 1 509 ? -1.532 41.594 18.562 1 31.94 509 PRO B CA 1
ATOM 7667 C C . PRO B 1 509 ? -2.75 42.375 18.094 1 31.94 509 PRO B C 1
ATOM 7669 O O . PRO B 1 509 ? -3.836 41.812 17.938 1 31.94 509 PRO B O 1
ATOM 7672 N N . ARG B 1 510 ? -2.652 43.719 18.234 1 32.53 510 ARG B N 1
ATOM 7673 C CA . ARG B 1 510 ? -3.771 44.594 17.938 1 32.53 510 ARG B CA 1
ATOM 7674 C C . ARG B 1 510 ? -3.941 44.781 16.422 1 32.53 510 ARG B C 1
ATOM 7676 O O . ARG B 1 510 ? -4.922 45.375 15.977 1 32.53 510 ARG B O 1
ATOM 7683 N N . SER B 1 511 ? -2.812 44.875 15.711 1 28.12 511 SER B N 1
ATOM 7684 C CA . SER B 1 511 ? -3.033 45.344 14.336 1 28.12 511 SER B CA 1
ATOM 7685 C C . SER B 1 511 ? -3.475 44.188 13.438 1 28.12 511 SER B C 1
ATOM 7687 O O . SER B 1 511 ? -2.799 43.156 13.359 1 28.12 511 SER B O 1
ATOM 7689 N N . SER B 1 512 ? -4.801 43.969 13.305 1 28.09 512 SER B N 1
ATOM 7690 C CA . SER B 1 512 ? -5.598 43.094 12.469 1 28.09 512 SER B CA 1
ATOM 7691 C C . SER B 1 512 ? -5.035 43.031 11.047 1 28.09 512 SER B C 1
ATOM 7693 O O . SER B 1 512 ? -5.621 42.375 10.172 1 28.09 512 SER B O 1
ATOM 7695 N N . GLY B 1 513 ? -4.191 44 10.461 1 25.8 513 GLY B N 1
ATOM 7696 C CA . GLY B 1 513 ? -4.328 44.312 9.047 1 25.8 513 GLY B CA 1
ATOM 7697 C C . GLY B 1 513 ? -3.648 43.281 8.141 1 25.8 513 GLY B C 1
ATOM 7698 O O . GLY B 1 513 ? -2.504 42.906 8.383 1 25.8 513 GLY B O 1
ATOM 7699 N N . TYR B 1 514 ? -4.383 42.281 7.656 1 26.59 514 TYR B N 1
ATOM 7700 C CA . TYR B 1 514 ? -4.039 41.438 6.523 1 26.59 514 TYR B CA 1
ATOM 7701 C C . TYR B 1 514 ? -3.383 42.25 5.414 1 26.59 514 TYR B C 1
ATOM 7703 O O . TYR B 1 514 ? -3.918 43.25 4.98 1 26.59 514 TYR B O 1
ATOM 7711 N N . VAL B 1 515 ? -2.07 42.562 5.477 1 27.36 515 VAL B N 1
ATOM 7712 C CA . VAL B 1 515 ? -1.522 43.281 4.328 1 27.36 515 VAL B CA 1
ATOM 7713 C C . VAL B 1 515 ? -1.688 42.438 3.068 1 27.36 515 VAL B C 1
ATOM 7715 O O . VAL B 1 515 ? -1.218 41.312 3.014 1 27.36 515 VAL B O 1
ATOM 7718 N N . HIS B 1 516 ? -2.797 42.531 2.377 1 26.17 516 HIS B N 1
ATOM 7719 C CA . HIS B 1 516 ? -3.01 42.094 1.011 1 26.17 516 HIS B CA 1
ATOM 7720 C C . HIS B 1 516 ? -1.864 42.5 0.1 1 26.17 516 HIS B C 1
ATOM 7722 O O . HIS B 1 516 ? -1.515 43.688 0.049 1 26.17 516 HIS B O 1
ATOM 7728 N N . THR B 1 517 ? -0.82 41.781 0.014 1 27.44 517 THR B N 1
ATOM 7729 C CA . THR B 1 517 ? 0.135 42.219 -1.006 1 27.44 517 THR B CA 1
ATOM 7730 C C . THR B 1 517 ? -0.573 42.469 -2.33 1 27.44 517 THR B C 1
ATOM 7732 O O . THR B 1 517 ? -1.332 41.656 -2.818 1 27.44 517 THR B O 1
ATOM 7735 N N . PRO B 1 518 ? -0.759 43.719 -2.678 1 25.69 518 PRO B N 1
ATOM 7736 C CA . PRO B 1 518 ? -1.429 44.156 -3.912 1 25.69 518 PRO B CA 1
ATOM 7737 C C . PRO B 1 518 ? -0.879 43.438 -5.148 1 25.69 518 PRO B C 1
ATOM 7739 O O . PRO B 1 518 ? 0.327 43.188 -5.242 1 25.69 518 PRO B O 1
ATOM 7742 N N . SER B 1 519 ? -1.656 42.562 -5.742 1 26.08 519 SER B N 1
ATOM 7743 C CA . SER B 1 519 ? -1.396 42.031 -7.082 1 26.08 519 SER B CA 1
ATOM 7744 C C . SER B 1 519 ? -0.918 43.156 -8.023 1 26.08 519 SER B C 1
ATOM 7746 O O . SER B 1 519 ? -1.521 44.219 -8.078 1 26.08 519 SER B O 1
ATOM 7748 N N . GLU B 1 520 ? 0.362 43.312 -8.234 1 25.55 520 GLU B N 1
ATOM 7749 C CA . GLU B 1 520 ? 0.819 44.25 -9.242 1 25.55 520 GLU B CA 1
ATOM 7750 C C . GLU B 1 520 ? -0.065 44.219 -10.484 1 25.55 520 GLU B C 1
ATOM 7752 O O . GLU B 1 520 ? -0.406 43.125 -10.977 1 25.55 520 GLU B O 1
ATOM 7757 N N . PRO B 1 521 ? -0.914 45.219 -10.703 1 28.03 521 PRO B N 1
ATOM 7758 C CA . PRO B 1 521 ? -1.729 45.312 -11.914 1 28.03 521 PRO B CA 1
ATOM 7759 C C . PRO B 1 521 ? -0.94 45 -13.18 1 28.03 521 PRO B C 1
ATOM 7761 O O . PRO B 1 521 ? 0.186 45.469 -13.352 1 28.03 521 PRO B O 1
ATOM 7764 N N . THR B 1 522 ? -0.924 43.688 -13.602 1 25.06 522 THR B N 1
ATOM 7765 C CA . THR B 1 522 ? -0.404 43.5 -14.945 1 25.06 522 THR B CA 1
ATOM 7766 C C . THR B 1 522 ? -0.878 44.594 -15.883 1 25.06 522 THR B C 1
ATOM 7768 O O . THR B 1 522 ? -2.068 44.938 -15.914 1 25.06 522 THR B O 1
ATOM 7771 N N . ALA B 1 523 ? -0.103 45.625 -16.047 1 26.34 523 ALA B N 1
ATOM 7772 C CA . ALA B 1 523 ? -0.274 46.594 -17.109 1 26.34 523 ALA B CA 1
ATOM 7773 C C . ALA B 1 523 ? -0.834 45.969 -18.375 1 26.34 523 ALA B C 1
ATOM 7775 O O . ALA B 1 523 ? -0.272 45 -18.891 1 26.34 523 ALA B O 1
ATOM 7776 N N . GLY B 1 524 ? -2.205 45.812 -18.484 1 25.05 524 GLY B N 1
ATOM 7777 C CA . GLY B 1 524 ? -2.93 45.562 -19.719 1 25.05 524 GLY B CA 1
ATOM 7778 C C . GLY B 1 524 ? -2.363 46.344 -20.906 1 25.05 524 GLY B C 1
ATOM 7779 O O . GLY B 1 524 ? -2.436 47.562 -20.938 1 25.05 524 GLY B O 1
ATOM 7780 N N . VAL B 1 525 ? -1.166 45.969 -21.375 1 25 525 VAL B N 1
ATOM 7781 C CA . VAL B 1 525 ? -0.771 46.5 -22.672 1 25 525 VAL B CA 1
ATOM 7782 C C . VAL B 1 525 ? -1.938 46.406 -23.641 1 25 525 VAL B C 1
ATOM 7784 O O . VAL B 1 525 ? -2.404 45.312 -23.953 1 25 525 VAL B O 1
ATOM 7787 N N . ASP B 1 526 ? -2.871 47.312 -23.484 1 24.81 526 ASP B N 1
ATOM 7788 C CA . ASP B 1 526 ? -3.906 47.594 -24.469 1 24.81 526 ASP B CA 1
ATOM 7789 C C . ASP B 1 526 ? -3.33 47.625 -25.875 1 24.81 526 ASP B C 1
ATOM 7791 O O . ASP B 1 526 ? -2.566 48.531 -26.219 1 24.81 526 ASP B O 1
ATOM 7795 N N . ILE B 1 527 ? -2.715 46.469 -26.297 1 23.22 527 ILE B N 1
ATOM 7796 C CA . ILE B 1 527 ? -2.475 46.5 -27.734 1 23.22 527 ILE B CA 1
ATOM 7797 C C . ILE B 1 527 ? -3.76 46.906 -28.469 1 23.22 527 ILE B C 1
ATOM 7799 O O . ILE B 1 527 ? -4.781 46.219 -28.344 1 23.22 527 ILE B O 1
ATOM 7803 N N . GLU B 1 528 ? -3.98 48.188 -28.469 1 22.3 528 GLU B N 1
ATOM 7804 C CA . GLU B 1 528 ? -4.938 48.812 -29.359 1 22.3 528 GLU B CA 1
ATOM 7805 C C . GLU B 1 528 ? -4.953 48.156 -30.734 1 22.3 528 GLU B C 1
ATOM 7807 O O . GLU B 1 528 ? -3.977 48.25 -31.484 1 22.3 528 GLU B O 1
ATOM 7812 N N . LEU B 1 529 ? -5.461 46.844 -30.766 1 21.55 529 LEU B N 1
ATOM 7813 C CA . LEU B 1 529 ? -5.793 46.375 -32.094 1 21.55 529 LEU B CA 1
ATOM 7814 C C . LEU B 1 529 ? -6.652 47.406 -32.844 1 21.55 529 LEU B C 1
ATOM 7816 O O . LEU B 1 529 ? -7.73 47.781 -32.344 1 21.55 529 LEU B O 1
ATOM 7820 N N . SER B 1 530 ? -6.043 48.438 -33.406 1 21.7 530 SER B N 1
ATOM 7821 C CA . SER B 1 530 ? -6.633 49.344 -34.375 1 21.7 530 SER B CA 1
ATOM 7822 C C . SER B 1 530 ? -7.574 48.594 -35.344 1 21.7 530 SER B C 1
ATOM 7824 O O . SER B 1 530 ? -7.184 47.625 -35.969 1 21.7 530 SER B O 1
ATOM 7826 N N . SER B 1 531 ? -8.883 48.438 -34.906 1 22.19 531 SER B N 1
ATOM 7827 C CA . SER B 1 531 ? -9.945 48.156 -35.844 1 22.19 531 SER B CA 1
ATOM 7828 C C . SER B 1 531 ? -9.812 49 -37.094 1 22.19 531 SER B C 1
ATOM 7830 O O . SER B 1 531 ? -9.953 50.25 -37.031 1 22.19 531 SER B O 1
ATOM 7832 N N . ALA B 1 532 ? -8.812 48.875 -37.969 1 21.64 532 ALA B N 1
ATOM 7833 C CA . ALA B 1 532 ? -9 49.469 -39.281 1 21.64 532 ALA B CA 1
ATOM 7834 C C . ALA B 1 532 ? -10.398 49.156 -39.812 1 21.64 532 ALA B C 1
ATOM 7836 O O . ALA B 1 532 ? -10.859 48.031 -39.75 1 21.64 532 ALA B O 1
ATOM 7837 N N . SER B 1 533 ? -11.367 50.188 -39.844 1 21.22 533 SER B N 1
ATOM 7838 C CA . SER B 1 533 ? -12.641 50.531 -40.469 1 21.22 533 SER B CA 1
ATOM 7839 C C . SER B 1 533 ? -12.711 50.031 -41.906 1 21.22 533 SER B C 1
ATOM 7841 O O . SER B 1 533 ? -12.031 50.562 -42.781 1 21.22 533 SER B O 1
ATOM 7843 N N . ASN B 1 534 ? -12.484 48.719 -42.312 1 21.47 534 ASN B N 1
ATOM 7844 C CA . ASN B 1 534 ? -12.961 48.562 -43.656 1 21.47 534 ASN B CA 1
ATOM 7845 C C . ASN B 1 534 ? -14.422 48.969 -43.812 1 21.47 534 ASN B C 1
ATOM 7847 O O . ASN B 1 534 ? -15.289 48.438 -43.094 1 21.47 534 ASN B O 1
ATOM 7851 N N . GLY B 1 535 ? -14.891 50.25 -44.219 1 21.44 535 GLY B N 1
ATOM 7852 C CA . GLY B 1 535 ? -15.992 50.844 -44.938 1 21.44 535 GLY B CA 1
ATOM 7853 C C . GLY B 1 535 ? -16.641 49.906 -45.906 1 21.44 535 GLY B C 1
ATOM 7854 O O . GLY B 1 535 ? -17.844 49.656 -45.844 1 21.44 535 GLY B O 1
ATOM 7855 N N . SER B 1 536 ? -16.328 49.938 -47.344 1 20.92 536 SER B N 1
ATOM 7856 C CA . SER B 1 536 ? -17.078 49.938 -48.594 1 20.92 536 SER B CA 1
ATOM 7857 C C . SER B 1 536 ? -17.531 48.531 -48.969 1 20.92 536 SER B C 1
ATOM 7859 O O . SER B 1 536 ? -18.578 48.344 -49.562 1 20.92 536 SER B O 1
ATOM 7861 N N . LEU B 1 537 ? -17.25 47.312 -49.188 1 21.83 537 LEU B N 1
ATOM 7862 C CA . LEU B 1 537 ? -18.391 46.656 -49.812 1 21.83 537 LEU B CA 1
ATOM 7863 C C . LEU B 1 537 ? -19.406 46.219 -48.75 1 21.83 537 LEU B C 1
ATOM 7865 O O . LEU B 1 537 ? -19.016 45.75 -47.688 1 21.83 537 LEU B O 1
#

Organism: Ostreococcus tauri (NCBI:txid70448)